Protein AF-A0A2G7FZJ8-F1 (afdb_monomer)

Sequence (774 aa):
MVNRLDNSANDPCRPATAQEKKNWNGFCELESEPALFNVMLREFGVKGVKVQEVVSLDEEMMAFLNKPVYGLIFLFRWREDDPEKQEASCPEGLWFANQTTSNACASVALLNIVNNIEGIELGDNLQHFRDFTMPFTPALRGDAISNFDFVKRIHNSFARKMDMLNSDLELKNEATSRRSRSSKRNRDETEMDAGFHFIAFVPALGKVWKFDGLERQPQALGPCTPDEDWLGLVKPHLITRMTEYEEDQIEFSILSLVRDPLVDLIGKLAVNIKCLEMLNQRLTTQAPAVAHSELPFASRILENTILGPDKSFDMTRESIDQAIVPVVLERYNLFSVQEIVDFQRKLCNEQQALRAAIRDEQQTQRADDDYAAGRRFIGVADIASVRFSLPAHLLEPTPNLEYWNYLDRPETFASIGQSDDPLGRTLEILRFWFTKDLKYIKGKPCKPYNSTLGEFFRATWEVDATLPEVQVHSKPGIATGISAAKDGNAEAVKVCYLTEQTSHHPPVSAFFIDCPQRGVSARGFDQISAKFTGTSIRVAPGQHNLGIFVRIARRDNEEYQLTHPAAHLGGLLRGALAITVSDTCYVTCPKTRIKVILQYLEDGWIGRAQNRVEGVVFRYDPDMDTTTKIKDVPESDILAKISGSWHGQVYFTLAGTGEPQLLIDITPLFPATKSVPPEGSQLSNESRKFWSSVTEAIVDKKYSQATKCKQNIEERQRQRAAERQAKNEIWQPRFFTDAVTPLGKPELTEEGRKALKGLYNGDYSLEESETKGA

Solvent-accessible surface area (backbone atoms only — not comparable to full-atom values): 43291 Å² total; per-residue (Å²): 145,75,87,82,74,80,72,70,85,75,48,50,70,33,46,42,50,73,68,59,51,70,74,51,84,79,43,31,76,74,78,99,42,45,39,53,55,37,51,47,39,52,74,52,39,40,53,65,57,36,50,43,74,52,73,39,90,48,69,76,56,52,64,73,52,49,70,62,70,56,25,39,38,41,36,30,64,53,73,91,72,71,71,86,62,32,41,99,59,73,55,90,95,59,53,60,44,23,54,74,54,72,51,38,33,64,61,45,30,50,50,41,33,60,68,43,49,82,92,60,50,40,34,73,70,46,44,53,48,49,67,70,39,62,86,47,54,33,62,57,33,13,48,48,53,73,69,31,64,69,62,49,50,59,64,37,50,54,31,29,41,44,42,51,52,49,48,53,48,50,53,50,50,52,61,54,47,66,75,70,67,86,72,85,90,75,82,78,77,58,72,90,69,50,58,78,40,40,27,23,38,29,66,42,96,53,20,32,32,42,43,46,27,86,46,94,37,46,23,75,76,46,80,38,57,96,89,53,76,60,62,71,73,46,46,60,59,53,49,53,59,59,66,75,38,61,100,86,55,59,68,51,51,42,36,29,38,17,36,31,62,58,60,60,44,45,51,53,46,24,29,49,29,43,53,51,49,55,50,53,56,45,56,61,69,78,37,81,78,55,45,84,80,49,45,78,56,60,58,55,66,48,63,94,55,73,79,65,63,36,78,94,68,76,40,42,63,66,57,29,70,69,37,76,72,62,73,83,56,68,54,60,84,74,56,50,76,66,55,50,54,55,50,48,52,52,51,43,55,51,48,53,52,43,54,50,55,44,49,55,49,53,50,51,53,49,51,22,52,50,52,43,45,39,50,36,72,45,54,74,77,56,70,42,48,66,74,83,85,74,62,45,80,73,42,44,83,42,40,32,64,70,69,65,62,68,53,22,42,51,34,40,54,55,39,39,63,71,50,90,46,72,67,32,28,53,51,33,50,48,46,24,65,74,32,18,56,37,54,72,76,76,44,75,82,73,41,52,42,83,71,48,53,45,24,29,33,59,38,35,35,81,29,66,41,86,66,86,80,70,80,85,64,96,67,97,66,85,88,73,72,96,64,91,75,84,69,91,74,73,70,71,41,58,40,34,39,42,34,34,24,36,31,60,89,61,52,28,26,37,38,42,37,42,21,74,94,60,35,34,36,33,30,14,29,54,28,67,27,55,42,79,60,59,57,25,39,39,40,32,66,20,98,55,26,67,25,44,38,40,35,29,52,83,60,82,55,41,48,36,40,36,42,70,44,35,32,34,43,31,36,64,65,75,77,52,65,45,77,47,57,33,56,61,26,40,40,39,21,69,85,76,26,41,35,31,42,39,38,34,44,68,73,54,101,77,66,91,39,80,54,28,34,39,32,39,32,26,58,52,54,74,93,73,70,77,82,83,52,74,88,74,56,58,77,90,40,42,54,29,39,37,39,42,23,79,66,33,51,31,29,38,24,48,60,94,68,81,56,76,41,84,67,47,67,44,65,89,60,66,60,56,81,71,46,61,70,56,75,92,55,53,48,75,36,26,40,68,64,53,43,35,70,31,33,54,22,47,75,70,65,37,40,71,58,10,37,52,45,47,50,54,53,54,50,52,49,52,51,53,52,52,52,30,58,75,68,71,52,80,88,69,43,74,41,30,73,54,54,73,46,99,82,18,59,63,48,68,26,74,60,29,50,50,52,51,53,19,59,72,73,71,44,57,84,73,80,78,60,94,84,60,65,87

Secondary structure (DSSP, 8-state):
------GGGG-TTSBPPHHHHHT--S-------HHHHHHHHHHHT--SEEEEE----SHHHHTTS-SSEEEEEEEEE-----GGGS-SSPPTT-------STT-HHHHHHHHHHTTSTT----HHHHHHHHHHTTS-HHHHHHHHHT-HHHHHHHGGG-BHHHHHHHHHHHHHHHHHTTT--S---SSTTGGGPPEEEEEEEEETTEEEEEETTSSS-EEEEE--TTS-THHHHHHHHHHHHHTS-TT----EEEEEEE-HHHHHHHHHHHHHHHHHHHHHHHHHH-TTTHHHHHHHHHHHTTT---S-BGGGTB-HHHHHHPPPPGGGGGGGG--HHHHHHHHHHHHHHHHHHHHHHHHHHHHHHHHHHHHHHHHHS-TTTGGG-PPPPPGGGS-SSBHHHHS-S-SSHHHHHTTT--SSHHHHHHHHHHHHTTTTHHHHHSPP---B-PPTT-EEEEEEEEE--PPP---S--------------S---EEEEEEEEEEEEETTEEEEEEEEETTTTEEEEEEE-EEEEE-SSSEEEEE-TT---EEEEETTTTTEEEEEPPPEEEEE-TTTT--EEEEESEEEEEETTTTEEEEEEEEPPPSSS--TTEEEEEEEE--GGG----SGGGS-GGGEEEEEEEETTSEEEEEETTT--EEEEEE-TT--PPPPB---GGG--TTBHHHHTHHHHHHHHTT-HHHHHHHHHHHHHHHHHHHHHHHHTTPPP--SSBS-S--TTS---B-HHHHHHHHHHHHT----PPPSS---

pLDDT: mean 81.6, std 17.6, range [26.11, 98.81]

Nearest PDB structures (foldseek):
  4b2z-assembly1_A  TM=8.095E-01  e=5.008E-21  Saccharomyces cerevisiae
  4i6n-assembly2_C  TM=8.695E-01  e=1.840E-16  Trichinella spiralis
  4ig7-assembly1_A  TM=8.218E-01  e=1.577E-16  Trichinella spiralis
  8svf-assembly1_K  TM=7.364E-01  e=5.343E-17  Homo sapiens
  5h2d-assembly1_A  TM=6.964E-01  e=2.683E-15  Kluyveromyces lactis NRRL Y-1140

Structure (mmCIF, N/CA/C/O backbone):
data_AF-A0A2G7FZJ8-F1
#
_entry.id   AF-A0A2G7FZJ8-F1
#
loop_
_atom_site.group_PDB
_atom_site.id
_atom_site.type_symbol
_atom_site.label_atom_id
_atom_site.label_alt_id
_atom_site.label_comp_id
_atom_site.label_asym_id
_atom_site.label_entity_id
_atom_site.label_seq_id
_atom_site.pdbx_PDB_ins_code
_atom_site.Cartn_x
_atom_site.Cartn_y
_atom_site.Cartn_z
_atom_site.occupancy
_atom_site.B_iso_or_equiv
_atom_site.auth_seq_id
_atom_site.auth_comp_id
_atom_site.auth_asym_id
_atom_site.auth_atom_id
_atom_site.pdbx_PDB_model_num
ATOM 1 N N . MET A 1 1 ? -21.555 -22.824 -26.338 1.00 33.00 1 MET A N 1
ATOM 2 C CA . MET A 1 1 ? -21.645 -23.694 -25.148 1.00 33.00 1 MET A CA 1
ATOM 3 C C . MET A 1 1 ? -20.512 -24.703 -25.206 1.00 33.00 1 MET A C 1
ATOM 5 O O . MET A 1 1 ? -20.608 -25.680 -25.931 1.00 33.00 1 MET A O 1
ATOM 9 N N . VAL A 1 2 ? -19.417 -24.416 -24.506 1.00 26.47 2 VAL A N 1
ATOM 10 C CA . VAL A 1 2 ? -18.339 -25.367 -24.213 1.00 26.47 2 VAL A CA 1
ATOM 11 C C . VAL A 1 2 ? -18.195 -25.317 -22.698 1.00 26.47 2 VAL A C 1
ATOM 13 O O . VAL A 1 2 ? -18.005 -24.237 -22.141 1.00 26.47 2 VAL A O 1
ATOM 16 N N . ASN A 1 3 ? -18.406 -26.456 -22.042 1.00 26.11 3 ASN A N 1
ATOM 17 C CA . ASN A 1 3 ? -18.364 -26.593 -20.590 1.00 26.11 3 ASN A CA 1
ATOM 18 C C . ASN A 1 3 ? -16.989 -26.165 -20.057 1.00 26.11 3 ASN A C 1
ATOM 20 O O . ASN A 1 3 ? -16.000 -26.865 -20.267 1.00 26.11 3 ASN A O 1
ATOM 24 N N . ARG A 1 4 ? -16.935 -25.035 -19.337 1.00 27.42 4 ARG A N 1
ATOM 25 C CA . ARG A 1 4 ? -15.864 -24.755 -18.373 1.00 27.42 4 ARG A CA 1
ATOM 26 C C . ARG A 1 4 ? -16.085 -25.691 -17.188 1.00 27.42 4 ARG A C 1
ATOM 28 O O . ARG A 1 4 ? -16.894 -25.396 -16.315 1.00 27.42 4 ARG A O 1
ATOM 35 N N . LEU A 1 5 ? -15.421 -26.842 -17.207 1.00 29.12 5 LEU A N 1
ATOM 36 C CA . LEU A 1 5 ? -15.218 -27.619 -15.994 1.00 29.12 5 LEU A CA 1
ATOM 37 C C . LEU A 1 5 ? -14.269 -26.839 -15.080 1.00 29.12 5 LEU A C 1
ATOM 39 O O . LEU A 1 5 ? -13.273 -26.263 -15.515 1.00 29.12 5 LEU A O 1
ATOM 43 N N . ASP A 1 6 ? -14.680 -26.789 -13.827 1.00 36.44 6 ASP A N 1
ATOM 44 C CA . ASP A 1 6 ? -14.110 -26.072 -12.703 1.00 36.44 6 ASP A CA 1
ATOM 45 C C . ASP A 1 6 ? -12.682 -26.569 -12.395 1.00 36.44 6 ASP A C 1
ATOM 47 O O . ASP A 1 6 ? -12.485 -27.667 -11.878 1.00 36.44 6 ASP A O 1
ATOM 51 N N . ASN A 1 7 ? -11.667 -25.772 -12.745 1.00 33.25 7 ASN A N 1
ATOM 52 C CA . ASN A 1 7 ? -10.254 -26.055 -12.449 1.00 33.25 7 ASN A CA 1
ATOM 53 C C . ASN A 1 7 ? -9.863 -25.693 -10.996 1.00 33.25 7 ASN A C 1
ATOM 55 O O . ASN A 1 7 ? -8.690 -25.794 -10.636 1.00 33.25 7 ASN A O 1
ATOM 59 N N . SER A 1 8 ? -10.817 -25.296 -10.142 1.00 42.31 8 SER A N 1
ATOM 60 C CA . SER A 1 8 ? -10.565 -24.884 -8.750 1.00 42.31 8 SER A CA 1
ATOM 61 C C . SER A 1 8 ? -10.087 -26.017 -7.829 1.00 42.31 8 SER A C 1
ATOM 63 O O . SER A 1 8 ? -9.478 -25.755 -6.793 1.00 42.31 8 SER A O 1
ATOM 65 N N . ALA A 1 9 ? -10.291 -27.289 -8.192 1.00 42.47 9 ALA A N 1
ATOM 66 C CA . ALA A 1 9 ? -9.932 -28.426 -7.336 1.00 42.47 9 ALA A CA 1
ATOM 67 C C . ALA A 1 9 ? -8.411 -28.583 -7.101 1.00 42.47 9 ALA A C 1
ATOM 69 O O . ALA A 1 9 ? -8.000 -29.086 -6.043 1.00 42.47 9 ALA A O 1
ATOM 70 N N . ASN A 1 10 ? -7.593 -28.118 -8.056 1.00 44.31 10 ASN A N 1
ATOM 71 C CA . ASN A 1 10 ? -6.135 -28.275 -8.077 1.00 44.31 10 ASN A CA 1
ATOM 72 C C . ASN A 1 10 ? -5.346 -27.002 -7.729 1.00 44.31 10 ASN A C 1
ATOM 74 O O . ASN A 1 10 ? -4.120 -27.053 -7.762 1.00 44.31 10 ASN A O 1
ATOM 78 N N . ASP A 1 11 ? -6.001 -25.892 -7.374 1.00 52.31 11 ASP A N 1
ATOM 79 C CA . ASP A 1 11 ? -5.296 -24.700 -6.888 1.00 52.31 11 ASP A CA 1
ATOM 80 C C . ASP A 1 11 ? -4.665 -24.992 -5.506 1.00 52.31 11 ASP A C 1
ATOM 82 O O . ASP A 1 11 ? -5.402 -25.272 -4.554 1.00 52.31 11 ASP A O 1
ATOM 86 N N . PRO A 1 12 ? -3.326 -24.969 -5.357 1.00 51.69 12 PRO A N 1
ATOM 87 C CA . PRO A 1 12 ? -2.671 -25.206 -4.071 1.00 51.69 12 PRO A CA 1
ATOM 88 C C . PRO A 1 12 ? -2.945 -24.089 -3.050 1.00 51.69 12 PRO A C 1
ATOM 90 O O . PRO A 1 12 ? -2.921 -24.345 -1.847 1.00 51.69 12 PRO A O 1
A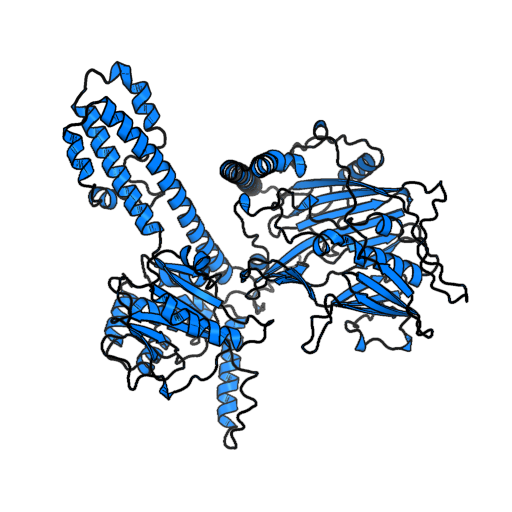TOM 93 N N . CYS A 1 13 ? -3.270 -22.875 -3.497 1.00 53.34 13 CYS A N 1
ATOM 94 C CA . CYS A 1 13 ? -3.527 -21.719 -2.639 1.00 53.34 13 CYS A CA 1
ATOM 95 C C . CYS A 1 13 ? -4.986 -21.621 -2.169 1.00 53.34 13 CYS A C 1
ATOM 97 O O . CYS A 1 13 ? -5.328 -20.701 -1.418 1.00 53.34 13 CYS A O 1
ATOM 99 N N . ARG A 1 14 ? -5.851 -22.561 -2.578 1.00 69.19 14 ARG A N 1
ATOM 100 C CA . ARG A 1 14 ? -7.250 -22.578 -2.152 1.00 69.19 14 ARG A CA 1
ATOM 101 C C . ARG A 1 14 ? -7.384 -22.847 -0.648 1.00 69.19 14 ARG A C 1
ATOM 103 O O . ARG A 1 14 ? -6.576 -23.592 -0.072 1.00 69.19 14 ARG A O 1
ATOM 110 N N . PRO A 1 15 ? -8.457 -22.349 -0.013 1.00 65.50 15 PRO A N 1
ATOM 111 C CA . PRO A 1 15 ? -8.827 -22.795 1.319 1.00 65.50 15 PRO A CA 1
ATOM 112 C C . PRO A 1 15 ? -8.995 -24.319 1.383 1.00 65.50 15 PRO A C 1
ATOM 114 O O . PRO A 1 15 ? -9.596 -24.936 0.492 1.00 65.50 15 PRO A O 1
ATOM 117 N N . ALA A 1 16 ? -8.473 -24.945 2.440 1.00 70.25 16 ALA A N 1
ATOM 118 C CA . ALA A 1 16 ? -8.728 -26.361 2.667 1.00 70.25 16 ALA A CA 1
ATOM 119 C C . ALA A 1 16 ? -10.205 -26.572 3.041 1.00 70.25 16 ALA A C 1
ATOM 121 O O . ALA A 1 16 ? -10.801 -25.794 3.793 1.00 70.25 16 ALA A O 1
ATOM 122 N N . THR A 1 17 ? -10.810 -27.625 2.498 1.00 75.94 17 THR A N 1
ATOM 123 C CA . THR A 1 17 ? -12.202 -27.985 2.784 1.00 75.94 17 THR A CA 1
ATOM 124 C C . THR A 1 17 ? -12.359 -28.390 4.250 1.00 75.94 17 THR A C 1
ATOM 126 O O . THR A 1 17 ? -11.410 -28.840 4.892 1.00 75.94 17 THR A O 1
ATOM 129 N N . ALA A 1 18 ? -13.578 -28.296 4.788 1.00 74.31 18 ALA A N 1
ATOM 130 C CA . ALA A 1 18 ? -13.855 -28.715 6.164 1.00 74.31 18 ALA A CA 1
ATOM 131 C C . ALA A 1 18 ? -13.472 -30.187 6.427 1.00 74.31 18 ALA A C 1
ATOM 133 O O . ALA A 1 18 ? -13.003 -30.516 7.514 1.00 74.31 18 ALA A O 1
ATOM 134 N N . GLN A 1 19 ? -13.625 -31.063 5.426 1.00 74.31 19 GLN A N 1
ATOM 135 C CA . GLN A 1 19 ? -13.254 -32.474 5.531 1.00 74.31 19 GLN A CA 1
ATOM 136 C C . GLN A 1 19 ? -11.732 -32.685 5.507 1.00 74.31 19 GLN A C 1
ATOM 138 O O . GLN A 1 19 ? -11.234 -33.502 6.278 1.00 74.31 19 GLN A O 1
ATOM 143 N N . GLU A 1 20 ? -10.998 -31.945 4.665 1.00 76.38 20 GLU A N 1
ATOM 144 C CA . GLU A 1 20 ? -9.525 -31.953 4.648 1.00 76.38 20 GLU A CA 1
ATOM 145 C C . GLU A 1 20 ? -8.975 -31.480 6.001 1.00 76.38 20 GLU A C 1
ATOM 147 O O . GLU A 1 20 ? -8.166 -32.179 6.603 1.00 76.38 20 GLU A O 1
ATOM 152 N N . LYS A 1 21 ? -9.494 -30.363 6.530 1.00 78.31 21 LYS A N 1
ATOM 153 C CA . LYS A 1 21 ? -9.103 -29.815 7.841 1.00 78.31 21 LYS A CA 1
ATOM 154 C C . LYS A 1 21 ? -9.397 -30.780 8.989 1.00 78.31 21 LYS A C 1
ATOM 156 O O . LYS A 1 21 ? -8.569 -30.952 9.873 1.00 78.31 21 LYS A O 1
ATOM 161 N N . LYS A 1 22 ? -10.565 -31.432 8.973 1.00 74.06 22 LYS A N 1
ATOM 162 C CA . LYS A 1 22 ? -10.966 -32.395 10.011 1.00 74.06 22 LYS A CA 1
ATOM 163 C C . LYS A 1 22 ? -10.097 -33.656 10.021 1.00 74.06 22 LYS A C 1
ATOM 165 O O . LYS A 1 22 ? -9.912 -34.248 11.077 1.00 74.06 22 LYS A O 1
ATOM 170 N N . ASN A 1 23 ? -9.601 -34.077 8.860 1.00 76.19 23 ASN A N 1
ATOM 171 C CA . ASN A 1 23 ? -8.795 -35.291 8.720 1.00 76.19 23 ASN A CA 1
ATOM 172 C C . ASN A 1 23 ? -7.287 -35.038 8.877 1.00 76.19 23 ASN A C 1
ATOM 174 O O . ASN A 1 23 ? -6.504 -35.982 8.769 1.00 76.19 23 ASN A O 1
ATOM 178 N N . TRP A 1 24 ? -6.876 -33.787 9.090 1.00 80.44 24 TRP A N 1
ATOM 179 C CA . TRP A 1 24 ? -5.477 -33.414 9.220 1.00 80.44 24 TRP A CA 1
ATOM 180 C C . TRP A 1 24 ? -5.060 -33.304 10.683 1.00 80.44 24 TRP A C 1
ATOM 182 O O . TRP A 1 24 ? -5.702 -32.626 11.482 1.00 80.44 24 TRP A O 1
ATOM 192 N N . ASN A 1 25 ? -3.960 -33.975 11.025 1.00 76.88 25 ASN A N 1
ATOM 193 C CA . ASN A 1 25 ? -3.489 -34.080 12.405 1.00 76.88 25 ASN A CA 1
ATOM 194 C C . ASN A 1 25 ? -2.454 -33.010 12.794 1.00 76.88 25 ASN A C 1
ATOM 196 O O . ASN A 1 25 ? -2.155 -32.901 13.986 1.00 76.88 25 ASN A O 1
ATOM 200 N N . GLY A 1 26 ? -1.928 -32.252 11.822 1.00 81.50 26 GLY A N 1
ATOM 201 C CA . GLY A 1 26 ? -0.916 -31.207 12.018 1.00 81.50 26 GLY A CA 1
ATOM 202 C C . GLY A 1 26 ? -1.479 -29.856 12.470 1.00 81.50 26 GLY A C 1
ATOM 203 O O . GLY A 1 26 ? -2.672 -29.730 12.753 1.00 81.50 26 GLY A O 1
ATOM 204 N N . PHE A 1 27 ? -0.603 -28.853 12.540 1.00 84.88 27 PHE A N 1
ATOM 205 C CA . PHE A 1 27 ? -0.940 -27.442 12.755 1.00 84.88 27 PHE A CA 1
ATOM 206 C C . PHE A 1 27 ? -0.476 -26.627 11.545 1.00 84.88 27 PHE A C 1
ATOM 208 O O . PHE A 1 27 ? 0.609 -26.875 11.011 1.00 84.88 27 PHE A O 1
ATOM 215 N N . CYS A 1 28 ? -1.295 -25.683 11.077 1.00 84.06 28 CYS A N 1
ATOM 216 C CA . CYS A 1 28 ? -0.878 -24.774 10.008 1.00 84.06 28 CYS A CA 1
ATOM 217 C C . CYS A 1 28 ? 0.021 -23.676 10.556 1.00 84.06 28 CYS A C 1
ATOM 219 O O . CYS A 1 28 ? -0.162 -23.218 11.674 1.00 84.06 28 CYS A O 1
ATOM 221 N N . GLU A 1 29 ? 0.969 -23.207 9.759 1.00 81.06 29 GLU A N 1
ATOM 222 C CA . GLU A 1 29 ? 1.683 -21.986 10.112 1.00 81.06 29 GLU A CA 1
ATOM 223 C C . GLU A 1 29 ? 0.699 -20.803 10.115 1.00 81.06 29 GLU A C 1
ATOM 225 O O . GLU A 1 29 ? -0.079 -20.626 9.170 1.00 81.06 29 GLU A O 1
ATOM 230 N N . LEU A 1 30 ? 0.690 -20.029 11.203 1.00 79.00 30 LEU A N 1
ATOM 231 C CA . LEU A 1 30 ? -0.159 -18.849 11.351 1.00 79.00 30 LEU A CA 1
ATOM 232 C C . LEU A 1 30 ? 0.654 -17.571 11.176 1.00 79.00 30 LEU A C 1
ATOM 234 O O . LEU A 1 30 ? 1.736 -17.418 11.737 1.00 79.00 30 LEU A O 1
ATOM 238 N N . GLU A 1 31 ? 0.072 -16.628 10.440 1.00 77.44 31 GLU A N 1
ATOM 239 C CA . GLU A 1 31 ? 0.608 -15.278 10.284 1.00 77.44 31 GLU A CA 1
ATOM 240 C C . GLU A 1 31 ? 0.512 -14.513 11.619 1.00 77.44 31 GLU A C 1
ATOM 242 O O . GLU A 1 31 ? -0.463 -14.662 12.363 1.00 77.44 31 GLU A O 1
ATOM 247 N N . SER A 1 32 ? 1.510 -13.675 11.923 1.00 80.50 32 SER A N 1
ATOM 248 C CA . SER A 1 32 ? 1.543 -12.823 13.127 1.00 80.50 32 SER A CA 1
ATOM 249 C C . SER A 1 32 ? 0.638 -11.598 12.981 1.00 80.50 32 SER A C 1
ATOM 251 O O . SER A 1 32 ? 1.104 -10.463 12.958 1.00 80.50 32 SER A O 1
ATOM 253 N N . GLU A 1 33 ? -0.661 -11.843 12.841 1.00 83.12 33 GLU A N 1
ATOM 254 C CA . GLU A 1 33 ? -1.673 -10.828 12.554 1.00 83.12 33 GLU A CA 1
ATOM 255 C C . GLU A 1 33 ? -2.680 -10.715 13.716 1.00 83.12 33 GLU A C 1
ATOM 257 O O . GLU A 1 33 ? -3.371 -11.702 14.004 1.00 83.12 33 GLU A O 1
ATOM 262 N N . PRO A 1 34 ? -2.828 -9.538 14.365 1.00 87.06 34 PRO A N 1
ATOM 263 C CA . PRO A 1 34 ? -3.785 -9.325 15.453 1.00 87.06 34 PRO A CA 1
ATOM 264 C C . PRO A 1 34 ? -5.192 -9.861 15.175 1.00 87.06 34 PRO A C 1
ATOM 266 O O . PRO A 1 34 ? -5.779 -10.492 16.055 1.00 87.06 34 PRO A O 1
ATOM 269 N N . ALA A 1 35 ? -5.713 -9.675 13.956 1.00 87.44 35 ALA A N 1
ATOM 270 C CA . ALA A 1 35 ? -7.052 -10.128 13.582 1.00 87.44 35 ALA A CA 1
ATOM 271 C C . ALA A 1 35 ? -7.247 -11.643 13.774 1.00 87.44 35 ALA A C 1
ATOM 273 O O . ALA A 1 35 ? -8.270 -12.078 14.311 1.00 87.44 35 ALA A O 1
ATOM 274 N N . LEU A 1 36 ? -6.253 -12.459 13.399 1.00 89.81 36 LEU A N 1
ATOM 275 C CA . LEU A 1 36 ? -6.319 -13.915 13.564 1.00 89.81 36 LEU A CA 1
ATOM 276 C C . LEU A 1 36 ? -6.324 -14.301 15.045 1.00 89.81 36 LEU A C 1
ATOM 278 O O . LEU A 1 36 ? -7.166 -15.091 15.474 1.00 89.81 36 LEU A O 1
ATOM 282 N N . PHE A 1 37 ? -5.431 -13.705 15.839 1.00 94.56 37 PHE A N 1
ATOM 283 C CA . PHE A 1 37 ? -5.334 -13.973 17.275 1.00 94.56 37 PHE A CA 1
ATOM 284 C C . PHE A 1 37 ? -6.604 -13.533 18.021 1.00 94.56 37 PHE A C 1
ATOM 286 O O . PHE A 1 37 ? -7.084 -14.250 18.901 1.00 94.56 37 PHE A O 1
ATOM 293 N N . ASN A 1 38 ? -7.190 -12.399 17.632 1.00 95.56 38 ASN A N 1
ATOM 294 C CA . ASN A 1 38 ? -8.448 -11.889 18.170 1.00 95.56 38 ASN A CA 1
ATOM 295 C C . ASN A 1 38 ? -9.615 -12.845 17.917 1.00 95.56 38 ASN A C 1
ATOM 297 O O . ASN A 1 38 ? -10.356 -13.177 18.845 1.00 95.56 38 ASN A O 1
ATOM 301 N N . VAL A 1 39 ? -9.760 -13.333 16.684 1.00 94.88 39 VAL A N 1
ATOM 302 C CA . VAL A 1 39 ? -10.792 -14.323 16.343 1.00 94.88 39 VAL A CA 1
ATOM 303 C C . VAL A 1 39 ? -10.563 -15.633 17.093 1.00 94.88 39 VAL A C 1
ATOM 305 O O . VAL A 1 39 ? -11.513 -16.192 17.639 1.00 94.88 39 VAL A O 1
ATOM 308 N N . MET A 1 40 ? -9.313 -16.098 17.197 1.00 95.38 40 MET A N 1
ATOM 309 C CA . MET A 1 40 ? -8.979 -17.304 17.962 1.00 95.38 40 MET A CA 1
ATOM 310 C C . MET A 1 40 ? -9.364 -17.186 19.435 1.00 95.38 40 MET A C 1
ATOM 312 O O . MET A 1 40 ? -9.998 -18.095 19.958 1.00 95.38 40 MET A O 1
ATOM 316 N N . LEU A 1 41 ? -9.026 -16.079 20.101 1.00 96.62 41 LEU A N 1
ATOM 317 C CA . LEU A 1 41 ? -9.374 -15.853 21.508 1.00 96.62 41 LEU A CA 1
ATOM 318 C C . LEU A 1 41 ? -10.887 -15.850 21.735 1.00 96.62 41 LEU A C 1
ATOM 320 O O . LEU A 1 41 ? -11.366 -16.504 22.664 1.00 96.62 41 LEU A O 1
ATOM 324 N N . ARG A 1 42 ? -11.639 -15.175 20.856 1.00 95.12 42 ARG A N 1
ATOM 325 C CA . ARG A 1 42 ? -13.107 -15.167 20.912 1.00 95.12 42 ARG A CA 1
ATOM 326 C C . ARG A 1 42 ? -13.685 -16.568 20.722 1.00 95.12 42 ARG A C 1
ATOM 328 O O . ARG A 1 42 ? -14.558 -16.971 21.484 1.00 95.12 42 ARG A O 1
ATOM 335 N N . GLU A 1 43 ? -13.187 -17.333 19.752 1.00 95.38 43 GLU A N 1
ATOM 336 C CA . GLU A 1 43 ? -13.651 -18.704 19.497 1.00 95.38 43 GLU A CA 1
ATOM 337 C C . GLU A 1 43 ? -13.198 -19.708 20.563 1.00 95.38 43 GLU A C 1
ATOM 339 O O . GLU A 1 43 ? -13.900 -20.689 20.815 1.00 95.38 43 GLU A O 1
ATOM 344 N N . PHE A 1 44 ? -12.072 -19.456 21.235 1.00 95.50 44 PHE A N 1
ATOM 345 C CA . PHE A 1 44 ? -11.679 -20.189 22.436 1.00 95.50 44 PHE A CA 1
ATOM 346 C C . PHE A 1 44 ? -12.648 -19.956 23.602 1.00 95.50 44 PHE A C 1
ATOM 348 O O . PHE A 1 44 ? -12.750 -20.813 24.479 1.00 95.50 44 PHE A O 1
ATOM 355 N N . GLY A 1 45 ? -13.385 -18.843 23.581 1.00 95.38 45 GLY A N 1
ATOM 356 C CA . GLY A 1 45 ? -14.314 -18.435 24.631 1.00 95.38 45 GLY A CA 1
ATOM 357 C C . GLY A 1 45 ? -13.703 -17.480 25.656 1.00 95.38 45 GLY A C 1
ATOM 358 O O . GLY A 1 45 ? -14.352 -17.200 26.663 1.00 95.38 45 GLY A O 1
ATOM 359 N N . VAL A 1 46 ? -12.491 -16.969 25.407 1.00 96.56 46 VAL A N 1
ATOM 360 C CA . VAL A 1 46 ? -11.829 -16.016 26.302 1.00 96.56 46 VAL A CA 1
ATOM 361 C C . VAL A 1 46 ? -12.490 -14.649 26.157 1.00 96.56 46 VAL A C 1
ATOM 363 O O . VAL A 1 46 ? -12.606 -14.130 25.045 1.00 96.56 46 VAL A O 1
ATOM 366 N N . LYS A 1 47 ? -12.919 -14.045 27.268 1.00 94.00 47 LYS A N 1
ATOM 367 C CA . LYS A 1 47 ? -13.607 -12.745 27.249 1.00 94.00 47 LYS A CA 1
ATOM 368 C C . LYS A 1 47 ? -12.779 -11.620 27.842 1.00 94.00 47 LYS A C 1
ATOM 370 O O . LYS A 1 47 ? -11.977 -11.817 28.747 1.00 94.00 47 LYS A O 1
ATOM 375 N N . GLY A 1 48 ? -13.066 -10.404 27.380 1.00 93.56 48 GLY A N 1
ATOM 376 C CA . GLY A 1 48 ? -12.547 -9.182 27.983 1.00 93.56 48 GLY A CA 1
ATOM 377 C C . GLY A 1 48 ? -11.091 -8.873 27.657 1.00 93.56 48 GLY A C 1
ATOM 378 O O . GLY A 1 48 ? -10.502 -8.015 28.316 1.00 93.56 48 GLY A O 1
ATOM 379 N N . VAL A 1 49 ? -10.533 -9.543 26.652 1.00 96.06 49 VAL A N 1
ATOM 380 C CA . VAL A 1 49 ? -9.174 -9.336 26.154 1.00 96.06 49 VAL A CA 1
ATOM 381 C C . VAL A 1 49 ? -9.181 -9.148 24.649 1.00 96.06 49 VAL A C 1
ATOM 383 O O . VAL A 1 49 ? -10.049 -9.662 23.946 1.00 96.06 49 VAL A O 1
ATOM 386 N N . LYS A 1 50 ? -8.171 -8.436 24.169 1.00 95.00 50 LYS A N 1
ATOM 387 C CA . LYS A 1 50 ? -7.909 -8.201 22.757 1.00 95.00 50 LYS A CA 1
ATOM 388 C C . LYS A 1 50 ? -6.405 -8.218 22.523 1.00 95.00 50 LYS A C 1
ATOM 390 O O . LYS A 1 50 ? -5.633 -7.830 23.392 1.00 95.00 50 LYS A O 1
ATOM 395 N N . VAL A 1 51 ? -5.985 -8.666 21.355 1.00 96.06 51 VAL A N 1
ATOM 396 C CA . VAL A 1 51 ? -4.627 -8.532 20.849 1.00 96.06 51 VAL A CA 1
ATOM 397 C C . VAL A 1 51 ? -4.492 -7.227 20.072 1.00 96.06 51 VAL A C 1
ATOM 399 O O . VAL A 1 51 ? -5.292 -6.921 19.185 1.00 96.06 51 VAL A O 1
ATOM 402 N N . GLN A 1 52 ? -3.465 -6.461 20.422 1.00 87.44 52 GLN A N 1
ATOM 403 C CA . GLN A 1 52 ? -3.077 -5.211 19.784 1.00 87.44 52 GLN A CA 1
ATOM 404 C C . GLN A 1 52 ? -1.612 -5.305 19.356 1.00 87.44 52 GLN A C 1
ATOM 406 O O . GLN A 1 52 ? -0.763 -5.760 20.126 1.00 87.44 52 GLN A O 1
ATOM 411 N N . GLU A 1 53 ? -1.310 -4.880 18.133 1.00 85.12 53 GLU A N 1
ATOM 412 C CA . GLU A 1 53 ? 0.067 -4.826 17.642 1.00 85.12 53 GLU A CA 1
ATOM 413 C C . GLU A 1 53 ? 0.890 -3.797 18.429 1.00 85.12 53 GLU A C 1
ATOM 415 O O . GLU A 1 53 ? 0.427 -2.687 18.712 1.00 85.12 53 GLU A O 1
ATOM 420 N N . VAL A 1 54 ? 2.124 -4.165 18.777 1.00 77.56 54 VAL A N 1
ATOM 421 C CA . VAL A 1 54 ? 3.088 -3.258 19.398 1.00 77.56 54 VAL A CA 1
ATOM 422 C C . VAL A 1 54 ? 3.978 -2.685 18.306 1.00 77.56 54 VAL A C 1
ATOM 424 O O . VAL A 1 54 ? 4.947 -3.304 17.878 1.00 77.56 54 VAL A O 1
ATOM 427 N N . VAL A 1 55 ? 3.636 -1.476 17.864 1.00 64.44 55 VAL A N 1
ATOM 428 C CA . VAL A 1 55 ? 4.343 -0.796 16.771 1.00 64.44 55 VAL A CA 1
ATOM 429 C C . VAL A 1 55 ? 5.760 -0.391 17.192 1.00 64.44 55 VAL A C 1
ATOM 431 O O . VAL A 1 55 ? 6.707 -0.573 16.440 1.00 64.44 55 VAL A O 1
ATOM 434 N N . SER A 1 56 ? 5.935 0.144 18.401 1.00 66.50 56 SER A N 1
ATOM 435 C CA . SER A 1 56 ? 7.256 0.509 18.924 1.00 66.50 56 SER A CA 1
ATOM 436 C C . SER A 1 56 ? 7.345 0.258 20.426 1.00 66.50 56 SER A C 1
ATOM 438 O O . SER A 1 56 ? 6.342 0.325 21.135 1.00 66.50 56 SER A O 1
ATOM 440 N N . LEU A 1 57 ? 8.566 -0.001 20.902 1.00 67.56 57 LEU A N 1
ATOM 441 C CA . LEU A 1 57 ? 8.907 -0.150 22.320 1.00 67.56 57 LEU A CA 1
ATOM 442 C C . LEU A 1 57 ? 9.140 1.195 23.035 1.00 67.56 57 LEU A C 1
ATOM 444 O O . LEU A 1 57 ? 9.374 1.212 24.253 1.00 67.56 57 LEU A O 1
ATOM 448 N N . ASP A 1 58 ? 9.053 2.310 22.304 1.00 69.38 58 ASP A N 1
ATOM 449 C CA . ASP A 1 58 ? 9.100 3.665 22.858 1.00 69.38 58 ASP A CA 1
ATOM 450 C C . ASP A 1 58 ? 7.981 3.870 23.886 1.00 69.38 58 ASP A C 1
ATOM 452 O O . ASP A 1 58 ? 6.856 3.400 23.705 1.00 69.38 58 ASP A O 1
ATOM 456 N N . GLU A 1 59 ? 8.264 4.585 24.976 1.00 70.00 59 GLU A N 1
ATOM 457 C CA . GLU A 1 59 ? 7.279 4.817 26.045 1.00 70.00 59 GLU A CA 1
ATOM 458 C C . GLU A 1 59 ? 5.987 5.464 25.540 1.00 70.00 59 GLU A C 1
ATOM 460 O O . GLU A 1 59 ? 4.904 5.021 25.917 1.00 70.00 59 GLU A O 1
ATOM 465 N N . GLU A 1 60 ? 6.090 6.450 24.645 1.00 67.69 60 GLU A N 1
ATOM 466 C CA . GLU A 1 60 ? 4.926 7.122 24.059 1.00 67.69 60 GLU A CA 1
ATOM 467 C C . GLU A 1 60 ? 4.044 6.149 23.267 1.00 67.69 60 GLU A C 1
ATOM 469 O O . GLU A 1 60 ? 2.824 6.162 23.412 1.00 67.69 60 GLU A O 1
ATOM 474 N N . MET A 1 61 ? 4.650 5.258 22.475 1.00 65.06 61 MET A N 1
ATOM 475 C CA . MET A 1 61 ? 3.911 4.292 21.657 1.00 65.06 61 MET A CA 1
ATOM 476 C C . MET A 1 61 ? 3.287 3.180 22.507 1.00 65.06 61 MET A C 1
ATOM 478 O O . MET A 1 61 ? 2.137 2.799 22.293 1.00 65.06 61 MET A O 1
ATOM 482 N N . MET A 1 62 ? 4.000 2.718 23.536 1.00 69.56 62 MET A N 1
ATOM 483 C CA . MET A 1 62 ? 3.501 1.730 24.499 1.00 69.56 62 MET A CA 1
ATOM 484 C C . MET A 1 62 ? 2.370 2.278 25.388 1.00 69.56 62 MET A C 1
ATOM 486 O O . MET A 1 62 ? 1.591 1.495 25.945 1.00 69.56 62 MET A O 1
ATOM 490 N N . ALA A 1 63 ? 2.255 3.604 25.529 1.00 76.81 63 ALA A N 1
ATOM 491 C CA . ALA A 1 63 ? 1.163 4.250 26.255 1.00 76.81 63 ALA A CA 1
ATOM 492 C C . ALA A 1 63 ? -0.188 4.157 25.520 1.00 76.81 63 ALA A C 1
ATOM 494 O O . ALA A 1 63 ? -1.230 4.238 26.168 1.00 76.81 63 ALA A O 1
ATOM 495 N N . PHE A 1 64 ? -0.189 3.928 24.199 1.00 78.50 64 PHE A N 1
ATOM 496 C CA . PHE A 1 64 ? -1.412 3.691 23.416 1.00 78.50 64 PHE A CA 1
ATOM 497 C C . PHE A 1 64 ? -1.958 2.262 23.540 1.00 78.50 64 PHE A C 1
ATOM 499 O O . PHE A 1 64 ? -3.037 1.972 23.018 1.00 78.50 64 PHE A O 1
ATOM 506 N N . LEU A 1 65 ? -1.231 1.355 24.198 1.00 83.44 65 LEU A N 1
ATOM 507 C CA . LEU A 1 65 ? -1.745 0.021 24.488 1.00 83.44 65 LEU A CA 1
ATOM 508 C C . LEU A 1 65 ? -2.832 0.107 25.554 1.00 83.44 65 LEU A C 1
ATOM 510 O O . LEU A 1 65 ? -2.626 0.714 26.611 1.00 83.44 65 LEU A O 1
ATOM 514 N N . ASN A 1 66 ? -3.957 -0.562 25.308 1.00 89.94 66 ASN A N 1
ATOM 515 C CA . ASN A 1 66 ? -5.000 -0.676 26.320 1.00 89.94 66 ASN A CA 1
ATOM 516 C C . ASN A 1 66 ? -4.443 -1.350 27.582 1.00 89.94 66 ASN A C 1
ATOM 518 O O . ASN A 1 66 ? -3.601 -2.249 27.522 1.00 89.94 66 ASN A O 1
ATOM 522 N N . LYS A 1 67 ? -4.895 -0.883 28.747 1.00 90.50 67 LYS A N 1
ATOM 523 C CA . LYS A 1 67 ? -4.403 -1.346 30.048 1.00 90.50 67 LYS A CA 1
ATOM 524 C C . LYS A 1 67 ? -5.497 -2.108 30.809 1.00 90.50 67 LYS A C 1
ATOM 526 O O . LYS A 1 67 ? -6.664 -1.735 30.700 1.00 90.50 67 LYS A O 1
ATOM 531 N N . PRO A 1 68 ? -5.129 -3.111 31.626 1.00 92.19 68 PRO A N 1
ATOM 532 C CA . PRO A 1 68 ? -3.776 -3.659 31.780 1.00 92.19 68 PRO A CA 1
ATOM 533 C C . PRO A 1 68 ? -3.283 -4.418 30.532 1.00 92.19 68 PRO A C 1
ATOM 535 O O . PRO A 1 68 ? -4.080 -4.908 29.731 1.00 92.19 68 PRO A O 1
ATOM 538 N N . VAL A 1 69 ? -1.955 -4.499 30.381 1.00 94.00 69 VAL A N 1
ATOM 539 C CA . VAL A 1 69 ? -1.300 -5.393 29.410 1.00 94.00 69 VAL A CA 1
ATOM 540 C C . VAL A 1 69 ? -1.043 -6.720 30.116 1.00 94.00 69 VAL A C 1
ATOM 542 O O . VAL A 1 69 ? -0.274 -6.770 31.074 1.00 94.00 69 VAL A O 1
ATOM 545 N N . TYR A 1 70 ? -1.697 -7.780 29.654 1.00 95.56 70 TYR A N 1
ATOM 546 C CA . TYR A 1 70 ? -1.660 -9.116 30.251 1.00 95.56 70 TYR A CA 1
ATOM 547 C C . TYR A 1 70 ? -0.486 -9.971 29.775 1.00 95.56 70 TYR A C 1
ATOM 549 O O . TYR A 1 70 ? -0.127 -10.939 30.434 1.00 95.56 70 TYR A O 1
ATOM 557 N N . GLY A 1 71 ? 0.098 -9.644 28.625 1.00 96.38 71 GLY A N 1
ATOM 558 C CA . GLY A 1 71 ? 1.267 -10.340 28.104 1.00 96.38 71 GLY A CA 1
ATOM 559 C C . GLY A 1 71 ? 1.726 -9.778 26.766 1.00 96.38 71 GLY A C 1
ATOM 560 O O . GLY A 1 71 ? 0.983 -9.056 26.099 1.00 96.38 71 GLY A O 1
ATOM 561 N N . LEU A 1 72 ? 2.949 -10.124 26.373 1.00 96.69 72 LEU A N 1
ATOM 562 C CA . LEU A 1 72 ? 3.492 -9.856 25.043 1.00 96.69 72 LEU A CA 1
ATOM 563 C C . LEU A 1 72 ? 3.770 -11.176 24.334 1.00 96.69 72 LEU A C 1
ATOM 565 O O . LEU A 1 72 ? 4.226 -12.126 24.961 1.00 96.69 72 LEU A O 1
ATOM 569 N N . ILE A 1 73 ? 3.534 -11.217 23.032 1.00 95.69 73 ILE A N 1
ATOM 570 C CA . ILE A 1 73 ? 3.917 -12.301 22.135 1.00 95.69 73 ILE A CA 1
ATOM 571 C C . ILE A 1 73 ? 5.001 -11.745 21.219 1.00 95.69 73 ILE A C 1
ATOM 573 O O . ILE A 1 73 ? 4.800 -10.708 20.594 1.00 95.69 73 ILE A O 1
ATOM 577 N N . PHE A 1 74 ? 6.137 -12.427 21.140 1.00 90.44 74 PHE A N 1
ATOM 578 C CA . PHE A 1 74 ? 7.254 -12.045 20.287 1.00 90.44 74 PHE A CA 1
ATOM 579 C C . PHE A 1 74 ? 7.524 -13.155 19.278 1.00 90.44 74 PHE A C 1
ATOM 581 O O . PHE A 1 74 ? 7.828 -14.282 19.665 1.00 90.44 74 PHE A O 1
ATOM 588 N N . LEU A 1 75 ? 7.387 -12.833 17.995 1.00 84.81 75 LEU A N 1
ATOM 589 C CA . LEU A 1 75 ? 7.782 -13.684 16.881 1.00 84.81 75 LEU A CA 1
ATOM 590 C C . LEU A 1 75 ? 9.181 -13.290 16.441 1.00 84.81 75 LEU A C 1
ATOM 592 O O . LEU A 1 75 ? 9.391 -12.125 16.122 1.00 84.81 75 LEU A O 1
ATOM 596 N N . PHE A 1 76 ? 10.106 -14.238 16.377 1.00 75.69 76 PHE A N 1
ATOM 597 C CA . PHE A 1 76 ? 11.465 -13.993 15.898 1.00 75.69 76 PHE A CA 1
ATOM 598 C C . PHE A 1 76 ? 12.072 -15.269 15.316 1.00 75.69 76 PHE A C 1
ATOM 600 O O . PHE A 1 76 ? 11.526 -16.364 15.475 1.00 75.69 76 PHE A O 1
ATOM 607 N N . ARG A 1 77 ? 13.213 -15.145 14.638 1.00 74.62 77 ARG A N 1
ATOM 608 C CA . ARG A 1 77 ? 13.958 -16.302 14.135 1.00 74.62 77 ARG A CA 1
ATOM 609 C C . ARG A 1 77 ? 14.611 -17.059 15.288 1.00 74.62 77 ARG A C 1
ATOM 611 O O . ARG A 1 77 ? 15.509 -16.519 15.938 1.00 74.62 77 ARG A O 1
ATOM 618 N N . TRP A 1 78 ? 14.159 -18.284 15.551 1.00 79.38 78 TRP A N 1
ATOM 619 C CA . TRP A 1 78 ? 14.509 -18.977 16.789 1.00 79.38 78 TRP A CA 1
ATOM 620 C C . TRP A 1 78 ? 16.005 -19.272 16.909 1.00 79.38 78 TRP A C 1
ATOM 622 O O . TRP A 1 78 ? 16.663 -19.673 15.949 1.00 79.38 78 TRP A O 1
ATOM 632 N N . ARG A 1 79 ? 16.527 -19.123 18.127 1.00 76.06 79 ARG A N 1
ATOM 633 C CA . ARG A 1 79 ? 17.876 -19.533 18.521 1.00 76.06 79 ARG A CA 1
ATOM 634 C C . ARG A 1 79 ? 17.829 -20.088 19.934 1.00 76.06 79 ARG A C 1
ATOM 636 O O . ARG A 1 79 ? 17.062 -19.591 20.760 1.00 76.06 79 ARG A O 1
ATOM 643 N N . GLU A 1 80 ? 18.668 -21.084 20.193 1.00 76.50 80 GLU A N 1
ATOM 644 C CA . GLU A 1 80 ? 18.792 -21.694 21.514 1.00 76.50 80 GLU A CA 1
ATOM 645 C C . GLU A 1 80 ? 19.307 -20.653 22.519 1.00 76.50 80 GLU A C 1
ATOM 647 O O . GLU A 1 80 ? 20.336 -20.013 22.298 1.00 76.50 80 GLU A O 1
ATOM 652 N N . ASP A 1 81 ? 18.560 -20.462 23.604 1.00 79.19 81 ASP A N 1
ATOM 653 C CA . ASP A 1 81 ? 18.934 -19.595 24.719 1.00 79.19 81 ASP A CA 1
ATOM 654 C C . ASP A 1 81 ? 19.814 -20.344 25.729 1.00 79.19 81 ASP A C 1
ATOM 656 O O . ASP A 1 81 ? 19.887 -21.573 25.727 1.00 79.19 81 ASP A O 1
ATOM 660 N N . ASP A 1 82 ? 20.459 -19.598 26.627 1.00 80.75 82 ASP A N 1
ATOM 661 C CA . ASP A 1 82 ? 21.273 -20.167 27.706 1.00 80.75 82 ASP A CA 1
ATOM 662 C C . ASP A 1 82 ? 20.419 -21.037 28.659 1.00 80.75 82 ASP A C 1
ATOM 664 O O . ASP A 1 82 ? 19.590 -20.493 29.402 1.00 80.75 82 ASP A O 1
ATOM 668 N N . PRO A 1 83 ? 20.616 -22.373 28.691 1.00 81.94 83 PRO A N 1
ATOM 669 C CA . PRO A 1 83 ? 19.816 -23.271 29.520 1.00 81.94 83 PRO A CA 1
ATOM 670 C C . PRO A 1 83 ? 19.962 -23.010 31.022 1.00 81.94 83 PRO A C 1
ATOM 672 O O . PRO A 1 83 ? 19.073 -23.388 31.785 1.00 81.94 83 PRO A O 1
ATOM 675 N N . GLU A 1 84 ? 21.053 -22.368 31.459 1.00 83.31 84 GLU A N 1
ATOM 676 C CA . GLU A 1 84 ? 21.279 -22.027 32.870 1.00 83.31 84 GLU A CA 1
ATOM 677 C C . GLU A 1 84 ? 20.336 -20.924 33.367 1.00 83.31 84 GLU A C 1
ATOM 679 O O . GLU A 1 84 ? 20.125 -20.789 34.572 1.00 83.31 84 GLU A O 1
ATOM 684 N N . LYS A 1 85 ? 19.722 -20.159 32.454 1.00 86.69 85 LYS A N 1
ATOM 685 C CA . LYS A 1 85 ? 18.737 -19.123 32.794 1.00 86.69 85 LYS A CA 1
ATOM 686 C C . LYS A 1 85 ? 17.332 -19.678 33.041 1.00 86.69 85 LYS A C 1
ATOM 688 O O . LYS A 1 85 ? 16.474 -18.942 33.525 1.00 86.69 85 LYS A O 1
ATOM 693 N N . GLN A 1 86 ? 17.072 -20.935 32.686 1.00 89.50 86 GLN A N 1
ATOM 694 C CA . GLN A 1 86 ? 15.771 -21.571 32.891 1.00 89.50 86 GLN A CA 1
ATOM 695 C C . GLN A 1 86 ? 15.618 -22.047 34.338 1.00 89.50 86 GLN A C 1
ATOM 697 O O . GLN A 1 86 ? 16.582 -22.462 34.982 1.00 89.50 86 GLN A O 1
ATOM 702 N N . GLU A 1 87 ? 14.386 -22.062 34.841 1.00 92.00 87 GLU A N 1
ATOM 703 C CA . GLU A 1 87 ? 14.116 -22.618 36.165 1.00 92.00 87 GLU A CA 1
ATOM 704 C C . GLU A 1 87 ? 14.441 -24.119 36.233 1.00 92.00 87 GLU A C 1
ATOM 706 O O . GLU A 1 87 ? 14.385 -24.866 35.246 1.00 92.00 87 GLU A O 1
ATOM 711 N N . ALA A 1 88 ? 14.732 -24.605 37.443 1.00 89.06 88 ALA A N 1
ATOM 712 C CA . ALA A 1 88 ? 14.964 -26.031 37.666 1.00 89.06 88 ALA A CA 1
ATOM 713 C C . ALA A 1 88 ? 13.726 -26.869 37.291 1.00 89.06 88 ALA A C 1
ATOM 715 O O . ALA A 1 88 ? 13.858 -27.939 36.683 1.00 89.06 88 ALA A O 1
ATOM 716 N N . SER A 1 89 ? 12.541 -26.343 37.614 1.00 91.75 89 SER A N 1
ATOM 717 C CA . SER A 1 89 ? 11.220 -26.894 37.313 1.00 91.75 89 SER A CA 1
ATOM 718 C C . SER A 1 89 ? 10.182 -25.777 37.222 1.00 91.75 89 SER A C 1
ATOM 720 O O . SER A 1 89 ? 10.285 -24.791 37.948 1.00 91.75 89 SER A O 1
ATOM 722 N N . CYS A 1 90 ? 9.145 -25.968 36.406 1.00 93.56 90 CYS A N 1
ATOM 723 C CA . CYS A 1 90 ? 7.975 -25.095 36.366 1.00 93.56 90 CYS A CA 1
ATOM 724 C C . CYS A 1 90 ? 7.370 -24.942 37.778 1.00 93.56 90 CYS A C 1
ATOM 726 O O . CYS A 1 90 ? 6.996 -25.958 38.372 1.00 93.56 90 CYS A O 1
ATOM 728 N N . PRO A 1 91 ? 7.274 -23.715 38.319 1.00 94.12 91 PRO A N 1
ATOM 729 C CA . PRO A 1 91 ? 6.709 -23.470 39.643 1.00 94.12 91 PRO A CA 1
ATOM 730 C C . PRO A 1 91 ? 5.265 -23.954 39.791 1.00 94.12 91 PRO A C 1
ATOM 732 O O . PRO A 1 91 ? 4.486 -23.951 38.834 1.00 94.12 91 PRO A O 1
ATOM 735 N N . GLU A 1 92 ? 4.894 -24.319 41.019 1.00 92.00 92 GLU A N 1
ATOM 736 C CA . GLU A 1 92 ? 3.510 -24.632 41.372 1.00 92.00 92 GLU A CA 1
ATOM 737 C C . GLU A 1 92 ? 2.613 -23.402 41.161 1.00 92.00 92 GLU A C 1
ATOM 739 O O . GLU A 1 92 ? 3.006 -22.272 41.450 1.00 92.00 92 GLU A O 1
ATOM 744 N N . GLY A 1 93 ? 1.415 -23.612 40.615 1.00 92.38 93 GLY A N 1
ATOM 745 C CA . GLY A 1 93 ? 0.497 -22.521 40.278 1.00 92.38 93 GLY A CA 1
ATOM 746 C C . GLY A 1 93 ? 0.788 -21.820 38.944 1.00 92.38 93 GLY A C 1
ATOM 747 O O . GLY A 1 93 ? -0.062 -21.060 38.488 1.00 92.38 93 GLY A O 1
ATOM 748 N N . LEU A 1 94 ? 1.926 -22.090 38.289 1.00 96.69 94 LEU A N 1
ATOM 749 C CA . LEU A 1 94 ? 2.268 -21.519 36.983 1.00 96.69 94 LEU A CA 1
ATOM 750 C C . LEU A 1 94 ? 1.867 -22.469 35.846 1.00 96.69 94 LEU A C 1
ATOM 752 O O . LEU A 1 94 ? 2.257 -23.645 35.818 1.00 96.69 94 LEU A O 1
ATOM 756 N N . TRP A 1 95 ? 1.110 -21.957 34.877 1.00 97.75 95 TRP A N 1
ATOM 757 C CA . TRP A 1 95 ? 0.722 -22.722 33.697 1.00 97.75 95 TRP A CA 1
ATOM 758 C C . TRP A 1 95 ? 1.666 -22.410 32.531 1.00 97.75 95 TRP A C 1
ATOM 760 O O . TRP A 1 95 ? 1.608 -21.349 31.926 1.00 97.75 95 TRP A O 1
ATOM 770 N N . PHE A 1 96 ? 2.554 -23.344 32.214 1.00 98.06 96 PHE A N 1
ATOM 771 C CA . PHE A 1 96 ? 3.484 -23.262 31.086 1.00 98.06 96 PHE A CA 1
ATOM 772 C C . PHE A 1 96 ? 3.491 -24.593 30.340 1.00 98.06 96 PHE A C 1
ATOM 774 O O . PHE A 1 96 ? 3.621 -25.648 30.970 1.00 98.06 96 PHE A O 1
ATOM 781 N N . ALA A 1 97 ? 3.340 -24.543 29.020 1.00 97.50 97 ALA A N 1
ATOM 782 C CA . ALA A 1 97 ? 3.321 -25.695 28.135 1.00 97.50 97 ALA A CA 1
ATOM 783 C C . ALA A 1 97 ? 4.413 -25.594 27.067 1.00 97.50 97 ALA A C 1
ATOM 785 O O . ALA A 1 97 ? 4.648 -24.528 26.490 1.00 97.50 97 ALA A O 1
ATOM 786 N N . ASN A 1 98 ? 5.029 -26.738 26.775 1.00 95.94 98 ASN A N 1
ATOM 787 C CA . ASN A 1 98 ? 5.949 -26.875 25.659 1.00 95.94 98 ASN A CA 1
ATOM 788 C C . ASN A 1 98 ? 5.212 -26.974 24.328 1.00 95.94 98 ASN A C 1
ATOM 790 O O . ASN A 1 98 ? 4.106 -27.504 24.239 1.00 95.94 98 ASN A O 1
ATOM 794 N N . GLN A 1 99 ? 5.883 -26.557 23.266 1.00 91.38 99 GLN A N 1
ATOM 795 C CA . GLN A 1 99 ? 5.494 -26.913 21.919 1.00 91.38 99 GLN A CA 1
ATOM 796 C C . GLN A 1 99 ? 6.019 -28.317 21.605 1.00 91.38 99 GLN A C 1
ATOM 798 O O . GLN A 1 99 ? 7.222 -28.539 21.521 1.00 91.38 99 GLN A O 1
ATOM 803 N N . THR A 1 100 ? 5.108 -29.271 21.420 1.00 87.06 100 THR A N 1
ATOM 804 C CA . THR A 1 100 ? 5.447 -30.658 21.046 1.00 87.06 100 THR A CA 1
ATOM 805 C C . THR A 1 100 ? 5.180 -30.970 19.574 1.00 87.06 100 THR A C 1
ATOM 807 O O . THR A 1 100 ? 5.634 -32.001 19.081 1.00 87.06 100 THR A O 1
ATOM 810 N N . THR A 1 101 ? 4.488 -30.073 18.864 1.00 84.25 101 THR A N 1
ATOM 811 C CA . THR A 1 101 ? 4.150 -30.200 17.439 1.00 84.25 101 THR A CA 1
ATOM 812 C C . THR A 1 101 ? 4.583 -28.943 16.681 1.00 84.25 101 THR A C 1
ATOM 814 O O . THR A 1 101 ? 4.385 -27.826 17.167 1.00 84.25 101 THR A O 1
ATOM 817 N N . SER A 1 102 ? 5.169 -29.101 15.490 1.00 81.44 102 SER A N 1
ATOM 818 C CA . SER A 1 102 ? 5.551 -27.985 14.609 1.00 81.44 102 SER A CA 1
ATOM 819 C C . SER A 1 102 ? 4.348 -27.088 14.291 1.00 81.44 102 SER A C 1
ATOM 821 O O . SER A 1 102 ? 3.215 -27.565 14.263 1.00 81.44 102 SER A O 1
ATOM 823 N N . ASN A 1 103 ? 4.589 -25.788 14.096 1.00 82.88 103 ASN A N 1
ATOM 824 C CA . ASN A 1 103 ? 3.584 -24.752 13.795 1.00 82.88 103 ASN A CA 1
ATOM 825 C C . ASN A 1 103 ? 2.513 -24.480 14.875 1.00 82.88 103 ASN A C 1
ATOM 827 O O . ASN A 1 103 ? 1.714 -23.560 14.735 1.00 82.88 103 ASN A O 1
ATOM 831 N N . ALA A 1 104 ? 2.515 -25.195 16.006 1.00 87.25 104 ALA A N 1
ATOM 832 C CA . ALA A 1 104 ? 1.580 -24.937 17.109 1.00 87.25 104 ALA A CA 1
ATOM 833 C C . ALA A 1 104 ? 1.951 -23.708 17.975 1.00 87.25 104 ALA A C 1
ATOM 835 O O . ALA A 1 104 ? 1.195 -23.345 18.882 1.00 87.25 104 ALA A O 1
ATOM 836 N N . CYS A 1 105 ? 3.098 -23.070 17.711 1.00 87.88 105 CYS A N 1
ATOM 837 C CA . CYS A 1 105 ? 3.699 -21.988 18.502 1.00 87.88 105 CYS A CA 1
ATOM 838 C C . CYS A 1 105 ? 2.720 -20.852 18.843 1.00 87.88 105 CYS A C 1
ATOM 840 O O . CYS A 1 105 ? 2.630 -20.466 20.005 1.00 87.88 105 CYS A O 1
ATOM 842 N N . ALA A 1 106 ? 1.924 -20.373 17.882 1.00 89.38 106 ALA A N 1
ATOM 843 C CA . ALA A 1 106 ? 0.954 -19.295 18.110 1.00 89.38 106 ALA A CA 1
ATOM 844 C C . ALA A 1 106 ? -0.107 -19.654 19.172 1.00 89.38 106 ALA A C 1
ATOM 846 O O . ALA A 1 106 ? -0.386 -18.872 20.083 1.00 89.38 106 ALA A O 1
ATOM 847 N N . SER A 1 107 ? -0.675 -20.865 19.103 1.00 94.38 107 SER A N 1
ATOM 848 C CA . SER A 1 107 ? -1.649 -21.339 20.097 1.00 94.38 107 SER A CA 1
ATOM 849 C C . SER A 1 107 ? -1.007 -21.599 21.452 1.00 94.38 107 SER A C 1
ATOM 851 O O . SER A 1 107 ? -1.605 -21.273 22.475 1.00 94.38 107 SER A O 1
ATOM 853 N N . VAL A 1 108 ? 0.203 -22.160 21.471 1.00 96.06 108 VAL A N 1
ATOM 854 C CA . VAL A 1 108 ? 0.952 -22.392 22.712 1.00 96.06 108 VAL A CA 1
ATOM 855 C C . VAL A 1 108 ? 1.255 -21.063 23.408 1.00 96.06 108 VAL A C 1
ATOM 857 O O . VAL A 1 108 ? 1.005 -20.947 24.604 1.00 96.06 108 VAL A O 1
ATOM 860 N N . ALA A 1 109 ? 1.700 -20.041 22.670 1.00 96.12 109 ALA A N 1
ATOM 861 C CA . ALA A 1 109 ? 1.957 -18.706 23.207 1.00 96.12 109 ALA A CA 1
ATOM 862 C C . ALA A 1 109 ? 0.688 -18.069 23.800 1.00 96.12 109 ALA A C 1
ATOM 864 O O . ALA A 1 109 ? 0.716 -17.614 24.942 1.00 96.12 109 ALA A O 1
ATOM 865 N N . LEU A 1 110 ? -0.444 -18.109 23.083 1.00 96.69 110 LEU A N 1
ATOM 866 C CA . LEU A 1 110 ? -1.725 -17.607 23.595 1.00 96.69 110 LEU A CA 1
ATOM 867 C C . LEU A 1 110 ? -2.154 -18.314 24.885 1.00 96.69 110 LEU A C 1
ATOM 869 O O . LEU A 1 110 ? -2.494 -17.645 25.860 1.00 96.69 110 LEU A O 1
ATOM 873 N N . LEU A 1 111 ? -2.114 -19.650 24.910 1.00 97.25 111 LEU A N 1
ATOM 874 C CA . LEU A 1 111 ? -2.495 -20.443 26.083 1.00 97.25 111 LEU A CA 1
ATOM 875 C C . LEU A 1 111 ? -1.561 -20.194 27.273 1.00 97.25 111 LEU A C 1
ATOM 877 O O . LEU A 1 111 ? -2.031 -20.096 28.406 1.00 9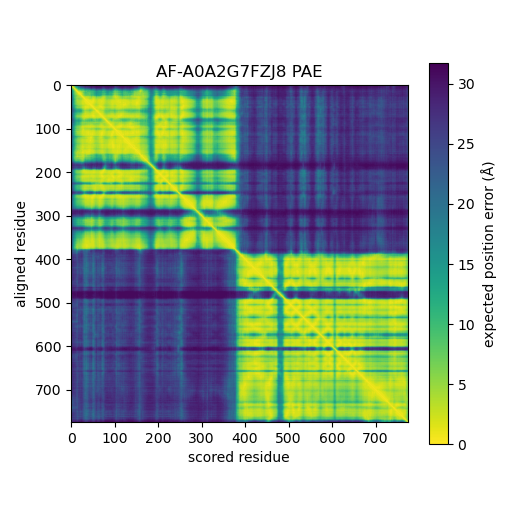7.25 111 LEU A O 1
ATOM 881 N N . ASN A 1 112 ? -0.260 -20.041 27.019 1.00 97.56 112 ASN A N 1
ATOM 882 C CA . ASN A 1 112 ? 0.729 -19.686 28.034 1.00 97.56 112 ASN A CA 1
ATOM 883 C C . ASN A 1 112 ? 0.467 -18.295 28.639 1.00 97.56 112 ASN A C 1
ATOM 885 O O . ASN A 1 112 ? 0.814 -18.069 29.793 1.00 97.56 112 ASN A O 1
ATOM 889 N N . ILE A 1 113 ? -0.177 -17.372 27.918 1.00 97.69 113 ILE A N 1
ATOM 890 C CA . ILE A 1 113 ? -0.600 -16.085 28.487 1.00 97.69 113 ILE A CA 1
ATOM 891 C C . ILE A 1 113 ? -1.917 -16.251 29.253 1.00 97.69 113 ILE A C 1
ATOM 893 O O . ILE A 1 113 ? -1.954 -16.040 30.464 1.00 97.69 113 ILE A O 1
ATOM 897 N N . VAL A 1 114 ? -2.999 -16.656 28.575 1.00 97.56 114 VAL A N 1
ATOM 898 C CA . VAL A 1 114 ? -4.359 -16.569 29.142 1.00 97.56 114 VAL A CA 1
ATOM 899 C C . VAL A 1 114 ? -4.558 -17.436 30.386 1.00 97.56 114 VAL A C 1
ATOM 901 O O . VAL A 1 114 ? -5.268 -17.025 31.297 1.00 97.56 114 VAL A O 1
ATOM 904 N N . ASN A 1 115 ? -3.887 -18.588 30.488 1.00 97.12 115 ASN A N 1
ATOM 905 C CA . ASN A 1 115 ? -4.009 -19.470 31.655 1.00 97.12 115 ASN A CA 1
ATOM 906 C C . ASN A 1 115 ? -3.336 -18.929 32.927 1.00 97.12 115 ASN A C 1
ATOM 908 O O . ASN A 1 115 ? -3.514 -19.513 33.997 1.00 97.12 115 ASN A O 1
ATOM 912 N N . ASN A 1 116 ? -2.574 -17.838 32.830 1.00 96.44 116 ASN A N 1
ATOM 913 C CA . ASN A 1 116 ? -1.918 -17.201 33.971 1.00 96.44 116 ASN A CA 1
ATOM 914 C C . ASN A 1 116 ? -2.542 -15.852 34.357 1.00 96.44 116 ASN A C 1
ATOM 916 O O . ASN A 1 116 ? -2.117 -15.259 35.347 1.00 96.44 116 ASN A O 1
ATOM 920 N N . ILE A 1 117 ? -3.553 -15.375 33.622 1.00 94.62 117 ILE A N 1
ATOM 921 C CA . ILE A 1 117 ? -4.256 -14.134 33.962 1.00 94.62 117 ILE A CA 1
ATOM 922 C C . ILE A 1 117 ? -5.214 -14.409 35.123 1.00 94.62 117 ILE A C 1
ATOM 924 O O . ILE A 1 117 ? -6.069 -15.296 35.060 1.00 94.62 117 ILE A O 1
ATOM 928 N N . GLU A 1 118 ? -5.088 -13.633 36.194 1.00 89.44 118 GLU A N 1
ATOM 929 C CA . GLU A 1 118 ? -5.980 -13.731 37.344 1.00 89.44 118 GLU A CA 1
ATOM 930 C C . GLU A 1 118 ? -7.372 -13.166 37.010 1.00 89.44 118 GLU A C 1
ATOM 932 O O . GLU A 1 118 ? -7.499 -12.073 36.460 1.00 89.44 118 GLU A O 1
ATOM 937 N N . GLY A 1 119 ? -8.429 -13.922 37.324 1.00 88.50 119 GLY A N 1
ATOM 938 C CA . GLY A 1 119 ? -9.821 -13.485 37.149 1.00 88.50 119 GLY A CA 1
ATOM 939 C C . GLY A 1 119 ? -10.345 -13.439 35.706 1.00 88.50 119 GLY A C 1
ATOM 940 O O . GLY A 1 119 ? -11.461 -12.968 35.497 1.00 88.50 119 GLY A O 1
ATOM 941 N N . ILE A 1 120 ? -9.585 -13.918 34.715 1.00 93.62 120 ILE A N 1
ATOM 942 C CA . ILE A 1 120 ? -10.041 -13.973 33.318 1.00 93.62 120 ILE A CA 1
ATOM 943 C C . ILE A 1 120 ? -11.116 -15.056 33.115 1.00 93.62 120 ILE A C 1
ATOM 945 O O . ILE A 1 120 ? -11.019 -16.161 33.649 1.00 93.62 120 ILE A O 1
ATOM 949 N N . GLU A 1 121 ? -12.124 -14.773 32.290 1.00 94.31 121 GLU A N 1
ATOM 950 C CA . GLU A 1 121 ? -13.096 -15.776 31.841 1.00 94.31 121 GLU A CA 1
ATOM 951 C C . GLU A 1 121 ? -12.542 -16.537 30.623 1.00 94.31 121 GLU A C 1
ATOM 953 O O . GLU A 1 121 ? -12.510 -15.983 29.526 1.00 94.31 121 GLU A O 1
ATOM 958 N N . LEU A 1 122 ? -12.118 -17.798 30.799 1.00 92.12 122 LEU A N 1
ATOM 959 C CA . LEU A 1 122 ? -11.542 -18.646 29.734 1.00 92.12 122 LEU A CA 1
ATOM 960 C C . LEU A 1 122 ? -12.586 -19.393 28.877 1.00 92.12 122 LEU A C 1
ATOM 962 O O . LEU A 1 122 ? -12.240 -19.945 27.834 1.00 92.12 122 LEU A O 1
ATOM 966 N N . GLY A 1 123 ? -13.848 -19.431 29.314 1.00 93.69 123 GLY A N 1
ATOM 967 C CA . GLY A 1 123 ? -14.885 -20.302 28.751 1.00 93.69 123 GLY A CA 1
ATOM 968 C C . GLY A 1 123 ? -14.725 -21.772 29.173 1.00 93.69 123 GLY A C 1
ATOM 969 O O . GLY A 1 123 ? -13.641 -22.215 29.551 1.00 93.69 123 GLY A O 1
ATOM 970 N N . ASP A 1 124 ? -15.810 -22.550 29.103 1.00 95.19 124 ASP A N 1
ATOM 971 C CA . ASP A 1 124 ? -15.885 -23.893 29.710 1.00 95.19 124 ASP A CA 1
ATOM 972 C C . ASP A 1 124 ? -14.810 -24.866 29.197 1.00 95.19 124 ASP A C 1
ATOM 974 O O . ASP A 1 124 ? -14.217 -25.617 29.970 1.00 95.19 124 ASP A O 1
ATOM 978 N N . ASN A 1 125 ? -14.531 -24.853 27.888 1.00 94.94 125 ASN A N 1
ATOM 979 C CA . ASN A 1 125 ? -13.568 -25.775 27.278 1.00 94.94 125 ASN A CA 1
ATOM 980 C C . ASN A 1 125 ? -12.135 -25.507 27.750 1.00 94.94 125 ASN A C 1
ATOM 982 O O . ASN A 1 125 ? -11.436 -26.446 28.132 1.00 94.94 125 ASN A O 1
ATOM 986 N N . LEU A 1 126 ? -11.686 -24.245 27.722 1.00 95.69 126 LEU A N 1
ATOM 987 C CA . LEU A 1 126 ? -10.338 -23.897 28.173 1.00 95.69 126 LEU A CA 1
ATOM 988 C C . LEU A 1 126 ? -10.209 -23.968 29.692 1.00 95.69 126 LEU A C 1
ATOM 990 O O . LEU A 1 126 ? -9.162 -24.394 30.166 1.00 95.69 126 LEU A O 1
ATOM 994 N N . GLN A 1 127 ? -11.253 -23.611 30.447 1.00 96.38 127 GLN A N 1
ATOM 995 C CA . GLN A 1 127 ? -11.242 -23.724 31.905 1.00 96.38 127 GLN A CA 1
ATOM 996 C C . GLN A 1 127 ? -11.040 -25.182 32.336 1.00 96.38 127 GLN A C 1
ATOM 998 O O . GLN A 1 127 ? -10.086 -25.484 33.050 1.00 96.38 127 GLN A O 1
ATOM 1003 N N . HIS A 1 128 ? -11.850 -26.111 31.814 1.00 96.44 128 HIS A N 1
ATOM 1004 C CA . HIS A 1 128 ? -11.671 -27.537 32.097 1.00 96.44 128 HIS A CA 1
ATOM 1005 C C . HIS A 1 128 ? -10.309 -28.058 31.633 1.00 96.44 128 HIS A C 1
ATOM 1007 O O . HIS A 1 128 ? -9.687 -28.859 32.330 1.00 96.44 128 HIS A O 1
ATOM 1013 N N . PHE A 1 129 ? -9.829 -27.613 30.467 1.00 96.81 129 PHE A N 1
ATOM 1014 C CA . PHE A 1 129 ? -8.515 -28.006 29.965 1.00 96.81 129 PHE A CA 1
ATOM 1015 C C . PHE A 1 129 ? -7.383 -27.513 30.877 1.00 96.81 129 PHE A C 1
ATOM 1017 O O . PHE A 1 129 ? -6.475 -28.283 31.195 1.00 96.81 129 PHE A O 1
ATOM 1024 N N . ARG A 1 130 ? -7.440 -26.260 31.342 1.00 96.00 130 ARG A N 1
ATOM 1025 C CA . ARG A 1 130 ? -6.486 -25.693 32.302 1.00 96.00 130 ARG A CA 1
ATOM 1026 C C . ARG A 1 130 ? -6.480 -26.500 33.594 1.00 96.00 130 ARG A C 1
ATOM 1028 O O . ARG A 1 130 ? -5.414 -26.946 34.004 1.00 96.00 130 ARG A O 1
ATOM 1035 N N . ASP A 1 131 ? -7.649 -26.741 34.182 1.00 96.06 131 ASP A N 1
ATOM 1036 C CA . ASP A 1 131 ? -7.778 -27.454 35.458 1.00 96.06 131 ASP A CA 1
ATOM 1037 C C . ASP A 1 131 ? -7.277 -28.903 35.350 1.00 96.06 131 ASP A C 1
ATOM 1039 O O . ASP A 1 131 ? -6.536 -29.382 36.210 1.00 96.06 131 ASP A O 1
ATOM 1043 N N . PHE A 1 132 ? -7.606 -29.583 34.247 1.00 96.94 132 PHE A N 1
ATOM 1044 C CA . PHE A 1 132 ? -7.147 -30.941 33.954 1.00 96.94 132 PHE A CA 1
ATOM 1045 C C . PHE A 1 132 ? -5.627 -31.034 33.757 1.00 96.94 132 PHE A C 1
ATOM 1047 O O . PHE A 1 132 ? -5.007 -32.004 34.190 1.00 96.94 132 PHE A O 1
ATOM 1054 N N . THR A 1 133 ? -5.019 -30.038 33.106 1.00 97.19 133 THR A N 1
ATOM 1055 C CA . THR A 1 133 ? -3.590 -30.048 32.744 1.00 97.19 133 THR A CA 1
ATOM 1056 C C . THR A 1 133 ? -2.685 -29.349 33.759 1.00 97.19 133 THR A C 1
ATOM 1058 O O . THR A 1 133 ? -1.459 -29.468 33.683 1.00 97.19 133 THR A O 1
ATOM 1061 N N . MET A 1 134 ? -3.250 -28.649 34.745 1.00 95.62 134 MET A N 1
ATOM 1062 C CA . MET A 1 134 ? -2.496 -27.986 35.806 1.00 95.62 134 MET A CA 1
ATOM 1063 C C . MET A 1 134 ? -1.489 -28.905 36.527 1.00 95.62 134 MET A C 1
ATOM 1065 O O . MET A 1 134 ? -0.353 -28.471 36.711 1.00 95.62 134 MET A O 1
ATOM 1069 N N . PRO A 1 135 ? -1.802 -30.171 36.879 1.00 94.75 135 PRO A N 1
ATOM 1070 C CA . PRO A 1 135 ? -0.833 -31.055 37.534 1.00 94.75 135 PRO A CA 1
ATOM 1071 C C . PRO A 1 135 ? 0.215 -31.660 36.583 1.00 94.75 135 PRO A C 1
ATOM 1073 O O . PRO A 1 135 ? 1.102 -32.384 37.031 1.00 94.75 135 PRO A O 1
ATOM 1076 N N . PHE A 1 136 ? 0.114 -31.434 35.270 1.00 96.38 136 PHE A N 1
ATOM 1077 C CA . PHE A 1 136 ? 1.010 -32.047 34.288 1.00 96.38 136 PHE A CA 1
ATOM 1078 C C . PHE A 1 136 ? 2.342 -31.300 34.185 1.00 96.38 136 PHE A C 1
ATOM 1080 O O . PHE A 1 136 ? 2.439 -30.105 34.464 1.00 96.38 136 PHE A O 1
ATOM 1087 N N . THR A 1 137 ? 3.376 -32.001 33.715 1.00 96.00 137 THR A N 1
ATOM 1088 C CA . THR A 1 137 ? 4.638 -31.359 33.324 1.00 96.00 137 THR A CA 1
ATOM 1089 C C . THR A 1 137 ? 4.441 -30.513 32.057 1.00 96.00 137 THR A C 1
ATOM 1091 O O . THR A 1 137 ? 3.556 -30.828 31.257 1.00 96.00 137 THR A O 1
ATOM 1094 N N . PRO A 1 138 ? 5.277 -29.487 31.803 1.00 97.12 138 PRO A N 1
ATOM 1095 C CA . PRO A 1 138 ? 5.173 -28.664 30.593 1.00 97.12 138 PRO A CA 1
ATOM 1096 C C . PRO A 1 138 ? 5.122 -29.459 29.276 1.00 97.12 138 PRO A C 1
ATOM 1098 O O . PRO A 1 138 ? 4.316 -29.148 28.398 1.00 97.12 138 PRO A O 1
ATOM 1101 N N . ALA A 1 139 ? 5.892 -30.547 29.175 1.00 93.19 139 ALA A N 1
ATOM 1102 C CA . ALA A 1 139 ? 5.878 -31.446 28.021 1.00 93.19 139 ALA A CA 1
ATOM 1103 C C . ALA A 1 139 ? 4.537 -32.183 27.854 1.00 93.19 139 ALA A C 1
ATOM 1105 O O . ALA A 1 139 ? 4.002 -32.251 26.749 1.00 93.19 139 ALA A O 1
ATOM 1106 N N . LEU A 1 140 ? 3.964 -32.692 28.950 1.00 94.06 140 LEU A N 1
ATOM 1107 C CA . LEU A 1 140 ? 2.655 -33.354 28.935 1.00 94.06 140 LEU A CA 1
ATOM 1108 C C . LEU A 1 140 ? 1.517 -32.368 28.644 1.00 94.06 140 LEU A C 1
ATOM 1110 O O . LEU A 1 140 ? 0.550 -32.735 27.983 1.00 94.06 140 LEU A O 1
ATOM 1114 N N . ARG A 1 141 ? 1.631 -31.107 29.081 1.00 97.12 141 ARG A N 1
ATOM 1115 C CA . ARG A 1 141 ? 0.693 -30.044 28.685 1.00 97.12 141 ARG A CA 1
ATOM 1116 C C . ARG A 1 141 ? 0.770 -29.776 27.181 1.00 97.12 141 ARG A C 1
ATOM 1118 O O . ARG A 1 141 ? -0.268 -29.676 26.537 1.00 97.12 141 ARG A O 1
ATOM 1125 N N . GLY A 1 142 ? 1.975 -29.726 26.613 1.00 94.12 142 GLY A N 1
ATOM 1126 C CA . GLY A 1 142 ? 2.180 -29.602 25.167 1.00 94.12 142 GLY A CA 1
ATOM 1127 C C . GLY A 1 142 ? 1.559 -30.743 24.360 1.00 94.12 142 GLY A C 1
ATOM 1128 O O . GLY A 1 142 ? 0.867 -30.515 23.364 1.00 94.12 142 GLY A O 1
ATOM 1129 N N . ASP A 1 143 ? 1.742 -31.982 24.822 1.00 91.94 143 ASP A N 1
ATOM 1130 C CA . ASP A 1 143 ? 1.092 -33.160 24.239 1.00 91.94 143 ASP A CA 1
ATOM 1131 C C . ASP A 1 143 ? -0.440 -33.089 24.355 1.00 91.94 143 ASP A C 1
ATOM 1133 O O . ASP A 1 143 ? -1.153 -33.331 23.380 1.00 91.94 143 ASP A O 1
ATOM 1137 N N . ALA A 1 144 ? -0.960 -32.648 25.504 1.00 94.12 144 ALA A N 1
ATOM 1138 C CA . ALA A 1 144 ? -2.390 -32.430 25.686 1.00 94.12 144 ALA A CA 1
ATOM 1139 C C . ALA A 1 144 ? -2.944 -31.374 24.710 1.00 94.12 144 ALA A C 1
ATOM 1141 O O . ALA A 1 144 ? -3.999 -31.605 24.127 1.00 94.12 144 ALA A O 1
ATOM 1142 N N . ILE A 1 145 ? -2.231 -30.262 24.465 1.00 94.19 145 ILE A N 1
ATOM 1143 C CA . ILE A 1 145 ? -2.626 -29.239 23.471 1.00 94.19 145 ILE A CA 1
ATOM 1144 C C . ILE A 1 145 ? -2.667 -29.853 22.071 1.00 94.19 145 ILE A C 1
ATOM 1146 O O . ILE A 1 145 ? -3.621 -29.644 21.320 1.00 94.19 145 ILE A O 1
ATOM 1150 N N . SER A 1 146 ? -1.655 -30.651 21.730 1.00 88.00 146 SER A N 1
ATOM 1151 C CA . SER A 1 146 ? -1.557 -31.310 20.426 1.00 88.00 146 SER A CA 1
ATOM 1152 C C . SER A 1 146 ? -2.680 -32.319 20.184 1.00 88.00 146 SER A C 1
ATOM 1154 O O . SER A 1 146 ? -3.004 -32.597 19.033 1.00 88.00 146 SER A O 1
ATOM 1156 N N . ASN A 1 147 ? -3.319 -32.829 21.238 1.00 89.19 147 ASN A N 1
ATOM 1157 C CA . ASN A 1 147 ? -4.476 -33.725 21.162 1.00 89.19 147 ASN A CA 1
ATOM 1158 C C . ASN A 1 147 ? -5.805 -33.027 21.494 1.00 89.19 147 ASN A C 1
ATOM 1160 O O . ASN A 1 147 ? -6.855 -33.670 21.540 1.00 89.19 147 ASN A O 1
ATOM 1164 N N . PHE A 1 148 ? -5.791 -31.710 21.707 1.00 93.00 148 PHE A N 1
ATOM 1165 C CA . PHE A 1 148 ? -6.988 -30.964 22.050 1.00 93.00 148 PHE A CA 1
ATOM 1166 C C . PHE A 1 148 ? -7.710 -30.468 20.795 1.00 93.00 148 PHE A C 1
ATOM 1168 O O . PHE A 1 148 ? -7.455 -29.375 20.280 1.00 93.00 148 PHE A O 1
ATOM 1175 N N . ASP A 1 149 ? -8.662 -31.276 20.324 1.00 90.06 149 ASP A N 1
ATOM 1176 C CA . ASP A 1 149 ? -9.441 -31.021 19.104 1.00 90.06 149 ASP A CA 1
ATOM 1177 C C . ASP A 1 149 ? -10.120 -29.647 19.065 1.00 90.06 149 ASP A C 1
ATOM 1179 O O . ASP A 1 149 ? -10.368 -29.114 17.983 1.00 90.06 149 ASP A O 1
ATOM 1183 N N . PHE A 1 150 ? -10.459 -29.071 20.220 1.00 92.88 150 PHE A N 1
ATOM 1184 C CA . PHE A 1 150 ? -11.073 -27.748 20.298 1.00 92.88 150 PHE A CA 1
ATOM 1185 C C . PHE A 1 150 ? -10.116 -26.654 19.802 1.00 92.88 150 PHE A C 1
ATOM 1187 O O . PHE A 1 150 ? -10.424 -25.969 18.826 1.00 92.88 150 PHE A O 1
ATOM 1194 N N . VAL A 1 151 ? -8.927 -26.549 20.408 1.00 92.38 151 VAL A N 1
ATOM 1195 C CA . VAL A 1 151 ? -7.910 -25.555 20.026 1.00 92.38 151 VAL A CA 1
ATOM 1196 C C . VAL A 1 151 ? -7.388 -25.828 18.621 1.00 92.38 151 VAL A C 1
ATOM 1198 O O . VAL A 1 151 ? -7.308 -24.908 17.805 1.00 92.38 151 VAL A O 1
ATOM 1201 N N . LYS A 1 152 ? -7.097 -27.097 18.309 1.00 90.56 152 LYS A N 1
ATOM 1202 C CA . LYS A 1 152 ? -6.570 -27.493 16.999 1.00 90.56 152 LYS A CA 1
ATOM 1203 C C . LYS A 1 152 ? -7.517 -27.112 15.862 1.00 90.56 152 LYS A C 1
ATOM 1205 O O . LYS A 1 152 ? -7.077 -26.577 14.849 1.00 90.56 152 LYS A O 1
ATOM 1210 N N . ARG A 1 153 ? -8.824 -27.343 16.019 1.00 91.06 153 ARG A N 1
ATOM 1211 C CA . ARG A 1 153 ? -9.824 -27.012 14.991 1.00 91.06 153 ARG A CA 1
ATOM 1212 C C . ARG A 1 153 ? -9.903 -25.514 14.717 1.00 91.06 153 ARG A C 1
ATOM 1214 O O . ARG A 1 153 ? -10.032 -25.128 13.559 1.00 91.06 153 ARG A O 1
ATOM 1221 N N . ILE A 1 154 ? -9.845 -24.695 15.763 1.00 92.25 154 ILE A N 1
ATOM 1222 C CA . ILE A 1 154 ? -9.893 -23.233 15.646 1.00 92.25 154 ILE A CA 1
ATOM 1223 C C . ILE A 1 154 ? -8.616 -22.728 14.969 1.00 92.25 154 ILE A C 1
ATOM 1225 O O . ILE A 1 154 ? -8.700 -22.009 13.976 1.00 92.25 154 ILE A O 1
ATOM 1229 N N . HIS A 1 155 ? -7.448 -23.188 15.419 1.00 91.75 155 HIS A N 1
ATOM 1230 C CA . HIS A 1 155 ? -6.160 -22.871 14.802 1.00 91.75 155 HIS A CA 1
ATOM 1231 C C . HIS A 1 155 ? -6.138 -23.254 13.310 1.00 91.75 155 HIS A C 1
ATOM 1233 O O . HIS A 1 155 ? -5.913 -22.417 12.441 1.00 91.75 155 HIS A O 1
ATOM 1239 N N . ASN A 1 156 ? -6.482 -24.500 12.982 1.00 89.75 156 ASN A N 1
ATOM 1240 C CA . ASN A 1 156 ? -6.471 -24.997 11.603 1.00 89.75 156 ASN A CA 1
ATOM 1241 C C . ASN A 1 156 ? -7.638 -24.480 10.753 1.00 89.75 156 ASN A C 1
ATOM 1243 O O . ASN A 1 156 ? -7.708 -24.763 9.553 1.00 89.75 156 ASN A O 1
ATOM 1247 N N . SER A 1 157 ? -8.564 -23.704 11.326 1.00 88.69 157 SER A N 1
ATOM 1248 C CA . SER A 1 157 ? -9.633 -23.076 10.549 1.00 88.69 157 SER A CA 1
ATOM 1249 C C . SER A 1 157 ? -9.067 -22.141 9.473 1.00 88.69 157 SER A C 1
ATOM 1251 O O . SER A 1 157 ? -9.666 -22.031 8.403 1.00 88.69 157 SER A O 1
ATOM 1253 N N . PHE A 1 158 ? -7.879 -21.571 9.698 1.00 85.88 158 PHE A N 1
ATOM 1254 C CA . PHE A 1 158 ? -7.171 -20.665 8.786 1.00 85.88 158 PHE A CA 1
ATOM 1255 C C . PHE A 1 158 ? -6.262 -21.375 7.767 1.00 85.88 158 PHE A C 1
ATOM 1257 O O . PHE A 1 158 ? -5.700 -20.712 6.891 1.00 85.88 158 PHE A O 1
ATOM 1264 N N . ALA A 1 159 ? -6.144 -22.706 7.856 1.00 80.88 159 ALA A N 1
ATOM 1265 C CA . ALA A 1 159 ? -5.258 -23.500 7.012 1.00 80.88 159 ALA A CA 1
ATOM 1266 C C . ALA A 1 159 ? -5.690 -23.487 5.536 1.00 80.88 159 ALA A C 1
ATOM 1268 O O . ALA A 1 159 ? -6.857 -23.743 5.192 1.00 80.88 159 ALA A O 1
ATOM 1269 N N . ARG A 1 160 ? -4.720 -23.252 4.652 1.00 74.94 160 ARG A N 1
ATOM 1270 C CA . ARG A 1 160 ? -4.820 -23.465 3.205 1.00 74.94 160 ARG A CA 1
ATOM 1271 C C . ARG A 1 160 ? -4.247 -24.823 2.827 1.00 74.94 160 ARG A C 1
ATOM 1273 O O . ARG A 1 160 ? -3.507 -25.445 3.585 1.00 74.94 160 ARG A O 1
ATOM 1280 N N . LYS A 1 161 ? -4.577 -25.285 1.619 1.00 69.25 161 LYS A N 1
ATOM 1281 C CA . LYS A 1 161 ? -4.085 -26.575 1.124 1.00 69.25 161 LYS A CA 1
ATOM 1282 C C . LYS A 1 161 ? -2.554 -26.613 1.039 1.00 69.25 161 LYS A C 1
ATOM 1284 O O . LYS A 1 161 ? -1.965 -27.621 1.410 1.00 69.25 161 LYS A O 1
ATOM 1289 N N . MET A 1 162 ? -1.918 -25.524 0.608 1.00 67.31 162 MET A N 1
ATOM 1290 C CA . MET A 1 162 ? -0.458 -25.404 0.588 1.00 67.31 162 MET A CA 1
ATOM 1291 C C . MET A 1 162 ? 0.158 -25.469 1.992 1.00 67.31 162 MET A C 1
ATOM 1293 O O . MET A 1 162 ? 1.137 -26.182 2.161 1.00 67.31 162 MET A O 1
ATOM 1297 N N . ASP A 1 163 ? -0.442 -24.824 2.998 1.00 67.69 163 ASP A N 1
ATOM 1298 C CA . ASP A 1 163 ? 0.054 -24.853 4.387 1.00 67.69 163 ASP A CA 1
ATOM 1299 C C . ASP A 1 163 ? 0.090 -26.293 4.927 1.00 67.69 163 ASP A C 1
ATOM 1301 O O . ASP A 1 163 ? 1.077 -26.731 5.517 1.00 67.69 163 ASP A O 1
ATOM 1305 N N . MET A 1 164 ? -0.975 -27.058 4.658 1.00 71.00 164 MET A N 1
ATOM 1306 C CA . MET A 1 164 ? -1.063 -28.473 5.028 1.00 71.00 164 MET A CA 1
ATOM 1307 C C . MET A 1 164 ? -0.005 -29.314 4.304 1.00 71.00 164 MET A C 1
ATOM 1309 O O . MET A 1 164 ? 0.661 -30.138 4.923 1.00 71.00 164 MET A O 1
ATOM 1313 N N . LEU A 1 165 ? 0.174 -29.090 2.996 1.00 67.56 165 LEU A N 1
ATOM 1314 C CA . LEU A 1 165 ? 1.159 -29.812 2.186 1.00 67.56 165 LEU A CA 1
ATOM 1315 C C . LEU A 1 165 ? 2.600 -29.511 2.610 1.00 67.56 165 LEU A C 1
ATOM 1317 O O . LEU A 1 165 ? 3.408 -30.434 2.658 1.00 67.56 165 LEU A O 1
ATOM 1321 N N . ASN A 1 166 ? 2.916 -28.251 2.913 1.00 66.50 166 ASN A N 1
ATOM 1322 C CA . ASN A 1 166 ? 4.243 -27.830 3.361 1.00 66.50 166 ASN A CA 1
ATOM 1323 C C . ASN A 1 166 ? 4.573 -28.453 4.718 1.00 66.50 166 ASN A C 1
ATOM 1325 O O . ASN A 1 166 ? 5.614 -29.088 4.857 1.00 66.50 166 ASN A O 1
ATOM 1329 N N . SER A 1 167 ? 3.642 -28.375 5.671 1.00 67.19 167 SER A N 1
ATOM 1330 C CA . SER A 1 167 ? 3.813 -28.983 6.992 1.00 67.19 167 SER A CA 1
ATOM 1331 C C . SER A 1 167 ? 3.972 -30.510 6.914 1.00 67.19 167 SER A C 1
ATOM 1333 O O . SER A 1 167 ? 4.864 -31.077 7.547 1.00 67.19 167 SER A O 1
ATOM 1335 N N . ASP A 1 168 ? 3.181 -31.195 6.079 1.00 72.00 168 ASP A N 1
ATOM 1336 C CA . ASP A 1 168 ? 3.322 -32.642 5.864 1.00 72.00 168 ASP A CA 1
ATOM 1337 C C . ASP A 1 168 ? 4.656 -32.997 5.174 1.00 72.00 168 ASP A C 1
ATOM 1339 O O . ASP A 1 168 ? 5.267 -34.031 5.472 1.00 72.00 168 ASP A O 1
ATOM 1343 N N . LEU A 1 169 ? 5.125 -32.153 4.245 1.00 64.38 169 LEU A N 1
ATOM 1344 C CA . LEU A 1 169 ? 6.403 -32.326 3.553 1.00 64.38 169 LEU A CA 1
ATOM 1345 C C . LEU A 1 169 ? 7.588 -32.149 4.511 1.00 64.38 169 LEU A C 1
ATOM 1347 O O . LEU A 1 169 ? 8.510 -32.964 4.481 1.00 64.38 169 LEU A O 1
ATOM 1351 N N . GLU A 1 170 ? 7.548 -31.143 5.381 1.00 65.25 170 GLU A N 1
ATOM 1352 C CA . GLU A 1 170 ? 8.536 -30.917 6.441 1.00 65.25 170 GLU A CA 1
ATOM 1353 C C . GLU A 1 170 ? 8.584 -32.095 7.413 1.00 65.25 170 GLU A C 1
ATOM 1355 O O . GLU A 1 170 ? 9.649 -32.676 7.616 1.00 65.25 170 GLU A O 1
ATOM 1360 N N . LEU A 1 171 ? 7.429 -32.549 7.912 1.00 63.06 171 LEU A N 1
ATOM 1361 C CA . LEU A 1 171 ? 7.332 -33.736 8.768 1.00 63.06 171 LEU A CA 1
ATOM 1362 C C . LEU A 1 171 ? 7.924 -34.983 8.092 1.00 63.06 171 LEU A C 1
ATOM 1364 O O . LEU A 1 171 ? 8.629 -35.779 8.721 1.00 63.06 171 LEU A O 1
ATOM 1368 N N . LYS A 1 172 ? 7.683 -35.159 6.787 1.00 63.31 172 LYS A N 1
ATOM 1369 C CA . LYS A 1 172 ? 8.274 -36.249 6.000 1.00 63.31 172 LYS A CA 1
ATOM 1370 C C . LYS A 1 172 ? 9.794 -36.097 5.860 1.00 63.31 172 LYS A C 1
ATOM 1372 O O . LYS A 1 172 ? 10.516 -37.095 5.963 1.00 63.31 172 LYS A O 1
ATOM 1377 N N . ASN A 1 173 ? 10.296 -34.884 5.646 1.00 65.88 173 ASN A N 1
ATOM 1378 C CA . ASN A 1 173 ? 11.729 -34.587 5.569 1.00 65.88 173 ASN A CA 1
ATOM 1379 C C . ASN A 1 173 ? 12.429 -34.801 6.926 1.00 65.88 173 ASN A C 1
ATOM 1381 O O . ASN A 1 173 ? 13.510 -35.391 6.987 1.00 65.88 173 ASN A O 1
ATOM 1385 N N . GLU A 1 174 ? 11.794 -34.436 8.038 1.00 62.53 174 GLU A N 1
ATOM 1386 C CA . GLU A 1 174 ? 12.284 -34.722 9.390 1.00 62.53 174 GLU A CA 1
ATOM 1387 C C . GLU A 1 174 ? 12.317 -36.229 9.686 1.00 62.53 174 GLU A C 1
ATOM 1389 O O . GLU A 1 174 ? 13.314 -36.759 10.187 1.00 62.53 174 GLU A O 1
ATOM 1394 N N . ALA A 1 175 ? 11.255 -36.958 9.330 1.00 61.09 175 ALA A N 1
ATOM 1395 C CA . ALA A 1 175 ? 11.182 -38.404 9.534 1.00 61.09 175 ALA A CA 1
ATOM 1396 C C . ALA A 1 175 ? 12.225 -39.171 8.698 1.00 61.09 175 ALA A C 1
ATOM 1398 O O . ALA A 1 175 ? 12.778 -40.179 9.150 1.00 61.09 175 ALA A O 1
ATOM 1399 N N . THR A 1 176 ? 12.516 -38.701 7.481 1.00 61.09 176 THR A N 1
ATOM 1400 C CA . THR A 1 176 ? 13.517 -39.307 6.588 1.00 61.09 176 THR A CA 1
ATOM 1401 C C . THR A 1 176 ? 14.953 -38.918 6.952 1.00 61.09 176 THR A C 1
ATOM 1403 O O . THR A 1 176 ? 15.835 -39.775 6.894 1.00 61.09 176 THR A O 1
ATOM 1406 N N . SER A 1 177 ? 15.201 -37.690 7.417 1.00 54.72 177 SER A N 1
ATOM 1407 C CA . SER A 1 177 ? 16.530 -37.236 7.866 1.00 54.72 177 SER A CA 1
ATOM 1408 C C . SER A 1 177 ? 16.964 -37.855 9.203 1.00 54.72 177 SER A C 1
ATOM 1410 O O . SER A 1 177 ? 18.140 -38.184 9.380 1.00 54.72 177 SER A O 1
ATOM 1412 N N . ARG A 1 178 ? 16.027 -38.145 10.120 1.00 51.66 178 ARG A N 1
ATOM 1413 C CA . ARG A 1 178 ? 16.309 -38.929 11.343 1.00 51.66 178 ARG A CA 1
ATOM 1414 C C . ARG A 1 178 ? 16.760 -40.367 11.049 1.00 51.66 178 ARG A C 1
ATOM 1416 O O . ARG A 1 178 ? 17.439 -40.960 11.881 1.00 51.66 178 ARG A O 1
ATOM 1423 N N . ARG A 1 179 ? 16.448 -40.922 9.869 1.00 49.84 179 ARG A N 1
ATOM 1424 C CA . ARG A 1 179 ? 16.956 -42.237 9.426 1.00 49.84 179 ARG A CA 1
ATOM 1425 C C . ARG A 1 179 ? 18.379 -42.198 8.853 1.00 49.84 179 ARG A C 1
ATOM 1427 O O . ARG A 1 179 ? 18.988 -43.260 8.769 1.00 49.84 179 ARG A O 1
ATOM 1434 N N . SER A 1 180 ? 18.918 -41.032 8.477 1.00 46.62 180 SER A N 1
ATOM 1435 C CA . SER A 1 180 ? 20.258 -40.914 7.869 1.00 46.62 180 SER A CA 1
ATOM 1436 C C . SER A 1 180 ? 21.335 -40.323 8.793 1.00 46.62 180 SER A C 1
ATOM 1438 O O . SER A 1 180 ? 22.524 -40.495 8.527 1.00 46.62 180 SER A O 1
ATOM 1440 N N . ARG A 1 181 ? 20.970 -39.679 9.911 1.00 44.12 181 ARG A N 1
ATOM 1441 C CA . ARG A 1 181 ? 21.934 -39.111 10.874 1.00 44.12 181 ARG A CA 1
ATOM 1442 C C . ARG A 1 181 ? 22.353 -40.111 11.959 1.00 44.12 181 ARG A C 1
ATOM 1444 O O . ARG A 1 181 ? 21.926 -40.018 13.104 1.00 44.12 181 ARG A O 1
ATOM 1451 N N . SER A 1 182 ? 23.267 -41.020 11.611 1.00 41.91 182 SER A N 1
ATOM 1452 C CA . SER A 1 182 ? 24.086 -41.768 12.583 1.00 41.91 182 SER A CA 1
ATOM 1453 C C . SER A 1 182 ? 25.564 -41.346 12.608 1.00 41.91 182 SER A C 1
ATOM 1455 O O . SER A 1 182 ? 26.388 -42.060 13.174 1.00 41.91 182 SER A O 1
ATOM 1457 N N . SER A 1 183 ? 25.953 -40.197 12.040 1.00 39.78 183 SER A N 1
ATOM 1458 C CA . SER A 1 183 ? 27.335 -39.713 12.183 1.00 39.78 183 SER A CA 1
ATOM 1459 C C . SER A 1 183 ? 27.494 -38.196 12.046 1.00 39.78 183 SER A C 1
ATOM 1461 O O . SER A 1 183 ? 27.110 -37.632 11.029 1.00 39.78 183 SER A O 1
ATOM 1463 N N . LYS A 1 184 ? 28.177 -37.614 13.045 1.00 37.59 184 LYS A N 1
ATOM 1464 C CA . LYS A 1 184 ? 28.817 -36.282 13.128 1.00 37.59 184 LYS A CA 1
ATOM 1465 C C . LYS A 1 184 ? 27.914 -35.037 13.072 1.00 37.59 184 LYS A C 1
ATOM 1467 O O . LYS A 1 184 ? 27.317 -34.695 12.063 1.00 37.59 184 LYS A O 1
ATOM 1472 N N . ARG A 1 185 ? 27.905 -34.327 14.205 1.00 35.94 185 ARG A N 1
ATOM 1473 C CA . ARG A 1 185 ? 27.237 -33.050 14.477 1.00 35.94 185 ARG A CA 1
ATOM 1474 C C . ARG A 1 185 ? 28.234 -31.923 14.157 1.00 35.94 185 ARG A C 1
ATOM 1476 O O . ARG A 1 185 ? 29.149 -31.706 14.943 1.00 35.94 185 ARG A O 1
ATOM 1483 N N . ASN A 1 186 ? 28.102 -31.276 12.998 1.00 33.81 186 ASN A N 1
ATOM 1484 C CA . ASN A 1 186 ? 28.736 -29.980 12.721 1.00 33.81 186 ASN A CA 1
ATOM 1485 C C . ASN A 1 186 ? 27.731 -28.887 13.108 1.00 33.81 186 ASN A C 1
ATOM 1487 O O . ASN A 1 186 ? 26.553 -29.013 12.783 1.00 33.81 186 ASN A O 1
ATOM 1491 N N . ARG A 1 187 ? 28.180 -27.892 13.880 1.00 41.69 187 ARG A N 1
ATOM 1492 C CA . ARG A 1 187 ? 27.329 -26.929 14.606 1.00 41.69 187 ARG A CA 1
ATOM 1493 C C . ARG A 1 187 ? 27.019 -25.650 13.806 1.00 41.69 187 ARG A C 1
ATOM 1495 O O . ARG A 1 187 ? 26.089 -24.948 14.173 1.00 41.69 187 ARG A O 1
ATOM 1502 N N . ASP A 1 188 ? 27.726 -25.412 12.700 1.00 36.88 188 ASP A N 1
ATOM 1503 C CA . ASP A 1 188 ? 27.673 -24.134 11.966 1.00 36.88 188 ASP A CA 1
ATOM 1504 C C . ASP A 1 188 ? 26.671 -24.104 10.792 1.00 36.88 188 ASP A C 1
ATOM 1506 O O . ASP A 1 188 ? 26.303 -23.032 10.332 1.00 36.88 188 ASP A O 1
ATOM 1510 N N . GLU A 1 189 ? 26.166 -25.249 10.314 1.00 35.75 189 GLU A N 1
ATOM 1511 C CA . GLU A 1 189 ? 25.165 -25.278 9.221 1.00 35.75 189 GLU A CA 1
ATOM 1512 C C . GLU A 1 189 ? 23.719 -25.027 9.701 1.00 35.75 189 GLU A C 1
ATOM 1514 O O . GLU A 1 189 ? 22.820 -24.864 8.882 1.00 35.75 189 GLU A O 1
ATOM 1519 N N . THR A 1 190 ? 23.467 -24.998 11.014 1.00 41.34 190 THR A N 1
ATOM 1520 C CA . THR A 1 190 ? 22.110 -24.916 11.591 1.00 41.34 190 THR A CA 1
ATOM 1521 C C . THR A 1 190 ? 21.550 -23.500 11.767 1.00 41.34 190 THR A C 1
ATOM 1523 O O . THR A 1 190 ? 20.348 -23.365 11.975 1.00 41.34 190 THR A O 1
ATOM 1526 N N . GLU A 1 191 ? 22.363 -22.443 11.684 1.00 41.53 191 GLU A N 1
ATOM 1527 C CA . GLU A 1 191 ? 21.895 -21.074 11.977 1.00 41.53 191 GLU A CA 1
ATOM 1528 C C . GLU A 1 191 ? 21.168 -20.399 10.802 1.00 41.53 191 GLU A C 1
ATOM 1530 O O . GLU A 1 191 ? 20.251 -19.608 11.021 1.00 41.53 191 GLU A O 1
ATOM 1535 N N . MET A 1 192 ? 21.503 -20.749 9.555 1.00 35.78 192 MET A N 1
ATOM 1536 C CA . MET A 1 192 ? 20.872 -20.179 8.352 1.00 35.78 192 MET A CA 1
ATOM 1537 C C . MET A 1 192 ? 19.519 -20.812 7.983 1.00 35.78 192 MET A C 1
ATOM 1539 O O . MET A 1 192 ? 18.913 -20.376 7.005 1.00 35.78 192 MET A O 1
ATOM 1543 N N . ASP A 1 193 ? 19.015 -21.773 8.767 1.00 42.91 193 ASP A N 1
ATOM 1544 C CA . ASP A 1 193 ? 17.791 -22.546 8.470 1.00 42.91 193 ASP A CA 1
ATOM 1545 C C . ASP A 1 193 ? 16.782 -22.580 9.642 1.00 42.91 193 ASP A C 1
ATOM 1547 O O . ASP A 1 193 ? 15.777 -23.282 9.595 1.00 42.91 193 ASP A O 1
ATOM 1551 N N . ALA A 1 194 ? 17.027 -21.829 10.727 1.00 59.44 194 ALA A N 1
ATOM 1552 C CA . ALA A 1 194 ? 16.084 -21.758 11.846 1.00 59.44 194 ALA A CA 1
ATOM 1553 C C . ALA A 1 194 ? 14.808 -20.994 11.446 1.00 59.44 194 ALA A C 1
ATOM 1555 O O . ALA A 1 194 ? 14.907 -19.871 10.945 1.00 59.44 194 ALA A O 1
ATOM 1556 N N . GLY A 1 195 ? 13.637 -21.601 11.666 1.00 65.94 195 GLY A N 1
ATOM 1557 C CA . GLY A 1 195 ? 12.325 -21.013 11.381 1.00 65.94 195 GLY A CA 1
ATOM 1558 C C . GLY A 1 195 ? 11.877 -19.954 12.397 1.00 65.94 195 GLY A C 1
ATOM 1559 O O . GLY A 1 195 ? 12.502 -19.751 13.445 1.00 65.94 195 GLY A O 1
ATOM 1560 N N . PHE A 1 196 ? 10.773 -19.277 12.080 1.00 76.81 196 PHE A N 1
ATOM 1561 C CA . PHE A 1 196 ? 10.133 -18.311 12.969 1.00 76.81 196 PHE A CA 1
ATOM 1562 C C . PHE A 1 196 ? 9.417 -18.994 14.133 1.00 76.81 196 PHE A C 1
ATOM 1564 O O . PHE A 1 196 ? 8.756 -20.018 13.963 1.00 76.81 196 PHE A O 1
ATOM 1571 N N . HIS A 1 197 ? 9.526 -18.408 15.324 1.00 86.56 197 HIS A N 1
ATOM 1572 C CA . HIS A 1 197 ? 8.943 -18.961 16.539 1.00 86.56 197 HIS A CA 1
ATOM 1573 C C . HIS A 1 197 ? 8.339 -17.894 17.448 1.00 86.56 197 HIS A C 1
ATOM 1575 O O . HIS A 1 197 ? 8.919 -16.824 17.635 1.00 86.56 197 HIS A O 1
ATOM 1581 N N . PHE A 1 198 ? 7.181 -18.211 18.029 1.00 88.81 198 PHE A N 1
ATOM 1582 C CA . PHE A 1 198 ? 6.495 -17.354 18.991 1.00 88.81 198 PHE A CA 1
ATOM 1583 C C . PHE A 1 198 ? 6.902 -17.705 20.422 1.00 88.81 198 PHE A C 1
ATOM 1585 O O . PHE A 1 198 ? 6.745 -18.846 20.861 1.00 88.81 198 PHE A O 1
ATOM 1592 N N . ILE A 1 199 ? 7.310 -16.692 21.180 1.00 94.06 199 ILE A N 1
ATOM 1593 C CA . ILE A 1 199 ? 7.462 -16.762 22.637 1.00 94.06 199 ILE A CA 1
ATOM 1594 C C . ILE A 1 199 ? 6.507 -15.781 23.308 1.00 94.06 199 ILE A C 1
ATOM 1596 O O . ILE A 1 199 ? 6.036 -14.832 22.680 1.00 94.06 199 ILE A O 1
ATOM 1600 N N . ALA A 1 200 ? 6.234 -15.993 24.591 1.00 97.31 200 ALA A N 1
ATOM 1601 C CA . ALA A 1 200 ? 5.394 -15.108 25.383 1.00 97.31 200 ALA A CA 1
ATOM 1602 C C . ALA A 1 200 ? 6.144 -14.527 26.587 1.00 97.31 200 ALA A C 1
ATOM 1604 O O . ALA A 1 200 ? 6.942 -15.211 27.223 1.00 97.31 200 ALA A O 1
ATOM 1605 N N . PHE A 1 201 ? 5.839 -13.280 26.933 1.00 97.56 201 PHE A N 1
ATOM 1606 C CA . PHE A 1 201 ? 6.234 -12.653 28.190 1.00 97.56 201 PHE A CA 1
ATOM 1607 C C . PHE A 1 201 ? 4.997 -12.394 29.042 1.00 97.56 201 PHE A C 1
ATOM 1609 O O . PHE A 1 201 ? 4.045 -11.775 28.560 1.00 97.56 201 PHE A O 1
ATOM 1616 N N . VAL A 1 202 ? 5.004 -12.877 30.286 1.00 96.75 202 VAL A N 1
ATOM 1617 C CA . VAL A 1 202 ? 3.793 -12.964 31.115 1.00 96.75 202 VAL A CA 1
ATOM 1618 C C . VAL A 1 202 ? 4.068 -12.527 32.556 1.00 96.75 202 VAL A C 1
ATOM 1620 O O . VAL A 1 202 ? 4.884 -13.164 33.229 1.00 96.75 202 VAL A O 1
ATOM 1623 N N . PRO A 1 203 ? 3.397 -11.484 33.074 1.00 95.38 203 PRO A N 1
ATOM 1624 C CA . PRO A 1 203 ? 3.349 -11.215 34.506 1.00 95.38 203 PRO A CA 1
ATOM 1625 C C . PRO A 1 203 ? 2.449 -12.254 35.196 1.00 95.38 203 PRO A C 1
ATOM 1627 O O . PRO A 1 203 ? 1.251 -12.327 34.935 1.00 95.38 203 PRO A O 1
ATOM 1630 N N . ALA A 1 204 ? 3.017 -13.077 36.076 1.00 94.44 204 ALA A N 1
ATOM 1631 C CA . ALA A 1 204 ? 2.285 -14.099 36.821 1.00 94.44 204 ALA A CA 1
ATOM 1632 C C . ALA A 1 204 ? 2.982 -14.429 38.145 1.00 94.44 204 ALA A C 1
ATOM 1634 O O . ALA A 1 204 ? 4.212 -14.465 38.224 1.00 94.44 204 ALA A O 1
ATOM 1635 N N . LEU A 1 205 ? 2.199 -14.705 39.194 1.00 93.00 205 LEU A N 1
ATOM 1636 C CA . LEU A 1 205 ? 2.711 -15.077 40.523 1.00 93.00 205 LEU A CA 1
ATOM 1637 C C . LEU A 1 205 ? 3.772 -14.094 41.070 1.00 93.00 205 LEU A C 1
ATOM 1639 O O . LEU A 1 205 ? 4.793 -14.503 41.624 1.00 93.00 205 LEU A O 1
ATOM 1643 N N . GLY A 1 206 ? 3.552 -12.788 40.876 1.00 92.50 206 GLY A N 1
ATOM 1644 C CA . GLY A 1 206 ? 4.441 -11.726 41.367 1.00 92.50 206 GLY A CA 1
ATOM 1645 C C . GLY A 1 206 ? 5.790 -11.616 40.643 1.00 92.50 206 GLY A C 1
ATOM 1646 O O . GLY A 1 206 ? 6.724 -11.016 41.176 1.00 92.50 206 GLY A O 1
ATOM 1647 N N . LYS A 1 207 ? 5.929 -12.215 39.454 1.00 95.19 207 LYS A N 1
ATOM 1648 C CA . LYS A 1 207 ? 7.129 -12.143 38.607 1.00 95.19 207 LYS A CA 1
ATOM 1649 C C . LYS A 1 207 ? 6.760 -11.967 37.138 1.00 95.19 207 LYS A C 1
ATOM 1651 O O . LYS A 1 207 ? 5.649 -12.295 36.734 1.00 95.19 207 LYS A O 1
ATOM 1656 N N . VAL A 1 208 ? 7.711 -11.505 36.335 1.00 96.69 208 VAL A N 1
ATOM 1657 C CA . VAL A 1 208 ? 7.631 -11.576 34.871 1.00 96.69 208 VAL A CA 1
ATOM 1658 C C . VAL A 1 208 ? 8.346 -12.826 34.389 1.00 96.69 208 VAL A C 1
ATOM 1660 O O . VAL A 1 208 ? 9.495 -13.076 34.762 1.00 96.69 208 VAL A O 1
ATOM 1663 N N . TRP A 1 209 ? 7.672 -13.586 33.538 1.00 96.88 209 TRP A N 1
ATOM 1664 C CA . TRP A 1 209 ? 8.159 -14.834 32.973 1.00 96.88 209 TRP A CA 1
ATOM 1665 C C . TRP A 1 209 ? 8.378 -14.707 31.472 1.00 96.88 209 TRP A C 1
ATOM 1667 O O . TRP A 1 209 ? 7.559 -14.108 30.779 1.00 96.88 209 TRP A O 1
ATOM 1677 N N . LYS A 1 210 ? 9.451 -15.319 30.970 1.00 96.69 210 LYS A N 1
ATOM 1678 C CA . LYS A 1 210 ? 9.629 -15.658 29.558 1.00 96.69 210 LYS A CA 1
ATOM 1679 C C . LYS A 1 210 ? 9.193 -17.109 29.361 1.00 96.69 210 LYS A C 1
ATOM 1681 O O . LYS A 1 210 ? 9.718 -18.018 30.008 1.00 96.69 210 LYS A O 1
ATOM 1686 N N . PHE A 1 211 ? 8.235 -17.312 28.470 1.00 96.94 211 PHE A N 1
ATOM 1687 C CA . PHE A 1 211 ? 7.689 -18.603 28.079 1.00 96.94 211 PHE A CA 1
ATOM 1688 C C . PHE A 1 211 ? 8.030 -18.886 26.620 1.00 96.94 211 PHE A C 1
ATOM 1690 O O . PHE A 1 211 ? 7.351 -18.413 25.709 1.00 96.94 211 PHE A O 1
ATOM 1697 N N . ASP A 1 212 ? 9.064 -19.693 26.405 1.00 94.94 212 ASP A N 1
ATOM 1698 C CA . ASP A 1 212 ? 9.394 -20.254 25.099 1.00 94.94 212 ASP A CA 1
ATOM 1699 C C . ASP A 1 212 ? 8.972 -21.729 25.062 1.00 94.94 212 ASP A C 1
ATOM 1701 O O . ASP A 1 212 ? 9.490 -22.553 25.809 1.00 94.94 212 ASP A O 1
ATOM 1705 N N . GLY A 1 213 ? 8.032 -22.079 24.180 1.00 92.50 213 GLY A N 1
ATOM 1706 C CA . GLY A 1 213 ? 7.550 -23.456 24.047 1.00 92.50 213 GLY A CA 1
ATOM 1707 C C . GLY A 1 213 ? 8.634 -24.479 23.671 1.00 92.50 213 GLY A C 1
ATOM 1708 O O . GLY A 1 213 ? 8.455 -25.664 23.960 1.00 92.50 213 GLY A O 1
ATOM 1709 N N . LEU A 1 214 ? 9.744 -24.054 23.063 1.00 90.44 214 LEU A N 1
ATOM 1710 C CA . LEU A 1 214 ? 10.873 -24.913 22.691 1.00 90.44 214 LEU A CA 1
ATOM 1711 C C . LEU A 1 214 ? 11.892 -25.085 23.834 1.00 90.44 214 LEU A C 1
ATOM 1713 O O . LEU A 1 214 ? 12.733 -25.982 23.770 1.00 90.44 214 LEU A O 1
ATOM 1717 N N . GLU A 1 215 ? 11.805 -24.282 24.899 1.00 91.31 215 GLU A N 1
ATOM 1718 C CA . GLU A 1 215 ? 12.660 -24.394 26.087 1.00 91.31 215 GLU A CA 1
ATOM 1719 C C . GLU A 1 215 ? 12.128 -25.407 27.105 1.00 91.31 215 GLU A C 1
ATOM 1721 O O . GLU A 1 215 ? 10.928 -25.604 27.255 1.00 91.31 215 GLU A O 1
ATOM 1726 N N . ARG A 1 216 ? 13.014 -26.044 27.878 1.00 91.50 216 ARG A N 1
ATOM 1727 C CA . ARG A 1 216 ? 12.634 -27.109 28.824 1.00 91.50 216 ARG A CA 1
ATOM 1728 C C . ARG A 1 216 ? 11.744 -26.596 29.959 1.00 91.50 216 ARG A C 1
ATOM 1730 O O . ARG A 1 216 ? 10.870 -27.326 30.424 1.00 91.50 216 ARG A O 1
ATOM 1737 N N . GLN A 1 217 ? 12.032 -25.405 30.468 1.00 95.00 217 GLN A N 1
ATOM 1738 C CA . GLN A 1 217 ? 11.374 -24.799 31.625 1.00 95.00 217 GLN A CA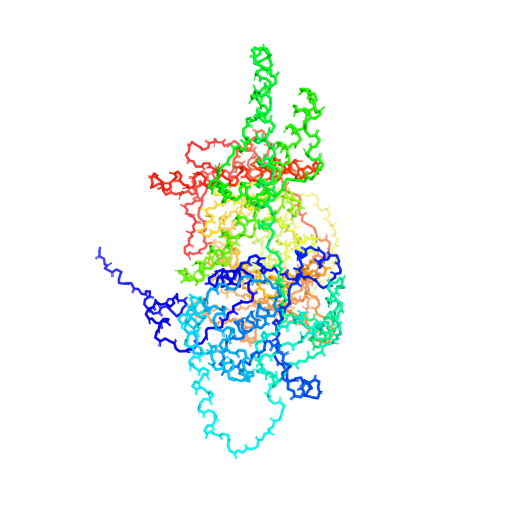 1
ATOM 1739 C C . GLN A 1 217 ? 11.222 -23.289 31.402 1.00 95.00 217 GLN A C 1
ATOM 1741 O O . GLN A 1 217 ? 11.993 -22.721 30.630 1.00 95.00 217 GLN A O 1
ATOM 1746 N N . PRO A 1 218 ? 10.262 -22.628 32.072 1.00 95.75 218 PRO A N 1
ATOM 1747 C CA . PRO A 1 218 ? 10.111 -21.184 31.960 1.00 95.75 218 PRO A CA 1
ATOM 1748 C C . PRO A 1 218 ? 11.309 -20.459 32.585 1.00 95.75 218 PRO A C 1
ATOM 1750 O O . PRO A 1 218 ? 11.987 -20.996 33.464 1.00 95.75 218 PRO A O 1
ATOM 1753 N N . GLN A 1 219 ? 11.534 -19.214 32.173 1.00 95.62 219 GLN A N 1
ATOM 1754 C CA . GLN A 1 219 ? 12.579 -18.354 32.728 1.00 95.62 219 GLN A CA 1
ATOM 1755 C C . GLN A 1 219 ? 11.952 -17.177 33.486 1.00 95.62 219 GLN A C 1
ATOM 1757 O O . GLN A 1 219 ? 11.134 -16.444 32.930 1.00 95.62 219 GLN A O 1
ATOM 1762 N N . ALA A 1 220 ? 12.360 -16.954 34.737 1.00 95.62 220 ALA A N 1
ATOM 1763 C CA . ALA A 1 220 ? 12.001 -15.748 35.482 1.00 95.62 220 ALA A CA 1
ATOM 1764 C C . ALA A 1 220 ? 12.903 -14.569 35.077 1.00 95.62 220 ALA A C 1
ATOM 1766 O O . ALA A 1 220 ? 14.127 -14.689 35.080 1.00 95.62 220 ALA A O 1
ATOM 1767 N N . LEU A 1 221 ? 12.306 -13.417 34.763 1.00 93.75 221 LEU A N 1
ATOM 1768 C CA . LEU A 1 221 ? 13.038 -12.192 34.412 1.00 93.75 221 LEU A CA 1
ATOM 1769 C C . LEU A 1 221 ? 13.216 -11.250 35.607 1.00 93.75 221 LEU A C 1
ATOM 1771 O O . LEU A 1 221 ? 14.225 -10.560 35.713 1.00 93.75 221 LEU A O 1
ATOM 1775 N N . GLY A 1 222 ? 12.251 -11.234 36.528 1.00 93.19 222 GLY A N 1
ATOM 1776 C CA . GLY A 1 222 ? 12.301 -10.388 37.718 1.00 93.19 222 GLY A CA 1
ATOM 1777 C C . GLY A 1 222 ? 10.974 -10.345 38.478 1.00 93.19 222 GLY A C 1
ATOM 1778 O O . GLY A 1 222 ? 9.969 -10.851 37.974 1.00 93.19 222 GLY A O 1
ATOM 1779 N N . PRO A 1 223 ? 10.958 -9.784 39.701 1.00 92.75 223 PRO A N 1
ATOM 1780 C CA . PRO A 1 223 ? 9.730 -9.545 40.456 1.00 92.75 223 PRO A CA 1
ATOM 1781 C C . PRO A 1 223 ? 8.860 -8.476 39.779 1.00 92.75 223 PRO A C 1
ATOM 1783 O O . PRO A 1 223 ? 9.376 -7.579 39.125 1.00 92.75 223 PRO A O 1
ATOM 1786 N N . CYS A 1 224 ? 7.545 -8.573 39.955 1.00 89.12 224 CYS A N 1
ATOM 1787 C CA . CYS A 1 224 ? 6.561 -7.619 39.452 1.00 89.12 224 CYS A CA 1
ATOM 1788 C C . CYS A 1 224 ? 5.454 -7.445 40.488 1.00 89.12 224 CYS A C 1
ATOM 1790 O O . CYS A 1 224 ? 4.858 -8.434 40.924 1.00 89.12 224 CYS A O 1
ATOM 1792 N N . THR A 1 225 ? 5.149 -6.202 40.853 1.00 80.75 225 THR A N 1
ATOM 1793 C CA . THR A 1 225 ? 3.946 -5.884 41.632 1.00 80.75 225 THR A CA 1
ATOM 1794 C C . THR A 1 225 ? 2.789 -5.472 40.710 1.00 80.75 225 THR A C 1
ATOM 1796 O O . THR A 1 225 ? 3.041 -5.074 39.574 1.00 80.75 225 THR A O 1
ATOM 1799 N N . PRO A 1 226 ? 1.518 -5.571 41.150 1.00 71.19 226 PRO A N 1
ATOM 1800 C CA . PRO A 1 226 ? 0.364 -5.211 40.318 1.00 71.19 226 PRO A CA 1
ATOM 1801 C C . PRO A 1 226 ? 0.346 -3.752 39.828 1.00 71.19 226 PRO A C 1
ATOM 1803 O O . PRO A 1 226 ? -0.255 -3.473 38.794 1.00 71.19 226 PRO A O 1
ATOM 1806 N N . ASP A 1 227 ? 1.001 -2.842 40.557 1.00 70.81 227 ASP A N 1
ATOM 1807 C CA . ASP A 1 227 ? 1.014 -1.401 40.273 1.00 70.81 227 ASP A CA 1
ATOM 1808 C C . ASP A 1 227 ? 2.236 -0.949 39.444 1.00 70.81 227 ASP A C 1
ATOM 1810 O O . ASP A 1 227 ? 2.317 0.212 39.039 1.00 70.81 227 ASP A O 1
ATOM 1814 N N . GLU A 1 228 ? 3.198 -1.841 39.188 1.00 76.12 228 GLU A N 1
ATOM 1815 C CA . GLU A 1 228 ? 4.419 -1.540 38.433 1.00 76.12 228 GLU A CA 1
ATOM 1816 C C . GLU A 1 228 ? 4.280 -1.887 36.944 1.00 76.12 228 GLU A C 1
ATOM 1818 O O . GLU A 1 228 ? 3.717 -2.916 36.564 1.00 76.12 228 GLU A O 1
ATOM 1823 N N . ASP A 1 229 ? 4.858 -1.047 36.076 1.00 82.88 229 ASP A N 1
ATOM 1824 C CA . ASP A 1 229 ? 4.929 -1.338 34.643 1.00 82.88 229 ASP A CA 1
ATOM 1825 C C . ASP A 1 229 ? 5.989 -2.410 34.349 1.00 82.88 229 ASP A C 1
ATOM 1827 O O . ASP A 1 229 ? 7.173 -2.139 34.128 1.00 82.88 229 ASP A O 1
ATOM 1831 N N . TRP A 1 230 ? 5.535 -3.659 34.322 1.00 92.12 230 TRP A N 1
ATOM 1832 C CA . TRP A 1 230 ? 6.360 -4.835 34.060 1.00 92.12 230 TRP A CA 1
ATOM 1833 C C . TRP A 1 230 ? 7.027 -4.836 32.679 1.00 92.12 230 TRP A C 1
ATOM 1835 O O . TRP A 1 230 ? 8.019 -5.539 32.474 1.00 92.12 230 TRP A O 1
ATOM 1845 N N . LEU A 1 231 ? 6.531 -4.029 31.733 1.00 90.38 231 LEU A N 1
ATOM 1846 C CA . LEU A 1 231 ? 7.097 -3.918 30.388 1.00 90.38 231 LEU A CA 1
ATOM 1847 C C . LEU A 1 231 ? 8.550 -3.430 30.428 1.00 90.38 231 LEU A C 1
ATOM 1849 O O . LEU A 1 231 ? 9.353 -3.833 29.583 1.00 90.38 231 LEU A O 1
ATOM 1853 N N . GLY A 1 232 ? 8.919 -2.631 31.435 1.00 87.06 232 GLY A N 1
ATOM 1854 C CA . GLY A 1 232 ? 10.297 -2.187 31.651 1.00 87.06 232 GLY A CA 1
ATOM 1855 C C . GLY A 1 232 ? 11.289 -3.339 31.847 1.00 87.06 232 GLY A C 1
ATOM 1856 O O . GLY A 1 232 ? 12.432 -3.233 31.408 1.00 87.06 232 GLY A O 1
ATOM 1857 N N . LEU A 1 233 ? 10.851 -4.466 32.423 1.00 90.38 233 LEU A N 1
ATOM 1858 C CA . LEU A 1 233 ? 11.687 -5.660 32.599 1.00 90.38 233 LEU A CA 1
ATOM 1859 C C . LEU A 1 233 ? 11.889 -6.432 31.293 1.00 90.38 233 LEU A C 1
ATOM 1861 O O . LEU A 1 233 ? 12.892 -7.118 31.142 1.00 90.38 233 LEU A O 1
ATOM 1865 N N . VAL A 1 234 ? 10.959 -6.323 30.343 1.00 91.31 234 VAL A N 1
ATOM 1866 C CA . VAL A 1 234 ? 10.984 -7.090 29.087 1.00 91.31 234 VAL A CA 1
ATOM 1867 C C . VAL A 1 234 ? 11.666 -6.337 27.956 1.00 91.31 234 VAL A C 1
ATOM 1869 O O . VAL A 1 234 ? 12.341 -6.956 27.134 1.00 91.31 234 VAL A O 1
ATOM 1872 N N . LYS A 1 235 ? 11.554 -5.003 27.932 1.00 85.12 235 LYS A N 1
ATOM 1873 C CA . LYS A 1 235 ? 12.167 -4.153 26.901 1.00 85.12 235 LYS A CA 1
ATOM 1874 C C . LYS A 1 235 ? 13.647 -4.471 26.642 1.00 85.12 235 LYS A C 1
ATOM 1876 O O . LYS A 1 235 ? 13.978 -4.631 25.471 1.00 85.12 235 LYS A O 1
ATOM 1881 N N . PRO A 1 236 ? 14.531 -4.628 27.651 1.00 83.50 236 PRO A N 1
ATOM 1882 C CA . PRO A 1 236 ? 15.931 -4.957 27.397 1.00 83.50 236 PRO A CA 1
ATOM 1883 C C . PRO A 1 236 ? 16.100 -6.290 26.667 1.00 83.50 236 PRO A C 1
ATOM 1885 O O . PRO A 1 236 ? 16.909 -6.374 25.754 1.00 83.50 236 PRO A O 1
ATOM 1888 N N . HIS A 1 237 ? 15.302 -7.306 27.006 1.00 84.06 237 HIS A N 1
ATOM 1889 C CA . HIS A 1 237 ? 15.356 -8.611 26.344 1.00 84.06 237 HIS A CA 1
ATOM 1890 C C . HIS A 1 237 ? 14.921 -8.526 24.882 1.00 84.06 237 HIS A C 1
ATOM 1892 O O . HIS A 1 237 ? 15.579 -9.102 24.018 1.00 84.06 237 HIS A O 1
ATOM 1898 N N . LEU A 1 238 ? 13.845 -7.783 24.605 1.00 82.62 238 LEU A N 1
ATOM 1899 C CA . LEU A 1 238 ? 13.393 -7.539 23.237 1.00 82.62 238 LEU A CA 1
ATOM 1900 C C . LEU A 1 238 ? 14.448 -6.758 22.456 1.00 82.62 238 LEU A C 1
ATOM 1902 O O . LEU A 1 238 ? 14.863 -7.220 21.405 1.00 82.62 238 LEU A O 1
ATOM 1906 N N . ILE A 1 239 ? 14.948 -5.642 22.994 1.00 78.62 239 ILE A N 1
ATOM 1907 C CA . ILE A 1 239 ? 15.962 -4.811 22.332 1.00 78.62 239 ILE A CA 1
ATOM 1908 C C . ILE A 1 239 ? 17.230 -5.617 22.062 1.00 78.62 239 ILE A C 1
ATOM 1910 O O . ILE A 1 239 ? 17.704 -5.585 20.936 1.00 78.62 239 ILE A O 1
ATOM 1914 N N . THR A 1 240 ? 17.749 -6.372 23.037 1.00 79.62 240 THR A N 1
ATOM 1915 C CA . THR A 1 240 ? 18.931 -7.223 22.837 1.00 79.62 240 THR A CA 1
ATOM 1916 C C . THR A 1 240 ? 18.715 -8.188 21.678 1.00 79.62 240 THR A C 1
ATOM 1918 O O . THR A 1 240 ? 19.526 -8.207 20.755 1.00 79.62 240 THR A O 1
ATOM 1921 N N . ARG A 1 241 ? 17.582 -8.905 21.655 1.00 73.81 241 ARG A N 1
ATOM 1922 C CA . ARG A 1 241 ? 17.255 -9.799 20.540 1.00 73.81 241 ARG A CA 1
ATOM 1923 C C . ARG A 1 241 ? 17.102 -9.047 19.225 1.00 73.81 241 ARG A C 1
ATOM 1925 O O . ARG A 1 241 ? 17.627 -9.509 18.230 1.00 73.81 241 ARG A O 1
ATOM 1932 N N . MET A 1 242 ? 16.463 -7.879 19.218 1.00 66.62 242 MET A N 1
ATOM 1933 C CA . MET A 1 242 ? 16.310 -7.032 18.029 1.00 66.62 242 MET A CA 1
ATOM 1934 C C . MET A 1 242 ? 17.659 -6.512 17.502 1.00 66.62 242 MET A C 1
ATOM 1936 O O . MET A 1 242 ? 17.829 -6.423 16.294 1.00 66.62 242 MET A O 1
ATOM 1940 N N . THR A 1 243 ? 18.617 -6.185 18.377 1.00 65.06 243 THR A N 1
ATOM 1941 C CA . THR A 1 243 ? 19.956 -5.679 18.010 1.00 65.06 243 THR A CA 1
ATOM 1942 C C . THR A 1 243 ? 20.927 -6.764 17.557 1.00 65.06 243 THR A C 1
ATOM 1944 O O . THR A 1 243 ? 21.950 -6.454 16.956 1.00 65.06 243 THR A O 1
ATOM 1947 N N . GLU A 1 244 ? 20.635 -8.029 17.861 1.00 63.69 244 GLU A N 1
ATOM 1948 C CA . GLU A 1 244 ? 21.383 -9.180 17.344 1.00 63.69 244 GLU A CA 1
ATOM 1949 C C . GLU A 1 244 ? 21.058 -9.470 15.866 1.00 63.69 244 GLU A C 1
ATOM 1951 O O . GLU A 1 244 ? 21.772 -10.248 15.230 1.00 63.69 244 GLU A O 1
ATOM 1956 N N . TYR A 1 245 ? 20.006 -8.846 15.321 1.00 53.38 245 TYR A N 1
ATOM 1957 C CA . TYR A 1 245 ? 19.707 -8.827 13.890 1.00 53.38 245 TYR A CA 1
ATOM 1958 C C . TYR A 1 245 ? 20.445 -7.672 13.204 1.00 53.38 245 TYR A C 1
ATOM 1960 O O . TYR A 1 245 ? 20.641 -6.603 13.783 1.00 53.38 245 TYR A O 1
ATOM 1968 N N . GLU A 1 246 ? 20.866 -7.889 11.957 1.00 44.34 246 GLU A N 1
ATOM 1969 C CA . GLU A 1 246 ? 21.494 -6.850 11.136 1.00 44.34 246 GLU A CA 1
ATOM 1970 C C . GLU A 1 246 ? 20.527 -5.668 10.936 1.00 44.34 246 GLU A C 1
ATOM 1972 O O . GLU A 1 246 ? 19.316 -5.872 10.839 1.00 44.34 246 GLU A O 1
ATOM 1977 N N . GLU A 1 247 ? 21.047 -4.433 10.862 1.00 39.38 247 GLU A N 1
ATOM 1978 C CA . GLU A 1 247 ? 20.262 -3.179 10.894 1.00 39.38 247 GLU A CA 1
ATOM 1979 C C . GLU A 1 247 ? 19.146 -3.073 9.825 1.00 39.38 247 GLU A C 1
ATOM 1981 O O . GLU A 1 247 ? 18.245 -2.242 9.976 1.00 39.38 247 GLU A O 1
ATOM 1986 N N . ASP A 1 248 ? 19.159 -3.952 8.815 1.00 36.81 248 ASP A N 1
ATOM 1987 C CA . ASP A 1 248 ? 18.283 -3.951 7.639 1.00 36.81 248 ASP A CA 1
ATOM 1988 C C . ASP A 1 248 ? 17.337 -5.173 7.527 1.00 36.81 248 ASP A C 1
ATOM 1990 O O . ASP A 1 248 ? 16.511 -5.229 6.613 1.00 36.81 248 ASP A O 1
ATOM 1994 N N . GLN A 1 249 ? 17.388 -6.136 8.459 1.00 40.22 249 GLN A N 1
ATOM 1995 C CA . GLN A 1 249 ? 16.491 -7.304 8.486 1.00 40.22 249 GLN A CA 1
ATOM 1996 C C . GLN A 1 249 ? 15.628 -7.308 9.748 1.00 40.22 249 GLN A C 1
ATOM 1998 O O . GLN A 1 249 ? 15.996 -7.878 10.773 1.00 40.22 249 GLN A O 1
ATOM 2003 N N . ILE A 1 250 ? 14.439 -6.698 9.688 1.00 47.34 250 ILE A N 1
ATOM 2004 C CA . ILE A 1 250 ? 13.474 -6.840 10.786 1.00 47.34 250 ILE A CA 1
ATOM 2005 C C . ILE A 1 250 ? 12.587 -8.055 10.530 1.00 47.34 250 ILE A C 1
ATOM 2007 O O . ILE A 1 250 ? 11.485 -7.964 9.994 1.00 47.34 250 ILE A O 1
ATOM 2011 N N . GLU A 1 251 ? 13.111 -9.203 10.940 1.00 58.47 251 GLU A N 1
ATOM 2012 C CA . GLU A 1 251 ? 12.457 -10.509 10.905 1.00 58.47 251 GLU A CA 1
ATOM 2013 C C . GLU A 1 251 ? 11.681 -10.798 12.215 1.00 58.47 251 GLU A C 1
ATOM 2015 O O . GLU A 1 251 ? 11.713 -11.906 12.743 1.00 58.47 251 GLU A O 1
ATOM 2020 N N . PHE A 1 252 ? 11.013 -9.808 12.817 1.00 68.38 252 PHE A N 1
ATOM 2021 C CA . PHE A 1 252 ? 10.262 -10.028 14.060 1.00 68.38 252 PHE A CA 1
ATOM 2022 C C . PHE A 1 252 ? 8.945 -9.246 14.130 1.00 68.38 252 PHE A C 1
ATOM 2024 O O . PHE A 1 252 ? 8.767 -8.230 13.460 1.00 68.38 252 PHE A O 1
ATOM 2031 N N . SER A 1 253 ? 8.017 -9.718 14.967 1.00 79.31 253 SER A N 1
ATOM 2032 C CA . SER A 1 253 ? 6.729 -9.071 15.260 1.00 79.31 253 SER A CA 1
ATOM 2033 C C . SER A 1 253 ? 6.444 -9.131 16.760 1.00 79.31 253 SER A C 1
ATOM 2035 O O . SER A 1 253 ? 6.784 -10.117 17.418 1.00 79.31 253 SER A O 1
ATOM 2037 N N . ILE A 1 254 ? 5.841 -8.075 17.312 1.00 86.12 254 ILE A N 1
ATOM 2038 C CA . ILE A 1 254 ? 5.444 -8.013 18.721 1.00 86.12 254 ILE A CA 1
ATOM 2039 C C . ILE A 1 254 ? 3.945 -7.731 18.792 1.00 86.12 254 ILE A C 1
ATOM 2041 O O . ILE A 1 254 ? 3.460 -6.709 18.310 1.00 86.12 254 ILE A O 1
ATOM 2045 N N . LEU A 1 255 ? 3.213 -8.623 19.449 1.00 91.50 255 LEU A N 1
ATOM 2046 C CA . LEU A 1 255 ? 1.796 -8.465 19.747 1.00 91.50 255 LEU A CA 1
ATOM 2047 C C . LEU A 1 255 ? 1.611 -8.347 21.260 1.00 91.50 255 LEU A C 1
ATOM 2049 O O . LEU A 1 255 ? 2.368 -8.919 22.038 1.00 91.50 255 LEU A O 1
ATOM 2053 N N . SER A 1 256 ? 0.593 -7.620 21.696 1.00 95.44 256 SER A N 1
ATOM 2054 C CA . SER A 1 256 ? 0.243 -7.472 23.108 1.00 95.44 256 SER A CA 1
ATOM 2055 C C . SER A 1 256 ? -1.158 -7.993 23.360 1.00 95.44 256 SER A C 1
ATOM 2057 O O . SER A 1 256 ? -2.073 -7.676 22.607 1.00 95.44 256 SER A O 1
ATOM 2059 N N . LEU A 1 257 ? -1.336 -8.781 24.419 1.00 97.56 257 LEU A N 1
ATOM 2060 C CA . LEU A 1 257 ? -2.657 -9.128 24.926 1.00 97.56 257 LEU A CA 1
ATOM 2061 C C . LEU A 1 257 ? -3.059 -8.079 25.960 1.00 97.56 257 LEU A C 1
ATOM 2063 O O . LEU A 1 257 ? -2.420 -7.947 27.002 1.00 97.56 257 LEU A O 1
ATOM 2067 N N . VA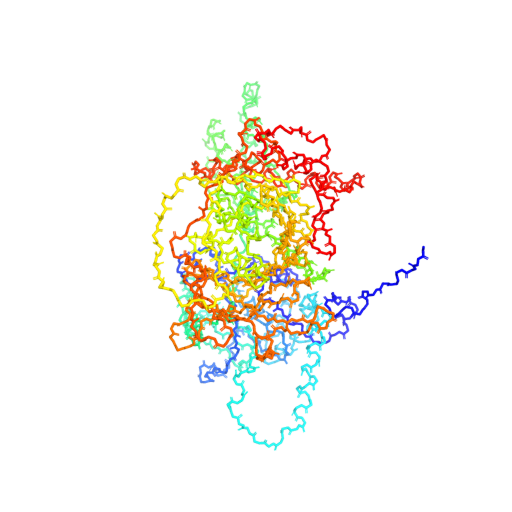L A 1 258 ? -4.114 -7.334 25.669 1.00 95.69 258 VAL A N 1
ATOM 2068 C CA . VAL A 1 258 ? -4.575 -6.179 26.438 1.00 95.69 258 VAL A CA 1
ATOM 2069 C C . VAL A 1 258 ? -6.036 -6.329 26.840 1.00 95.69 258 VAL A C 1
ATOM 2071 O O . VAL A 1 258 ? -6.758 -7.183 26.323 1.00 95.69 258 VAL A O 1
ATOM 2074 N N . ARG A 1 259 ? -6.486 -5.486 27.768 1.00 94.50 259 ARG A N 1
ATOM 2075 C CA . ARG A 1 259 ? -7.906 -5.336 28.103 1.00 94.50 259 ARG A CA 1
ATOM 2076 C C . ARG A 1 259 ? -8.706 -4.887 26.886 1.00 94.50 259 ARG A C 1
ATOM 2078 O O . ARG A 1 259 ? -8.338 -3.919 26.225 1.00 94.50 259 ARG A O 1
ATOM 2085 N N . ASP A 1 260 ? -9.811 -5.578 26.620 1.00 94.88 260 ASP A N 1
ATOM 2086 C CA . ASP A 1 260 ? -10.762 -5.171 25.588 1.00 94.88 260 ASP A CA 1
ATOM 2087 C C . ASP A 1 260 ? -11.535 -3.915 26.047 1.00 94.88 260 ASP A C 1
ATOM 2089 O O . ASP A 1 260 ? -12.293 -3.993 27.026 1.00 94.88 260 ASP A O 1
ATOM 2093 N N . PRO A 1 261 ? -11.376 -2.761 25.366 1.00 92.00 261 PRO A N 1
ATOM 2094 C CA . PRO A 1 261 ? -12.059 -1.529 25.743 1.00 92.00 261 PRO A CA 1
ATOM 2095 C C . PRO A 1 261 ? -13.578 -1.616 25.550 1.00 92.00 261 PRO A C 1
ATOM 2097 O O . PRO A 1 261 ? -14.310 -0.868 26.205 1.00 92.00 261 PRO A O 1
ATOM 2100 N N . LEU A 1 262 ? -14.077 -2.523 24.699 1.00 90.94 262 LEU A N 1
ATOM 2101 C CA . LEU A 1 262 ? -15.505 -2.669 24.423 1.00 90.94 262 LEU A CA 1
ATOM 2102 C C . LEU A 1 262 ? -16.293 -2.991 25.693 1.00 90.94 262 LEU A C 1
ATOM 2104 O O . LEU A 1 262 ? -17.359 -2.419 25.921 1.00 90.94 262 LEU A O 1
ATOM 2108 N N . VAL A 1 263 ? -15.745 -3.849 26.557 1.00 89.19 263 VAL A N 1
ATOM 2109 C CA . VAL A 1 263 ? -16.396 -4.251 27.811 1.00 89.19 263 VAL A CA 1
ATOM 2110 C C . VAL A 1 263 ? -16.589 -3.049 28.738 1.00 89.19 263 VAL A C 1
ATOM 2112 O O . VAL A 1 263 ? -17.674 -2.847 29.288 1.00 89.19 263 VAL A O 1
ATOM 2115 N N . ASP A 1 264 ? -15.566 -2.206 28.869 1.00 89.81 264 ASP A N 1
ATOM 2116 C CA . ASP A 1 264 ? -15.616 -1.035 29.746 1.00 89.81 264 ASP A CA 1
ATOM 2117 C C . ASP A 1 264 ? -16.522 0.060 29.166 1.00 89.81 264 ASP A C 1
ATOM 2119 O O . ASP A 1 264 ? -17.234 0.750 29.902 1.00 89.81 264 ASP A O 1
ATOM 2123 N N . LEU A 1 265 ? -16.525 0.220 27.840 1.00 93.44 265 LEU A N 1
ATOM 2124 C CA . LEU A 1 265 ? -17.402 1.155 27.141 1.00 93.44 265 LEU A CA 1
ATOM 2125 C C . LEU A 1 265 ? -18.878 0.758 27.267 1.00 93.44 265 LEU A C 1
ATOM 2127 O O . LEU A 1 265 ? -19.707 1.617 27.578 1.00 93.44 265 LEU A O 1
ATOM 2131 N N . ILE A 1 266 ? -19.208 -0.526 27.091 1.00 92.12 266 ILE A N 1
ATOM 2132 C CA . ILE A 1 266 ? -20.569 -1.049 27.284 1.00 92.12 266 ILE A CA 1
ATOM 2133 C C . ILE A 1 266 ? -21.005 -0.865 28.742 1.00 92.12 266 ILE A C 1
ATOM 2135 O O . ILE A 1 266 ? -22.108 -0.376 28.989 1.00 92.12 266 ILE A O 1
ATOM 2139 N N . GLY A 1 267 ? -20.132 -1.155 29.712 1.00 91.88 267 GLY A N 1
ATOM 2140 C CA . GLY A 1 267 ? -20.410 -0.911 31.130 1.00 91.88 267 GLY A CA 1
ATOM 2141 C C . GLY A 1 267 ? -20.711 0.564 31.430 1.00 91.88 267 GLY A C 1
ATOM 2142 O O . GLY A 1 267 ? -21.709 0.880 32.081 1.00 91.88 267 GLY A O 1
ATOM 2143 N N . LYS A 1 268 ? -19.907 1.491 30.892 1.00 93.44 268 LYS A N 1
ATOM 2144 C CA . LYS A 1 268 ? -20.147 2.943 31.010 1.00 93.44 268 LYS A CA 1
ATOM 2145 C C . LYS A 1 268 ? -21.468 3.362 30.367 1.00 93.44 268 LYS A C 1
ATOM 2147 O O . LYS A 1 268 ? -22.181 4.195 30.929 1.00 93.44 268 LYS A O 1
ATOM 2152 N N . LEU A 1 269 ? -21.817 2.782 29.217 1.00 94.12 269 LEU A N 1
ATOM 2153 C CA . LEU A 1 269 ? -23.092 3.043 28.555 1.00 94.12 269 LEU A CA 1
ATOM 2154 C C . LEU A 1 269 ? -24.276 2.541 29.395 1.00 94.12 269 LEU A C 1
ATOM 2156 O O . LEU A 1 269 ? -25.258 3.267 29.533 1.00 94.12 269 LEU A O 1
ATOM 2160 N N . ALA A 1 270 ? -24.173 1.363 30.015 1.00 94.12 270 ALA A N 1
ATOM 2161 C CA . ALA A 1 270 ? -25.213 0.823 30.892 1.00 94.12 270 ALA A CA 1
ATOM 2162 C C . ALA A 1 270 ? -25.467 1.735 32.106 1.00 94.12 270 ALA A C 1
ATOM 2164 O O . ALA A 1 270 ? -26.615 2.069 32.407 1.00 94.12 270 ALA A O 1
ATOM 2165 N N . VAL A 1 271 ? -24.396 2.217 32.753 1.00 93.00 271 VAL A N 1
ATOM 2166 C CA . VAL A 1 271 ? -24.485 3.200 33.849 1.00 93.00 271 VAL A CA 1
ATOM 2167 C C . VAL A 1 271 ? -25.147 4.494 33.370 1.00 93.00 271 VAL A C 1
ATOM 2169 O O . VAL A 1 271 ? -26.040 5.013 34.041 1.00 93.00 271 VAL A O 1
ATOM 2172 N N . ASN A 1 272 ? -24.744 5.008 32.204 1.00 93.31 272 ASN A N 1
ATOM 2173 C CA . ASN A 1 272 ? -25.315 6.221 31.622 1.00 93.31 272 ASN A CA 1
ATOM 2174 C C . ASN A 1 272 ? -26.828 6.076 31.359 1.00 93.31 272 ASN A C 1
ATOM 2176 O O . ASN A 1 272 ? -27.602 6.939 31.779 1.00 93.31 272 ASN A O 1
ATOM 2180 N N . ILE A 1 273 ? -27.256 4.967 30.744 1.00 92.19 273 ILE A N 1
ATOM 2181 C CA . ILE A 1 273 ? -28.672 4.670 30.475 1.00 92.19 273 ILE A CA 1
ATOM 2182 C C . ILE A 1 273 ? -29.460 4.591 31.785 1.00 92.19 273 ILE A C 1
ATOM 2184 O O . ILE A 1 273 ? -30.494 5.246 31.914 1.00 92.19 273 ILE A O 1
ATOM 2188 N N . LYS A 1 274 ? -28.948 3.871 32.792 1.00 90.88 274 LYS A N 1
ATOM 2189 C CA . LYS A 1 274 ? -29.600 3.770 34.106 1.00 90.88 274 LYS A CA 1
ATOM 2190 C C . LYS A 1 274 ? -29.781 5.138 34.767 1.00 90.88 274 LYS A C 1
ATOM 2192 O O . LYS A 1 274 ? -30.847 5.427 35.307 1.00 90.88 274 LYS A O 1
ATOM 2197 N N . CYS A 1 275 ? -28.774 6.011 34.688 1.00 88.12 275 CYS A N 1
ATOM 2198 C CA . CYS A 1 275 ? -28.873 7.374 35.216 1.00 88.12 275 CYS A CA 1
ATOM 2199 C C . CYS A 1 275 ? -29.968 8.186 34.512 1.00 88.12 275 CYS A C 1
ATOM 2201 O O . CYS A 1 275 ? -30.739 8.884 35.172 1.00 88.12 275 CYS A O 1
ATOM 2203 N N . LEU A 1 276 ? -30.064 8.083 33.185 1.00 88.06 276 LEU A N 1
ATOM 2204 C CA . LEU A 1 276 ? -31.101 8.761 32.408 1.00 88.06 276 LEU A CA 1
ATOM 2205 C C . LEU A 1 276 ? -32.507 8.236 32.730 1.00 88.06 276 LEU A C 1
ATOM 2207 O O . LEU A 1 276 ? -33.426 9.043 32.879 1.00 88.06 276 LEU A O 1
ATOM 2211 N N . GLU A 1 277 ? -32.679 6.918 32.896 1.00 87.31 277 GLU A N 1
ATOM 2212 C CA . GLU A 1 277 ? -33.952 6.316 33.321 1.00 87.31 277 GLU A CA 1
ATOM 2213 C C . GLU A 1 277 ? -34.404 6.868 34.682 1.00 87.31 277 GLU A C 1
ATOM 2215 O O . GLU A 1 277 ? -35.549 7.306 34.824 1.00 87.31 277 GLU A O 1
ATOM 2220 N N . MET A 1 278 ? -33.494 6.927 35.662 1.00 84.38 278 MET A N 1
ATOM 2221 C CA . MET A 1 278 ? -33.786 7.458 36.999 1.00 84.38 278 MET A CA 1
ATOM 2222 C C . MET A 1 278 ? -34.209 8.936 36.963 1.00 84.38 278 MET A C 1
ATOM 2224 O O . MET A 1 278 ? -35.160 9.329 37.644 1.00 84.38 278 MET A O 1
ATOM 2228 N N . LEU A 1 279 ? -33.536 9.764 36.157 1.00 81.88 279 LEU A N 1
ATOM 2229 C CA . LEU A 1 279 ? -33.868 11.188 36.025 1.00 81.88 279 LEU A CA 1
ATOM 2230 C C . LEU A 1 279 ? -35.212 11.403 35.316 1.00 81.88 279 LEU A C 1
ATOM 2232 O O . LEU A 1 279 ? -36.010 12.229 35.761 1.00 81.88 279 LEU A O 1
ATOM 2236 N N . ASN A 1 280 ? -35.501 10.626 34.266 1.00 80.19 280 ASN A N 1
ATOM 2237 C CA . ASN A 1 280 ? -36.777 10.688 33.545 1.00 80.19 280 ASN A CA 1
ATOM 2238 C C . ASN A 1 280 ? -37.969 10.305 34.430 1.00 80.19 280 ASN A C 1
ATOM 2240 O O . ASN A 1 280 ? -39.002 10.983 34.416 1.00 80.19 280 ASN A O 1
ATOM 2244 N N . GLN A 1 281 ? -37.829 9.259 35.249 1.00 80.12 281 GLN A N 1
ATOM 2245 C CA . GLN A 1 281 ? -38.868 8.875 36.208 1.00 80.12 281 GLN A CA 1
ATOM 2246 C C . GLN A 1 281 ? -39.142 9.999 37.217 1.00 80.12 281 GLN A C 1
ATOM 2248 O O . GLN A 1 281 ? -40.297 10.288 37.546 1.00 80.12 281 GLN A O 1
ATOM 2253 N N . ARG A 1 282 ? -38.094 10.692 37.673 1.00 76.56 282 ARG A N 1
ATOM 2254 C CA . ARG A 1 282 ? -38.227 11.780 38.645 1.00 76.56 282 ARG A CA 1
ATOM 2255 C C . ARG A 1 282 ? -38.888 13.026 38.067 1.00 76.56 282 ARG A C 1
ATOM 2257 O O . ARG A 1 282 ? -39.794 13.560 38.708 1.00 76.56 282 ARG A O 1
ATOM 2264 N N . LEU A 1 283 ? -38.484 13.450 36.867 1.00 74.50 283 LEU A N 1
ATOM 2265 C CA . LEU A 1 283 ? -39.107 14.574 36.158 1.00 74.50 283 LEU A CA 1
ATOM 2266 C C . LEU A 1 283 ? -40.624 14.351 36.018 1.00 74.50 283 LEU A C 1
ATOM 2268 O O . LEU A 1 283 ? -41.422 15.240 36.306 1.00 74.50 283 LEU A O 1
ATOM 2272 N N . THR A 1 284 ? -41.013 13.116 35.685 1.00 72.19 284 THR A N 1
ATOM 2273 C CA . THR A 1 284 ? -42.418 12.697 35.569 1.00 72.19 284 THR A CA 1
ATOM 2274 C C . THR A 1 284 ? -43.168 12.751 36.909 1.00 72.19 284 THR A C 1
ATOM 2276 O O . THR A 1 284 ? -44.350 13.083 36.944 1.00 72.19 284 THR A O 1
ATOM 2279 N N . THR A 1 285 ? -42.490 12.470 38.028 1.00 72.81 285 THR A N 1
ATOM 2280 C CA . THR A 1 285 ? -43.103 12.412 39.369 1.00 72.81 285 THR A CA 1
ATOM 2281 C C . THR A 1 285 ? -43.236 13.793 40.034 1.00 72.81 285 THR A C 1
ATOM 2283 O O . THR A 1 285 ? -44.202 14.031 40.755 1.00 72.81 285 THR A O 1
ATOM 2286 N N . GLN A 1 286 ? -42.288 14.716 39.818 1.00 66.75 286 GLN A N 1
ATOM 2287 C CA . GLN A 1 286 ? -42.250 16.018 40.511 1.00 66.75 286 GLN A CA 1
ATOM 2288 C C . GLN A 1 286 ? -43.110 17.118 39.869 1.00 66.75 286 GLN A C 1
ATOM 2290 O O . GLN A 1 286 ? -43.439 18.089 40.550 1.00 66.75 286 GLN A O 1
ATOM 2295 N N . ALA A 1 287 ? -43.484 17.007 38.591 1.00 59.00 287 ALA A N 1
ATOM 2296 C CA . ALA A 1 287 ? -44.159 18.103 37.894 1.00 59.00 287 ALA A CA 1
ATOM 2297 C C . ALA A 1 287 ? -45.216 17.647 36.866 1.00 59.00 287 ALA A C 1
ATOM 2299 O O . ALA A 1 287 ? -45.060 17.902 35.670 1.00 59.00 287 ALA A O 1
ATOM 2300 N N . PRO A 1 288 ? -46.354 17.063 37.297 1.00 55.25 288 PRO A N 1
ATOM 2301 C CA . PRO A 1 288 ? -47.434 16.694 36.376 1.00 55.25 288 PRO A CA 1
ATOM 2302 C C . PRO A 1 288 ? -48.065 17.899 35.642 1.00 55.25 288 PRO A C 1
ATOM 2304 O O . PRO A 1 288 ? -48.648 17.718 34.579 1.00 55.25 288 PRO A O 1
ATOM 2307 N N .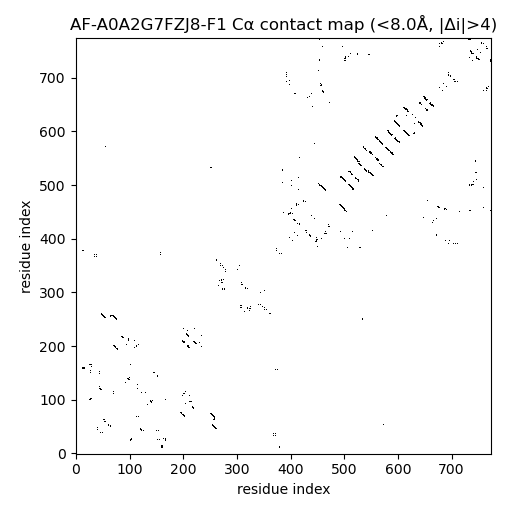 ALA A 1 289 ? -47.927 19.130 36.165 1.00 48.66 289 ALA A N 1
ATOM 2308 C CA . ALA A 1 289 ? -48.527 20.350 35.600 1.00 48.66 289 ALA A CA 1
ATOM 2309 C C . ALA A 1 289 ? -47.569 21.241 34.770 1.00 48.66 289 ALA A C 1
ATOM 2311 O O . ALA A 1 289 ? -48.043 22.040 33.966 1.00 48.66 289 ALA A O 1
ATOM 2312 N N . VAL A 1 290 ? -46.242 21.101 34.916 1.00 48.31 290 VAL A N 1
ATOM 2313 C CA . VAL A 1 290 ? -45.229 21.838 34.109 1.00 48.31 290 VAL A CA 1
ATOM 2314 C C . VAL A 1 290 ? -44.960 21.137 32.773 1.00 48.31 290 VAL A C 1
ATOM 2316 O O . VAL A 1 290 ? -44.446 21.743 31.833 1.00 48.31 290 VAL A O 1
ATOM 2319 N N . ALA A 1 291 ? -45.391 19.875 32.661 1.00 46.62 291 ALA A N 1
ATOM 2320 C CA . ALA A 1 291 ? -45.314 19.082 31.446 1.00 46.62 291 ALA A CA 1
ATOM 2321 C C . ALA A 1 291 ? -45.780 19.892 30.219 1.00 46.62 291 ALA A C 1
ATOM 2323 O O . ALA A 1 291 ? -45.048 20.004 29.248 1.00 46.62 291 ALA A O 1
ATOM 2324 N N . HIS A 1 292 ? -46.912 20.594 30.261 1.00 44.00 292 HIS A N 1
ATOM 2325 C CA . HIS A 1 292 ? -47.457 21.223 29.052 1.00 44.00 292 HIS A CA 1
ATOM 2326 C C . HIS A 1 292 ? -46.704 22.451 28.491 1.00 44.00 292 HIS A C 1
ATOM 2328 O O . HIS A 1 292 ? -46.948 22.780 27.331 1.00 44.00 292 HIS A O 1
ATOM 2334 N N . SER A 1 293 ? -45.783 23.104 29.221 1.00 48.19 293 SER A N 1
ATOM 2335 C CA . SER A 1 293 ? -45.042 24.278 28.705 1.00 48.19 293 SER A CA 1
ATOM 2336 C C . SER A 1 293 ? -43.567 24.020 28.370 1.00 48.19 293 SER A C 1
ATOM 2338 O O . SER A 1 293 ? -43.040 24.681 27.478 1.00 48.19 293 SER A O 1
ATOM 2340 N N . GLU A 1 294 ? -42.904 23.055 29.021 1.00 47.50 294 GLU A N 1
ATOM 2341 C CA . GLU A 1 294 ? -41.481 22.726 28.780 1.00 47.50 294 GLU A CA 1
ATOM 2342 C C . GLU A 1 294 ? -41.248 21.384 28.050 1.00 47.50 294 GLU A C 1
ATOM 2344 O O . GLU A 1 294 ? -40.128 21.102 27.611 1.00 47.50 294 GLU A O 1
ATOM 2349 N N . LEU A 1 295 ? -42.306 20.587 27.818 1.00 45.59 295 LEU A N 1
ATOM 2350 C CA . LEU A 1 295 ? -42.272 19.349 27.016 1.00 45.59 295 LEU A CA 1
ATOM 2351 C C . LEU A 1 295 ? -41.557 19.476 25.653 1.00 45.59 295 LEU A C 1
ATOM 2353 O O . LEU A 1 295 ? -40.828 18.545 25.304 1.00 45.59 295 LEU A O 1
ATOM 2357 N N . PRO A 1 296 ? -41.682 20.577 24.878 1.00 47.59 296 PRO A N 1
ATOM 2358 C CA . PRO A 1 296 ? -40.993 20.684 23.591 1.00 47.59 296 PRO A CA 1
ATOM 2359 C C . PRO A 1 296 ? -39.464 20.709 23.720 1.00 47.59 296 PRO A C 1
ATOM 2361 O O . PRO A 1 296 ? -38.771 20.351 22.771 1.00 47.59 296 PRO A O 1
ATOM 2364 N N . PHE A 1 297 ? -38.929 21.143 24.868 1.00 45.81 297 PHE A N 1
ATOM 2365 C CA . PHE A 1 297 ? -37.489 21.286 25.083 1.00 45.81 297 PHE A CA 1
ATOM 2366 C C . PHE A 1 297 ? -36.877 20.015 25.690 1.00 45.81 297 PHE A C 1
ATOM 2368 O O . PHE A 1 297 ? -35.880 19.519 25.172 1.00 45.81 297 PHE A O 1
ATOM 2375 N N . ALA A 1 298 ? -37.517 19.418 26.703 1.00 47.78 298 ALA A N 1
ATOM 2376 C CA . ALA A 1 298 ? -37.079 18.143 27.286 1.00 47.78 298 ALA A CA 1
ATOM 2377 C C . ALA A 1 298 ? -37.207 16.961 26.299 1.00 47.78 298 ALA A C 1
ATOM 2379 O O . ALA A 1 298 ? -36.309 16.125 26.220 1.00 47.78 298 ALA A O 1
ATOM 2380 N N . SER A 1 299 ? -38.267 16.932 25.476 1.00 52.50 299 SER A N 1
ATOM 2381 C CA . SER A 1 299 ? -38.445 15.910 24.431 1.00 52.50 299 SER A CA 1
ATOM 2382 C C . SER A 1 299 ? -37.383 15.993 23.331 1.00 52.50 299 SER A C 1
ATOM 2384 O O . SER A 1 299 ? -37.004 14.958 22.796 1.00 52.50 299 SER A O 1
ATOM 2386 N N . ARG A 1 300 ? -36.881 17.195 23.006 1.00 54.84 300 ARG A N 1
ATOM 2387 C CA . ARG A 1 300 ? -35.808 17.390 22.013 1.00 54.84 300 ARG A CA 1
ATOM 2388 C C . ARG A 1 300 ? -34.426 17.008 22.539 1.00 54.84 300 ARG A C 1
ATOM 2390 O O . ARG A 1 300 ? -33.589 16.571 21.764 1.00 54.84 300 ARG A O 1
ATOM 2397 N N . ILE A 1 301 ? -34.172 17.154 23.843 1.00 57.56 301 ILE A N 1
ATOM 2398 C CA . ILE A 1 301 ? -32.882 16.777 24.458 1.00 57.56 301 ILE A CA 1
ATOM 2399 C C . ILE A 1 301 ? -32.653 15.258 24.392 1.00 57.56 301 ILE A C 1
ATOM 2401 O O . ILE A 1 301 ? -31.513 14.812 24.288 1.00 57.56 301 ILE A O 1
ATOM 2405 N N . LEU A 1 302 ? -33.729 14.469 24.426 1.00 62.88 302 LEU A N 1
ATOM 2406 C CA . LEU A 1 302 ? -33.682 13.008 24.353 1.00 62.88 302 LEU A CA 1
ATOM 2407 C C . LEU A 1 302 ? -33.785 12.467 22.916 1.00 62.88 302 LEU A C 1
ATOM 2409 O O . LEU A 1 302 ? -33.705 11.252 22.723 1.00 62.88 302 LEU A O 1
ATOM 2413 N N . GLU A 1 303 ? -33.948 13.328 21.903 1.00 62.56 303 GLU A N 1
ATOM 2414 C CA . GLU A 1 303 ? -33.939 12.897 20.503 1.00 62.56 303 GLU A CA 1
ATOM 2415 C C . GLU A 1 303 ? -32.580 12.260 20.179 1.00 62.56 303 GLU A C 1
ATOM 2417 O O . GLU A 1 303 ? -31.538 12.912 20.206 1.00 62.56 303 GLU A O 1
ATOM 2422 N N . ASN A 1 304 ? -32.606 10.971 19.830 1.00 69.44 304 ASN A N 1
ATOM 2423 C CA . ASN A 1 304 ? -31.446 10.105 19.577 1.00 69.44 304 ASN A CA 1
ATOM 2424 C C . ASN A 1 304 ? -30.709 9.567 20.815 1.00 69.44 304 ASN A C 1
ATOM 2426 O O . ASN A 1 304 ? -29.628 9.003 20.642 1.00 69.44 304 ASN A O 1
ATOM 2430 N N . THR A 1 305 ? -31.274 9.666 22.019 1.00 83.19 305 THR A N 1
ATOM 2431 C CA . THR A 1 305 ? -30.729 9.056 23.245 1.00 83.19 305 THR A CA 1
ATOM 2432 C C . THR A 1 305 ? -31.386 7.699 23.519 1.00 83.19 305 THR A C 1
ATOM 2434 O O . THR A 1 305 ? -32.596 7.540 23.381 1.00 83.19 305 THR A O 1
ATOM 2437 N N . ILE A 1 306 ? -30.590 6.705 23.910 1.00 86.00 306 ILE A N 1
ATOM 2438 C CA . ILE A 1 306 ? -31.054 5.369 24.294 1.00 86.00 306 ILE A CA 1
ATOM 2439 C C . ILE A 1 306 ? -31.536 5.418 25.747 1.00 86.00 306 ILE A C 1
ATOM 2441 O O . ILE A 1 306 ? -30.811 5.869 26.635 1.00 86.00 306 ILE A O 1
ATOM 2445 N N . LEU A 1 307 ? -32.766 4.950 25.973 1.00 83.06 307 LEU A N 1
ATOM 2446 C CA . LEU A 1 307 ? -33.463 4.952 27.265 1.00 83.06 307 LEU A CA 1
ATOM 2447 C C . LEU A 1 307 ? -33.978 3.549 27.613 1.00 83.06 307 LEU A C 1
ATOM 2449 O O . LEU A 1 307 ? -35.159 3.361 27.901 1.00 83.06 307 LEU A O 1
ATOM 2453 N N . GLY A 1 308 ? -33.102 2.553 27.494 1.00 86.94 308 GLY A N 1
ATOM 2454 C CA . GLY A 1 308 ? -33.425 1.162 27.780 1.00 86.94 308 GLY A CA 1
ATOM 2455 C C . GLY A 1 308 ? -32.554 0.179 26.997 1.00 86.94 308 GLY A C 1
ATOM 2456 O O . GLY A 1 308 ? -31.503 0.565 26.482 1.00 86.94 308 GLY A O 1
ATOM 2457 N N . PRO A 1 309 ? -32.975 -1.096 26.909 1.00 89.25 309 PRO A N 1
ATOM 2458 C CA . PRO A 1 309 ? -32.263 -2.120 26.151 1.00 89.25 309 PRO A CA 1
ATOM 2459 C C . PRO A 1 309 ? -32.148 -1.759 24.665 1.00 89.25 309 PRO A C 1
ATOM 2461 O O . PRO A 1 309 ? -33.117 -1.311 24.052 1.00 89.25 309 PRO A O 1
ATOM 2464 N N . ASP A 1 310 ? -30.983 -2.013 24.074 1.00 89.50 310 ASP A N 1
ATOM 2465 C CA . ASP A 1 310 ? -30.693 -1.737 22.668 1.00 89.50 310 ASP A CA 1
ATOM 2466 C C . ASP A 1 310 ? -29.722 -2.789 22.118 1.00 89.50 310 ASP A C 1
ATOM 2468 O O . ASP A 1 310 ? -28.567 -2.893 22.536 1.00 89.50 310 ASP A O 1
ATOM 2472 N N . LYS A 1 311 ? -30.197 -3.568 21.143 1.00 86.50 311 LYS A N 1
ATOM 2473 C CA . LYS A 1 311 ? -29.425 -4.662 20.540 1.00 86.50 311 LYS A CA 1
ATOM 2474 C C . LYS A 1 311 ? -28.200 -4.186 19.759 1.00 86.50 311 LYS A C 1
ATOM 2476 O O . LYS A 1 311 ? -27.266 -4.954 19.596 1.00 86.50 311 LYS A O 1
ATOM 2481 N N . SER A 1 312 ? -28.186 -2.951 19.254 1.00 84.94 312 SER A N 1
ATOM 2482 C CA . SER A 1 312 ? -27.047 -2.443 18.476 1.00 84.94 312 SER A CA 1
ATOM 2483 C C . SER A 1 312 ? -25.796 -2.205 19.327 1.00 84.94 312 SER A C 1
ATOM 2485 O O . SER A 1 312 ? -24.692 -2.155 18.790 1.00 84.94 312 SER A O 1
ATOM 2487 N N . PHE A 1 313 ? -25.959 -2.136 20.650 1.00 87.25 313 PHE A N 1
ATOM 2488 C CA . PHE A 1 313 ? -24.883 -1.958 21.625 1.00 87.25 313 PHE A CA 1
ATOM 2489 C C . PHE A 1 313 ? -24.768 -3.140 22.603 1.00 87.25 313 PHE A C 1
ATOM 2491 O O . PHE A 1 313 ? -24.189 -2.970 23.672 1.00 87.25 313 PHE A O 1
ATOM 2498 N N . ASP A 1 314 ? -25.363 -4.297 22.273 1.00 84.62 314 ASP A N 1
ATOM 2499 C CA . ASP A 1 314 ? -25.492 -5.462 23.170 1.00 84.62 314 ASP A CA 1
ATOM 2500 C C . ASP A 1 314 ? -26.023 -5.103 24.572 1.00 84.62 314 ASP A C 1
ATOM 2502 O O . ASP A 1 314 ? -25.694 -5.711 25.590 1.00 84.62 314 ASP A O 1
ATOM 2506 N N . MET A 1 315 ? -26.893 -4.094 24.629 1.00 91.62 315 MET A N 1
ATOM 2507 C CA . MET A 1 315 ? -27.438 -3.584 25.875 1.00 91.62 315 MET A CA 1
ATOM 2508 C C . MET A 1 315 ? -28.702 -4.358 26.253 1.00 91.62 315 MET A C 1
ATOM 2510 O O . MET A 1 315 ? -29.723 -4.274 25.562 1.00 91.62 315 MET A O 1
ATOM 2514 N N . THR A 1 316 ? -28.665 -5.085 27.370 1.00 91.56 316 THR A N 1
ATOM 2515 C CA . THR A 1 316 ? -29.800 -5.864 27.884 1.00 91.56 316 THR A CA 1
ATOM 2516 C C . THR A 1 316 ? -30.448 -5.174 29.084 1.00 91.56 316 THR A C 1
ATOM 2518 O O . THR A 1 316 ? -29.879 -4.270 29.694 1.00 91.56 316 THR A O 1
ATOM 2521 N N . ARG A 1 317 ? -31.672 -5.582 29.453 1.00 92.81 317 ARG A N 1
ATOM 2522 C CA . ARG A 1 317 ? -32.308 -5.046 30.669 1.00 92.81 317 ARG A CA 1
ATOM 2523 C C . ARG A 1 317 ? -31.512 -5.420 31.919 1.00 92.81 317 ARG A C 1
ATOM 2525 O O . ARG A 1 317 ? -31.326 -4.586 32.793 1.00 92.81 317 ARG A O 1
ATOM 2532 N N . GLU A 1 318 ? -31.001 -6.645 31.949 1.00 90.62 318 GLU A N 1
ATOM 2533 C CA . GLU A 1 318 ? -30.180 -7.155 33.041 1.00 90.62 318 GLU A CA 1
ATOM 2534 C C . GLU A 1 318 ? -28.885 -6.349 33.213 1.00 90.62 318 GLU A C 1
ATOM 2536 O O . GLU A 1 318 ? -28.585 -5.930 34.330 1.00 90.62 318 GLU A O 1
ATOM 2541 N N . SER A 1 319 ? -28.165 -6.049 32.123 1.00 88.75 319 SER A N 1
ATOM 2542 C CA . SER A 1 319 ? -26.925 -5.263 32.193 1.00 88.75 319 SER A CA 1
ATOM 2543 C C . SER A 1 319 ? -27.169 -3.836 32.685 1.00 88.75 319 SER A C 1
ATOM 2545 O O . SER A 1 319 ? -26.365 -3.299 33.444 1.00 88.75 319 SER A O 1
ATOM 2547 N N . ILE A 1 320 ? -28.293 -3.227 32.291 1.00 91.44 320 ILE A N 1
ATOM 2548 C CA . ILE A 1 320 ? -28.709 -1.916 32.803 1.00 91.44 320 ILE A CA 1
ATOM 2549 C C . ILE A 1 320 ? -29.037 -2.027 34.292 1.00 91.44 320 ILE A C 1
ATOM 2551 O O . ILE A 1 320 ? -28.499 -1.267 35.088 1.00 91.44 320 ILE A O 1
ATOM 2555 N N . ASP A 1 321 ? -29.876 -2.977 34.702 1.00 89.25 321 ASP A N 1
ATOM 2556 C CA . ASP A 1 321 ? -30.330 -3.085 36.092 1.00 89.25 321 ASP A CA 1
ATOM 2557 C C . ASP A 1 321 ? -29.182 -3.405 37.063 1.00 89.25 321 ASP A C 1
ATOM 2559 O O . ASP A 1 321 ? -29.153 -2.861 38.171 1.00 89.25 321 ASP A O 1
ATOM 2563 N N . GLN A 1 322 ? -28.192 -4.193 36.637 1.00 89.56 322 GLN A N 1
ATOM 2564 C CA . GLN A 1 322 ? -26.985 -4.503 37.413 1.00 89.56 322 GLN A CA 1
ATOM 2565 C C . GLN A 1 322 ? -25.964 -3.352 37.453 1.00 89.56 322 GLN A C 1
ATOM 2567 O O . GLN A 1 322 ? -25.091 -3.347 38.322 1.00 89.56 322 GLN A O 1
ATOM 2572 N N . ALA A 1 323 ? -26.068 -2.353 36.568 1.00 89.19 323 ALA A N 1
ATOM 2573 C CA . ALA A 1 323 ? -25.116 -1.248 36.517 1.00 89.19 323 ALA A CA 1
ATOM 2574 C C . ALA A 1 323 ? -25.096 -0.452 37.836 1.00 89.19 323 ALA A C 1
ATOM 2576 O O . ALA A 1 323 ? -26.135 -0.013 38.345 1.00 89.19 323 ALA A O 1
ATOM 2577 N N . ILE A 1 324 ? -23.903 -0.241 38.392 1.00 85.31 324 ILE A N 1
ATOM 2578 C CA . ILE A 1 324 ? -23.725 0.496 39.647 1.00 85.31 324 ILE A CA 1
ATOM 2579 C C . ILE A 1 324 ? -23.674 1.991 39.338 1.00 85.31 324 ILE A C 1
ATOM 2581 O O . ILE A 1 324 ? -22.807 2.469 38.610 1.00 85.31 324 ILE A O 1
ATOM 2585 N N . VAL A 1 325 ? -24.614 2.738 39.909 1.00 80.00 325 VAL A N 1
ATOM 2586 C CA . VAL A 1 325 ? -24.709 4.191 39.754 1.00 80.00 325 VAL A CA 1
ATOM 2587 C C . VAL A 1 325 ? -23.754 4.855 40.763 1.00 80.00 325 VAL A C 1
ATOM 2589 O O . VAL A 1 325 ? -23.868 4.571 41.954 1.00 80.00 325 VAL A O 1
ATOM 2592 N N . PRO A 1 326 ? -22.810 5.723 40.342 1.00 77.19 326 PRO A N 1
ATOM 2593 C CA . PRO A 1 326 ? -21.880 6.391 41.259 1.00 77.19 326 PRO A CA 1
ATOM 2594 C C . PRO A 1 326 ? -22.573 7.146 42.408 1.00 77.19 326 PRO A C 1
ATOM 2596 O O . PRO A 1 326 ? -23.527 7.873 42.176 1.00 77.19 326 PRO A O 1
ATOM 2599 N N . VAL A 1 327 ? -22.044 7.081 43.636 1.00 66.06 327 VAL A N 1
ATOM 2600 C CA . VAL A 1 327 ? -22.652 7.673 44.858 1.00 66.06 327 VAL A CA 1
ATOM 2601 C C . VAL A 1 327 ? -22.921 9.186 44.762 1.00 66.06 327 VAL A C 1
ATOM 2603 O O . VAL A 1 327 ? -23.859 9.700 45.368 1.00 66.06 327 VAL A O 1
ATOM 2606 N N . VAL A 1 328 ? -22.161 9.927 43.944 1.00 57.12 328 VAL A N 1
ATOM 2607 C CA . VAL A 1 328 ? -22.401 11.365 43.666 1.00 57.12 328 VAL A CA 1
ATOM 2608 C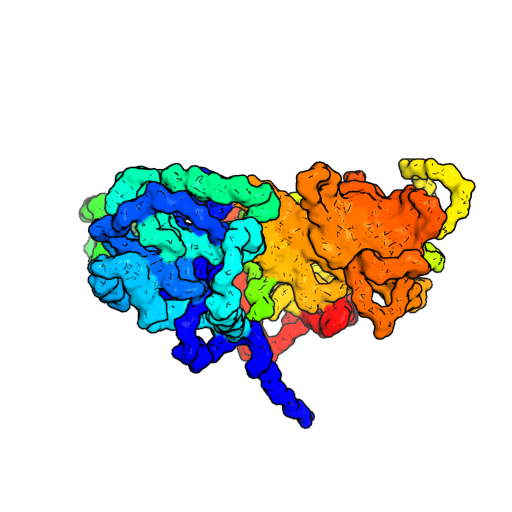 C . VAL A 1 328 ? -23.819 11.618 43.128 1.00 57.12 328 VAL A C 1
ATOM 2610 O O . VAL A 1 328 ? -24.379 12.699 43.300 1.00 57.12 328 VAL A O 1
ATOM 2613 N N . LEU A 1 329 ? -24.413 10.592 42.533 1.00 56.06 329 LEU A N 1
ATOM 2614 C CA . LEU A 1 329 ? -25.720 10.583 41.910 1.00 56.06 329 LEU A CA 1
ATOM 2615 C C . LEU A 1 329 ? -26.829 10.229 42.927 1.00 56.06 329 LEU A C 1
ATOM 2617 O O . LEU A 1 329 ? -27.983 10.557 42.719 1.00 56.06 329 LEU A O 1
ATOM 2621 N N . GLU A 1 330 ? -26.532 9.717 44.125 1.00 56.16 330 GLU A N 1
ATOM 2622 C CA . GLU A 1 330 ? -27.551 9.590 45.192 1.00 56.16 330 GLU A CA 1
ATOM 2623 C C . GLU A 1 330 ? -28.061 10.961 45.691 1.00 56.16 330 GLU A C 1
ATOM 2625 O O . GLU A 1 330 ? -29.162 11.075 46.242 1.00 56.16 330 GLU A O 1
ATOM 2630 N N . ARG A 1 331 ? -27.308 12.039 45.417 1.00 61.09 331 ARG A N 1
ATOM 2631 C CA . ARG A 1 331 ? -27.730 13.434 45.641 1.00 61.09 331 ARG A CA 1
ATOM 2632 C C . ARG A 1 331 ? -28.811 13.920 44.672 1.00 61.09 331 ARG A C 1
ATOM 2634 O O . ARG A 1 331 ? -29.353 15.000 44.906 1.00 61.09 331 ARG A O 1
ATOM 2641 N N . TYR A 1 332 ? -29.201 13.131 43.662 1.00 61.00 332 TYR A N 1
ATOM 2642 C CA . TYR A 1 332 ? -30.338 13.436 42.779 1.00 61.00 332 TYR A CA 1
ATOM 2643 C C . TYR A 1 332 ? -31.634 13.715 43.541 1.00 61.00 332 TYR A C 1
ATOM 2645 O O . TYR A 1 332 ? -32.527 14.390 43.033 1.00 61.00 332 TYR A O 1
ATOM 2653 N N . ASN A 1 333 ? -31.744 13.214 44.776 1.00 63.06 333 ASN A N 1
ATOM 2654 C CA . ASN A 1 333 ? -32.887 13.491 45.630 1.00 63.06 333 ASN A CA 1
ATOM 2655 C C . ASN A 1 333 ? -33.084 14.982 45.957 1.00 63.06 333 ASN A C 1
ATOM 2657 O O . ASN A 1 333 ? -34.196 15.377 46.306 1.00 63.06 333 ASN A O 1
ATOM 2661 N N . LEU A 1 334 ? -32.034 15.793 45.822 1.00 70.62 334 LEU A N 1
ATOM 2662 C CA . LEU A 1 334 ? -32.008 17.205 46.196 1.00 70.62 334 LEU A CA 1
ATOM 2663 C C . LEU A 1 334 ? -32.034 18.156 44.991 1.00 70.62 334 LEU A C 1
ATOM 2665 O O . LEU A 1 334 ? -32.050 19.365 45.195 1.00 70.62 334 LEU A O 1
ATOM 2669 N N . PHE A 1 335 ? -32.018 17.636 43.759 1.00 75.25 335 PHE A N 1
ATOM 2670 C CA . PHE A 1 335 ? -31.933 18.466 42.555 1.00 75.25 335 PHE A CA 1
ATOM 2671 C C . PHE A 1 335 ? -33.263 19.176 42.271 1.00 75.25 335 PHE A C 1
ATOM 2673 O O . PHE A 1 335 ? -34.342 18.585 42.375 1.00 75.25 335 PHE A O 1
ATOM 2680 N N . SER A 1 336 ? -33.168 20.441 41.871 1.00 79.94 336 SER A N 1
ATOM 2681 C CA . SER A 1 336 ? -34.240 21.210 41.243 1.00 79.94 336 SER A CA 1
ATOM 2682 C C . SER A 1 336 ? -34.526 20.714 39.819 1.00 79.94 336 SER A C 1
ATOM 2684 O O . SER A 1 336 ? -33.715 20.020 39.204 1.00 79.94 336 SER A O 1
ATOM 2686 N N . VAL A 1 337 ? -35.675 21.104 39.258 1.00 76.56 337 VAL A N 1
ATOM 2687 C CA . VAL A 1 337 ? -36.062 20.747 37.878 1.00 76.56 337 VAL A CA 1
ATOM 2688 C C . VAL A 1 337 ? -35.000 21.190 36.860 1.00 76.56 337 VAL A C 1
ATOM 2690 O O . VAL A 1 337 ? -34.653 20.420 35.968 1.00 76.56 337 VAL A O 1
ATOM 2693 N N . GLN A 1 338 ? -34.424 22.385 37.032 1.00 78.75 338 GLN A N 1
ATOM 2694 C CA . GLN A 1 338 ? -33.382 22.904 36.143 1.00 78.75 338 GLN A CA 1
ATOM 2695 C C . GLN A 1 338 ? -32.092 22.069 36.217 1.00 78.75 338 GLN A C 1
ATOM 2697 O O . GLN A 1 338 ? -31.524 21.722 35.185 1.00 78.75 338 GLN A O 1
ATOM 2702 N N . GLU A 1 339 ? -31.666 21.677 37.422 1.00 81.00 339 GLU A N 1
ATOM 2703 C CA . GLU A 1 339 ? -30.481 20.828 37.613 1.00 81.00 339 GLU A CA 1
ATOM 2704 C C . GLU A 1 339 ? -30.668 19.430 37.008 1.00 81.00 339 GLU A C 1
ATOM 2706 O O . GLU A 1 339 ? -29.722 18.871 36.452 1.00 81.00 339 GLU A O 1
ATOM 2711 N N . ILE A 1 340 ? -31.887 18.875 37.058 1.00 78.25 340 ILE A N 1
ATOM 2712 C CA . ILE A 1 340 ? -32.224 17.611 36.383 1.00 78.25 340 ILE A CA 1
ATOM 2713 C C . ILE A 1 340 ? -32.050 17.756 34.865 1.00 78.25 340 ILE A C 1
ATOM 2715 O O . ILE A 1 340 ? -31.397 16.912 34.250 1.00 78.25 340 ILE A O 1
ATOM 2719 N N . VAL A 1 341 ? -32.581 18.825 34.262 1.00 78.94 341 VAL A N 1
ATOM 2720 C CA . VAL A 1 341 ? -32.483 19.077 32.811 1.00 78.94 341 VAL A CA 1
ATOM 2721 C C . VAL A 1 341 ? -31.032 19.297 32.368 1.00 78.94 341 VAL A C 1
ATOM 2723 O O . VAL A 1 341 ? -30.599 18.748 31.350 1.00 78.94 341 VAL A O 1
ATOM 2726 N N . ASP A 1 342 ? -30.250 20.059 33.133 1.00 81.38 342 ASP A N 1
ATOM 2727 C CA . ASP A 1 342 ? -28.841 20.315 32.821 1.00 81.38 342 ASP A CA 1
ATOM 2728 C C . ASP A 1 342 ? -28.002 19.033 32.913 1.00 81.38 342 ASP A C 1
ATOM 2730 O O . ASP A 1 342 ? -27.161 18.760 32.048 1.00 81.38 342 ASP A O 1
ATOM 2734 N N . PHE A 1 343 ? -28.275 18.190 33.912 1.00 83.56 343 PHE A N 1
ATOM 2735 C CA . PHE A 1 343 ? -27.599 16.905 34.057 1.00 83.56 343 PHE A CA 1
ATOM 2736 C C . PHE A 1 343 ? -28.010 15.901 32.972 1.00 83.56 343 PHE A C 1
ATOM 2738 O O . PHE A 1 343 ? -27.153 15.201 32.431 1.00 83.56 343 PHE A O 1
ATOM 2745 N N . GLN A 1 344 ? -29.288 15.870 32.579 1.00 83.19 344 GLN A N 1
ATOM 2746 C CA . GLN A 1 344 ? -29.750 15.075 31.436 1.00 83.19 344 GLN A CA 1
ATOM 2747 C C . GLN A 1 344 ? -29.012 15.454 30.153 1.00 83.19 344 GLN A C 1
ATOM 2749 O O . GLN A 1 344 ? -28.555 14.568 29.432 1.00 83.19 344 GLN A O 1
ATOM 2754 N N . ARG A 1 345 ? -28.826 16.753 29.887 1.00 83.12 345 ARG A N 1
ATOM 2755 C CA . ARG A 1 345 ? -28.063 17.219 28.720 1.00 83.12 345 ARG A CA 1
ATOM 2756 C C . ARG A 1 345 ? -26.620 16.717 28.749 1.00 83.12 345 ARG A C 1
ATOM 2758 O O . ARG A 1 345 ? -26.114 16.252 27.729 1.00 83.12 345 ARG A O 1
ATOM 2765 N N . LYS A 1 346 ? -25.967 16.782 29.913 1.00 85.75 346 LYS A N 1
ATOM 2766 C CA . LYS A 1 346 ? -24.606 16.264 30.098 1.00 85.75 346 LYS A CA 1
ATOM 2767 C C . LYS A 1 346 ? -24.539 14.763 29.795 1.00 85.75 346 LYS A C 1
ATOM 2769 O O . LYS A 1 346 ? -23.715 14.354 28.981 1.00 85.75 346 LYS A O 1
ATOM 2774 N N . LEU A 1 347 ? -25.442 13.973 30.376 1.00 88.25 347 LEU A N 1
ATOM 2775 C CA . LEU A 1 347 ? -25.506 12.529 30.145 1.00 88.25 347 LEU A CA 1
ATOM 2776 C C . LEU A 1 347 ? -25.813 12.177 28.684 1.00 88.25 347 LEU A C 1
ATOM 2778 O O . LEU A 1 347 ? -25.228 11.227 28.176 1.00 88.25 347 LEU A O 1
ATOM 2782 N N . CYS A 1 348 ? -26.672 12.933 27.992 1.00 86.44 348 CYS A N 1
ATOM 2783 C CA . CYS A 1 348 ? -26.955 12.713 26.567 1.00 86.44 348 CYS A CA 1
ATOM 2784 C C . CYS A 1 348 ? -25.702 12.934 25.702 1.00 86.44 348 CYS A C 1
ATOM 2786 O O . CYS A 1 348 ? -25.395 12.110 24.840 1.00 86.44 348 CYS A O 1
ATOM 2788 N N . ASN A 1 349 ? -24.934 13.996 25.972 1.00 84.06 349 ASN A N 1
ATOM 2789 C CA . ASN A 1 349 ? -23.671 14.264 25.274 1.00 84.06 349 ASN A CA 1
ATOM 2790 C C . ASN A 1 349 ? -22.623 13.171 25.548 1.00 84.06 349 ASN A C 1
ATOM 2792 O O . ASN A 1 349 ? -21.951 12.706 24.628 1.00 84.06 349 ASN A O 1
ATOM 2796 N N . GLU A 1 350 ? -22.503 12.725 26.801 1.00 88.88 350 GLU A N 1
ATOM 2797 C CA . GLU A 1 350 ? -21.630 11.603 27.169 1.00 88.88 350 GLU A CA 1
ATOM 2798 C C . GLU A 1 350 ? -22.059 10.306 26.472 1.00 88.88 350 GLU A C 1
ATOM 2800 O O . GLU A 1 350 ? -21.218 9.583 25.938 1.00 88.88 350 GLU A O 1
ATOM 2805 N N . GLN A 1 351 ? -23.367 10.035 26.403 1.00 91.88 351 GLN A N 1
ATOM 2806 C CA . GLN A 1 351 ? -23.900 8.858 25.722 1.00 91.88 351 GLN A CA 1
ATOM 2807 C C . GLN A 1 351 ? -23.570 8.870 24.229 1.00 91.88 351 GLN A C 1
ATOM 2809 O O . GLN A 1 351 ? -23.253 7.828 23.659 1.00 91.88 351 GLN A O 1
ATOM 2814 N N . GLN A 1 352 ? -23.622 10.038 23.585 1.00 85.31 352 GLN A N 1
ATOM 2815 C CA . GLN A 1 352 ? -23.245 10.182 22.183 1.00 85.31 352 GLN A CA 1
ATOM 2816 C C . GLN A 1 352 ? -21.777 9.795 21.954 1.00 85.31 352 GLN A C 1
ATOM 2818 O O . GLN A 1 352 ? -21.490 9.041 21.023 1.00 85.31 352 GLN A O 1
ATOM 2823 N N . ALA A 1 353 ? -20.864 10.263 22.811 1.00 80.62 353 ALA A N 1
ATOM 2824 C CA . ALA A 1 353 ? -19.447 9.911 22.737 1.00 80.62 353 ALA A CA 1
ATOM 2825 C C . ALA A 1 353 ? -19.208 8.415 23.008 1.00 80.62 353 ALA A C 1
ATOM 2827 O O . ALA A 1 353 ? -18.486 7.765 22.254 1.00 80.62 353 ALA A O 1
ATOM 2828 N N . LEU A 1 354 ? -19.867 7.847 24.027 1.00 89.50 354 LEU A N 1
ATOM 2829 C CA . LEU A 1 354 ? -19.786 6.416 24.341 1.00 89.50 354 LEU A CA 1
ATOM 2830 C C . LEU A 1 354 ? -20.267 5.552 23.172 1.00 89.50 354 LEU A C 1
ATOM 2832 O O . LEU A 1 354 ? -19.598 4.599 22.790 1.00 89.50 354 LEU A O 1
ATOM 2836 N N . ARG A 1 355 ? -21.399 5.907 22.559 1.00 90.50 355 ARG A N 1
ATOM 2837 C CA . ARG A 1 355 ? -21.950 5.183 21.406 1.00 90.50 355 ARG A CA 1
ATOM 2838 C C . ARG A 1 355 ? -21.047 5.262 20.178 1.00 90.50 355 ARG A C 1
ATOM 2840 O O . ARG A 1 355 ? -20.987 4.294 19.427 1.00 90.50 355 ARG A O 1
ATOM 2847 N N . ALA A 1 356 ? -20.363 6.385 19.960 1.00 76.50 356 ALA A N 1
ATOM 2848 C CA . ALA A 1 356 ? -19.370 6.497 18.894 1.00 76.50 356 ALA A CA 1
ATOM 2849 C C . ALA A 1 356 ? -18.180 5.559 19.153 1.00 76.50 356 ALA A C 1
ATOM 2851 O O . ALA A 1 356 ? -17.880 4.727 18.306 1.00 76.50 356 ALA A O 1
ATOM 2852 N N . ALA A 1 357 ? -17.601 5.604 20.357 1.00 79.06 357 ALA A N 1
ATOM 2853 C CA . ALA A 1 357 ? -16.479 4.744 20.731 1.00 79.06 357 ALA A CA 1
ATOM 2854 C C . ALA A 1 357 ? -16.823 3.243 20.662 1.00 79.06 357 ALA A C 1
ATOM 2856 O O . ALA A 1 357 ? -16.030 2.452 20.161 1.00 79.06 357 ALA A O 1
ATOM 2857 N N . ILE A 1 358 ? -18.024 2.843 21.106 1.00 87.06 358 ILE A N 1
ATOM 2858 C CA . ILE A 1 358 ? -18.486 1.448 20.998 1.00 87.06 358 ILE A CA 1
ATOM 2859 C C . ILE A 1 358 ? -18.597 1.021 19.534 1.00 87.06 358 ILE A C 1
ATOM 2861 O O . ILE A 1 358 ? -18.192 -0.084 19.190 1.00 87.06 358 ILE A O 1
ATOM 2865 N N . ARG A 1 359 ? -19.132 1.883 18.662 1.00 82.94 359 ARG A N 1
ATOM 2866 C CA . ARG A 1 359 ? -19.256 1.570 17.232 1.00 82.94 359 ARG A CA 1
ATOM 2867 C C . ARG A 1 359 ? -17.900 1.414 16.557 1.00 82.94 359 ARG A C 1
ATOM 2869 O O . ARG A 1 359 ? -17.759 0.501 15.751 1.00 82.94 359 ARG A O 1
ATOM 2876 N N . ASP A 1 360 ? -16.930 2.259 16.894 1.00 73.56 360 ASP A N 1
ATOM 2877 C CA . ASP A 1 360 ? -15.569 2.170 16.356 1.00 73.56 360 ASP A CA 1
ATOM 2878 C C . ASP A 1 360 ? -14.904 0.838 16.758 1.00 73.56 360 ASP A C 1
ATOM 2880 O O . ASP A 1 360 ? -14.298 0.152 15.929 1.00 73.56 360 ASP A O 1
ATOM 2884 N N . GLU A 1 361 ? -15.091 0.411 18.009 1.00 83.44 361 GLU A N 1
ATOM 2885 C CA . GLU A 1 361 ? -14.556 -0.862 18.498 1.00 83.44 361 GLU A CA 1
ATOM 2886 C C . GLU A 1 361 ? -15.288 -2.072 17.883 1.00 83.44 361 GLU A C 1
ATOM 2888 O O . GLU A 1 361 ? -14.647 -2.991 17.374 1.00 83.44 361 GLU A O 1
ATOM 2893 N N . GLN A 1 362 ? -16.624 -2.036 17.799 1.00 84.00 362 GLN A N 1
ATOM 2894 C CA . GLN A 1 362 ? -17.418 -3.050 17.089 1.00 84.00 362 GLN A CA 1
ATOM 2895 C C . GLN A 1 362 ? -17.039 -3.149 15.604 1.00 84.00 362 GLN A C 1
ATOM 2897 O O . GLN A 1 362 ? -17.061 -4.235 15.027 1.00 84.00 362 GLN A O 1
ATOM 2902 N N . GLN A 1 363 ? -16.705 -2.028 14.959 1.00 75.81 363 GLN A N 1
ATOM 2903 C CA . GLN A 1 363 ? -16.236 -2.016 13.576 1.00 75.81 363 GLN A CA 1
ATOM 2904 C C . GLN A 1 363 ? -14.855 -2.665 13.452 1.00 75.81 363 GLN A C 1
ATOM 2906 O O . GLN A 1 363 ? -14.629 -3.410 12.501 1.00 75.81 363 GLN A O 1
ATOM 2911 N N . THR A 1 364 ? -13.962 -2.426 14.411 1.00 75.69 364 THR A N 1
ATOM 2912 C CA . THR A 1 364 ? -12.652 -3.087 14.457 1.00 75.69 364 THR A CA 1
ATOM 2913 C C . THR A 1 364 ? -12.812 -4.597 14.621 1.00 75.69 364 THR A C 1
ATOM 2915 O O . THR A 1 364 ? -12.217 -5.362 13.872 1.00 75.69 364 THR A O 1
ATOM 2918 N N . GLN A 1 365 ? -13.699 -5.038 15.516 1.00 82.31 365 GLN A N 1
ATOM 2919 C CA . GLN A 1 365 ? -14.010 -6.457 15.681 1.00 82.31 365 GLN A CA 1
ATOM 2920 C C . GLN A 1 365 ? -14.572 -7.089 14.396 1.00 82.31 365 GLN A C 1
ATOM 2922 O O . GLN A 1 365 ? -14.163 -8.187 14.028 1.00 82.31 365 GLN A O 1
ATOM 2927 N N . ARG A 1 366 ? -15.469 -6.393 13.682 1.00 78.00 366 ARG A N 1
ATOM 2928 C CA . ARG A 1 366 ? -15.978 -6.860 12.380 1.00 78.00 366 ARG A CA 1
ATOM 2929 C C . ARG A 1 366 ? -14.876 -6.950 11.329 1.00 78.00 366 ARG A C 1
ATOM 2931 O O . ARG A 1 366 ? -14.870 -7.902 10.565 1.00 78.00 366 ARG A O 1
ATOM 2938 N N . ALA A 1 367 ? -13.944 -5.998 11.304 1.00 71.38 367 ALA A N 1
ATOM 2939 C CA . ALA A 1 367 ? -12.798 -6.054 10.402 1.00 71.38 367 ALA A CA 1
ATOM 2940 C C . ALA A 1 367 ? -11.899 -7.268 10.695 1.00 71.38 367 ALA A C 1
ATOM 2942 O O . ALA A 1 367 ? -11.451 -7.920 9.752 1.00 71.38 367 ALA A O 1
ATOM 2943 N N . ASP A 1 368 ? -11.692 -7.614 11.973 1.00 81.44 368 ASP A N 1
ATOM 2944 C CA . ASP A 1 368 ? -10.988 -8.846 12.350 1.00 81.44 368 ASP A CA 1
ATOM 2945 C C . ASP A 1 368 ? -11.725 -10.090 11.822 1.00 81.44 368 ASP A C 1
ATOM 2947 O O . ASP A 1 368 ? -11.108 -10.990 11.247 1.00 81.44 368 ASP A O 1
ATOM 2951 N N . ASP A 1 369 ? -13.051 -10.135 11.997 1.00 82.12 369 ASP A N 1
ATOM 2952 C CA . ASP A 1 369 ? -13.896 -11.243 11.540 1.00 82.12 369 ASP A CA 1
ATOM 2953 C C . ASP A 1 369 ? -13.891 -11.365 10.005 1.00 82.12 369 ASP A C 1
ATOM 2955 O O . ASP A 1 369 ? -13.779 -12.472 9.475 1.00 82.12 369 ASP A O 1
ATOM 2959 N N . ASP A 1 370 ? -13.946 -10.241 9.286 1.00 72.75 370 ASP A N 1
ATOM 2960 C CA . ASP A 1 370 ? -13.877 -10.180 7.824 1.00 72.75 370 ASP A CA 1
ATOM 2961 C C . ASP A 1 370 ? -12.503 -10.636 7.311 1.00 72.75 370 ASP A C 1
ATOM 2963 O O . ASP A 1 370 ? -12.424 -11.418 6.359 1.00 72.75 370 ASP A O 1
ATOM 2967 N N . TYR A 1 371 ? -11.412 -10.214 7.962 1.00 75.81 371 TYR A N 1
ATOM 2968 C CA . TYR A 1 371 ? -10.056 -10.663 7.636 1.00 75.81 371 TYR A CA 1
ATOM 2969 C C . TYR A 1 371 ? -9.918 -12.179 7.827 1.00 75.81 371 TYR A C 1
ATOM 2971 O O . TYR A 1 371 ? -9.475 -12.902 6.927 1.00 75.81 371 TYR A O 1
ATOM 2979 N N . ALA A 1 372 ? -10.359 -12.685 8.980 1.00 79.69 372 ALA A N 1
ATOM 2980 C CA . ALA A 1 372 ? -10.372 -14.108 9.287 1.00 79.69 372 ALA A CA 1
ATOM 2981 C C . ALA A 1 372 ? -11.242 -14.905 8.307 1.00 79.69 372 ALA A C 1
ATOM 2983 O O . ALA A 1 372 ? -10.835 -15.977 7.851 1.00 79.69 372 ALA A O 1
ATOM 2984 N N . ALA A 1 373 ? -12.419 -14.393 7.942 1.00 76.00 373 ALA A N 1
ATOM 2985 C CA . ALA A 1 373 ? -13.289 -14.999 6.940 1.00 76.00 373 ALA A CA 1
ATOM 2986 C C . ALA A 1 373 ? -12.618 -15.027 5.559 1.00 76.00 373 ALA A C 1
ATOM 2988 O O . ALA A 1 373 ? -12.647 -16.060 4.886 1.00 76.00 373 ALA A O 1
ATOM 2989 N N . GLY A 1 374 ? -11.939 -13.943 5.177 1.00 66.56 374 GLY A N 1
ATOM 2990 C CA . GLY A 1 374 ? -11.110 -13.874 3.978 1.00 66.56 374 GLY A CA 1
ATOM 2991 C C . GLY A 1 374 ? -10.042 -14.963 3.971 1.00 66.56 374 GLY A C 1
ATOM 2992 O O . GLY A 1 374 ? -9.958 -15.739 3.021 1.00 66.56 374 GLY A O 1
ATOM 2993 N N . ARG A 1 375 ? -9.298 -15.120 5.072 1.00 74.00 375 ARG A N 1
ATOM 2994 C CA . ARG A 1 375 ? -8.304 -16.195 5.218 1.00 74.00 375 ARG A CA 1
ATOM 2995 C C . ARG A 1 375 ? -8.932 -17.595 5.151 1.00 74.00 375 ARG A C 1
ATOM 2997 O O . ARG A 1 375 ? -8.330 -18.499 4.571 1.00 74.00 375 ARG A O 1
ATOM 3004 N N . ARG A 1 376 ? -10.126 -17.782 5.723 1.00 78.94 376 ARG A N 1
ATOM 3005 C CA . ARG A 1 376 ? -10.839 -19.071 5.803 1.00 78.94 376 ARG A CA 1
ATOM 3006 C C . ARG A 1 376 ? -11.479 -19.518 4.494 1.00 78.94 376 ARG A C 1
ATOM 3008 O O . ARG A 1 376 ? -11.560 -20.727 4.274 1.00 78.94 376 ARG A O 1
ATOM 3015 N N . PHE A 1 377 ? -11.975 -18.588 3.677 1.00 61.16 377 PHE A N 1
ATOM 3016 C CA . PHE A 1 377 ? -12.905 -18.899 2.585 1.00 61.16 377 PHE A CA 1
ATOM 3017 C C . PHE A 1 377 ? -12.547 -18.268 1.231 1.00 61.16 377 PHE A C 1
ATOM 3019 O O . PHE A 1 377 ? -13.098 -18.705 0.222 1.00 61.16 377 PHE A O 1
ATOM 3026 N N . ILE A 1 378 ? -11.623 -17.301 1.170 1.00 48.66 378 ILE A N 1
ATOM 3027 C CA . ILE A 1 378 ? -11.327 -16.526 -0.045 1.00 48.66 378 ILE A CA 1
ATOM 3028 C C . ILE A 1 378 ? -9.854 -16.727 -0.457 1.00 48.66 378 ILE A C 1
ATOM 3030 O O . ILE A 1 378 ? -8.941 -16.725 0.368 1.00 48.66 378 ILE A O 1
ATOM 3034 N N . GLY A 1 379 ? -9.609 -16.966 -1.751 1.00 43.31 379 GLY A N 1
ATOM 3035 C CA . GLY A 1 379 ? -8.256 -17.084 -2.310 1.00 43.31 379 GLY A CA 1
ATOM 3036 C C . GLY A 1 379 ? -7.452 -15.781 -2.167 1.00 43.31 379 GLY A C 1
ATOM 3037 O O . GLY A 1 379 ? -8.014 -14.694 -2.101 1.00 43.31 379 GLY A O 1
ATOM 3038 N N . VAL A 1 380 ? -6.119 -15.885 -2.143 1.00 40.62 380 VAL A N 1
ATOM 3039 C CA . VAL A 1 380 ? -5.140 -14.819 -1.796 1.00 40.62 380 VAL A CA 1
ATOM 3040 C C . VAL A 1 380 ? -5.249 -13.522 -2.622 1.00 40.62 380 VAL A C 1
ATOM 3042 O O . VAL A 1 380 ? -4.633 -12.520 -2.267 1.00 40.62 380 VAL A O 1
ATOM 3045 N N . ALA A 1 381 ? -6.020 -13.505 -3.709 1.00 39.94 381 ALA A N 1
ATOM 3046 C CA . ALA A 1 381 ? -6.133 -12.345 -4.587 1.00 39.94 381 ALA A CA 1
ATOM 3047 C C . ALA A 1 381 ? -6.702 -11.092 -3.886 1.00 39.94 381 ALA A C 1
ATOM 3049 O O . ALA A 1 381 ? -6.298 -9.984 -4.237 1.00 39.94 381 ALA A O 1
ATOM 3050 N N . ASP A 1 382 ? -7.554 -11.248 -2.864 1.00 37.06 382 ASP A N 1
ATOM 3051 C CA . ASP A 1 382 ? -8.262 -10.105 -2.266 1.00 37.06 382 ASP A CA 1
ATOM 3052 C C . ASP A 1 382 ? -7.591 -9.494 -1.022 1.00 37.06 382 ASP A C 1
ATOM 3054 O O . ASP A 1 382 ? -7.785 -8.306 -0.768 1.00 37.06 382 ASP A O 1
ATOM 3058 N N . ILE A 1 383 ? -6.730 -10.213 -0.285 1.00 37.06 383 ILE A N 1
ATOM 3059 C CA . ILE A 1 383 ? -6.048 -9.654 0.908 1.00 37.06 383 ILE A CA 1
ATOM 3060 C C . ILE A 1 383 ? -4.988 -8.607 0.524 1.00 37.06 383 ILE A C 1
ATOM 3062 O O . ILE A 1 383 ? -4.866 -7.582 1.187 1.00 37.06 383 ILE A O 1
ATOM 3066 N N . ALA A 1 384 ? -4.290 -8.789 -0.605 1.00 35.38 384 ALA A N 1
ATOM 3067 C CA . ALA A 1 384 ? -3.350 -7.790 -1.136 1.00 35.38 384 ALA A CA 1
ATOM 3068 C C . ALA A 1 384 ? -4.042 -6.513 -1.671 1.00 35.38 384 ALA A C 1
ATOM 3070 O O . ALA A 1 384 ? -3.366 -5.555 -2.049 1.00 35.38 384 ALA A O 1
ATOM 3071 N N . SER A 1 385 ? -5.383 -6.507 -1.724 1.00 38.62 385 SER A N 1
ATOM 3072 C CA . SER A 1 385 ? -6.212 -5.406 -2.229 1.00 38.62 385 SER A CA 1
ATOM 3073 C C . SER A 1 385 ? -6.881 -4.572 -1.126 1.00 38.62 385 SER A C 1
ATOM 3075 O O . SER A 1 385 ? -7.490 -3.539 -1.425 1.00 38.62 385 SER A O 1
ATOM 3077 N N . VAL A 1 386 ? -6.758 -4.979 0.148 1.00 37.44 386 VAL A N 1
ATOM 3078 C CA . VAL A 1 386 ? -7.385 -4.283 1.279 1.00 37.44 386 VAL A CA 1
ATOM 3079 C C . VAL A 1 386 ? -6.650 -2.968 1.541 1.00 37.44 386 VAL A C 1
ATOM 3081 O O . VAL A 1 386 ? -5.562 -2.914 2.109 1.00 37.44 386 VAL A O 1
ATOM 3084 N N . ARG A 1 387 ? -7.259 -1.863 1.104 1.00 50.25 387 ARG A N 1
ATOM 3085 C CA . ARG A 1 387 ? -6.809 -0.509 1.438 1.00 50.25 387 ARG A CA 1
ATOM 3086 C C . ARG A 1 387 ? -7.031 -0.270 2.933 1.00 50.25 387 ARG A C 1
ATOM 3088 O O . ARG A 1 387 ? -8.173 -0.202 3.377 1.00 50.25 387 ARG A O 1
ATOM 3095 N N . PHE A 1 388 ? -5.964 -0.031 3.693 1.00 50.03 388 PHE A N 1
ATOM 3096 C CA . PHE A 1 388 ? -6.087 0.490 5.058 1.00 50.03 388 PHE A CA 1
ATOM 3097 C C . PHE A 1 388 ? -6.881 1.811 5.026 1.00 50.03 388 PHE A C 1
ATOM 3099 O O . PHE A 1 388 ? -6.561 2.701 4.232 1.00 50.03 388 PHE A O 1
ATOM 3106 N N . SER A 1 389 ? -7.905 1.986 5.858 1.00 48.81 389 SER A N 1
ATOM 3107 C CA . SER A 1 389 ? -8.543 3.297 6.047 1.00 48.81 389 SER A CA 1
ATOM 3108 C C . SER A 1 389 ? -7.802 4.013 7.171 1.00 48.81 389 SER A C 1
ATOM 3110 O O . SER A 1 389 ? -7.735 3.491 8.276 1.00 48.81 389 SER A O 1
ATOM 3112 N N . LEU A 1 390 ? -7.194 5.170 6.890 1.00 54.78 390 LEU A N 1
ATOM 3113 C CA . LEU A 1 390 ? -6.578 5.993 7.937 1.00 54.78 390 LEU A CA 1
ATOM 3114 C C . LEU A 1 390 ? -7.503 7.162 8.310 1.00 54.78 390 LEU A C 1
ATOM 3116 O O . LEU A 1 390 ? -8.224 7.669 7.437 1.00 54.78 390 LEU A O 1
ATOM 3120 N N . PRO A 1 391 ? -7.468 7.621 9.575 1.00 54.28 391 PRO A N 1
ATOM 3121 C CA . PRO A 1 391 ? -8.046 8.897 9.979 1.00 54.28 391 PRO A CA 1
ATOM 3122 C C . PRO A 1 391 ? -7.557 10.057 9.106 1.00 54.28 391 PRO A C 1
ATOM 3124 O O . PRO A 1 391 ? -6.411 10.071 8.662 1.00 54.28 391 PRO A O 1
ATOM 3127 N N . ALA A 1 392 ? -8.401 11.075 8.913 1.00 63.28 392 ALA A N 1
ATOM 3128 C CA . ALA A 1 392 ? -8.112 12.173 7.986 1.00 63.28 392 ALA A CA 1
ATOM 3129 C C . ALA A 1 392 ? -6.836 12.972 8.324 1.00 63.28 392 ALA A C 1
ATOM 3131 O O . ALA A 1 392 ? -6.230 13.543 7.429 1.00 63.28 392 ALA A O 1
ATOM 3132 N N . HIS A 1 393 ? -6.403 12.995 9.589 1.00 62.50 393 HIS A N 1
ATOM 3133 C CA . HIS A 1 393 ? -5.185 13.702 10.008 1.00 62.50 393 HIS A CA 1
ATOM 3134 C C . HIS A 1 393 ? -3.877 13.001 9.592 1.00 62.50 393 HIS A C 1
ATOM 3136 O O . HIS A 1 393 ? -2.824 13.624 9.648 1.00 62.50 393 HIS A O 1
ATOM 3142 N N . LEU A 1 394 ? -3.938 11.725 9.186 1.00 62.09 394 LEU A N 1
ATOM 3143 C CA . LEU A 1 394 ? -2.798 10.957 8.662 1.00 62.09 394 LEU A CA 1
ATOM 3144 C C . LEU A 1 394 ? -2.765 10.929 7.125 1.00 62.09 394 LEU A C 1
ATOM 3146 O O . LEU A 1 394 ? -1.940 10.227 6.539 1.00 62.09 394 LEU A O 1
ATOM 3150 N N . LEU A 1 395 ? -3.695 11.629 6.469 1.00 71.38 395 LEU A N 1
ATOM 3151 C CA . LEU A 1 395 ? -3.788 11.695 5.015 1.00 71.38 395 LEU A CA 1
ATOM 3152 C C . LEU A 1 395 ? -3.153 12.983 4.503 1.00 71.38 395 LEU A C 1
ATOM 3154 O O . LEU A 1 395 ? -3.339 14.058 5.074 1.00 71.38 395 LEU A O 1
ATOM 3158 N N . GLU A 1 396 ? -2.461 12.870 3.377 1.00 82.06 396 GLU A N 1
ATOM 3159 C CA . GLU A 1 396 ? -2.079 14.034 2.591 1.00 82.06 396 GLU A CA 1
ATOM 3160 C C . GLU A 1 396 ? -3.341 14.611 1.939 1.00 82.06 396 GLU A C 1
ATOM 3162 O O . GLU A 1 396 ? -4.138 13.834 1.398 1.00 82.06 396 GLU A O 1
ATOM 3167 N N . PRO A 1 397 ? -3.540 15.943 1.932 1.00 89.94 397 PRO A N 1
ATOM 3168 C CA . PRO A 1 397 ? -4.721 16.566 1.352 1.00 89.94 397 PRO A CA 1
ATOM 3169 C C . PRO A 1 397 ? -4.714 16.577 -0.190 1.00 89.94 397 PRO A C 1
ATOM 3171 O O . PRO A 1 397 ? -4.928 17.608 -0.823 1.00 89.94 397 PRO A O 1
ATOM 3174 N N . THR A 1 398 ? -4.442 15.426 -0.808 1.00 90.75 398 THR A N 1
ATOM 3175 C CA . THR A 1 398 ? -4.358 15.222 -2.257 1.00 90.75 398 THR A CA 1
ATOM 3176 C C . THR A 1 398 ? -5.103 13.937 -2.654 1.00 90.75 398 THR A C 1
ATOM 3178 O O . THR A 1 398 ? -4.843 12.875 -2.079 1.00 90.75 398 THR A O 1
ATOM 3181 N N . PRO A 1 399 ? -6.007 13.979 -3.652 1.00 93.62 399 PRO A N 1
ATOM 3182 C CA . PRO A 1 399 ? -6.650 12.779 -4.188 1.00 93.62 399 PRO A CA 1
ATOM 3183 C C . PRO A 1 399 ? -5.662 11.809 -4.844 1.00 93.62 399 PRO A C 1
ATOM 3185 O O . PRO A 1 399 ? -4.712 12.237 -5.498 1.00 93.62 399 PRO A O 1
ATOM 3188 N N . ASN A 1 400 ? -5.910 10.498 -4.756 1.00 92.44 400 ASN A N 1
ATOM 3189 C CA . ASN A 1 400 ? -4.993 9.509 -5.330 1.00 92.44 400 ASN A CA 1
ATOM 3190 C C . ASN A 1 400 ? -4.861 9.605 -6.859 1.00 92.44 400 ASN A C 1
ATOM 3192 O O . ASN A 1 400 ? -3.743 9.506 -7.342 1.00 92.44 400 ASN A O 1
ATOM 3196 N N . LEU A 1 401 ? -5.930 9.881 -7.617 1.00 95.38 401 LEU A N 1
ATOM 3197 C CA . LEU A 1 401 ? -5.822 10.066 -9.079 1.00 95.38 401 LEU A CA 1
ATOM 3198 C C . LEU A 1 401 ? -5.031 11.322 -9.483 1.00 95.38 401 LEU A C 1
ATOM 3200 O O . LEU A 1 401 ? -4.531 11.416 -10.599 1.00 95.38 401 LEU A O 1
ATOM 3204 N N . GLU A 1 402 ? -4.923 12.301 -8.585 1.00 94.94 402 GLU A N 1
ATOM 3205 C CA . GLU A 1 402 ? -4.069 13.468 -8.791 1.00 94.94 402 GLU A CA 1
ATOM 3206 C C . GLU A 1 402 ? -2.611 13.165 -8.418 1.00 94.94 402 GLU A C 1
ATOM 3208 O O . GLU A 1 402 ? -1.682 13.575 -9.122 1.00 94.94 402 GLU A O 1
ATOM 3213 N N . TYR A 1 403 ? -2.416 12.496 -7.282 1.00 90.94 403 TYR A N 1
ATOM 3214 C CA . TYR A 1 403 ? -1.102 12.170 -6.736 1.00 90.94 403 TYR A CA 1
ATOM 3215 C C . TYR A 1 403 ? -0.370 11.130 -7.593 1.00 90.94 403 TYR A C 1
ATOM 3217 O O . TYR A 1 403 ? 0.824 11.264 -7.858 1.00 90.94 403 TYR A O 1
ATOM 3225 N N . TRP A 1 404 ? -1.094 10.108 -8.050 1.00 86.06 404 TRP A N 1
ATOM 3226 C CA . TRP A 1 404 ? -0.560 8.963 -8.774 1.00 86.06 404 TRP A CA 1
ATOM 3227 C C . TRP A 1 404 ? -0.584 9.212 -10.288 1.00 86.06 404 TRP A C 1
ATOM 3229 O O . TRP A 1 404 ? -1.527 8.854 -10.984 1.00 86.06 404 TRP A O 1
ATOM 3239 N N . ASN A 1 405 ? 0.458 9.881 -10.789 1.00 91.75 405 ASN A N 1
ATOM 3240 C CA . ASN A 1 405 ? 0.699 10.110 -12.215 1.00 91.75 405 ASN A CA 1
ATOM 3241 C C . ASN A 1 405 ? 2.205 10.021 -12.538 1.00 91.75 405 ASN A C 1
ATOM 3243 O O . ASN A 1 405 ? 3.038 10.066 -11.632 1.00 91.75 405 ASN A O 1
ATOM 3247 N N . TYR A 1 406 ? 2.547 9.945 -13.826 1.00 95.75 406 TYR A N 1
ATOM 3248 C CA . TYR A 1 406 ? 3.917 9.724 -14.317 1.00 95.75 406 TYR A CA 1
ATOM 3249 C C . TYR A 1 406 ? 4.555 10.958 -14.973 1.00 95.75 406 TYR A C 1
ATOM 3251 O O . TYR A 1 406 ? 5.458 10.827 -15.796 1.00 95.75 406 TYR A O 1
ATOM 3259 N N . LEU A 1 407 ? 4.063 12.162 -14.674 1.00 96.38 407 LEU A N 1
ATOM 3260 C CA . LEU A 1 407 ? 4.444 13.398 -15.364 1.00 96.38 407 LEU A CA 1
ATOM 3261 C C . LEU A 1 407 ? 5.123 14.400 -14.428 1.00 96.38 407 LEU A C 1
ATOM 3263 O O . LEU A 1 407 ? 4.925 15.606 -14.558 1.00 96.38 407 LEU A O 1
ATOM 3267 N N . ASP A 1 408 ? 5.970 13.918 -13.513 1.00 96.25 408 ASP A N 1
ATOM 3268 C CA . ASP A 1 408 ? 6.757 14.819 -12.665 1.00 96.25 408 ASP A CA 1
ATOM 3269 C C . ASP A 1 408 ? 7.726 15.678 -13.501 1.00 96.25 408 ASP A C 1
ATOM 3271 O O . ASP A 1 408 ? 7.950 16.830 -13.146 1.00 96.25 408 ASP A O 1
ATOM 3275 N N . ARG A 1 409 ? 8.237 15.188 -14.643 1.00 96.00 409 ARG A N 1
ATOM 3276 C CA . ARG A 1 409 ? 8.973 15.980 -15.658 1.00 96.00 409 ARG A CA 1
ATOM 3277 C C . ARG A 1 409 ? 8.407 15.753 -17.071 1.00 96.00 409 ARG A C 1
ATOM 3279 O O . ARG A 1 409 ? 8.976 14.977 -17.846 1.00 96.00 409 ARG A O 1
ATOM 3286 N N . PRO A 1 410 ? 7.281 16.396 -17.431 1.00 95.94 410 PRO A N 1
ATOM 3287 C CA . PRO A 1 410 ? 6.562 16.144 -18.683 1.00 95.94 410 PRO A CA 1
ATOM 3288 C C . PRO A 1 410 ? 7.378 16.464 -19.941 1.00 95.94 410 PRO A C 1
ATOM 3290 O O . PRO A 1 410 ? 7.113 15.904 -21.003 1.00 95.94 410 PRO A O 1
ATOM 3293 N N . GLU A 1 411 ? 8.380 17.338 -19.850 1.00 94.00 411 GLU A N 1
ATOM 3294 C CA . GLU A 1 411 ? 9.264 17.664 -20.968 1.00 94.00 411 GLU A CA 1
ATOM 3295 C C . GLU A 1 411 ? 10.074 16.455 -21.449 1.00 94.00 411 GLU A C 1
ATOM 3297 O O . GLU A 1 411 ? 10.323 16.319 -22.645 1.00 94.00 411 GLU A O 1
ATOM 3302 N N . THR A 1 412 ? 10.424 15.535 -20.542 1.00 95.12 412 THR A N 1
ATOM 3303 C CA . THR A 1 412 ? 11.141 14.301 -20.897 1.00 95.12 412 THR A CA 1
ATOM 3304 C C . THR A 1 412 ? 10.243 13.338 -21.665 1.00 95.12 412 THR A C 1
ATOM 3306 O O . THR A 1 412 ? 10.693 12.699 -22.613 1.00 95.12 412 THR A O 1
ATOM 3309 N N . PHE A 1 413 ? 8.949 13.300 -21.327 1.00 96.88 413 PHE A N 1
ATOM 3310 C CA . PHE A 1 413 ? 7.943 12.566 -22.087 1.00 96.88 413 PHE A CA 1
ATOM 3311 C C . PHE A 1 413 ? 7.743 13.187 -23.476 1.00 96.88 413 PHE A C 1
ATOM 3313 O O . PHE A 1 413 ? 7.746 12.490 -24.488 1.00 96.88 413 PHE A O 1
ATOM 3320 N N . ALA A 1 414 ? 7.626 14.517 -23.542 1.00 95.06 414 ALA A N 1
ATOM 3321 C CA . ALA A 1 414 ? 7.459 15.244 -24.798 1.00 95.06 414 ALA A CA 1
ATOM 3322 C C . ALA A 1 414 ? 8.687 15.153 -25.727 1.00 95.06 414 ALA A C 1
ATOM 3324 O O . ALA A 1 414 ? 8.546 15.340 -26.937 1.00 95.06 414 ALA A O 1
ATOM 3325 N N . SER A 1 415 ? 9.879 14.863 -25.191 1.00 92.50 415 SER A N 1
ATOM 3326 C CA . SER A 1 415 ? 11.096 14.675 -25.990 1.00 92.50 415 SER A CA 1
ATOM 3327 C C . SER A 1 415 ? 11.246 13.290 -26.624 1.00 92.50 415 SER A C 1
ATOM 3329 O O . SER A 1 415 ? 12.154 13.101 -27.426 1.00 92.50 415 SER A O 1
ATOM 3331 N N . ILE A 1 416 ? 10.382 12.326 -26.297 1.00 95.12 416 ILE A N 1
ATOM 3332 C CA . ILE A 1 416 ? 10.472 10.963 -26.836 1.00 95.12 416 ILE A CA 1
ATOM 3333 C C . ILE A 1 416 ? 10.233 10.960 -28.355 1.00 95.12 416 ILE A C 1
ATOM 3335 O O . ILE A 1 416 ? 9.290 11.566 -28.864 1.00 95.12 416 ILE A O 1
ATOM 3339 N N . GLY A 1 417 ? 11.058 10.210 -29.084 1.00 92.38 417 GLY A N 1
ATOM 3340 C CA . GLY A 1 417 ? 10.945 9.993 -30.523 1.00 92.38 417 GLY A CA 1
ATOM 3341 C C . GLY A 1 417 ? 11.719 10.990 -31.386 1.00 92.38 417 GLY A C 1
ATOM 3342 O O . GLY A 1 417 ? 11.553 10.950 -32.612 1.00 92.38 417 GLY A O 1
ATOM 3343 N N . GLN A 1 418 ? 12.543 11.857 -30.785 1.00 89.81 418 GLN A N 1
ATOM 3344 C CA . GLN A 1 418 ? 13.344 12.845 -31.513 1.00 89.81 418 GLN A CA 1
ATOM 3345 C C . GLN A 1 418 ? 14.476 12.170 -32.293 1.00 89.81 418 GLN A C 1
ATOM 3347 O O . GLN A 1 418 ? 14.608 12.429 -33.487 1.00 89.81 418 GLN A O 1
ATOM 3352 N N . SER A 1 419 ? 15.205 11.238 -31.677 1.00 92.00 419 SER A N 1
ATOM 3353 C CA . SER A 1 419 ? 16.316 10.544 -32.330 1.00 92.00 419 SER A CA 1
ATOM 3354 C C . SER A 1 419 ? 15.882 9.638 -33.493 1.00 92.00 419 SER A C 1
ATOM 3356 O O . SER A 1 419 ? 14.929 8.851 -33.399 1.00 92.00 419 SER A O 1
ATOM 3358 N N . ASP A 1 420 ? 16.627 9.705 -34.599 1.00 92.31 420 ASP A N 1
ATOM 3359 C CA . ASP A 1 420 ? 16.475 8.791 -35.738 1.00 92.31 420 ASP A CA 1
ATOM 3360 C C . ASP A 1 420 ? 16.997 7.380 -35.441 1.00 92.31 420 ASP A C 1
ATOM 3362 O O . ASP A 1 420 ? 16.517 6.399 -36.020 1.00 92.31 420 ASP A O 1
ATOM 3366 N N . ASP A 1 421 ? 17.900 7.250 -34.473 1.00 95.06 421 ASP A N 1
ATOM 3367 C CA . ASP A 1 421 ? 18.480 5.975 -34.080 1.00 95.06 421 ASP A CA 1
ATOM 3368 C C . ASP A 1 421 ? 17.607 5.240 -33.030 1.00 95.06 421 ASP A C 1
ATOM 3370 O O . ASP A 1 421 ? 17.163 5.850 -32.050 1.00 95.06 421 ASP A O 1
ATOM 3374 N N . PRO A 1 422 ? 17.331 3.928 -33.196 1.00 96.69 422 PRO A N 1
ATOM 3375 C CA . PRO A 1 422 ? 16.540 3.153 -32.234 1.00 96.69 422 PRO A CA 1
ATOM 3376 C C . PRO A 1 422 ? 17.112 3.103 -30.807 1.00 96.69 422 PRO A C 1
ATOM 3378 O O . PRO A 1 422 ? 16.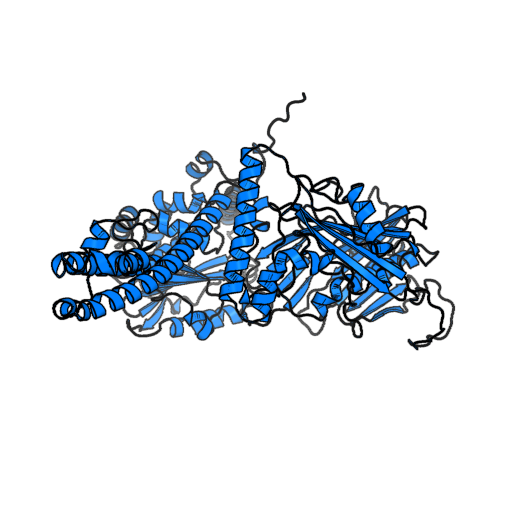345 3.098 -29.840 1.00 96.69 422 PRO A O 1
ATOM 3381 N N . LEU A 1 423 ? 18.441 3.073 -30.649 1.00 96.75 423 LEU A N 1
ATOM 3382 C CA . LEU A 1 423 ? 19.082 3.148 -29.334 1.00 96.75 423 LEU A CA 1
ATOM 3383 C C . LEU A 1 423 ? 18.897 4.548 -28.744 1.00 96.75 423 LEU A C 1
ATOM 3385 O O . LEU A 1 423 ? 18.552 4.660 -27.570 1.00 96.75 423 LEU A O 1
ATOM 3389 N N . GLY A 1 424 ? 19.040 5.599 -29.556 1.00 96.31 424 GLY A N 1
ATOM 3390 C CA . GLY A 1 424 ? 18.774 6.980 -29.139 1.00 96.31 424 GLY A CA 1
ATOM 3391 C C . GLY A 1 424 ? 17.366 7.155 -28.558 1.00 96.31 424 GLY A C 1
ATOM 3392 O O . GLY A 1 424 ? 17.216 7.646 -27.438 1.00 96.31 424 GLY A O 1
ATOM 3393 N N . ARG A 1 425 ? 16.336 6.640 -29.244 1.00 96.75 425 ARG A N 1
ATOM 3394 C CA . ARG A 1 425 ? 14.946 6.648 -28.737 1.00 96.75 425 ARG A CA 1
ATOM 3395 C C . ARG A 1 425 ? 14.764 5.822 -27.466 1.00 96.75 425 ARG A C 1
ATOM 3397 O O . ARG A 1 425 ? 14.042 6.236 -26.562 1.00 96.75 425 ARG A O 1
ATOM 3404 N N . THR A 1 426 ? 15.449 4.684 -27.355 1.00 98.38 426 THR A N 1
ATOM 3405 C CA . THR A 1 426 ? 15.447 3.885 -26.119 1.00 98.38 426 THR A CA 1
ATOM 3406 C C . THR A 1 426 ? 16.032 4.683 -24.946 1.00 98.38 426 THR A C 1
ATOM 3408 O O . THR A 1 426 ? 15.498 4.640 -23.840 1.00 98.38 426 THR A O 1
ATOM 3411 N N . LEU A 1 427 ? 17.089 5.469 -25.169 1.00 98.00 427 LEU A N 1
ATOM 3412 C CA . LEU A 1 427 ? 17.677 6.334 -24.141 1.00 98.00 427 LEU A CA 1
ATOM 3413 C C . LEU A 1 427 ? 16.756 7.515 -23.775 1.00 98.00 427 LEU A C 1
ATOM 3415 O O . LEU A 1 427 ? 16.679 7.878 -22.603 1.00 98.00 427 LEU A O 1
ATOM 3419 N N . GLU A 1 428 ? 16.000 8.078 -24.723 1.00 96.75 428 GLU A N 1
ATOM 3420 C CA . GLU A 1 428 ? 14.944 9.068 -24.434 1.00 96.75 428 GLU A CA 1
ATOM 3421 C C . GLU A 1 428 ? 13.837 8.479 -23.541 1.00 96.75 428 GLU A C 1
ATOM 3423 O O . GLU A 1 428 ? 13.422 9.113 -22.568 1.00 96.75 428 GLU A O 1
ATOM 3428 N N . ILE A 1 429 ? 13.418 7.234 -23.804 1.00 98.31 429 ILE A N 1
ATOM 3429 C CA . ILE A 1 429 ? 12.484 6.490 -22.943 1.00 98.31 429 ILE A CA 1
ATOM 3430 C C . ILE A 1 429 ? 13.058 6.324 -21.529 1.00 98.31 429 ILE A C 1
ATOM 3432 O O . ILE A 1 429 ? 12.338 6.513 -20.548 1.00 98.31 429 ILE A O 1
ATOM 3436 N N . LEU A 1 430 ? 14.355 6.025 -21.396 1.00 98.38 430 LEU A N 1
ATOM 3437 C CA . LEU A 1 430 ? 15.009 5.929 -20.088 1.00 98.38 430 LEU A CA 1
ATOM 3438 C C . LEU A 1 430 ? 15.094 7.281 -19.363 1.00 98.38 430 LEU A C 1
ATOM 3440 O O . LEU A 1 430 ? 14.927 7.326 -18.145 1.00 98.38 430 LEU A O 1
ATOM 3444 N N . ARG A 1 431 ? 15.281 8.402 -20.073 1.00 96.50 431 ARG A N 1
ATOM 3445 C CA . ARG A 1 431 ? 15.213 9.744 -19.458 1.00 96.50 431 ARG A CA 1
ATOM 3446 C C . ARG A 1 431 ? 13.839 10.013 -18.852 1.00 96.50 431 ARG A C 1
ATOM 3448 O O . ARG A 1 431 ? 13.761 10.503 -17.726 1.00 96.50 431 ARG A O 1
ATOM 3455 N N . PHE A 1 432 ? 12.770 9.656 -19.563 1.00 97.50 432 PHE A N 1
ATOM 3456 C CA . PHE A 1 432 ? 11.414 9.695 -19.014 1.00 97.50 432 PHE A CA 1
ATOM 3457 C C . PHE A 1 432 ? 11.268 8.758 -17.805 1.00 97.50 432 PHE A C 1
ATOM 3459 O O . PHE A 1 432 ? 10.786 9.171 -16.751 1.00 97.50 432 PHE A O 1
ATOM 3466 N N . TRP A 1 433 ? 11.765 7.523 -17.908 1.00 97.88 433 TRP A N 1
ATOM 3467 C CA . TRP A 1 433 ? 11.702 6.535 -16.830 1.00 97.88 433 TRP A CA 1
ATOM 3468 C C . TRP A 1 433 ? 12.296 7.032 -15.506 1.00 97.88 433 TRP A C 1
ATOM 3470 O O . TRP A 1 433 ? 11.675 6.874 -14.457 1.00 97.88 433 TRP A O 1
ATOM 3480 N N . PHE A 1 434 ? 13.469 7.668 -15.546 1.00 96.88 434 PHE A N 1
ATOM 3481 C CA . PHE A 1 434 ? 14.151 8.166 -14.347 1.00 96.88 434 PHE A CA 1
ATOM 3482 C C . PHE A 1 434 ? 13.568 9.471 -13.785 1.00 96.88 434 PHE A C 1
ATOM 3484 O O . PHE A 1 434 ? 13.964 9.899 -12.704 1.00 96.88 434 PHE A O 1
ATOM 3491 N N . THR A 1 435 ? 12.629 10.112 -14.487 1.00 96.12 435 THR A N 1
ATOM 3492 C CA . THR A 1 435 ? 12.082 11.423 -14.096 1.00 96.12 435 THR A CA 1
ATOM 3493 C C . THR A 1 435 ? 10.564 11.447 -13.911 1.00 96.12 435 THR A C 1
ATOM 3495 O O . THR A 1 435 ? 10.024 12.457 -13.461 1.00 96.12 435 THR A O 1
ATOM 3498 N N . LYS A 1 436 ? 9.862 10.341 -14.185 1.00 95.06 436 LYS A N 1
ATOM 3499 C CA . LYS A 1 436 ? 8.399 10.239 -14.040 1.00 95.06 436 LYS A CA 1
ATOM 3500 C C . LYS A 1 436 ? 7.880 10.341 -12.598 1.00 95.06 436 LYS A C 1
ATOM 3502 O O . LYS A 1 436 ? 6.712 10.661 -12.407 1.00 95.06 436 LYS A O 1
ATOM 3507 N N . ASP A 1 437 ? 8.740 10.070 -11.612 1.00 91.19 437 ASP A N 1
ATOM 3508 C CA . ASP A 1 437 ? 8.374 9.795 -10.212 1.00 91.19 437 ASP A CA 1
ATOM 3509 C C . ASP A 1 437 ? 9.211 10.572 -9.172 1.00 91.19 437 ASP A C 1
ATOM 3511 O O . ASP A 1 437 ? 9.415 10.131 -8.037 1.00 91.19 437 ASP A O 1
ATOM 3515 N N . LEU A 1 438 ? 9.693 11.764 -9.538 1.00 92.00 438 LEU A N 1
ATOM 3516 C CA . LEU A 1 438 ? 10.489 12.621 -8.650 1.00 92.00 438 LEU A CA 1
ATOM 3517 C C . LEU A 1 438 ? 9.796 12.963 -7.327 1.00 92.00 438 LEU A C 1
ATOM 3519 O O . LEU A 1 438 ? 10.485 13.247 -6.348 1.00 92.00 438 LEU A O 1
ATOM 3523 N N . LYS A 1 439 ? 8.461 12.927 -7.260 1.00 89.50 439 LYS A N 1
ATOM 3524 C CA . LYS A 1 439 ? 7.707 13.148 -6.018 1.00 89.50 439 LYS A CA 1
ATOM 3525 C C . LYS A 1 439 ? 8.082 12.168 -4.898 1.00 89.50 439 LYS A C 1
ATOM 3527 O O . LYS A 1 439 ? 8.058 12.574 -3.742 1.00 89.50 439 LYS A O 1
ATOM 3532 N N . TYR A 1 440 ? 8.504 10.940 -5.212 1.00 85.00 440 TYR A N 1
ATOM 3533 C CA . TYR A 1 440 ? 8.958 9.970 -4.202 1.00 85.00 440 TYR A CA 1
ATOM 3534 C C . TYR A 1 440 ? 10.421 10.168 -3.790 1.00 85.00 440 TYR A C 1
ATOM 3536 O O . TYR A 1 440 ? 10.810 9.758 -2.703 1.00 85.00 440 TYR A O 1
ATOM 3544 N N . ILE A 1 441 ? 11.217 10.823 -4.641 1.00 85.19 441 ILE A N 1
ATOM 3545 C CA . ILE A 1 441 ? 12.629 11.145 -4.382 1.00 85.19 441 ILE A CA 1
ATOM 3546 C C . ILE A 1 441 ? 12.750 12.449 -3.578 1.00 85.19 441 ILE A C 1
ATOM 3548 O O . ILE A 1 441 ? 13.612 12.583 -2.713 1.00 85.19 441 ILE A O 1
ATOM 3552 N N . LYS A 1 442 ? 11.920 13.448 -3.904 1.00 85.56 442 LYS A N 1
ATOM 3553 C CA . LYS A 1 442 ? 12.001 14.819 -3.369 1.00 85.56 442 LYS A CA 1
ATOM 3554 C C . LYS A 1 442 ? 10.951 15.116 -2.299 1.00 85.56 442 LYS A C 1
ATOM 3556 O O . LYS A 1 442 ? 11.126 16.051 -1.521 1.00 85.56 442 LYS A O 1
ATOM 3561 N N . GLY A 1 443 ? 9.842 14.381 -2.305 1.00 80.31 443 GLY A N 1
ATOM 3562 C CA . GLY A 1 443 ? 8.735 14.546 -1.370 1.00 80.31 443 GLY A CA 1
ATOM 3563 C C . GLY A 1 443 ? 8.841 13.619 -0.165 1.00 80.31 443 GLY A C 1
ATOM 3564 O O . GLY A 1 443 ? 9.692 12.735 -0.096 1.00 80.31 443 GLY A O 1
ATOM 3565 N N . LYS A 1 444 ? 7.946 13.824 0.802 1.00 72.69 444 LYS A N 1
ATOM 3566 C CA . LYS A 1 444 ? 7.778 12.898 1.925 1.00 72.69 444 LYS A CA 1
ATOM 3567 C C . LYS A 1 444 ? 6.838 11.765 1.505 1.00 72.69 444 LYS A C 1
ATOM 3569 O O . LYS A 1 444 ? 5.819 12.065 0.877 1.00 72.69 444 LYS A O 1
ATOM 3574 N N . PRO A 1 445 ? 7.120 10.499 1.865 1.00 71.25 445 PRO A N 1
ATOM 3575 C CA . PRO A 1 445 ? 6.160 9.421 1.674 1.00 71.25 445 PRO A CA 1
ATOM 3576 C C . PRO A 1 445 ? 4.865 9.765 2.407 1.00 71.25 445 PRO A C 1
ATOM 3578 O O . PRO A 1 445 ? 4.880 10.067 3.601 1.00 71.25 445 PRO A O 1
ATOM 3581 N N . CYS A 1 446 ? 3.752 9.768 1.683 1.00 76.00 446 CYS A N 1
ATOM 3582 C CA . CYS A 1 446 ? 2.463 10.168 2.223 1.00 76.00 446 CYS A CA 1
ATOM 3583 C C . CYS A 1 446 ? 1.344 9.305 1.646 1.00 76.00 446 CYS A C 1
ATOM 3585 O O . CYS A 1 446 ? 1.515 8.616 0.637 1.00 76.00 446 CYS A O 1
ATOM 3587 N N . LYS A 1 447 ? 0.188 9.326 2.312 1.00 79.56 447 LYS A N 1
ATOM 3588 C CA . LYS A 1 447 ? -0.986 8.574 1.882 1.00 79.56 447 LYS A CA 1
ATOM 3589 C C . LYS A 1 447 ? -2.045 9.515 1.298 1.00 79.56 447 LYS A C 1
ATOM 3591 O O . LYS A 1 447 ? -2.631 10.277 2.069 1.00 79.56 447 LYS A O 1
ATOM 3596 N N . PRO A 1 448 ? -2.324 9.460 -0.017 1.00 87.06 448 PRO A N 1
ATOM 3597 C CA . PRO A 1 448 ? -3.401 10.238 -0.625 1.00 87.06 448 PRO A CA 1
ATOM 3598 C C . PRO A 1 448 ? -4.786 9.656 -0.294 1.00 87.06 448 PRO A C 1
ATOM 3600 O O . PRO A 1 448 ? -4.910 8.558 0.260 1.00 87.06 448 PRO A O 1
ATOM 3603 N N . TYR A 1 449 ? -5.855 10.367 -0.665 1.00 87.69 449 TYR A N 1
ATOM 3604 C CA . TYR A 1 449 ? -7.220 9.849 -0.511 1.00 87.69 449 TYR A CA 1
ATOM 3605 C C . TYR A 1 449 ? -7.478 8.650 -1.422 1.00 87.69 449 TYR A C 1
ATOM 3607 O O . TYR A 1 449 ? -7.198 8.700 -2.616 1.00 87.69 449 TYR A O 1
ATOM 3615 N N . ASN A 1 450 ? -8.091 7.599 -0.883 1.00 84.75 450 ASN A N 1
ATOM 3616 C CA . ASN A 1 450 ? -8.468 6.414 -1.646 1.00 84.75 450 ASN A CA 1
ATOM 3617 C C . ASN A 1 450 ? -9.524 6.751 -2.705 1.00 84.75 450 ASN A C 1
ATOM 3619 O O . ASN A 1 450 ? -10.672 7.016 -2.364 1.00 84.75 450 ASN A O 1
ATOM 3623 N N . SER A 1 451 ? -9.161 6.659 -3.982 1.00 89.81 451 SER A N 1
ATOM 3624 C CA . SER A 1 451 ? -10.075 6.960 -5.084 1.00 89.81 451 SER A CA 1
ATOM 3625 C C . SER A 1 451 ? -11.326 6.082 -5.098 1.00 89.81 451 SER A C 1
ATOM 3627 O O . SER A 1 451 ? -11.259 4.876 -4.818 1.00 89.81 451 SER A O 1
ATOM 3629 N N . THR A 1 452 ? -12.455 6.694 -5.444 1.00 89.00 452 THR A N 1
ATOM 3630 C CA . THR A 1 452 ? -13.781 6.054 -5.491 1.00 89.00 452 THR A CA 1
ATOM 3631 C C . THR A 1 452 ? -14.161 5.615 -6.903 1.00 89.00 452 THR A C 1
ATOM 3633 O O . THR A 1 452 ? -13.599 6.110 -7.872 1.00 89.00 452 THR A O 1
ATOM 3636 N N . LEU A 1 453 ? -15.082 4.657 -7.045 1.00 88.75 453 LEU A N 1
ATOM 3637 C CA . LEU A 1 453 ? -15.456 4.118 -8.358 1.00 88.75 453 LEU A CA 1
ATOM 3638 C C . LEU A 1 453 ? -16.058 5.211 -9.258 1.00 88.75 453 LEU A C 1
ATOM 3640 O O . LEU A 1 453 ? -17.046 5.838 -8.882 1.00 88.75 453 LEU A O 1
ATOM 3644 N N . GLY A 1 454 ? -15.486 5.416 -10.447 1.00 91.56 454 GLY A N 1
ATOM 3645 C CA . GLY A 1 454 ? -15.916 6.466 -11.377 1.00 91.56 454 GLY A CA 1
ATOM 3646 C C . GLY A 1 454 ? -15.430 7.875 -11.029 1.00 91.56 454 GLY A C 1
ATOM 3647 O O . GLY A 1 454 ? -15.813 8.833 -11.700 1.00 91.56 454 GLY A O 1
ATOM 3648 N N . GLU A 1 455 ? -14.592 8.028 -10.001 1.00 95.19 455 GLU A N 1
ATOM 3649 C CA . GLU A 1 455 ? -13.786 9.236 -9.822 1.00 95.19 455 GLU A CA 1
ATOM 3650 C C . GLU A 1 455 ? -12.832 9.387 -11.012 1.00 95.19 455 GLU A C 1
ATOM 3652 O O . GLU A 1 455 ? -12.280 8.395 -11.493 1.00 95.19 455 GLU A O 1
ATOM 3657 N N . PHE A 1 456 ? -12.611 10.614 -11.479 1.00 97.00 456 PHE A N 1
ATOM 3658 C CA . PHE A 1 456 ? -11.639 10.880 -12.537 1.00 97.00 456 PHE A CA 1
ATOM 3659 C C . PHE A 1 456 ? -10.833 12.150 -12.266 1.00 97.00 456 PHE A C 1
ATOM 3661 O O . PHE A 1 456 ? -11.280 13.059 -11.567 1.00 97.00 456 PHE A O 1
ATOM 3668 N N . PHE A 1 457 ? -9.642 12.227 -12.849 1.00 98.00 457 PHE A N 1
ATOM 3669 C CA . PHE A 1 457 ? -8.784 13.404 -12.791 1.00 98.00 457 PHE A CA 1
ATOM 3670 C C . PHE A 1 457 ? -8.218 13.712 -14.173 1.00 98.00 457 PHE A C 1
ATOM 3672 O O . PHE A 1 457 ? -7.921 12.814 -14.964 1.00 98.00 457 PHE A O 1
ATOM 3679 N N . ARG A 1 458 ? -8.057 15.002 -14.465 1.00 97.56 458 ARG A N 1
ATOM 3680 C CA . ARG A 1 458 ? -7.448 15.478 -15.703 1.00 97.56 458 ARG A CA 1
ATOM 3681 C C . ARG A 1 458 ? -6.610 16.725 -15.474 1.00 97.56 458 ARG A C 1
ATOM 3683 O O . ARG A 1 458 ? -6.966 17.597 -14.684 1.00 97.56 458 ARG A O 1
ATOM 3690 N N . ALA A 1 459 ? -5.498 16.803 -16.192 1.00 97.75 459 ALA A N 1
ATOM 3691 C CA . ALA A 1 459 ? -4.543 17.894 -16.072 1.00 97.75 459 ALA A CA 1
ATOM 3692 C C . ALA A 1 459 ? -3.777 18.117 -17.376 1.00 97.75 459 ALA A C 1
ATOM 3694 O O . ALA A 1 459 ? -3.738 17.251 -18.255 1.00 97.75 459 ALA A O 1
ATOM 3695 N N . THR A 1 460 ? -3.147 19.281 -17.477 1.00 97.56 460 THR A N 1
ATOM 3696 C CA . THR A 1 460 ? -2.213 19.620 -18.547 1.00 97.56 460 THR A CA 1
ATOM 3697 C C . THR A 1 460 ? -0.915 20.184 -17.992 1.00 97.56 460 THR A C 1
ATOM 3699 O O . THR A 1 460 ? -0.872 20.757 -16.903 1.00 97.56 460 THR A O 1
ATOM 3702 N N . TRP A 1 461 ? 0.152 20.047 -18.770 1.00 96.94 461 TRP A N 1
ATOM 3703 C CA . TRP A 1 461 ? 1.420 20.728 -18.549 1.00 96.94 461 TRP A CA 1
ATOM 3704 C C . TRP A 1 461 ? 1.825 21.419 -19.839 1.00 96.94 461 TRP A C 1
ATOM 3706 O O . TRP A 1 461 ? 1.761 20.815 -20.911 1.00 96.94 461 TRP A O 1
ATOM 3716 N N . GLU A 1 462 ? 2.258 22.669 -19.727 1.00 94.06 462 GLU A N 1
ATOM 3717 C CA . GLU A 1 462 ? 2.923 23.385 -20.810 1.00 94.06 462 GLU A CA 1
ATOM 3718 C C . GLU A 1 462 ? 4.419 23.370 -20.521 1.00 94.06 462 GLU A C 1
ATOM 3720 O O . GLU A 1 462 ? 4.867 23.850 -19.479 1.00 94.06 462 GLU A O 1
ATOM 3725 N N . VAL A 1 463 ? 5.178 22.740 -21.412 1.00 90.19 463 VAL A N 1
ATOM 3726 C CA . VAL A 1 463 ? 6.598 22.467 -21.206 1.00 90.19 463 VAL A CA 1
ATOM 3727 C C . VAL A 1 463 ? 7.415 22.853 -22.423 1.00 90.19 463 VAL A C 1
ATOM 3729 O O . VAL A 1 463 ? 6.986 22.687 -23.565 1.00 90.19 463 VAL A O 1
ATOM 3732 N N . ASP A 1 464 ? 8.625 23.330 -22.165 1.00 84.25 464 ASP A N 1
ATOM 3733 C CA . ASP A 1 464 ? 9.638 23.454 -23.198 1.00 84.25 464 ASP A CA 1
ATOM 3734 C C . ASP A 1 464 ? 10.225 22.063 -23.484 1.00 84.25 464 ASP A C 1
ATOM 3736 O O . ASP A 1 464 ? 10.811 21.432 -22.605 1.00 84.25 464 ASP A O 1
ATOM 3740 N N . ALA A 1 465 ? 10.019 21.563 -24.702 1.00 69.25 465 ALA A N 1
ATOM 3741 C CA . ALA A 1 465 ? 10.445 20.228 -25.113 1.00 69.25 465 ALA A CA 1
ATOM 3742 C C . ALA A 1 465 ? 11.838 20.203 -25.779 1.00 69.25 465 ALA A C 1
ATOM 3744 O O . ALA A 1 465 ? 12.203 19.183 -26.375 1.00 69.25 465 ALA A O 1
ATOM 3745 N N . THR A 1 466 ? 12.621 21.289 -25.715 1.00 67.56 466 THR A N 1
ATOM 3746 C CA . THR A 1 466 ? 14.015 21.280 -26.189 1.00 67.56 466 THR A CA 1
ATOM 3747 C C . THR A 1 466 ? 14.942 20.689 -25.133 1.00 67.56 466 THR A C 1
ATOM 3749 O O . THR A 1 466 ? 15.550 21.396 -24.329 1.00 67.56 466 THR A O 1
ATOM 3752 N N . LEU A 1 467 ? 15.059 19.364 -25.137 1.00 73.00 467 LEU A N 1
ATOM 3753 C CA . LEU A 1 467 ? 16.124 18.661 -24.431 1.00 73.00 467 LEU A CA 1
ATOM 3754 C C . LEU A 1 467 ? 17.269 18.348 -25.409 1.00 73.00 467 LEU A C 1
ATOM 3756 O O . LEU A 1 467 ? 16.995 18.065 -26.573 1.00 73.00 467 LEU A O 1
ATOM 3760 N N . PRO A 1 468 ? 18.543 18.374 -24.969 1.00 72.31 468 PRO A N 1
ATOM 3761 C CA . PRO A 1 468 ? 19.659 17.975 -25.824 1.00 72.31 468 PRO A CA 1
ATOM 3762 C C . PRO A 1 468 ? 19.463 16.550 -26.348 1.00 72.31 468 PRO A C 1
ATOM 3764 O O . PRO A 1 468 ? 19.113 15.659 -25.564 1.00 72.31 468 PRO A O 1
ATOM 3767 N N . GLU A 1 469 ? 19.706 16.342 -27.643 1.00 71.88 469 GLU A N 1
ATOM 3768 C CA . GLU A 1 469 ? 19.651 15.019 -28.270 1.00 71.88 469 GLU A CA 1
ATOM 3769 C C . GLU A 1 469 ? 20.695 14.086 -27.643 1.00 71.88 469 GLU A C 1
ATOM 3771 O O . GLU A 1 469 ? 21.841 14.482 -27.400 1.00 71.88 469 GLU A O 1
ATOM 3776 N N . VAL A 1 470 ? 20.307 12.834 -27.393 1.00 75.44 470 VAL A N 1
ATOM 3777 C CA . VAL A 1 470 ? 21.220 11.819 -26.863 1.00 75.44 470 VAL A CA 1
ATOM 3778 C C . VAL A 1 470 ? 22.170 11.366 -27.973 1.00 75.44 470 VAL A C 1
ATOM 3780 O O . VAL A 1 470 ? 21.761 10.725 -28.938 1.00 75.44 470 VAL A O 1
ATOM 3783 N N . GLN A 1 471 ? 23.453 11.703 -27.842 1.00 73.81 471 GLN A N 1
ATOM 3784 C CA . GLN A 1 471 ? 24.466 11.403 -28.855 1.00 73.81 471 GLN A CA 1
ATOM 3785 C C . GLN A 1 471 ? 24.876 9.922 -28.803 1.00 73.81 471 GLN A C 1
ATOM 3787 O O . GLN A 1 471 ? 25.645 9.502 -27.944 1.00 73.81 471 GLN A O 1
ATOM 3792 N N . VAL A 1 472 ? 24.393 9.123 -29.755 1.00 76.88 472 VAL A N 1
ATOM 3793 C CA . VAL A 1 472 ? 24.697 7.678 -29.862 1.00 76.88 472 VAL A CA 1
ATOM 3794 C C . VAL A 1 472 ? 25.831 7.348 -30.844 1.00 76.88 472 VAL A C 1
ATOM 3796 O O . VAL A 1 472 ? 26.123 6.181 -31.106 1.00 76.88 472 VAL A O 1
ATOM 3799 N N . HIS A 1 473 ? 26.517 8.368 -31.367 1.00 70.31 473 HIS A N 1
ATOM 3800 C CA . HIS A 1 473 ? 27.675 8.216 -32.247 1.00 70.31 473 HIS A CA 1
ATOM 3801 C C . HIS A 1 473 ? 28.873 9.007 -31.715 1.00 70.31 473 HIS A C 1
ATOM 3803 O O . HIS A 1 473 ? 28.789 10.214 -31.496 1.00 70.31 473 HIS A O 1
ATOM 3809 N N . SER A 1 474 ? 30.015 8.337 -31.549 1.00 49.47 474 SER A N 1
ATOM 3810 C CA . SER A 1 474 ? 31.282 8.956 -31.154 1.00 49.47 474 SER A CA 1
ATOM 3811 C C . SER A 1 474 ? 31.818 9.853 -32.276 1.00 49.47 474 SER A C 1
ATOM 3813 O O . SER A 1 474 ? 32.598 9.410 -33.117 1.00 49.47 474 SER A O 1
ATOM 3815 N N . LYS A 1 475 ? 31.426 11.128 -32.314 1.00 41.06 475 LYS A N 1
ATOM 3816 C CA . LYS A 1 475 ? 32.260 12.153 -32.955 1.00 41.06 475 LYS A CA 1
ATOM 3817 C C . LYS A 1 475 ? 33.128 12.807 -31.878 1.00 41.06 475 LYS A C 1
ATOM 3819 O O . LYS A 1 475 ? 32.583 13.228 -30.861 1.00 41.06 475 LYS A O 1
ATOM 3824 N N . PRO A 1 476 ? 34.456 12.901 -32.069 1.00 36.88 476 PRO A N 1
ATOM 3825 C CA . PRO A 1 476 ? 35.331 13.560 -31.111 1.00 36.88 476 PRO A CA 1
ATOM 3826 C C . PRO A 1 476 ? 35.030 15.063 -31.137 1.00 36.88 476 PRO A C 1
ATOM 3828 O O . PRO A 1 476 ? 35.378 15.766 -32.085 1.00 36.88 476 PRO A O 1
ATOM 3831 N N . GLY A 1 477 ? 34.325 15.542 -30.117 1.00 38.22 477 GLY A N 1
ATOM 3832 C CA . GLY A 1 477 ? 33.930 16.935 -29.961 1.00 38.22 477 GLY A CA 1
ATOM 3833 C C . GLY A 1 477 ? 33.706 17.249 -28.488 1.00 38.22 477 GLY A C 1
ATOM 3834 O O . GLY A 1 477 ? 33.059 16.494 -27.775 1.00 38.22 477 GLY A O 1
ATOM 3835 N N . ILE A 1 478 ? 34.312 18.345 -28.043 1.00 35.56 478 ILE A N 1
ATOM 3836 C CA . ILE A 1 478 ? 34.422 18.819 -26.660 1.00 35.56 478 ILE A CA 1
ATOM 3837 C C . ILE A 1 478 ? 33.061 18.810 -25.946 1.00 35.56 478 ILE A C 1
ATOM 3839 O O . ILE A 1 478 ? 32.117 19.456 -26.397 1.00 35.56 478 ILE A O 1
ATOM 3843 N N . ALA A 1 479 ? 32.986 18.126 -24.801 1.00 38.06 479 ALA A N 1
ATOM 3844 C CA . ALA A 1 479 ? 31.850 18.193 -23.890 1.00 38.06 479 ALA A CA 1
ATOM 3845 C C . ALA A 1 479 ? 31.740 19.610 -23.302 1.00 38.06 479 ALA A C 1
ATOM 3847 O O . ALA A 1 479 ? 32.439 19.967 -22.353 1.00 38.06 479 ALA A O 1
ATOM 3848 N N . THR A 1 480 ? 30.873 20.442 -23.872 1.00 33.00 480 THR A N 1
ATOM 3849 C CA . THR A 1 480 ? 30.448 21.688 -23.233 1.00 33.00 480 THR A CA 1
ATOM 3850 C C . THR A 1 480 ? 29.342 21.368 -22.240 1.00 33.00 480 THR A C 1
ATOM 3852 O O . THR A 1 480 ? 28.285 20.865 -22.618 1.00 33.00 480 THR A O 1
ATOM 3855 N N . GLY A 1 481 ? 29.611 21.646 -20.963 1.00 34.06 481 GLY A N 1
ATOM 3856 C CA . GLY A 1 481 ? 28.645 21.525 -19.880 1.00 34.06 481 GLY A CA 1
ATOM 3857 C C . GLY A 1 481 ? 27.355 22.298 -20.152 1.00 34.06 481 GLY A C 1
ATOM 3858 O O . GLY A 1 481 ? 27.335 23.252 -20.933 1.00 34.06 481 GLY A O 1
ATOM 3859 N N . ILE A 1 482 ? 26.293 21.853 -19.479 1.00 39.69 482 ILE A N 1
ATOM 3860 C CA . ILE A 1 482 ? 24.938 22.408 -19.501 1.00 39.69 482 ILE A CA 1
ATOM 3861 C C . ILE A 1 482 ? 25.015 23.919 -19.259 1.00 39.69 482 ILE A C 1
ATOM 3863 O O . ILE A 1 482 ? 25.061 24.394 -18.128 1.00 39.69 482 ILE A O 1
ATOM 3867 N N . SER A 1 483 ? 25.052 24.675 -20.347 1.00 30.77 483 SER A N 1
ATOM 3868 C CA . SER A 1 483 ? 24.783 26.100 -20.353 1.00 30.77 483 SER A CA 1
ATOM 3869 C C . SER A 1 483 ? 23.373 26.220 -20.889 1.00 30.77 483 SER A C 1
ATOM 3871 O O . SER A 1 483 ? 23.088 25.732 -21.981 1.00 30.77 483 SER A O 1
ATOM 3873 N N . ALA A 1 484 ? 22.486 26.828 -20.106 1.00 36.81 484 ALA A N 1
ATOM 3874 C CA . ALA A 1 484 ? 21.174 27.247 -20.564 1.00 36.81 484 ALA A CA 1
ATOM 3875 C C . ALA A 1 484 ? 21.359 28.278 -21.690 1.00 36.81 484 ALA A C 1
ATOM 3877 O O . ALA A 1 484 ? 21.367 29.487 -21.457 1.00 36.81 484 ALA A O 1
ATOM 3878 N N . ALA A 1 485 ? 21.568 27.796 -22.914 1.00 30.95 485 ALA A N 1
ATOM 3879 C CA . ALA A 1 485 ? 21.458 28.602 -24.108 1.00 30.95 485 ALA A CA 1
ATOM 3880 C C . ALA A 1 485 ? 19.969 28.899 -24.290 1.00 30.95 485 ALA A C 1
ATOM 3882 O O . ALA A 1 485 ? 19.198 28.077 -24.777 1.00 30.95 485 ALA A O 1
ATOM 3883 N N . LYS A 1 486 ? 19.564 30.082 -23.823 1.00 41.00 486 LYS A N 1
ATOM 3884 C CA . LYS A 1 486 ? 18.344 30.744 -24.275 1.00 41.00 486 LYS A CA 1
ATOM 3885 C C . LYS A 1 486 ? 18.520 31.100 -25.753 1.00 41.00 486 LYS A C 1
ATOM 3887 O O . LYS A 1 486 ? 18.797 32.254 -26.065 1.00 41.00 486 LYS A O 1
ATOM 3892 N N . ASP A 1 487 ? 18.341 30.134 -26.645 1.00 37.19 487 ASP A N 1
ATOM 3893 C CA . ASP A 1 487 ? 17.951 30.448 -28.015 1.00 37.19 487 ASP A CA 1
ATOM 3894 C C . ASP A 1 487 ? 16.427 30.552 -28.036 1.00 37.19 487 ASP A C 1
ATOM 3896 O O . ASP A 1 487 ? 15.682 29.578 -27.936 1.00 37.19 487 ASP A O 1
ATOM 3900 N N . GLY A 1 488 ? 15.963 31.801 -28.040 1.00 42.56 488 GLY A N 1
ATOM 3901 C CA . GLY A 1 488 ? 14.556 32.154 -27.980 1.00 42.56 488 GLY A CA 1
ATOM 3902 C C . GLY A 1 488 ? 13.829 31.791 -29.267 1.00 42.56 488 GLY A C 1
ATOM 3903 O O . GLY A 1 488 ? 13.708 32.643 -30.138 1.00 42.56 488 GLY A O 1
ATOM 3904 N N . ASN A 1 489 ? 13.343 30.550 -29.366 1.00 46.72 489 ASN A N 1
ATOM 3905 C CA . ASN A 1 489 ? 12.083 30.200 -30.039 1.00 46.72 489 ASN A CA 1
ATOM 3906 C C . ASN A 1 489 ? 11.667 28.728 -29.815 1.00 46.72 489 ASN A C 1
ATOM 3908 O O . ASN A 1 489 ? 11.188 28.064 -30.734 1.00 46.72 489 ASN A O 1
ATOM 3912 N N . ALA A 1 490 ? 11.875 28.177 -28.617 1.00 56.97 490 ALA A N 1
ATOM 3913 C CA . ALA A 1 490 ? 11.398 26.831 -28.325 1.00 56.97 490 ALA A CA 1
ATOM 3914 C C . ALA A 1 490 ? 9.861 26.827 -28.219 1.00 56.97 490 ALA A C 1
ATOM 3916 O O . ALA A 1 490 ? 9.275 27.503 -27.373 1.00 56.97 490 ALA A O 1
ATOM 3917 N N . GLU A 1 491 ? 9.198 26.114 -29.132 1.00 68.88 491 GLU A N 1
ATOM 3918 C CA . GLU A 1 491 ? 7.741 25.981 -29.148 1.00 68.88 491 GLU A CA 1
ATOM 3919 C C . GLU A 1 491 ? 7.286 25.226 -27.891 1.00 68.88 491 GLU A C 1
ATOM 3921 O O . GLU A 1 491 ? 7.615 24.049 -27.714 1.00 68.88 491 GLU A O 1
ATOM 3926 N N . ALA A 1 492 ? 6.538 25.905 -27.016 1.00 85.25 492 ALA A N 1
ATOM 3927 C CA . ALA A 1 492 ? 5.939 25.293 -25.837 1.00 85.25 492 ALA A CA 1
ATOM 3928 C C . ALA A 1 492 ? 4.962 24.186 -26.263 1.00 85.25 492 ALA A C 1
ATOM 3930 O O . ALA A 1 492 ? 4.058 24.393 -27.075 1.00 85.25 492 ALA A O 1
ATOM 3931 N N . VAL A 1 493 ? 5.147 22.994 -25.705 1.00 92.38 493 VAL A N 1
ATOM 3932 C CA . VAL A 1 493 ? 4.361 21.801 -26.018 1.00 92.38 493 VAL A CA 1
ATOM 3933 C C . VAL A 1 493 ? 3.407 21.509 -24.873 1.00 92.38 493 VAL A C 1
ATOM 3935 O O . VAL A 1 493 ? 3.737 21.724 -23.708 1.00 92.38 493 VAL A O 1
ATOM 3938 N N . LYS A 1 494 ? 2.225 20.982 -25.201 1.00 95.25 494 LYS A N 1
ATOM 3939 C CA . LYS A 1 494 ? 1.196 20.659 -24.216 1.00 95.25 494 LYS A CA 1
ATOM 3940 C C . LYS A 1 494 ? 1.068 19.149 -24.048 1.00 95.25 494 LYS A C 1
ATOM 3942 O O . LYS A 1 494 ? 0.762 18.443 -25.006 1.00 95.25 494 LYS A O 1
ATOM 3947 N N . VAL A 1 495 ? 1.256 18.672 -22.822 1.00 97.81 495 VAL A N 1
ATOM 3948 C CA . VAL A 1 495 ? 1.014 17.277 -22.432 1.00 97.81 495 VAL A CA 1
ATOM 3949 C C . VAL A 1 495 ? -0.305 17.212 -21.672 1.00 97.81 495 VAL A C 1
ATOM 3951 O O . VAL A 1 495 ? -0.503 17.969 -20.723 1.00 97.81 495 VAL A O 1
ATOM 3954 N N . CYS A 1 496 ? -1.210 16.332 -22.092 1.00 98.25 496 CYS A N 1
ATOM 3955 C CA . CYS A 1 496 ? -2.527 16.134 -21.490 1.00 98.25 496 CYS A CA 1
ATOM 3956 C C . CYS A 1 496 ? -2.575 14.796 -20.749 1.00 98.25 496 CYS A C 1
ATOM 3958 O O . CYS A 1 496 ? -2.049 13.799 -21.240 1.00 98.25 496 CYS A O 1
ATOM 3960 N N . TYR A 1 497 ? -3.238 14.765 -19.597 1.00 98.50 497 TYR A N 1
ATOM 3961 C CA . TYR A 1 497 ? -3.434 13.568 -18.782 1.00 98.50 497 TYR A CA 1
ATOM 3962 C C . TYR A 1 497 ? -4.908 13.398 -18.437 1.00 98.50 497 TYR A C 1
ATOM 3964 O O . TYR A 1 497 ? -5.570 14.363 -18.049 1.00 98.50 497 TYR A O 1
ATOM 3972 N N . LEU A 1 498 ? -5.395 12.167 -18.556 1.00 98.50 498 LEU A N 1
ATOM 3973 C CA . LEU A 1 498 ? -6.718 11.741 -18.123 1.00 98.50 498 LEU A CA 1
ATOM 3974 C C . LEU A 1 498 ? -6.589 10.406 -17.392 1.00 98.50 498 LEU A C 1
ATOM 3976 O O . LEU A 1 498 ? -5.957 9.482 -17.899 1.00 98.50 498 LEU A O 1
ATOM 3980 N N . THR A 1 499 ? -7.211 10.295 -16.226 1.00 98.50 499 THR A N 1
ATOM 3981 C CA . THR A 1 499 ? -7.261 9.061 -15.441 1.00 98.50 499 THR A CA 1
ATOM 3982 C C . THR A 1 499 ? -8.635 8.885 -14.809 1.00 98.50 499 THR A C 1
ATOM 3984 O O . THR A 1 499 ? -9.295 9.868 -14.473 1.00 98.50 499 THR A O 1
ATOM 3987 N N . GLU A 1 500 ? -9.079 7.643 -14.667 1.00 97.69 500 GLU A N 1
ATOM 3988 C CA . GLU A 1 500 ? -10.365 7.268 -14.074 1.00 97.69 500 GLU A CA 1
ATOM 3989 C C . GLU A 1 500 ? -10.176 6.039 -13.183 1.00 97.69 500 GLU A C 1
ATOM 3991 O O . GLU A 1 500 ? -9.499 5.084 -13.566 1.00 97.69 500 GLU A O 1
ATOM 3996 N N . GLN A 1 501 ? -10.806 6.027 -12.009 1.00 95.25 501 GLN A N 1
ATOM 3997 C CA . GLN A 1 501 ? -10.893 4.840 -11.164 1.00 95.25 501 GLN A CA 1
ATOM 3998 C C . GLN A 1 501 ? -11.924 3.872 -11.760 1.00 95.25 501 GLN A C 1
ATOM 4000 O O . GLN A 1 501 ? -13.131 3.970 -11.517 1.00 95.25 501 GLN A O 1
ATOM 4005 N N . THR A 1 502 ? -11.441 2.922 -12.551 1.00 93.25 502 THR A N 1
ATOM 4006 C CA . THR A 1 502 ? -12.272 2.019 -13.347 1.00 93.25 502 THR A CA 1
ATOM 4007 C C . THR A 1 502 ? -12.781 0.802 -12.570 1.00 93.25 502 THR A C 1
ATOM 4009 O O . THR A 1 502 ? -13.805 0.228 -12.943 1.00 93.25 502 THR A O 1
ATOM 4012 N N . SER A 1 503 ? -12.109 0.429 -11.474 1.00 85.31 503 SER A N 1
ATOM 4013 C CA . SER A 1 503 ? -12.514 -0.644 -10.555 1.00 85.31 503 SER A CA 1
ATOM 4014 C C . SER A 1 503 ? -12.206 -0.280 -9.101 1.00 85.31 503 SER A C 1
ATOM 4016 O O . SER A 1 503 ? -11.219 0.400 -8.829 1.00 85.31 503 SER A O 1
ATOM 4018 N N . HIS A 1 504 ? -13.025 -0.744 -8.151 1.00 76.88 504 HIS A N 1
ATOM 4019 C CA . HIS A 1 504 ? -12.822 -0.509 -6.711 1.00 76.88 504 HIS A CA 1
ATOM 4020 C C . HIS A 1 504 ? -12.399 -1.770 -5.937 1.00 76.88 504 HIS A C 1
ATOM 4022 O O . HIS A 1 504 ? -11.589 -1.666 -5.019 1.00 76.88 504 HIS A O 1
ATOM 4028 N N . HIS A 1 505 ? -12.869 -2.953 -6.347 1.00 70.62 505 HIS A N 1
ATOM 4029 C CA . HIS A 1 505 ? -12.503 -4.248 -5.763 1.00 70.62 505 HIS A CA 1
ATOM 4030 C C . HIS A 1 505 ? -12.134 -5.246 -6.880 1.00 70.62 505 HIS A C 1
ATOM 4032 O O . HIS A 1 505 ? -13.038 -5.830 -7.478 1.00 70.62 505 HIS A O 1
ATOM 4038 N N . PRO A 1 506 ? -10.837 -5.411 -7.212 1.00 67.50 506 PRO A N 1
ATOM 4039 C CA . PRO A 1 506 ? -9.688 -4.690 -6.655 1.00 67.50 506 PRO A CA 1
ATOM 4040 C C . PRO A 1 506 ? -9.617 -3.226 -7.141 1.00 67.50 506 PRO A C 1
ATOM 4042 O O . PRO A 1 506 ? -10.205 -2.894 -8.178 1.00 67.50 506 PRO A O 1
ATOM 4045 N N . PRO A 1 507 ? -8.899 -2.335 -6.430 1.00 80.44 507 PRO A N 1
ATOM 4046 C CA . PRO A 1 507 ? -8.764 -0.939 -6.825 1.00 80.44 507 PRO A CA 1
ATOM 4047 C C . PRO A 1 507 ? -7.834 -0.806 -8.035 1.00 80.44 507 PRO A C 1
ATOM 4049 O O . PRO A 1 507 ? -6.637 -1.067 -7.930 1.00 80.44 507 PRO A O 1
ATOM 4052 N N . VAL A 1 508 ? -8.382 -0.371 -9.169 1.00 89.94 508 VAL A N 1
ATOM 4053 C CA . VAL A 1 508 ? -7.639 -0.148 -10.416 1.00 89.94 508 VAL A CA 1
ATOM 4054 C C . VAL A 1 508 ? -8.055 1.181 -11.037 1.00 89.94 508 VAL A C 1
ATOM 4056 O O . VAL A 1 508 ? -9.248 1.499 -11.069 1.00 89.94 508 VAL A O 1
ATOM 4059 N N . SER A 1 509 ? -7.075 1.926 -11.541 1.00 96.12 509 SER A N 1
ATOM 4060 C CA . SER A 1 509 ? -7.298 3.133 -12.339 1.00 96.12 509 SER A CA 1
ATOM 4061 C C . SER A 1 509 ? -6.734 2.953 -13.737 1.00 96.12 509 SER A C 1
ATOM 4063 O O . SER A 1 509 ? -5.651 2.401 -13.896 1.00 96.12 509 SER A O 1
ATOM 4065 N N . ALA A 1 510 ? -7.444 3.421 -14.754 1.00 98.06 510 ALA A N 1
ATOM 4066 C CA . ALA A 1 510 ? -6.918 3.514 -16.109 1.00 98.06 510 ALA A CA 1
ATOM 4067 C C . ALA A 1 510 ? -6.413 4.932 -16.350 1.00 98.06 510 ALA A C 1
ATOM 4069 O O . ALA A 1 510 ? -7.085 5.888 -15.963 1.00 98.06 510 ALA A O 1
ATOM 4070 N N . PHE A 1 511 ? -5.277 5.077 -17.030 1.00 98.50 511 PHE A N 1
ATOM 4071 C CA . PHE A 1 511 ? -4.764 6.386 -17.417 1.00 98.50 511 PHE A CA 1
ATOM 4072 C C . PHE A 1 511 ? -4.399 6.460 -18.899 1.00 98.50 511 PHE A C 1
ATOM 4074 O O . PHE A 1 511 ? -4.065 5.464 -19.549 1.00 98.50 511 PHE A O 1
ATOM 4081 N N . PHE A 1 512 ? -4.421 7.686 -19.416 1.00 98.69 512 PHE A N 1
ATOM 4082 C CA . PHE A 1 512 ? -3.951 8.043 -20.743 1.00 98.69 512 PHE A CA 1
ATOM 4083 C C . PHE A 1 512 ? -3.207 9.384 -20.696 1.00 98.69 512 PHE A C 1
ATOM 4085 O O . PHE A 1 512 ? -3.686 10.363 -20.122 1.00 98.69 512 PHE A O 1
ATOM 4092 N N . ILE A 1 513 ? -2.035 9.420 -21.319 1.00 98.50 513 ILE A N 1
ATOM 4093 C CA . ILE A 1 513 ? -1.188 10.594 -21.517 1.00 98.50 513 ILE A CA 1
ATOM 4094 C C . ILE A 1 513 ? -1.113 10.854 -23.019 1.00 98.50 513 ILE A C 1
ATOM 4096 O O . ILE A 1 513 ? -0.837 9.934 -23.789 1.00 98.50 513 ILE A O 1
ATOM 4100 N N . ASP A 1 514 ? -1.308 12.098 -23.440 1.00 97.94 514 ASP A N 1
ATOM 4101 C CA . ASP A 1 514 ? -1.225 12.475 -24.848 1.00 97.94 514 ASP A CA 1
ATOM 4102 C C . ASP A 1 514 ? -0.409 13.753 -25.052 1.00 97.94 514 ASP A C 1
ATOM 4104 O O . ASP A 1 514 ? -0.572 14.741 -24.335 1.00 97.94 514 ASP A O 1
ATOM 4108 N N . CYS A 1 515 ? 0.468 13.734 -26.052 1.00 96.94 515 CYS A N 1
ATOM 4109 C CA . CYS A 1 515 ? 1.248 14.877 -26.511 1.00 96.94 515 CYS A CA 1
ATOM 4110 C C . CYS A 1 515 ? 1.097 15.002 -28.040 1.00 96.94 515 CYS A C 1
ATOM 4112 O O . CYS A 1 515 ? 1.970 14.560 -28.805 1.00 96.94 515 CYS A O 1
ATOM 4114 N N . PRO A 1 516 ? -0.019 15.589 -28.519 1.00 93.62 516 PRO A N 1
ATOM 4115 C CA . PRO A 1 516 ? -0.358 15.613 -29.940 1.00 93.62 516 PRO A CA 1
ATOM 4116 C C . PRO A 1 516 ? 0.704 16.281 -30.816 1.00 93.62 516 PRO A C 1
ATOM 4118 O O . PRO A 1 516 ? 1.030 15.761 -31.885 1.00 93.62 516 PRO A O 1
ATOM 4121 N N . GLN A 1 517 ? 1.303 17.396 -30.365 1.00 93.62 517 GLN A N 1
ATOM 4122 C CA . GLN A 1 517 ? 2.312 18.113 -31.161 1.00 93.62 517 GLN A CA 1
ATOM 4123 C C . GLN A 1 517 ? 3.587 17.297 -31.392 1.00 93.62 517 GLN A C 1
ATOM 4125 O O . GLN A 1 517 ? 4.336 17.587 -32.327 1.00 93.62 517 GLN A O 1
ATOM 4130 N N . ARG A 1 518 ? 3.851 16.277 -30.567 1.00 93.00 518 ARG A N 1
ATOM 4131 C CA . ARG A 1 518 ? 5.010 15.381 -30.705 1.00 93.00 518 ARG A CA 1
ATOM 4132 C C . ARG A 1 518 ? 4.624 14.004 -31.241 1.00 93.00 518 ARG A C 1
ATOM 4134 O O . ARG A 1 518 ? 5.487 13.282 -31.728 1.00 93.00 518 ARG A O 1
ATOM 4141 N N . GLY A 1 519 ? 3.333 13.669 -31.252 1.00 95.81 519 GLY A N 1
ATOM 4142 C CA . GLY A 1 519 ? 2.845 12.358 -31.674 1.00 95.81 519 GLY A CA 1
ATOM 4143 C C . GLY A 1 519 ? 3.265 11.247 -30.711 1.00 95.81 519 GLY A C 1
ATOM 4144 O O . GLY A 1 519 ? 3.509 10.125 -31.154 1.00 95.81 519 GLY A O 1
ATOM 4145 N N . VAL A 1 520 ? 3.382 11.570 -29.420 1.00 97.56 520 VAL A N 1
ATOM 4146 C CA . VAL A 1 520 ? 3.732 10.631 -28.349 1.00 97.56 520 VAL A CA 1
ATOM 4147 C C . VAL A 1 520 ? 2.523 10.479 -27.438 1.00 97.56 520 VAL A C 1
ATOM 4149 O O . VAL A 1 520 ? 1.922 11.467 -27.028 1.00 97.56 520 VAL A O 1
ATOM 4152 N N . SER A 1 521 ? 2.172 9.239 -27.120 1.00 98.56 521 SER A N 1
ATOM 4153 C CA . SER A 1 521 ? 1.062 8.908 -26.222 1.00 98.56 521 SER A CA 1
ATOM 4154 C C . SER A 1 521 ? 1.479 7.784 -25.284 1.00 98.56 521 SER A C 1
ATOM 4156 O O . SER A 1 521 ? 2.319 6.968 -25.659 1.00 98.56 521 SER A O 1
ATOM 4158 N N . ALA A 1 522 ? 0.909 7.726 -24.084 1.00 98.62 522 ALA A N 1
ATOM 4159 C CA . ALA A 1 522 ? 1.120 6.617 -23.167 1.00 98.62 522 ALA A CA 1
ATOM 4160 C C . ALA A 1 522 ? -0.153 6.212 -22.438 1.00 98.62 522 ALA A C 1
ATOM 4162 O O . ALA A 1 522 ? -1.059 7.017 -22.252 1.00 98.62 522 ALA A O 1
ATOM 4163 N N . ARG A 1 523 ? -0.225 4.948 -22.032 1.00 98.38 523 ARG A N 1
ATOM 4164 C CA . ARG A 1 523 ? -1.395 4.380 -21.359 1.00 98.38 523 ARG A CA 1
ATOM 4165 C C . ARG A 1 523 ? -1.020 3.200 -20.484 1.00 98.38 523 ARG A C 1
ATOM 4167 O O . ARG A 1 523 ? 0.009 2.568 -20.717 1.00 98.38 523 ARG A O 1
ATOM 4174 N N . GLY A 1 524 ? -1.886 2.874 -19.540 1.00 98.06 524 GLY A N 1
ATOM 4175 C CA . GLY A 1 524 ? -1.725 1.718 -18.670 1.00 98.06 524 GLY A CA 1
ATOM 4176 C C . GLY A 1 524 ? -2.793 1.683 -17.587 1.00 98.06 524 GLY A C 1
ATOM 4177 O O . GLY A 1 524 ? -3.655 2.564 -17.513 1.00 98.06 524 GLY A O 1
ATOM 4178 N N . PHE A 1 525 ? -2.724 0.650 -16.755 1.00 96.19 525 PHE A N 1
ATOM 4179 C CA . PHE A 1 525 ? -3.512 0.562 -15.535 1.00 96.19 525 PHE A CA 1
ATOM 4180 C C . PHE A 1 525 ? -2.617 0.712 -14.315 1.00 96.19 525 PHE A C 1
ATOM 4182 O O . PHE A 1 525 ? -1.600 0.031 -14.190 1.00 96.19 525 PHE A O 1
ATOM 4189 N N . ASP A 1 526 ? -3.070 1.528 -13.375 1.00 93.25 526 ASP A N 1
ATOM 4190 C CA . ASP A 1 526 ? -2.468 1.667 -12.066 1.00 93.25 526 ASP A CA 1
ATOM 4191 C C . ASP A 1 526 ? -3.181 0.734 -11.094 1.00 93.25 526 ASP A C 1
ATOM 4193 O O . ASP A 1 526 ? -4.352 0.905 -10.746 1.00 93.25 526 ASP A O 1
ATOM 4197 N N . GLN A 1 527 ? -2.443 -0.280 -10.657 1.00 89.12 527 GLN A N 1
ATOM 4198 C CA . GLN A 1 527 ? -2.816 -1.153 -9.557 1.00 89.12 527 GLN A CA 1
ATOM 4199 C C . GLN A 1 527 ? -1.581 -1.400 -8.701 1.00 89.12 527 GLN A C 1
ATOM 4201 O O . GLN A 1 527 ? -0.510 -1.737 -9.214 1.00 89.12 527 GLN A O 1
ATOM 4206 N N . ILE A 1 528 ? -1.758 -1.272 -7.392 1.00 83.56 528 ILE A N 1
ATOM 4207 C CA . ILE A 1 528 ? -0.728 -1.534 -6.396 1.00 83.56 528 ILE A CA 1
ATOM 4208 C C . ILE A 1 528 ? -1.118 -2.786 -5.615 1.00 83.56 528 ILE A C 1
ATOM 4210 O O . ILE A 1 528 ? -2.262 -2.931 -5.192 1.00 83.56 528 ILE A O 1
ATOM 4214 N N . SER A 1 529 ? -0.147 -3.667 -5.410 1.00 76.69 529 SER A N 1
ATOM 4215 C CA . SER A 1 529 ? -0.171 -4.730 -4.414 1.00 76.69 529 SER A CA 1
ATOM 4216 C C . SER A 1 529 ? 0.738 -4.305 -3.268 1.00 76.69 529 SER A C 1
ATOM 4218 O O . SER A 1 529 ? 1.959 -4.278 -3.426 1.00 76.69 529 SER A O 1
ATOM 4220 N N . ALA A 1 530 ? 0.154 -3.997 -2.114 1.00 69.38 530 ALA A N 1
ATOM 4221 C CA . ALA A 1 530 ? 0.905 -3.739 -0.892 1.00 69.38 530 ALA A CA 1
ATOM 4222 C C . ALA A 1 530 ? 0.961 -5.023 -0.057 1.00 69.38 530 ALA A C 1
ATOM 4224 O O . ALA A 1 530 ? -0.060 -5.673 0.156 1.00 69.38 530 ALA A O 1
ATOM 4225 N N . LYS A 1 531 ? 2.154 -5.399 0.401 1.00 65.62 531 LYS A N 1
ATOM 4226 C CA . LYS A 1 531 ? 2.369 -6.532 1.304 1.00 65.62 531 LYS A CA 1
ATOM 4227 C C . LYS A 1 531 ? 3.207 -6.063 2.480 1.00 65.62 531 LYS A C 1
ATOM 4229 O O . LYS A 1 531 ? 4.282 -5.504 2.282 1.00 65.62 531 LYS A O 1
ATOM 4234 N N . PHE A 1 532 ? 2.704 -6.277 3.686 1.00 56.09 532 PHE A N 1
ATOM 4235 C CA . PHE A 1 532 ? 3.472 -6.029 4.897 1.00 56.09 532 PHE A CA 1
ATOM 4236 C C . PHE A 1 532 ? 4.585 -7.077 4.998 1.00 56.09 532 PHE A C 1
ATOM 4238 O O . PHE A 1 532 ? 4.330 -8.268 4.830 1.00 56.09 532 PHE A O 1
ATOM 4245 N N . THR A 1 533 ? 5.820 -6.632 5.206 1.00 54.06 533 THR A N 1
ATOM 4246 C CA . THR A 1 533 ? 7.014 -7.485 5.300 1.00 54.06 533 THR A CA 1
ATOM 4247 C C . THR A 1 533 ? 7.726 -7.242 6.629 1.00 54.06 533 THR A C 1
ATOM 4249 O O . THR A 1 533 ? 8.938 -7.058 6.662 1.00 54.06 533 THR A O 1
ATOM 4252 N N . GLY A 1 534 ? 6.960 -7.154 7.722 1.00 54.44 534 GLY A N 1
ATOM 4253 C CA . GLY A 1 534 ? 7.468 -6.720 9.024 1.00 54.44 534 GLY A CA 1
ATOM 4254 C C . GLY A 1 534 ? 7.498 -5.195 9.102 1.00 54.44 534 GLY A C 1
ATOM 4255 O O . GLY A 1 534 ? 6.475 -4.543 9.009 1.00 54.44 534 GLY A O 1
ATOM 4256 N N . THR A 1 535 ? 8.660 -4.567 9.223 1.00 54.34 535 THR A N 1
ATOM 4257 C CA . THR A 1 535 ? 8.744 -3.100 9.449 1.00 54.34 535 THR A CA 1
ATOM 4258 C C . THR A 1 535 ? 8.691 -2.244 8.201 1.00 54.34 535 THR A C 1
ATOM 4260 O O . THR A 1 535 ? 8.830 -1.015 8.266 1.00 54.34 535 THR A O 1
ATOM 4263 N N . SER A 1 536 ? 8.509 -2.895 7.061 1.00 57.66 536 SER A N 1
ATOM 4264 C CA . SER A 1 536 ? 8.340 -2.239 5.786 1.00 57.66 536 SER A CA 1
ATOM 4265 C C . SER A 1 536 ? 7.093 -2.739 5.079 1.00 57.66 536 SER A C 1
ATOM 4267 O O . SER A 1 536 ? 6.609 -3.850 5.302 1.00 57.66 536 SER A O 1
ATOM 4269 N N . ILE A 1 537 ? 6.560 -1.893 4.209 1.00 66.75 537 ILE A N 1
ATOM 4270 C CA . ILE A 1 537 ? 5.515 -2.279 3.270 1.00 66.75 537 ILE A CA 1
ATOM 4271 C C . ILE A 1 537 ? 6.182 -2.434 1.913 1.00 66.75 537 ILE A C 1
ATOM 4273 O O . ILE A 1 537 ? 6.641 -1.448 1.335 1.00 66.75 537 ILE A O 1
ATOM 4277 N N . ARG A 1 538 ? 6.209 -3.658 1.384 1.00 80.62 538 ARG A N 1
ATOM 4278 C CA . ARG A 1 538 ? 6.586 -3.898 -0.006 1.00 80.62 538 ARG A CA 1
ATOM 4279 C C . ARG A 1 538 ? 5.423 -3.515 -0.913 1.00 80.62 538 ARG A C 1
ATOM 4281 O O . ARG A 1 538 ? 4.322 -4.055 -0.811 1.00 80.62 538 ARG A O 1
ATOM 4288 N N . VAL A 1 539 ? 5.684 -2.589 -1.817 1.00 83.25 539 VAL A N 1
ATOM 4289 C CA . VAL A 1 539 ? 4.760 -2.046 -2.806 1.00 83.25 539 VAL A CA 1
ATOM 4290 C C . VAL A 1 539 ? 5.202 -2.552 -4.172 1.00 83.25 539 VAL A C 1
ATOM 4292 O O . VAL A 1 539 ? 6.279 -2.212 -4.652 1.00 83.25 539 VAL A O 1
ATOM 4295 N N . ALA A 1 540 ? 4.376 -3.379 -4.802 1.00 86.69 540 ALA A N 1
ATOM 4296 C CA . ALA A 1 540 ? 4.644 -3.946 -6.119 1.00 86.69 540 ALA A CA 1
ATOM 4297 C C . ALA A 1 540 ? 3.463 -3.702 -7.074 1.00 86.69 540 ALA A C 1
ATOM 4299 O O . ALA A 1 540 ? 2.353 -3.408 -6.619 1.00 86.69 540 ALA A O 1
ATOM 4300 N N . PRO A 1 541 ? 3.658 -3.842 -8.395 1.00 87.19 541 PRO A N 1
ATOM 4301 C CA . PRO A 1 541 ? 2.557 -3.815 -9.356 1.00 87.19 541 PRO A CA 1
ATOM 4302 C C . PRO A 1 541 ? 1.536 -4.919 -9.065 1.00 87.19 541 PRO A C 1
ATOM 4304 O O . PRO A 1 541 ? 1.901 -6.066 -8.804 1.00 87.19 541 PRO A O 1
ATOM 4307 N N . GLY A 1 542 ? 0.249 -4.574 -9.095 1.00 83.94 542 GLY A N 1
ATOM 4308 C CA . GLY A 1 542 ? -0.832 -5.560 -9.052 1.00 83.94 542 GLY A CA 1
ATOM 4309 C C . GLY A 1 542 ? -0.998 -6.302 -10.384 1.00 83.94 542 GLY A C 1
ATOM 4310 O O . GLY A 1 542 ? -0.424 -5.914 -11.397 1.00 83.94 542 GLY A O 1
ATOM 4311 N N . GLN A 1 543 ? -1.830 -7.347 -10.403 1.00 83.38 543 GLN A N 1
ATOM 4312 C CA . GLN A 1 543 ? -2.026 -8.223 -11.572 1.00 83.38 543 GLN A CA 1
ATOM 4313 C C . GLN A 1 543 ? -2.468 -7.506 -12.864 1.00 83.38 543 GLN A C 1
ATOM 4315 O O . GLN A 1 543 ? -2.236 -8.013 -13.957 1.00 83.38 543 GLN A O 1
ATOM 4320 N N . HIS A 1 544 ? -3.126 -6.349 -12.749 1.00 86.06 544 HIS A N 1
ATOM 4321 C CA . HIS A 1 544 ? -3.602 -5.554 -13.881 1.00 86.06 544 HIS A CA 1
ATOM 4322 C C . HIS A 1 544 ? -2.610 -4.463 -14.307 1.00 86.06 544 HIS A C 1
ATOM 4324 O O . HIS A 1 544 ? -2.758 -3.912 -15.397 1.00 86.06 544 HIS A O 1
ATOM 4330 N N . ASN A 1 545 ? -1.590 -4.167 -13.494 1.00 92.50 545 ASN A N 1
ATOM 4331 C CA . ASN A 1 545 ? -0.533 -3.225 -13.847 1.00 92.50 545 ASN A CA 1
ATOM 4332 C C . ASN A 1 545 ? 0.579 -3.956 -14.612 1.00 92.50 545 ASN A C 1
ATOM 4334 O O . ASN A 1 545 ? 1.514 -4.497 -14.024 1.00 92.50 545 ASN A O 1
ATOM 4338 N N . LEU A 1 546 ? 0.467 -3.964 -15.942 1.00 92.25 546 LEU A N 1
ATOM 4339 C CA . LEU A 1 546 ? 1.466 -4.557 -16.842 1.00 92.25 546 LEU A CA 1
ATOM 4340 C C . LEU A 1 546 ? 2.523 -3.545 -17.320 1.00 92.25 546 LEU A C 1
ATOM 4342 O O . LEU A 1 546 ? 3.285 -3.842 -18.244 1.00 92.25 546 LEU A O 1
ATOM 4346 N N . GLY A 1 547 ? 2.587 -2.368 -16.690 1.00 95.75 547 GLY A N 1
ATOM 4347 C CA . GLY A 1 547 ? 3.506 -1.287 -17.028 1.00 95.75 547 GLY A CA 1
ATOM 4348 C C . GLY A 1 547 ? 2.881 -0.144 -17.828 1.00 95.75 547 GLY A C 1
ATOM 4349 O O . GLY A 1 547 ? 1.676 -0.100 -18.084 1.00 95.75 547 GLY A O 1
ATOM 4350 N N . ILE A 1 548 ? 3.740 0.791 -18.233 1.00 98.44 548 ILE A N 1
ATOM 4351 C CA . ILE A 1 548 ? 3.393 1.947 -19.064 1.00 98.44 548 ILE A CA 1
ATOM 4352 C C . ILE A 1 548 ? 3.665 1.588 -20.524 1.00 98.44 548 ILE A C 1
ATOM 4354 O O . ILE A 1 548 ? 4.776 1.184 -20.868 1.00 98.44 548 ILE A O 1
ATOM 4358 N N . PHE A 1 549 ? 2.677 1.773 -21.394 1.00 98.56 549 PHE A N 1
ATOM 4359 C CA . PHE A 1 549 ? 2.818 1.550 -22.831 1.00 98.56 549 PHE A CA 1
ATOM 4360 C C . PHE A 1 549 ? 2.969 2.884 -23.548 1.00 98.56 549 PHE A C 1
ATOM 4362 O O . PHE A 1 549 ? 1.989 3.616 -23.672 1.00 98.56 549 PHE A O 1
ATOM 4369 N N . VAL A 1 550 ? 4.180 3.208 -24.004 1.00 98.75 550 VAL A N 1
ATOM 4370 C CA . VAL A 1 550 ? 4.494 4.459 -24.711 1.00 98.75 550 VAL A CA 1
ATOM 4371 C C . VAL A 1 550 ? 4.512 4.202 -26.212 1.00 98.75 550 VAL A C 1
ATOM 4373 O O . VAL A 1 550 ? 5.300 3.393 -26.689 1.00 98.75 550 VAL A O 1
ATOM 4376 N N . ARG A 1 551 ? 3.681 4.920 -26.968 1.00 98.50 551 ARG A N 1
ATOM 4377 C CA . ARG A 1 551 ? 3.587 4.830 -28.428 1.00 98.50 551 ARG A CA 1
ATOM 4378 C C . ARG A 1 551 ? 4.081 6.112 -29.090 1.00 98.50 551 ARG A C 1
ATOM 4380 O O . ARG A 1 551 ? 3.599 7.201 -28.774 1.00 98.50 551 ARG A O 1
ATOM 4387 N N . ILE A 1 552 ? 4.956 5.954 -30.079 1.00 98.06 552 ILE A N 1
ATOM 4388 C CA . ILE A 1 552 ? 5.530 7.021 -30.901 1.00 98.06 552 ILE A CA 1
ATOM 4389 C C . ILE A 1 552 ? 4.920 6.939 -32.306 1.00 98.06 552 ILE A C 1
ATOM 4391 O O . ILE A 1 552 ? 5.379 6.197 -33.176 1.00 98.06 552 ILE A O 1
ATOM 4395 N N . ALA A 1 553 ? 3.861 7.710 -32.553 1.00 96.94 553 ALA A N 1
ATOM 4396 C CA . ALA A 1 553 ? 3.102 7.652 -33.804 1.00 96.94 553 ALA A CA 1
ATOM 4397 C C . ALA A 1 553 ? 3.963 7.994 -35.032 1.00 96.94 553 ALA A C 1
ATOM 4399 O O . ALA A 1 553 ? 3.836 7.355 -36.073 1.00 96.94 553 ALA A O 1
ATOM 4400 N N . ARG A 1 554 ? 4.887 8.955 -34.892 1.00 94.88 554 ARG A N 1
ATOM 4401 C CA . ARG A 1 554 ? 5.788 9.413 -35.968 1.00 94.88 554 ARG A CA 1
ATOM 4402 C C . ARG A 1 554 ? 6.888 8.416 -36.344 1.00 94.88 554 ARG A C 1
ATOM 4404 O O . ARG A 1 554 ? 7.572 8.627 -37.337 1.00 94.88 554 ARG A O 1
ATOM 4411 N N . ARG A 1 555 ? 7.066 7.347 -35.566 1.00 94.69 555 ARG A N 1
ATOM 4412 C CA . ARG A 1 555 ? 8.037 6.271 -35.815 1.00 94.69 555 ARG A CA 1
ATOM 4413 C C . ARG A 1 555 ? 7.297 4.981 -36.165 1.00 94.69 555 ARG A C 1
ATOM 4415 O O . ARG A 1 555 ? 7.513 3.935 -35.564 1.00 94.69 555 ARG A O 1
ATOM 4422 N N . ASP A 1 556 ? 6.343 5.081 -37.089 1.00 93.88 556 ASP A N 1
ATOM 4423 C CA . ASP A 1 556 ? 5.493 3.971 -37.530 1.00 93.88 556 ASP A CA 1
ATOM 4424 C C . ASP A 1 556 ? 4.803 3.230 -36.369 1.00 93.88 556 ASP A C 1
ATOM 4426 O O . ASP A 1 556 ? 4.755 1.997 -36.344 1.00 93.88 556 ASP A O 1
ATOM 4430 N N . ASN A 1 557 ? 4.291 3.977 -35.388 1.00 95.62 557 ASN A N 1
ATOM 4431 C CA . ASN A 1 557 ? 3.691 3.432 -34.165 1.00 95.62 557 ASN A CA 1
ATOM 4432 C C . ASN A 1 557 ? 4.625 2.494 -33.373 1.00 95.62 557 ASN A C 1
ATOM 4434 O O . ASN A 1 557 ? 4.175 1.479 -32.845 1.00 95.62 557 ASN A O 1
ATOM 4438 N N . GLU A 1 558 ? 5.918 2.817 -33.293 1.00 97.06 558 GLU A N 1
ATOM 4439 C CA . GLU A 1 558 ? 6.844 2.184 -32.346 1.00 97.06 558 GLU A CA 1
ATOM 4440 C C . GLU A 1 558 ? 6.264 2.248 -30.925 1.00 97.06 558 GLU A C 1
ATOM 4442 O O . GLU A 1 558 ? 5.815 3.308 -30.487 1.00 97.06 558 GLU A O 1
ATOM 4447 N N . GLU A 1 559 ? 6.226 1.111 -30.227 1.00 98.12 559 GLU A N 1
ATOM 4448 C CA . GLU A 1 559 ? 5.624 0.992 -28.898 1.00 98.12 559 GLU A CA 1
ATOM 4449 C C . GLU A 1 559 ? 6.618 0.357 -27.921 1.00 98.12 559 GLU A C 1
ATOM 4451 O O . GLU A 1 559 ? 7.244 -0.660 -28.234 1.00 98.12 559 GLU A O 1
ATOM 4456 N N . TYR A 1 560 ? 6.751 0.972 -26.749 1.00 98.75 560 TYR A N 1
ATOM 4457 C CA . TYR A 1 560 ? 7.575 0.519 -25.635 1.00 98.75 560 TYR A CA 1
ATOM 4458 C C . TYR A 1 560 ? 6.679 0.084 -24.480 1.00 98.75 560 TYR A C 1
ATOM 4460 O O . TYR A 1 560 ? 5.727 0.790 -24.151 1.00 98.75 560 TYR A O 1
ATOM 4468 N N . GLN A 1 561 ? 7.011 -1.028 -23.830 1.00 98.44 561 GLN A N 1
ATOM 4469 C CA . GLN A 1 561 ? 6.431 -1.432 -22.550 1.00 98.44 561 GLN A CA 1
ATOM 4470 C C . GLN A 1 561 ? 7.463 -1.216 -21.444 1.00 98.44 561 GLN A C 1
ATOM 4472 O O . GLN A 1 561 ? 8.578 -1.724 -21.534 1.00 98.44 561 GLN A O 1
ATOM 4477 N N . LEU A 1 562 ? 7.090 -0.464 -20.410 1.00 98.44 562 LEU A N 1
ATOM 4478 C CA . LEU A 1 562 ? 7.948 -0.138 -19.276 1.00 98.44 562 LEU A CA 1
ATOM 4479 C C . LEU A 1 562 ? 7.339 -0.751 -18.008 1.00 98.44 562 LEU A C 1
ATOM 4481 O O . LEU A 1 562 ? 6.337 -0.243 -17.502 1.00 98.44 562 LEU A O 1
ATOM 4485 N N . THR A 1 563 ? 7.902 -1.849 -17.503 1.00 96.69 563 THR A N 1
ATOM 4486 C CA . THR A 1 563 ? 7.420 -2.502 -16.271 1.00 96.69 563 THR A CA 1
ATOM 4487 C C . THR A 1 563 ? 7.992 -1.821 -15.034 1.00 96.69 563 THR A C 1
ATOM 4489 O O . THR A 1 563 ? 9.047 -1.203 -15.102 1.00 96.69 563 THR A O 1
ATOM 4492 N N . HIS A 1 564 ? 7.327 -1.940 -13.885 1.00 94.25 564 HIS A N 1
ATOM 4493 C CA . HIS A 1 564 ? 7.764 -1.297 -12.642 1.00 94.25 564 HIS A CA 1
ATOM 4494 C C . HIS A 1 564 ? 8.569 -2.244 -11.736 1.00 94.25 564 HIS A C 1
ATOM 4496 O O . HIS A 1 564 ? 8.224 -3.425 -11.657 1.00 94.25 564 HIS A O 1
ATOM 4502 N N . PRO A 1 565 ? 9.608 -1.740 -11.041 1.00 91.94 565 PRO A N 1
ATOM 4503 C CA . PRO A 1 565 ? 10.254 -2.449 -9.943 1.00 91.94 565 PRO A CA 1
ATOM 4504 C C . PRO A 1 565 ? 9.341 -2.483 -8.709 1.00 91.94 565 PRO A C 1
ATOM 4506 O O . PRO A 1 565 ? 8.311 -1.799 -8.664 1.00 91.94 565 PRO A O 1
ATOM 4509 N N . ALA A 1 566 ? 9.734 -3.253 -7.696 1.00 87.94 566 ALA A N 1
ATOM 4510 C CA . ALA A 1 566 ? 9.136 -3.141 -6.374 1.00 87.94 566 ALA A CA 1
ATOM 4511 C C . ALA A 1 566 ? 9.776 -1.983 -5.595 1.00 87.94 566 ALA A C 1
ATOM 4513 O O . ALA A 1 566 ? 10.927 -1.606 -5.814 1.00 87.94 566 ALA A O 1
ATOM 4514 N N . ALA A 1 567 ? 9.019 -1.422 -4.663 1.00 86.38 567 ALA A N 1
ATOM 4515 C CA . ALA A 1 567 ? 9.510 -0.458 -3.694 1.00 86.38 567 ALA A CA 1
ATOM 4516 C C . ALA A 1 567 ? 9.212 -0.951 -2.279 1.00 86.38 567 ALA A C 1
ATOM 4518 O O . ALA A 1 567 ? 8.269 -1.709 -2.061 1.00 86.38 567 ALA A O 1
ATOM 4519 N N . HIS A 1 568 ? 9.992 -0.496 -1.311 1.00 82.88 568 HIS A N 1
ATOM 4520 C CA . HIS A 1 568 ? 9.790 -0.770 0.101 1.00 82.88 568 HIS A CA 1
ATOM 4521 C C . HIS A 1 568 ? 9.622 0.553 0.837 1.00 82.88 568 HIS A C 1
ATOM 4523 O O . HIS A 1 568 ? 10.440 1.463 0.717 1.00 82.88 568 HIS A O 1
ATOM 4529 N N . LEU A 1 569 ? 8.538 0.667 1.596 1.00 74.44 569 LEU A N 1
ATOM 4530 C CA . LEU A 1 569 ? 8.319 1.770 2.519 1.00 74.44 569 LEU A CA 1
ATOM 4531 C C . LEU A 1 569 ? 8.780 1.326 3.905 1.00 74.44 569 LEU A C 1
ATOM 4533 O O . LEU A 1 569 ? 8.050 0.604 4.577 1.00 74.44 569 LEU A O 1
ATOM 4537 N N . GLY A 1 570 ? 9.989 1.719 4.301 1.00 68.38 570 GLY A N 1
ATOM 4538 C CA . GLY A 1 570 ? 10.577 1.423 5.609 1.00 68.38 570 GLY A CA 1
ATOM 4539 C C . GLY A 1 570 ? 10.453 2.585 6.597 1.00 68.38 570 GLY A C 1
ATOM 4540 O O . GLY A 1 570 ? 9.880 3.632 6.294 1.00 68.38 570 GLY A O 1
ATOM 4541 N N . GLY A 1 571 ? 11.008 2.406 7.800 1.00 56.31 571 GLY A N 1
ATOM 4542 C CA . GLY A 1 571 ? 11.080 3.465 8.817 1.00 56.31 571 GLY A CA 1
ATOM 4543 C C . GLY A 1 571 ? 9.761 3.768 9.540 1.00 56.31 571 GLY A C 1
ATOM 4544 O O . GLY A 1 571 ? 9.704 4.727 10.311 1.00 56.31 571 GLY A O 1
ATOM 4545 N N . LEU A 1 572 ? 8.732 2.931 9.344 1.00 53.22 572 LEU A N 1
ATOM 4546 C CA . LEU A 1 572 ? 7.422 3.023 10.007 1.00 53.22 572 LEU A CA 1
ATOM 4547 C C . LEU A 1 572 ? 7.546 3.022 11.539 1.00 53.22 572 LEU A C 1
ATOM 4549 O O . LEU A 1 572 ? 6.879 3.816 12.195 1.00 53.22 572 LEU A O 1
ATOM 4553 N N . LEU A 1 573 ? 8.455 2.212 12.099 1.00 42.97 573 LEU A N 1
ATOM 4554 C CA . LEU A 1 573 ? 8.668 2.134 13.552 1.00 42.97 573 LEU A CA 1
ATOM 4555 C C . LEU A 1 573 ? 9.448 3.322 14.130 1.00 42.97 573 LEU A C 1
ATOM 4557 O O . LEU A 1 573 ? 9.261 3.676 15.286 1.00 42.97 573 LEU A O 1
ATOM 4561 N N . ARG A 1 574 ? 10.328 3.943 13.330 1.00 44.03 574 ARG A N 1
ATOM 4562 C CA . ARG A 1 574 ? 11.188 5.067 13.753 1.00 44.03 574 ARG A CA 1
ATOM 4563 C C . ARG A 1 574 ? 10.541 6.437 13.499 1.00 44.03 574 ARG A C 1
ATOM 4565 O O . ARG A 1 574 ? 11.191 7.460 13.690 1.00 44.03 574 ARG A O 1
ATOM 4572 N N . GLY A 1 575 ? 9.304 6.472 12.988 1.00 46.50 575 GLY A N 1
ATOM 4573 C CA . GLY A 1 575 ? 8.606 7.708 12.609 1.00 46.50 575 GLY A CA 1
ATOM 4574 C C . GLY A 1 575 ? 9.243 8.469 11.435 1.00 46.50 575 GLY A C 1
ATOM 4575 O O . GLY A 1 575 ? 8.871 9.609 11.160 1.00 46.50 575 GLY A O 1
ATOM 4576 N N . ALA A 1 576 ? 10.193 7.850 10.729 1.00 58.19 576 ALA A N 1
ATOM 4577 C CA . ALA A 1 576 ? 10.958 8.445 9.638 1.00 58.19 576 ALA A CA 1
ATOM 4578 C C . ALA A 1 576 ? 10.783 7.596 8.375 1.00 58.19 576 ALA A C 1
ATOM 4580 O O . ALA A 1 576 ? 11.634 6.775 8.037 1.00 58.19 576 ALA A O 1
ATOM 4581 N N . LEU A 1 577 ? 9.645 7.778 7.701 1.00 65.56 577 LEU A N 1
ATOM 4582 C CA . LEU A 1 577 ? 9.310 7.028 6.492 1.00 65.56 577 LEU A CA 1
ATOM 4583 C C . LEU A 1 577 ? 10.334 7.275 5.382 1.00 65.56 577 LEU A C 1
ATOM 4585 O O . LEU A 1 577 ? 10.600 8.424 5.022 1.00 65.56 577 LEU A O 1
ATOM 4589 N N . ALA A 1 578 ? 10.842 6.192 4.800 1.00 71.62 578 ALA A N 1
ATOM 4590 C CA . ALA A 1 578 ? 11.754 6.229 3.664 1.00 71.62 578 ALA A CA 1
ATOM 4591 C C . ALA A 1 578 ? 11.323 5.216 2.601 1.00 71.62 578 ALA A C 1
ATOM 4593 O O . ALA A 1 578 ? 10.895 4.108 2.927 1.00 71.62 578 ALA A O 1
ATOM 4594 N N . ILE A 1 579 ? 11.432 5.611 1.332 1.00 80.75 579 ILE A N 1
ATOM 4595 C CA . ILE A 1 579 ? 11.193 4.729 0.188 1.00 80.75 579 ILE A CA 1
ATOM 4596 C C . ILE A 1 579 ? 12.544 4.229 -0.306 1.00 80.75 579 ILE A C 1
ATOM 4598 O O . ILE A 1 579 ? 13.413 5.031 -0.645 1.00 80.75 579 ILE A O 1
ATOM 4602 N N . THR A 1 580 ? 12.694 2.914 -0.394 1.00 83.75 580 THR A N 1
ATOM 4603 C CA . THR A 1 580 ? 13.767 2.266 -1.147 1.00 83.75 580 THR A CA 1
ATOM 4604 C C . THR A 1 580 ? 13.164 1.548 -2.350 1.00 83.75 580 THR A C 1
ATOM 4606 O O . THR A 1 580 ? 12.001 1.143 -2.335 1.00 83.75 580 THR A O 1
ATOM 4609 N N . VAL A 1 581 ? 13.927 1.440 -3.435 1.00 85.88 581 VAL A N 1
ATOM 4610 C CA . VAL A 1 581 ? 13.512 0.731 -4.653 1.00 85.88 581 VAL A CA 1
ATOM 4611 C C . VAL A 1 581 ? 14.451 -0.447 -4.836 1.00 85.88 581 VAL A C 1
ATOM 4613 O O . VAL A 1 581 ? 15.666 -0.276 -4.749 1.00 85.88 581 VAL A O 1
ATOM 4616 N N . SER A 1 582 ? 13.885 -1.618 -5.094 1.00 81.12 582 SER A N 1
ATOM 4617 C CA . SER A 1 582 ? 14.616 -2.865 -5.301 1.00 81.12 582 SER A CA 1
ATOM 4618 C C . SER A 1 582 ? 14.045 -3.614 -6.507 1.00 81.12 582 SER A C 1
ATOM 4620 O O . SER A 1 582 ? 13.208 -3.087 -7.240 1.00 81.12 582 SER A O 1
ATOM 4622 N N . ASP A 1 583 ? 14.504 -4.839 -6.750 1.00 86.50 583 ASP A N 1
ATOM 4623 C CA . ASP A 1 583 ? 14.126 -5.659 -7.902 1.00 86.50 583 ASP A CA 1
ATOM 4624 C C . ASP A 1 583 ? 14.585 -5.112 -9.273 1.00 86.50 583 ASP A C 1
ATOM 4626 O O . ASP A 1 583 ? 15.380 -4.180 -9.425 1.00 86.50 583 ASP A O 1
ATOM 4630 N N . THR A 1 584 ? 14.144 -5.817 -10.312 1.00 91.88 584 THR A N 1
ATOM 4631 C CA . THR A 1 584 ? 14.475 -5.578 -11.713 1.00 91.88 584 THR A CA 1
ATOM 4632 C C . THR A 1 584 ? 13.246 -5.084 -12.458 1.00 91.88 584 THR A C 1
ATOM 4634 O O . THR A 1 584 ? 12.144 -5.602 -12.266 1.00 91.88 584 THR A O 1
ATOM 4637 N N . CYS A 1 585 ? 13.438 -4.128 -13.359 1.00 95.50 585 CYS A N 1
ATOM 4638 C CA . CYS A 1 585 ? 12.412 -3.711 -14.296 1.00 95.50 585 CYS A CA 1
ATOM 4639 C C . CYS A 1 585 ? 12.903 -3.738 -15.744 1.00 95.50 585 CYS A C 1
ATOM 4641 O O . CYS A 1 585 ? 14.105 -3.816 -16.019 1.00 95.50 585 CYS A O 1
ATOM 4643 N N . TYR A 1 586 ? 11.950 -3.710 -16.673 1.00 97.81 586 TYR A N 1
ATOM 4644 C CA . TYR A 1 586 ? 12.206 -3.941 -18.085 1.00 97.81 586 TYR A CA 1
ATOM 4645 C C . TYR A 1 586 ? 11.617 -2.824 -18.934 1.00 97.81 586 TYR A C 1
ATOM 4647 O O . TYR A 1 586 ? 10.491 -2.381 -18.704 1.00 97.81 586 TYR A O 1
ATOM 4655 N N . VAL A 1 587 ? 12.369 -2.421 -19.956 1.00 98.56 587 VAL A N 1
ATOM 4656 C CA . VAL A 1 587 ? 11.859 -1.606 -21.061 1.00 98.56 587 VAL A CA 1
ATOM 4657 C C . VAL A 1 587 ? 12.014 -2.415 -22.336 1.00 98.56 587 VAL A C 1
ATOM 4659 O O . VAL A 1 587 ? 13.133 -2.747 -22.717 1.00 98.56 587 VAL A O 1
ATOM 4662 N N . THR A 1 588 ? 10.913 -2.759 -22.994 1.00 98.12 588 THR A N 1
ATOM 4663 C CA . THR A 1 588 ? 10.929 -3.611 -24.191 1.00 98.12 588 THR A CA 1
ATOM 4664 C C . THR A 1 588 ? 10.274 -2.911 -25.368 1.00 98.12 588 THR A C 1
ATOM 4666 O O . THR A 1 588 ? 9.211 -2.309 -25.237 1.00 98.12 588 THR A O 1
ATOM 4669 N N . CYS A 1 589 ? 10.888 -3.022 -26.545 1.00 98.00 589 CYS A N 1
ATOM 4670 C CA . CYS A 1 589 ? 10.267 -2.633 -27.805 1.00 98.00 589 CYS A CA 1
ATOM 4671 C C . CYS A 1 589 ? 10.422 -3.767 -28.831 1.00 98.00 589 CYS A C 1
ATOM 4673 O O . CYS A 1 589 ? 11.519 -3.986 -29.355 1.00 98.00 589 CYS A O 1
ATOM 4675 N N . PRO A 1 590 ? 9.346 -4.517 -29.140 1.00 96.62 590 PRO A N 1
ATOM 4676 C CA . PRO A 1 590 ? 9.410 -5.613 -30.108 1.00 96.62 590 PRO A CA 1
ATOM 4677 C C . PRO A 1 590 ? 9.814 -5.161 -31.516 1.00 96.62 590 PRO A C 1
ATOM 4679 O O . PRO A 1 590 ? 10.516 -5.876 -32.226 1.00 96.62 590 PRO A O 1
ATOM 4682 N N . LYS A 1 591 ? 9.412 -3.947 -31.915 1.00 96.75 591 LYS A N 1
ATOM 4683 C CA . LYS A 1 591 ? 9.660 -3.411 -33.260 1.00 96.75 591 LYS A CA 1
ATOM 4684 C C . LYS A 1 591 ? 11.132 -3.085 -33.511 1.00 96.75 591 LYS A C 1
ATOM 4686 O O . LYS A 1 591 ? 11.647 -3.404 -34.578 1.00 96.75 591 LYS A O 1
ATOM 4691 N N . THR A 1 592 ? 11.805 -2.461 -32.544 1.00 97.25 592 THR A N 1
ATOM 4692 C CA . THR A 1 592 ? 13.243 -2.160 -32.643 1.00 97.25 592 THR A CA 1
ATOM 4693 C C . THR A 1 592 ? 14.111 -3.352 -32.259 1.00 97.25 592 THR A C 1
ATOM 4695 O O . THR A 1 592 ? 15.311 -3.328 -32.530 1.00 97.25 592 THR A O 1
ATOM 4698 N N . ARG A 1 593 ? 13.515 -4.393 -31.656 1.00 97.88 593 ARG A N 1
ATOM 4699 C CA . ARG A 1 593 ? 14.221 -5.541 -31.075 1.00 97.88 593 ARG A CA 1
ATOM 4700 C C . ARG A 1 593 ? 15.242 -5.121 -30.017 1.00 97.88 593 ARG A C 1
ATOM 4702 O O . ARG A 1 593 ? 16.289 -5.747 -29.879 1.00 97.88 593 ARG A O 1
ATOM 4709 N N . ILE A 1 594 ? 14.940 -4.055 -29.272 1.00 98.50 594 ILE A N 1
ATOM 4710 C CA . ILE A 1 594 ? 15.759 -3.571 -28.156 1.00 98.50 594 ILE A CA 1
ATOM 4711 C C . ILE A 1 594 ? 15.024 -3.819 -26.839 1.00 98.50 594 ILE A C 1
ATOM 4713 O O . ILE A 1 594 ? 13.836 -3.508 -26.700 1.00 98.50 594 ILE A O 1
ATOM 4717 N N . LYS A 1 595 ? 15.757 -4.374 -25.873 1.00 98.44 595 LYS A N 1
ATOM 4718 C CA . LYS A 1 595 ? 15.320 -4.584 -24.495 1.00 98.44 595 LYS A CA 1
ATOM 4719 C C . LYS A 1 595 ? 16.320 -3.952 -23.538 1.00 98.44 595 LYS A C 1
ATOM 4721 O O . LYS A 1 595 ? 17.528 -3.963 -23.773 1.00 98.44 595 LYS A O 1
ATOM 4726 N N . VAL A 1 596 ? 15.799 -3.402 -22.452 1.00 98.81 596 VAL A N 1
ATOM 4727 C CA . VAL A 1 596 ? 16.568 -2.897 -21.321 1.00 98.81 596 VAL A CA 1
ATOM 4728 C C . VAL A 1 596 ? 16.219 -3.724 -20.098 1.00 98.81 596 VAL A C 1
ATOM 4730 O O . VAL A 1 596 ? 15.041 -3.957 -19.826 1.00 98.81 596 VAL A O 1
ATOM 4733 N N . ILE A 1 597 ? 17.242 -4.134 -19.358 1.00 98.44 597 ILE A N 1
ATOM 4734 C CA . ILE A 1 597 ? 17.111 -4.638 -17.991 1.00 98.44 597 ILE A CA 1
ATOM 4735 C C . ILE A 1 597 ? 17.727 -3.583 -17.079 1.00 98.44 597 ILE A C 1
ATOM 4737 O O . ILE A 1 597 ? 18.905 -3.263 -17.242 1.00 98.44 597 ILE A O 1
ATOM 4741 N N . LEU A 1 598 ? 16.942 -3.044 -16.147 1.00 97.94 598 LEU A N 1
ATOM 4742 C CA . LEU A 1 598 ? 17.420 -2.178 -15.071 1.00 97.94 598 LEU A CA 1
ATOM 4743 C C . LEU A 1 598 ? 17.301 -2.929 -13.748 1.00 97.94 598 LEU A C 1
ATOM 4745 O O . LEU A 1 598 ? 16.227 -3.421 -13.415 1.00 97.94 598 LEU A O 1
ATOM 4749 N N . GLN A 1 599 ? 18.387 -2.985 -12.991 1.00 95.12 599 GLN A N 1
ATOM 4750 C CA . GLN A 1 599 ? 18.444 -3.555 -11.656 1.00 95.12 599 GLN A CA 1
ATOM 4751 C C . GLN A 1 599 ? 18.679 -2.431 -10.646 1.00 95.12 599 GLN A C 1
ATOM 4753 O O . GLN A 1 599 ? 19.689 -1.723 -10.706 1.00 95.12 599 GLN A O 1
ATOM 4758 N N . TYR A 1 600 ? 17.733 -2.270 -9.724 1.00 92.00 600 TYR A N 1
ATOM 4759 C CA . TYR A 1 600 ? 17.881 -1.379 -8.581 1.00 92.00 600 TYR A CA 1
ATOM 4760 C C . TYR A 1 600 ? 18.586 -2.163 -7.481 1.00 92.00 600 TYR A C 1
ATOM 4762 O O . TYR A 1 600 ? 18.132 -3.236 -7.084 1.00 92.00 600 TYR A O 1
ATOM 4770 N N . LEU A 1 601 ? 19.755 -1.676 -7.074 1.00 83.50 601 LEU A N 1
ATOM 4771 C CA . LEU A 1 601 ? 20.599 -2.378 -6.119 1.00 83.50 601 LEU A CA 1
ATOM 4772 C C . LEU A 1 601 ? 20.253 -1.921 -4.707 1.00 83.50 601 LEU A C 1
ATOM 4774 O O . LEU A 1 601 ? 20.233 -0.722 -4.427 1.00 83.50 601 LEU A O 1
ATOM 4778 N N . GLU A 1 602 ? 19.997 -2.898 -3.844 1.00 67.62 602 GLU A N 1
ATOM 4779 C CA . GLU A 1 602 ? 19.881 -2.691 -2.405 1.00 67.62 602 GLU A CA 1
ATOM 4780 C C . GLU A 1 602 ? 21.266 -2.390 -1.814 1.00 67.62 602 GLU A C 1
ATOM 4782 O O . GLU A 1 602 ? 22.300 -2.793 -2.362 1.00 67.62 602 GLU A O 1
ATOM 4787 N N . ASP A 1 603 ? 21.290 -1.626 -0.724 1.00 62.88 603 ASP A N 1
ATOM 4788 C CA . ASP A 1 603 ? 22.529 -1.250 -0.051 1.00 62.88 603 ASP A CA 1
ATOM 4789 C C . ASP A 1 603 ? 23.288 -2.504 0.436 1.00 62.88 603 ASP A C 1
ATOM 4791 O O . ASP A 1 603 ? 22.714 -3.419 1.019 1.00 62.88 603 ASP A O 1
ATOM 4795 N N . GLY A 1 604 ? 24.596 -2.565 0.155 1.00 43.59 604 GLY A N 1
ATOM 4796 C CA . GLY A 1 604 ? 25.475 -3.667 0.558 1.00 43.59 604 GLY A CA 1
ATOM 4797 C C . GLY A 1 604 ? 26.298 -3.355 1.815 1.00 43.59 604 GLY A C 1
ATOM 4798 O O . GLY A 1 604 ? 26.633 -2.206 2.089 1.00 43.59 604 GLY A O 1
ATOM 4799 N N . TRP A 1 605 ? 26.705 -4.409 2.529 1.00 36.91 605 TRP A N 1
ATOM 4800 C CA . TRP A 1 605 ? 27.339 -4.415 3.865 1.00 36.91 605 TRP A CA 1
ATOM 4801 C C . TRP A 1 605 ? 28.693 -3.679 4.026 1.00 36.91 605 TRP A C 1
ATOM 4803 O O . TRP A 1 605 ? 29.206 -3.571 5.136 1.00 36.91 605 TRP A O 1
ATOM 4813 N N . ILE A 1 606 ? 29.322 -3.173 2.956 1.00 39.31 606 ILE A N 1
ATOM 4814 C CA . ILE A 1 606 ? 30.624 -2.476 3.021 1.00 39.31 606 ILE A CA 1
ATOM 4815 C C . ILE A 1 606 ? 30.537 -1.144 2.267 1.00 39.31 606 ILE A C 1
ATOM 4817 O O . ILE A 1 606 ? 31.048 -1.000 1.159 1.00 39.31 606 ILE A O 1
ATOM 4821 N N . GLY A 1 607 ? 29.918 -0.141 2.889 1.00 42.47 607 GLY A N 1
ATOM 4822 C CA . GLY A 1 607 ? 29.947 1.241 2.402 1.00 42.47 607 GLY A CA 1
ATOM 4823 C C . GLY A 1 607 ? 29.147 1.524 1.117 1.00 42.47 607 GLY A C 1
ATOM 4824 O O . GLY A 1 607 ? 28.746 0.638 0.374 1.00 42.47 607 GLY A O 1
ATOM 4825 N N . ARG A 1 608 ? 28.890 2.825 0.899 1.00 48.84 608 ARG A N 1
ATOM 4826 C CA . ARG A 1 608 ? 27.791 3.402 0.093 1.00 48.84 608 ARG A CA 1
ATOM 4827 C C . ARG A 1 608 ? 27.503 2.718 -1.255 1.00 48.84 608 ARG A C 1
ATOM 4829 O O . ARG A 1 608 ? 28.261 2.896 -2.208 1.00 48.84 608 ARG A O 1
ATOM 4836 N N . ALA A 1 609 ? 26.290 2.177 -1.382 1.00 51.50 609 ALA A N 1
ATOM 4837 C CA . ALA A 1 609 ? 25.576 2.079 -2.654 1.00 51.50 609 ALA A CA 1
ATOM 4838 C C . ALA A 1 609 ? 24.159 2.690 -2.574 1.00 51.50 609 ALA A C 1
ATOM 4840 O O . ALA A 1 609 ? 23.236 2.185 -3.206 1.00 51.50 609 ALA A O 1
ATOM 4841 N N . GLN A 1 610 ? 24.004 3.819 -1.863 1.00 65.00 610 GLN A N 1
ATOM 4842 C CA . GLN A 1 610 ? 22.701 4.474 -1.706 1.00 65.00 610 GLN A CA 1
ATOM 4843 C C . GLN A 1 610 ? 22.091 4.819 -3.067 1.00 65.00 610 GLN A C 1
ATOM 4845 O O . GLN A 1 610 ? 22.658 5.590 -3.849 1.00 65.00 610 GLN A O 1
ATOM 4850 N N . ASN A 1 611 ? 20.892 4.292 -3.316 1.00 83.44 611 ASN A N 1
ATOM 4851 C CA . ASN A 1 611 ? 20.076 4.587 -4.491 1.00 83.44 611 ASN A CA 1
ATOM 4852 C C . ASN A 1 611 ? 20.770 4.255 -5.826 1.00 83.44 611 ASN A C 1
ATOM 4854 O O . ASN A 1 611 ? 20.661 5.025 -6.786 1.00 83.44 611 ASN A O 1
ATOM 4858 N N . ARG A 1 612 ? 21.532 3.157 -5.897 1.00 90.06 612 ARG A N 1
ATOM 4859 C CA . ARG A 1 612 ? 22.256 2.756 -7.112 1.00 90.06 612 ARG A CA 1
ATOM 4860 C C . ARG A 1 612 ? 21.345 2.037 -8.110 1.00 90.06 612 ARG A C 1
ATOM 4862 O O . ARG A 1 612 ? 20.488 1.239 -7.739 1.00 90.06 612 ARG A O 1
ATOM 4869 N N . VAL A 1 613 ? 21.564 2.306 -9.393 1.00 94.06 613 VAL A N 1
ATOM 4870 C CA . VAL A 1 613 ? 20.934 1.585 -10.504 1.00 94.06 613 VAL A CA 1
ATOM 4871 C C . VAL A 1 613 ? 21.996 1.129 -11.498 1.00 94.06 613 VAL A C 1
ATOM 4873 O O . VAL A 1 613 ? 22.934 1.867 -11.813 1.00 94.06 613 VAL A O 1
ATOM 4876 N N . GLU A 1 614 ? 21.843 -0.094 -11.992 1.00 95.69 614 GLU A N 1
ATOM 4877 C CA . GLU A 1 614 ? 22.639 -0.658 -13.080 1.00 95.69 614 GLU A CA 1
ATOM 4878 C C . GLU A 1 614 ? 21.726 -1.218 -14.164 1.00 95.69 614 GLU A C 1
ATOM 4880 O O . GLU A 1 614 ? 20.579 -1.574 -13.905 1.00 95.69 614 GLU A O 1
ATOM 4885 N N . GLY A 1 615 ? 22.215 -1.318 -15.394 1.00 97.56 615 GLY A N 1
ATOM 4886 C CA . GLY A 1 615 ? 21.430 -1.930 -16.450 1.00 97.56 615 GLY A CA 1
ATOM 4887 C C . GLY A 1 615 ? 22.184 -2.197 -17.734 1.00 97.56 615 GLY A C 1
ATOM 4888 O O . GLY A 1 615 ? 23.311 -1.745 -17.935 1.00 97.56 615 GLY A O 1
ATOM 4889 N N . VAL A 1 616 ? 21.528 -2.924 -18.628 1.00 98.25 616 VAL A N 1
ATOM 4890 C CA . VAL A 1 616 ? 22.019 -3.219 -19.977 1.00 98.25 616 VAL A CA 1
ATOM 4891 C C . VAL A 1 616 ? 20.917 -2.976 -20.991 1.00 98.25 616 VAL A C 1
ATOM 4893 O O . VAL A 1 616 ? 19.778 -3.390 -20.789 1.00 98.25 616 VAL A O 1
ATOM 4896 N N . VAL A 1 617 ? 21.276 -2.307 -22.082 1.00 98.56 617 VAL A N 1
ATOM 4897 C CA . VAL A 1 617 ? 20.465 -2.135 -23.287 1.00 98.56 617 VAL A CA 1
ATOM 4898 C C . VAL A 1 617 ? 21.028 -3.085 -24.333 1.00 98.56 617 VAL A C 1
ATOM 4900 O O . VAL A 1 617 ? 22.214 -2.995 -24.649 1.00 98.56 617 VAL A O 1
ATOM 4903 N N . PHE A 1 618 ? 20.220 -3.999 -24.856 1.00 98.44 618 PHE A N 1
ATOM 4904 C CA . PHE A 1 618 ? 20.696 -5.067 -25.733 1.00 98.44 618 PHE A CA 1
ATOM 4905 C C . PHE A 1 618 ? 19.666 -5.447 -26.795 1.00 98.44 618 PHE A C 1
ATOM 4907 O O . PHE A 1 618 ? 18.479 -5.123 -26.689 1.00 98.44 618 PHE A O 1
ATOM 4914 N N . ARG A 1 619 ? 20.140 -6.121 -27.844 1.00 97.94 619 ARG A N 1
ATOM 4915 C CA . ARG A 1 619 ? 19.275 -6.705 -28.871 1.00 97.94 619 ARG A CA 1
ATOM 4916 C C . ARG A 1 619 ? 18.655 -8.003 -28.371 1.00 97.94 619 ARG A C 1
ATOM 4918 O O . ARG A 1 619 ? 19.341 -8.813 -27.764 1.00 97.94 619 ARG A O 1
ATOM 4925 N N . TYR A 1 620 ? 17.381 -8.219 -28.668 1.00 96.50 620 TYR A N 1
ATOM 4926 C CA . TYR A 1 620 ? 16.680 -9.446 -28.292 1.00 96.50 620 TYR A CA 1
ATOM 4927 C C . TYR A 1 620 ? 15.713 -9.897 -29.388 1.00 96.50 620 TYR A C 1
ATOM 4929 O O . TYR A 1 620 ? 15.299 -9.101 -30.232 1.00 96.50 620 TYR A O 1
ATOM 4937 N N . ASP A 1 621 ? 15.348 -11.176 -29.368 1.00 94.50 621 ASP A N 1
ATOM 4938 C CA . ASP A 1 621 ? 14.271 -11.710 -30.196 1.00 94.50 621 ASP A CA 1
ATOM 4939 C C . ASP A 1 621 ? 12.967 -11.752 -29.378 1.00 94.50 621 ASP A C 1
ATOM 4941 O O . ASP A 1 621 ? 12.902 -12.510 -28.407 1.00 94.50 621 ASP A O 1
ATOM 4945 N N . PRO A 1 622 ? 11.935 -10.959 -29.730 1.00 91.75 622 PRO A N 1
ATOM 4946 C CA . PRO A 1 622 ? 10.670 -10.935 -28.999 1.00 91.75 622 PRO A CA 1
ATOM 4947 C C . PRO A 1 622 ? 9.961 -12.289 -28.920 1.00 91.75 622 PRO A C 1
ATOM 4949 O O . PRO A 1 622 ? 9.259 -12.540 -27.943 1.00 91.75 622 PRO A O 1
ATOM 4952 N N . ASP A 1 623 ? 10.154 -13.161 -29.913 1.00 91.62 623 ASP A N 1
ATOM 4953 C CA . ASP A 1 623 ? 9.475 -14.460 -29.977 1.00 91.62 623 ASP A CA 1
ATOM 4954 C C . ASP A 1 623 ? 10.149 -15.524 -29.086 1.00 91.62 623 ASP A C 1
ATOM 4956 O O . ASP A 1 623 ? 9.552 -16.558 -28.788 1.00 91.62 623 ASP A O 1
ATOM 4960 N N . MET A 1 624 ? 11.382 -15.266 -28.632 1.00 88.06 624 MET A N 1
ATOM 4961 C CA . MET A 1 624 ? 12.219 -16.197 -27.860 1.00 88.06 624 MET A CA 1
ATOM 4962 C C . MET A 1 624 ? 12.765 -15.567 -26.564 1.00 88.06 624 MET A C 1
ATOM 4964 O O . MET A 1 624 ? 13.751 -16.047 -26.001 1.00 88.06 624 MET A O 1
ATOM 4968 N N . ASP A 1 625 ? 12.158 -14.478 -26.086 1.00 89.69 625 ASP A N 1
ATOM 4969 C CA . ASP A 1 625 ? 12.667 -13.711 -24.948 1.00 89.69 625 ASP A CA 1
ATOM 4970 C C . ASP A 1 625 ? 12.473 -14.439 -23.610 1.00 89.69 625 ASP A C 1
ATOM 4972 O O . ASP A 1 625 ? 11.386 -14.457 -23.031 1.00 89.69 625 ASP A O 1
ATOM 4976 N N . THR A 1 626 ? 13.560 -14.996 -23.080 1.00 88.38 626 THR A N 1
ATOM 4977 C CA . THR A 1 626 ? 13.609 -15.583 -21.730 1.00 88.38 626 THR A CA 1
ATOM 4978 C C . THR A 1 626 ? 14.584 -14.853 -20.804 1.00 88.38 626 THR A C 1
ATOM 4980 O O . THR A 1 626 ? 14.760 -15.249 -19.649 1.00 88.38 626 THR A O 1
ATOM 4983 N N . THR A 1 627 ? 15.248 -13.801 -21.288 1.00 90.69 627 THR A N 1
ATOM 4984 C CA . THR A 1 627 ? 16.366 -13.165 -20.584 1.00 90.69 627 THR A CA 1
ATOM 4985 C C . THR A 1 627 ? 15.852 -12.155 -19.567 1.00 90.69 627 THR A C 1
ATOM 4987 O O . THR A 1 627 ? 15.295 -11.118 -19.924 1.00 90.69 627 THR A O 1
ATOM 4990 N N . THR A 1 628 ? 16.045 -12.444 -18.282 1.00 90.06 628 THR A N 1
ATOM 4991 C CA . THR A 1 628 ? 15.550 -11.607 -17.172 1.00 90.06 628 THR A CA 1
ATOM 4992 C C . THR A 1 628 ? 16.663 -11.003 -16.321 1.00 90.06 628 THR A C 1
ATOM 4994 O O . THR A 1 628 ? 16.418 -10.050 -15.589 1.00 90.06 628 THR A O 1
ATOM 4997 N N . LYS A 1 629 ? 17.900 -11.503 -16.426 1.00 92.44 629 LYS A N 1
ATOM 4998 C CA . LYS A 1 629 ? 19.037 -11.042 -15.618 1.00 92.44 629 LYS A CA 1
ATOM 4999 C C . LYS A 1 629 ? 20.119 -10.441 -16.499 1.00 92.44 629 LYS A C 1
ATOM 5001 O O . LYS A 1 629 ? 20.424 -10.970 -17.563 1.00 92.44 629 LYS A O 1
ATOM 5006 N N . ILE A 1 630 ? 20.761 -9.386 -15.998 1.00 93.69 630 ILE A N 1
ATOM 5007 C CA . ILE A 1 630 ? 21.852 -8.677 -16.685 1.00 93.69 630 ILE A CA 1
ATOM 5008 C C . ILE A 1 630 ? 22.976 -9.638 -17.103 1.00 93.69 630 ILE A C 1
ATOM 5010 O O . ILE A 1 630 ? 23.452 -9.584 -18.231 1.00 93.69 630 ILE A O 1
ATOM 5014 N N . LYS A 1 631 ? 23.374 -10.547 -16.206 1.00 93.75 631 LYS A N 1
ATOM 5015 C CA . LYS A 1 631 ? 24.472 -11.502 -16.430 1.00 93.75 631 LYS A CA 1
ATOM 5016 C C . LYS A 1 631 ? 24.217 -12.532 -17.537 1.00 93.75 631 LYS A C 1
ATOM 5018 O O . LYS A 1 631 ? 25.169 -13.141 -18.008 1.00 93.75 631 LYS A O 1
ATOM 5023 N N . ASP A 1 632 ? 22.955 -12.743 -17.909 1.00 93.75 632 ASP A N 1
ATOM 5024 C CA . ASP A 1 632 ? 22.563 -13.732 -18.916 1.00 93.75 632 ASP A CA 1
ATOM 5025 C C . ASP A 1 632 ? 22.535 -13.109 -20.330 1.00 93.75 632 ASP A C 1
ATOM 5027 O O . ASP A 1 632 ? 22.263 -13.803 -21.307 1.00 93.75 632 ASP A O 1
ATOM 5031 N N . VAL A 1 633 ? 22.817 -11.804 -20.456 1.00 95.81 633 VAL A N 1
ATOM 5032 C CA . VAL A 1 633 ? 22.879 -11.089 -21.738 1.00 95.81 633 VAL A CA 1
ATOM 5033 C C . VAL A 1 633 ? 24.247 -11.309 -22.401 1.00 95.81 633 VAL A C 1
ATOM 5035 O O . VAL A 1 633 ? 25.267 -10.940 -21.810 1.00 95.81 633 VAL A O 1
ATOM 5038 N N . PRO A 1 634 ? 24.308 -11.852 -23.633 1.00 94.06 634 PRO A N 1
ATOM 5039 C CA . PRO A 1 634 ? 25.560 -11.993 -24.369 1.00 94.06 634 PRO A CA 1
ATOM 5040 C C . PRO A 1 634 ? 26.216 -10.637 -24.637 1.00 94.06 634 PRO A C 1
ATOM 5042 O O . PRO A 1 634 ? 25.568 -9.701 -25.101 1.00 94.06 634 PRO A O 1
ATOM 5045 N N . GLU A 1 635 ? 27.527 -10.533 -24.412 1.00 93.19 635 GLU A N 1
ATOM 5046 C CA . GLU A 1 635 ? 28.256 -9.268 -24.584 1.00 93.19 635 GLU A CA 1
ATOM 5047 C C . GLU A 1 635 ? 28.179 -8.723 -26.021 1.00 93.19 635 GLU A C 1
ATOM 5049 O O . GLU A 1 635 ? 28.150 -7.510 -26.218 1.00 93.19 635 GLU A O 1
ATOM 5054 N N . SER A 1 636 ? 28.055 -9.605 -27.020 1.00 94.44 636 SER A N 1
ATOM 5055 C CA . SER A 1 636 ? 27.866 -9.242 -28.430 1.00 94.44 636 SER A CA 1
ATOM 5056 C C . SER A 1 636 ? 26.538 -8.542 -28.730 1.00 94.44 636 SER A C 1
ATOM 5058 O O . SER A 1 636 ? 26.444 -7.831 -29.731 1.00 94.44 636 SER A O 1
ATOM 5060 N N . ASP A 1 637 ? 25.519 -8.747 -27.893 1.00 96.38 637 ASP A N 1
ATOM 5061 C CA . ASP A 1 637 ? 24.185 -8.171 -28.082 1.00 96.38 637 ASP A CA 1
ATOM 5062 C C . ASP A 1 637 ? 24.011 -6.841 -27.341 1.00 96.38 637 ASP A C 1
ATOM 5064 O O . ASP A 1 637 ? 23.051 -6.110 -27.606 1.00 96.38 637 ASP A O 1
ATOM 5068 N N . ILE A 1 638 ? 24.935 -6.503 -26.434 1.00 97.56 638 ILE A N 1
ATOM 5069 C CA . ILE A 1 638 ? 24.903 -5.266 -25.653 1.00 97.56 638 ILE A CA 1
ATOM 5070 C C . ILE A 1 638 ? 25.164 -4.066 -26.568 1.00 97.56 638 ILE A C 1
ATOM 5072 O O . ILE A 1 638 ? 26.177 -3.978 -27.255 1.00 97.56 638 ILE A O 1
ATOM 5076 N N . LEU A 1 639 ? 24.249 -3.102 -26.522 1.00 97.62 639 LEU A N 1
ATOM 5077 C CA . LEU A 1 639 ? 24.336 -1.813 -27.205 1.00 97.62 639 LEU A CA 1
ATOM 5078 C C . LEU A 1 639 ? 24.869 -0.721 -26.269 1.00 97.62 639 LEU A C 1
ATOM 5080 O O . LEU A 1 639 ? 25.681 0.110 -26.677 1.00 97.62 639 LEU A O 1
ATOM 5084 N N . ALA A 1 640 ? 24.428 -0.731 -25.008 1.00 97.94 640 ALA A N 1
ATOM 5085 C CA . ALA A 1 640 ? 24.887 0.194 -23.978 1.00 97.94 640 ALA A CA 1
ATOM 5086 C C . ALA A 1 640 ? 24.729 -0.395 -22.568 1.00 97.94 640 ALA A C 1
ATOM 5088 O O . ALA A 1 640 ? 23.889 -1.264 -22.333 1.00 97.94 640 ALA A O 1
ATOM 5089 N N . LYS A 1 641 ? 25.508 0.113 -21.611 1.00 98.06 641 LYS A N 1
ATOM 5090 C CA . LYS A 1 641 ? 25.362 -0.164 -20.173 1.00 98.06 641 LYS A CA 1
ATOM 5091 C C . LYS A 1 641 ? 24.851 1.083 -19.458 1.00 98.06 641 LYS A C 1
ATOM 5093 O O . LYS A 1 641 ? 25.292 2.177 -19.790 1.00 98.06 641 LYS A O 1
ATOM 5098 N N . ILE A 1 642 ? 23.949 0.920 -18.496 1.00 98.25 642 ILE A N 1
ATOM 5099 C CA . ILE A 1 642 ? 23.404 1.985 -17.646 1.00 98.25 642 ILE A CA 1
ATOM 5100 C C . ILE A 1 642 ? 24.040 1.876 -16.262 1.00 98.25 642 ILE A C 1
ATOM 5102 O O . ILE A 1 642 ? 24.180 0.775 -15.729 1.00 98.25 642 ILE A O 1
ATOM 5106 N N . SER A 1 643 ? 24.424 3.004 -15.676 1.00 96.19 643 SER A N 1
ATOM 5107 C CA . SER A 1 643 ? 24.976 3.054 -14.321 1.00 96.19 643 SER A CA 1
ATOM 5108 C C . SER A 1 643 ? 24.694 4.398 -13.658 1.00 96.19 643 SER A C 1
ATOM 5110 O O . SER A 1 643 ? 24.480 5.404 -14.331 1.00 96.19 643 SER A O 1
ATOM 5112 N N . GLY A 1 644 ? 24.696 4.438 -12.328 1.00 94.56 644 GLY A N 1
ATOM 5113 C CA . GLY A 1 644 ? 24.621 5.685 -11.570 1.00 94.56 644 GLY A CA 1
ATOM 5114 C C . GLY A 1 644 ? 23.673 5.592 -10.386 1.00 94.56 644 GLY A C 1
ATOM 5115 O O . GLY A 1 644 ? 23.489 4.519 -9.811 1.00 94.56 644 GLY A O 1
ATOM 5116 N N . SER A 1 645 ? 23.084 6.729 -10.021 1.00 92.56 645 SER A N 1
ATOM 5117 C CA . SER A 1 645 ? 22.136 6.832 -8.916 1.00 92.56 645 SER A CA 1
ATOM 5118 C C . SER A 1 645 ? 20.794 7.369 -9.384 1.00 92.56 645 SER A C 1
ATOM 5120 O O . SER A 1 645 ? 20.729 8.437 -9.992 1.00 92.56 645 SER A O 1
ATOM 5122 N N . TRP A 1 646 ? 19.710 6.683 -9.020 1.00 91.19 646 TRP A N 1
ATOM 5123 C CA . TRP A 1 646 ? 18.347 7.131 -9.314 1.00 91.19 646 TRP A CA 1
ATOM 5124 C C . TRP A 1 646 ? 17.892 8.310 -8.429 1.00 91.19 646 TRP A C 1
ATOM 5126 O O . TRP A 1 646 ? 16.802 8.830 -8.628 1.00 91.19 646 TRP A O 1
ATOM 5136 N N . HIS A 1 647 ? 18.736 8.785 -7.500 1.00 90.69 647 HIS A N 1
ATOM 5137 C CA . HIS A 1 647 ? 18.572 10.060 -6.780 1.00 90.69 647 HIS A CA 1
ATOM 5138 C C . HIS A 1 647 ? 19.464 11.190 -7.323 1.00 90.69 647 HIS A C 1
ATOM 5140 O O . HIS A 1 647 ? 19.290 12.349 -6.935 1.00 90.69 647 HIS A O 1
ATOM 5146 N N . GLY A 1 648 ? 20.426 10.866 -8.189 1.00 92.50 648 GLY A N 1
ATOM 5147 C CA . GLY A 1 648 ? 21.471 11.778 -8.640 1.00 92.50 648 GLY A CA 1
ATOM 5148 C C . GLY A 1 648 ? 21.709 11.664 -10.139 1.00 92.50 648 GLY A C 1
ATOM 5149 O O . GLY A 1 648 ? 20.805 11.895 -10.938 1.00 92.50 648 GLY A O 1
ATOM 5150 N N . GLN A 1 649 ? 22.940 11.344 -10.525 1.00 95.06 649 GLN A N 1
ATOM 5151 C CA . GLN A 1 649 ? 23.341 11.267 -11.927 1.00 95.06 649 GLN A CA 1
ATOM 5152 C C . GLN A 1 649 ? 23.242 9.836 -12.449 1.00 95.06 649 GLN A C 1
ATOM 5154 O O . GLN A 1 649 ? 23.755 8.901 -11.829 1.00 95.06 649 GLN A O 1
ATOM 5159 N N . VAL A 1 650 ? 22.607 9.685 -13.610 1.00 96.69 650 VAL A N 1
ATOM 5160 C CA . VAL A 1 650 ? 22.522 8.428 -14.357 1.00 96.69 650 VAL A CA 1
ATOM 5161 C C . VAL A 1 650 ? 23.285 8.587 -15.667 1.00 96.69 650 VAL A C 1
ATOM 5163 O O . VAL A 1 650 ? 23.130 9.585 -16.373 1.00 96.69 650 VAL A O 1
ATOM 5166 N N . TYR A 1 651 ? 24.095 7.589 -15.996 1.00 97.12 651 TYR A N 1
ATOM 5167 C CA . TYR A 1 651 ? 24.974 7.543 -17.154 1.00 97.12 651 TYR A CA 1
ATOM 5168 C C . TYR A 1 651 ? 24.638 6.356 -18.050 1.00 97.12 651 TYR A C 1
ATOM 5170 O O . TYR A 1 651 ? 24.101 5.342 -17.599 1.00 97.12 651 TYR A O 1
ATOM 5178 N N . PHE A 1 652 ? 25.023 6.469 -19.318 1.00 97.50 652 PHE A N 1
ATOM 5179 C CA . PHE A 1 652 ? 25.111 5.341 -20.231 1.00 97.50 652 PHE A CA 1
ATOM 5180 C C . PHE A 1 652 ? 26.516 5.241 -20.832 1.00 97.50 652 PHE A C 1
ATOM 5182 O O . PHE A 1 652 ? 27.180 6.247 -21.066 1.00 97.50 652 PHE A O 1
ATOM 5189 N N . THR A 1 653 ? 26.970 4.025 -21.109 1.00 96.56 653 THR A N 1
ATOM 5190 C CA . THR A 1 653 ? 28.241 3.748 -21.789 1.00 96.56 653 THR A CA 1
ATOM 5191 C C . THR A 1 653 ? 27.953 2.912 -23.023 1.00 96.56 653 THR A C 1
ATOM 5193 O O . THR A 1 653 ? 27.424 1.807 -22.901 1.00 96.56 653 THR A O 1
ATOM 5196 N N . LEU A 1 654 ? 28.286 3.433 -24.205 1.00 95.19 654 LEU A N 1
ATOM 5197 C CA . LEU A 1 654 ? 28.129 2.708 -25.467 1.00 95.19 654 LEU A CA 1
ATOM 5198 C C . LEU A 1 654 ? 29.064 1.492 -25.513 1.00 95.19 654 LEU A C 1
ATOM 5200 O O . LEU A 1 654 ? 30.190 1.525 -25.006 1.00 95.19 654 LEU A O 1
ATOM 5204 N N . ALA A 1 655 ? 28.605 0.411 -26.141 1.00 90.56 655 ALA A N 1
ATOM 5205 C CA . ALA A 1 655 ? 29.438 -0.763 -26.359 1.00 90.56 655 ALA A CA 1
ATOM 5206 C C . ALA A 1 655 ? 30.706 -0.392 -27.154 1.00 90.56 655 ALA A C 1
ATOM 5208 O O . ALA A 1 655 ? 30.644 0.289 -28.175 1.00 90.56 655 ALA A O 1
ATOM 5209 N N . GLY A 1 656 ? 31.871 -0.827 -26.666 1.00 84.62 656 GLY A N 1
ATOM 5210 C CA . GLY A 1 656 ? 33.166 -0.607 -27.318 1.00 84.62 656 GLY A CA 1
ATOM 5211 C C . GLY A 1 656 ? 33.844 0.749 -27.067 1.00 84.62 656 GLY A C 1
ATOM 5212 O O . GLY A 1 656 ? 35.014 0.875 -27.416 1.00 84.62 656 GLY A O 1
ATOM 5213 N N . THR A 1 657 ? 33.184 1.740 -26.449 1.00 83.88 657 THR A N 1
ATOM 5214 C CA . THR A 1 657 ? 33.818 3.046 -26.151 1.00 83.88 657 THR A CA 1
ATOM 5215 C C . THR A 1 657 ? 34.441 3.106 -24.757 1.00 83.88 657 THR A C 1
ATOM 5217 O O . THR A 1 657 ? 35.471 3.744 -24.576 1.00 83.88 657 THR A O 1
ATOM 5220 N N . GLY A 1 658 ? 33.816 2.468 -23.759 1.00 79.56 658 GLY A N 1
ATOM 5221 C CA . GLY A 1 658 ? 34.239 2.508 -22.351 1.00 79.56 658 GLY A CA 1
ATOM 5222 C C . GLY A 1 658 ? 33.998 3.845 -21.630 1.00 79.56 658 GLY A C 1
ATOM 5223 O O . GLY A 1 658 ? 34.112 3.900 -20.409 1.00 79.56 658 GLY A O 1
ATOM 5224 N N . GLU A 1 659 ? 33.626 4.906 -22.350 1.00 89.62 659 GLU A N 1
ATOM 5225 C CA . GLU A 1 659 ? 33.407 6.243 -21.791 1.00 89.62 659 GLU A CA 1
ATOM 5226 C C . GLU A 1 659 ? 31.940 6.453 -21.360 1.00 89.62 659 GLU A C 1
ATOM 5228 O O . GLU A 1 659 ? 31.032 6.297 -22.186 1.00 89.62 659 GLU A O 1
ATOM 5233 N N . PRO A 1 660 ? 31.673 6.806 -20.087 1.00 93.31 660 PRO A N 1
ATOM 5234 C CA . PRO A 1 660 ? 30.329 7.121 -19.614 1.00 93.31 660 PRO A CA 1
ATOM 5235 C C . PRO A 1 660 ? 29.872 8.509 -20.081 1.00 93.31 660 PRO A C 1
ATOM 5237 O O . PRO A 1 660 ? 30.576 9.505 -19.919 1.00 93.31 660 PRO A O 1
ATOM 5240 N N . GLN A 1 661 ? 28.652 8.580 -20.605 1.00 94.69 661 GLN A N 1
ATOM 5241 C CA . GLN A 1 661 ? 27.962 9.806 -20.997 1.00 94.69 661 GLN A CA 1
ATOM 5242 C C . GLN A 1 661 ? 26.771 10.054 -20.071 1.00 94.69 661 GLN A C 1
ATOM 5244 O O . GLN A 1 661 ? 26.048 9.124 -19.714 1.00 94.69 661 GLN A O 1
ATOM 5249 N N . LEU A 1 662 ? 26.567 11.306 -19.659 1.00 95.19 662 LEU A N 1
ATOM 5250 C CA . LEU A 1 662 ? 25.467 11.671 -18.765 1.00 95.19 662 LEU A CA 1
ATOM 5251 C C . LEU A 1 662 ? 24.126 11.531 -19.499 1.00 95.19 662 LEU A C 1
ATOM 5253 O O . LEU A 1 662 ? 23.898 12.196 -20.507 1.00 95.19 662 LEU A O 1
ATOM 5257 N N . LEU A 1 663 ? 23.231 10.696 -18.968 1.00 95.62 663 LEU A N 1
ATOM 5258 C CA . LEU A 1 663 ? 21.869 10.541 -19.474 1.00 95.62 663 LEU A CA 1
ATOM 5259 C C . LEU A 1 663 ? 20.943 11.605 -18.877 1.00 95.62 663 LEU A C 1
ATOM 5261 O O . LEU A 1 663 ? 20.200 12.274 -19.597 1.00 95.62 663 LEU A O 1
ATOM 5265 N N . ILE A 1 664 ? 20.974 11.740 -17.549 1.00 94.69 664 ILE A N 1
ATOM 5266 C CA . ILE A 1 664 ? 20.164 12.701 -16.801 1.00 94.69 664 ILE A CA 1
ATOM 5267 C C . ILE A 1 664 ? 20.775 12.960 -15.419 1.00 94.69 664 ILE A C 1
ATOM 5269 O O . ILE A 1 664 ? 21.314 12.051 -14.787 1.00 94.69 664 ILE A O 1
ATOM 5273 N N . ASP A 1 665 ? 20.673 14.203 -14.947 1.00 93.75 665 ASP A N 1
ATOM 5274 C CA . ASP A 1 665 ? 20.948 14.574 -13.558 1.00 93.75 665 ASP A CA 1
ATOM 5275 C C . ASP A 1 665 ? 19.624 14.893 -12.858 1.00 93.75 665 ASP A C 1
ATOM 5277 O O . ASP A 1 665 ? 18.930 15.840 -13.226 1.00 93.75 665 ASP A O 1
ATOM 5281 N N . ILE A 1 666 ? 19.264 14.075 -11.871 1.00 94.50 666 ILE A N 1
ATOM 5282 C CA . ILE A 1 666 ? 18.017 14.148 -11.099 1.00 94.50 666 ILE A CA 1
ATOM 5283 C C . ILE A 1 666 ? 18.143 15.140 -9.936 1.00 94.50 666 ILE A C 1
ATOM 5285 O O . ILE A 1 666 ? 17.145 15.645 -9.410 1.00 94.50 666 ILE A O 1
ATOM 5289 N N . THR A 1 667 ? 19.369 15.461 -9.522 1.00 92.12 667 THR A N 1
ATOM 5290 C CA . THR A 1 667 ? 19.650 16.328 -8.373 1.00 92.12 667 THR A CA 1
ATOM 5291 C C . THR A 1 667 ? 18.928 17.680 -8.462 1.00 92.12 667 THR A C 1
ATOM 5293 O O . THR A 1 667 ? 18.232 18.016 -7.496 1.00 92.12 667 THR A O 1
ATOM 5296 N N . PRO A 1 668 ? 18.989 18.426 -9.588 1.00 93.75 668 PRO A N 1
ATOM 5297 C CA . PRO A 1 668 ? 18.350 19.738 -9.697 1.00 93.75 668 PRO A CA 1
ATOM 5298 C C . PRO A 1 668 ? 16.853 19.684 -10.047 1.00 93.75 668 PRO A C 1
ATOM 5300 O O . PRO A 1 668 ? 16.211 20.731 -10.112 1.00 93.75 668 PRO A O 1
ATOM 5303 N N . LEU A 1 669 ? 16.290 18.504 -10.323 1.00 92.69 669 LEU A N 1
ATOM 5304 C CA . LEU A 1 669 ? 14.931 18.378 -10.846 1.00 92.69 669 LEU A CA 1
ATOM 5305 C C . LEU A 1 669 ? 13.892 18.294 -9.722 1.00 92.69 669 LEU A C 1
ATOM 5307 O O . LEU A 1 669 ? 14.085 17.603 -8.723 1.00 92.69 669 LEU A O 1
ATOM 5311 N N . PHE A 1 670 ? 12.752 18.951 -9.932 1.00 93.12 670 PHE A N 1
ATOM 5312 C CA . PHE A 1 670 ? 11.570 18.889 -9.070 1.00 93.12 670 PHE A CA 1
ATOM 5313 C C . PHE A 1 670 ? 10.310 18.672 -9.918 1.00 93.12 670 PHE A C 1
ATOM 5315 O O . PHE A 1 670 ? 10.324 19.047 -11.100 1.00 93.12 670 PHE A O 1
ATOM 5322 N N . PRO A 1 671 ? 9.232 18.099 -9.343 1.00 94.31 671 PRO A N 1
ATOM 5323 C CA . PRO A 1 671 ? 7.960 17.936 -10.040 1.00 94.31 671 PRO A CA 1
ATOM 5324 C C . PRO A 1 671 ? 7.473 19.240 -10.689 1.00 94.31 671 PRO A C 1
ATOM 5326 O O . PRO A 1 671 ? 7.463 20.297 -10.054 1.00 94.31 671 PRO A O 1
ATOM 5329 N N . ALA A 1 672 ? 7.090 19.174 -11.961 1.00 94.06 672 ALA A N 1
ATOM 5330 C CA . ALA A 1 672 ? 6.581 20.304 -12.720 1.00 94.06 672 ALA A CA 1
ATOM 5331 C C . ALA A 1 672 ? 5.150 20.657 -12.293 1.00 94.06 672 ALA A C 1
ATOM 5333 O O . ALA A 1 672 ? 4.302 19.786 -12.076 1.00 94.06 672 ALA A O 1
ATOM 5334 N N . THR A 1 673 ? 4.859 21.955 -12.223 1.00 93.44 673 THR A N 1
ATOM 5335 C CA . THR A 1 673 ? 3.517 22.448 -11.909 1.00 93.44 673 THR A CA 1
ATOM 5336 C C . THR A 1 673 ? 2.534 22.056 -13.007 1.00 93.44 673 THR A C 1
ATOM 5338 O O . THR A 1 673 ? 2.749 22.350 -14.181 1.00 93.44 673 THR A O 1
ATOM 5341 N N . LYS A 1 674 ? 1.431 21.426 -12.607 1.00 95.19 674 LYS A N 1
ATOM 5342 C CA . LYS A 1 674 ? 0.313 21.073 -13.485 1.00 95.19 674 LYS A CA 1
ATOM 5343 C C . LYS A 1 674 ? -0.753 22.165 -13.512 1.00 95.19 674 LYS A C 1
ATOM 5345 O O . LYS A 1 674 ? -1.001 22.819 -12.498 1.00 95.19 674 LYS A O 1
ATOM 5350 N N . SER A 1 675 ? -1.429 22.297 -14.643 1.00 96.12 675 SER A N 1
ATOM 5351 C CA . SER A 1 675 ? -2.668 23.055 -14.797 1.00 96.12 675 SER A CA 1
ATOM 5352 C C . SER A 1 675 ? -3.860 22.100 -14.759 1.00 96.12 675 SER A C 1
ATOM 5354 O O . SER A 1 675 ? -3.793 20.982 -15.271 1.00 96.12 675 SER A O 1
ATOM 5356 N N . VAL A 1 676 ? -4.954 22.523 -14.135 1.00 96.19 676 VAL A N 1
ATOM 5357 C CA . VAL A 1 676 ? -6.207 21.757 -14.068 1.00 96.19 676 VAL A CA 1
ATOM 5358 C C . VAL A 1 676 ? -7.364 22.631 -14.550 1.00 96.19 676 VAL A C 1
ATOM 5360 O O . VAL A 1 676 ? -7.248 23.860 -14.507 1.00 96.19 676 VAL A O 1
ATOM 5363 N N . PRO A 1 677 ? -8.493 22.036 -14.970 1.00 95.69 677 PRO A N 1
ATOM 5364 C CA . PRO A 1 677 ? -9.697 22.800 -15.270 1.00 95.69 677 PRO A CA 1
ATOM 5365 C C . PRO A 1 677 ? -10.104 23.734 -14.113 1.00 95.69 677 PRO A C 1
ATOM 5367 O O . PRO A 1 677 ? -9.982 23.343 -12.945 1.00 95.69 677 PRO A O 1
ATOM 5370 N N . PRO A 1 678 ? -10.622 24.945 -14.397 1.00 94.38 678 PRO A N 1
ATOM 5371 C CA . PRO A 1 678 ? -11.169 25.834 -13.375 1.00 94.38 678 PRO A CA 1
ATOM 5372 C C . PRO A 1 678 ? -12.278 25.155 -12.566 1.00 94.38 678 PRO A C 1
ATOM 5374 O O . PRO A 1 678 ? -13.056 24.379 -13.115 1.00 94.38 678 PRO A O 1
ATOM 5377 N N . GLU A 1 679 ? -12.400 25.487 -11.280 1.00 90.75 679 GLU A N 1
ATOM 5378 C CA . GLU A 1 679 ? -13.344 24.846 -10.347 1.00 90.75 679 GLU A CA 1
ATOM 5379 C C . GLU A 1 679 ? -14.800 24.841 -10.851 1.00 90.75 679 GLU A C 1
ATOM 5381 O O . GLU A 1 679 ? -15.492 23.824 -10.771 1.00 90.75 679 GLU A O 1
ATOM 5386 N N . GLY A 1 680 ? -15.252 25.949 -11.450 1.00 90.81 680 GLY A N 1
ATOM 5387 C CA . GLY A 1 680 ? -16.598 26.064 -12.025 1.00 90.81 680 GLY A CA 1
ATOM 5388 C C . GLY A 1 680 ? -16.853 25.154 -13.235 1.00 90.81 680 GLY A C 1
ATOM 5389 O O . GLY A 1 680 ? -18.006 24.913 -13.577 1.00 90.81 680 GLY A O 1
ATOM 5390 N N . SER A 1 681 ? -15.799 24.632 -13.866 1.00 92.62 681 SER A N 1
ATOM 5391 C CA . SER A 1 681 ? -15.864 23.690 -14.991 1.00 92.62 681 SER A CA 1
ATOM 5392 C C . SER A 1 681 ? -15.582 22.242 -14.577 1.00 92.62 681 SER A C 1
ATOM 5394 O O . SER A 1 681 ? -15.614 21.357 -15.433 1.00 92.62 681 SER A O 1
ATOM 5396 N N . GLN A 1 682 ? -15.291 21.993 -13.295 1.00 94.25 682 GLN A N 1
ATOM 5397 C CA . GLN A 1 682 ? -15.084 20.643 -12.781 1.00 94.25 682 GLN A CA 1
ATOM 5398 C C . GLN A 1 682 ? -16.416 19.957 -12.461 1.00 94.25 682 GLN A C 1
ATOM 5400 O O . GLN A 1 682 ? -17.323 20.565 -11.877 1.00 94.25 682 GLN A O 1
ATOM 5405 N N . LEU A 1 683 ? -16.527 18.677 -12.813 1.00 93.69 683 LEU A N 1
ATOM 5406 C CA . LEU A 1 683 ? -17.711 17.859 -12.513 1.00 93.69 683 LEU A CA 1
ATOM 5407 C C . LEU A 1 683 ? -17.722 17.380 -11.062 1.00 93.69 683 LEU A C 1
ATOM 5409 O O . LEU A 1 683 ? -16.695 17.404 -10.382 1.00 93.69 683 LEU A O 1
ATOM 5413 N N . SER A 1 684 ? -18.881 16.934 -10.571 1.00 92.56 684 SER A N 1
ATOM 5414 C CA . SER A 1 684 ? -19.026 16.541 -9.162 1.00 92.56 684 SER A CA 1
ATOM 5415 C C . SER A 1 684 ? -18.114 15.377 -8.747 1.00 92.56 684 SER A C 1
ATOM 5417 O O . SER A 1 684 ? -17.659 15.350 -7.606 1.00 92.56 684 SER A O 1
ATOM 5419 N N . ASN A 1 685 ? -17.797 14.469 -9.677 1.00 92.88 685 ASN A N 1
ATOM 5420 C CA . ASN A 1 685 ? -16.902 13.321 -9.499 1.00 92.88 685 ASN A CA 1
ATOM 5421 C C . ASN A 1 685 ? -15.464 13.544 -10.014 1.00 92.88 685 ASN A C 1
ATOM 5423 O O . ASN A 1 685 ? -14.699 12.584 -10.124 1.00 92.88 685 ASN A O 1
ATOM 5427 N N . G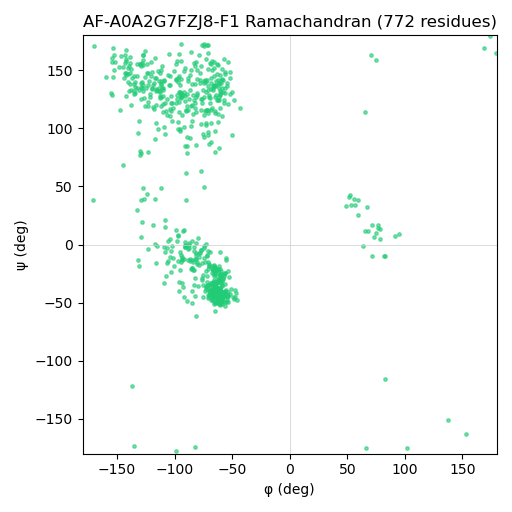LU A 1 686 ? -15.081 14.784 -10.329 1.00 95.25 686 GLU A N 1
ATOM 5428 C CA . GLU A 1 686 ? -13.692 15.128 -10.649 1.00 95.25 686 GLU A CA 1
ATOM 5429 C C . GLU A 1 686 ? -12.892 15.290 -9.346 1.00 95.25 686 GLU A C 1
ATOM 5431 O O . GLU A 1 686 ? -13.319 16.010 -8.443 1.00 95.25 686 GLU A O 1
ATOM 5436 N N . SER A 1 687 ? -11.743 14.618 -9.218 1.00 96.06 687 SER A N 1
ATOM 5437 C CA . SER A 1 687 ? -11.085 14.335 -7.930 1.00 96.06 687 SER A CA 1
ATOM 5438 C C . SER A 1 687 ? -10.950 15.532 -6.980 1.00 96.06 687 SER A C 1
ATOM 5440 O O . SER A 1 687 ? -11.237 15.402 -5.792 1.00 96.06 687 SER A O 1
ATOM 5442 N N . ARG A 1 688 ? -10.535 16.710 -7.466 1.00 95.12 688 ARG A N 1
ATOM 5443 C CA . ARG A 1 688 ? -10.365 17.898 -6.608 1.00 95.12 688 ARG A CA 1
ATOM 5444 C C . ARG A 1 688 ? -11.692 18.404 -6.047 1.00 95.12 688 ARG A C 1
ATOM 5446 O O . ARG A 1 688 ? -11.774 18.688 -4.856 1.00 95.12 688 ARG A O 1
ATOM 5453 N N . LYS A 1 689 ? -12.728 18.479 -6.884 1.00 94.88 689 LYS A N 1
ATOM 5454 C CA . LYS A 1 689 ? -14.076 18.886 -6.473 1.00 94.88 689 LYS A CA 1
ATOM 5455 C C . LYS A 1 689 ? -14.747 17.824 -5.607 1.00 94.88 689 LYS A C 1
ATOM 5457 O O . LYS A 1 689 ? -15.373 18.157 -4.608 1.00 94.88 689 LYS A O 1
ATOM 5462 N N . PHE A 1 690 ? -14.564 16.552 -5.946 1.00 94.00 690 PHE A N 1
ATOM 5463 C CA . PHE A 1 690 ? -15.124 15.429 -5.199 1.00 94.00 690 PHE A CA 1
ATOM 5464 C C . PHE A 1 690 ? -14.599 15.377 -3.753 1.00 94.00 690 PHE A C 1
ATOM 5466 O O . PHE A 1 690 ? -15.365 15.168 -2.812 1.00 94.00 690 PHE A O 1
ATOM 5473 N N . TRP A 1 691 ? -13.303 15.643 -3.561 1.00 94.62 691 TRP A N 1
ATOM 5474 C CA . TRP A 1 691 ? -12.641 15.634 -2.254 1.00 94.62 691 TRP A CA 1
ATOM 5475 C C . TRP A 1 691 ? -12.502 17.022 -1.601 1.00 94.62 691 TRP A C 1
ATOM 5477 O O . TRP A 1 691 ? -11.832 17.136 -0.568 1.00 94.62 691 TRP A O 1
ATOM 5487 N N . SER A 1 692 ? -13.114 18.081 -2.149 1.00 95.06 692 SER A N 1
ATOM 5488 C CA . SER A 1 692 ? -12.898 19.465 -1.684 1.00 95.06 692 SER A CA 1
ATOM 5489 C C . SER A 1 692 ? -13.250 19.639 -0.207 1.00 95.06 692 SER A C 1
ATOM 5491 O O . SER A 1 692 ? -12.424 20.100 0.571 1.00 95.06 692 SER A O 1
ATOM 5493 N N . SER A 1 693 ? -14.413 19.138 0.217 1.00 94.62 693 SER A N 1
ATOM 5494 C CA . SER A 1 693 ? -14.874 19.236 1.611 1.00 94.62 693 SER A CA 1
ATOM 5495 C C . SER A 1 693 ? -13.962 18.540 2.633 1.00 94.62 693 SER A C 1
ATOM 5497 O O . SER A 1 693 ? -13.880 18.971 3.784 1.00 94.62 693 SER A O 1
ATOM 5499 N N . VAL A 1 694 ? -13.278 17.459 2.238 1.00 91.44 694 VAL A N 1
ATOM 5500 C CA . VAL A 1 694 ? -12.281 16.776 3.082 1.00 91.44 694 VAL A CA 1
ATOM 5501 C C . VAL A 1 694 ? -10.996 17.597 3.117 1.00 91.44 694 VAL A C 1
ATOM 5503 O O . VAL A 1 694 ? -10.452 17.842 4.190 1.00 91.44 694 VAL A O 1
ATOM 5506 N N . THR A 1 695 ? -10.559 18.068 1.951 1.00 93.69 695 THR A N 1
ATOM 5507 C CA . THR A 1 695 ? -9.339 18.862 1.755 1.00 93.69 695 THR A CA 1
ATOM 5508 C C . THR A 1 695 ? -9.387 20.175 2.522 1.00 93.69 695 THR A C 1
ATOM 5510 O O . THR A 1 695 ? -8.487 20.444 3.311 1.00 93.69 695 THR A O 1
ATOM 5513 N N . GLU A 1 696 ? -10.461 20.950 2.377 1.00 95.12 696 GLU A N 1
ATOM 5514 C CA . GLU A 1 696 ? -10.693 22.192 3.120 1.00 95.12 696 GLU A CA 1
ATOM 5515 C C . GLU A 1 696 ? -10.660 21.947 4.630 1.00 95.12 696 GLU A C 1
ATOM 5517 O O . GLU A 1 696 ? -9.985 22.663 5.361 1.00 95.12 696 GLU A O 1
ATOM 5522 N N . ALA A 1 697 ? -11.323 20.888 5.108 1.00 91.38 697 ALA A N 1
ATOM 5523 C CA . ALA A 1 697 ? -11.341 20.562 6.528 1.00 91.38 697 ALA A CA 1
ATOM 5524 C C . ALA A 1 697 ? -9.963 20.126 7.066 1.00 91.38 697 ALA A C 1
ATOM 5526 O O . ALA A 1 697 ? -9.636 20.461 8.205 1.00 91.38 697 ALA A O 1
ATOM 5527 N N . ILE A 1 698 ? -9.146 19.409 6.283 1.00 85.50 698 ILE A N 1
ATOM 5528 C CA . ILE A 1 698 ? -7.761 19.067 6.660 1.00 85.50 698 ILE A CA 1
ATOM 5529 C C . ILE A 1 698 ? -6.890 20.327 6.696 1.00 85.50 698 ILE A C 1
ATOM 5531 O O . ILE A 1 698 ? -6.186 20.546 7.681 1.00 85.50 698 ILE A O 1
ATOM 5535 N N . VAL A 1 699 ? -6.969 21.176 5.667 1.00 91.06 699 VAL A N 1
ATOM 5536 C CA . VAL A 1 699 ? -6.199 22.430 5.570 1.00 91.06 699 VAL A CA 1
ATOM 5537 C C . VAL A 1 699 ? -6.555 23.389 6.711 1.00 91.06 699 VAL A C 1
ATOM 5539 O O . VAL A 1 699 ? -5.662 23.950 7.347 1.00 91.06 699 VAL A O 1
ATOM 5542 N N . ASP A 1 700 ? -7.839 23.490 7.057 1.00 92.25 700 ASP A N 1
ATOM 5543 C CA . ASP A 1 700 ? -8.343 24.263 8.199 1.00 92.25 700 ASP A CA 1
ATOM 5544 C C . ASP A 1 700 ? -8.039 23.619 9.566 1.00 92.25 700 ASP A C 1
ATOM 5546 O O . ASP A 1 700 ? -8.440 24.150 10.605 1.00 92.25 700 ASP A O 1
ATOM 5550 N N . LYS A 1 701 ? -7.361 22.462 9.595 1.00 86.62 701 LYS A N 1
ATOM 5551 C CA . LYS A 1 701 ? -7.054 21.669 10.800 1.00 86.62 701 LYS A CA 1
ATOM 5552 C C . LYS A 1 701 ? -8.302 21.220 11.578 1.00 86.62 701 LYS A C 1
ATOM 5554 O O . LYS A 1 701 ? -8.239 20.937 12.775 1.00 86.62 701 LYS A O 1
ATOM 5559 N N . LYS A 1 702 ? -9.449 21.103 10.904 1.00 81.81 702 LYS A N 1
ATOM 5560 C CA . LYS A 1 702 ? -10.727 20.599 11.436 1.00 81.81 702 LYS A CA 1
ATOM 5561 C C . LYS A 1 702 ? -10.826 19.082 11.229 1.00 81.81 702 LYS A C 1
ATOM 5563 O O . LYS A 1 702 ? -11.724 18.584 10.550 1.00 81.81 702 LYS A O 1
ATOM 5568 N N . TYR A 1 703 ? -9.912 18.316 11.826 1.00 77.25 703 TYR A N 1
ATOM 5569 C CA . TYR A 1 703 ? -9.746 16.879 11.538 1.00 77.25 703 TYR A CA 1
ATOM 5570 C C . TYR A 1 703 ? -10.985 16.012 11.822 1.00 77.25 703 TYR A C 1
ATOM 5572 O O . TYR A 1 703 ? -11.245 15.040 11.108 1.00 77.25 703 TYR A O 1
ATOM 5580 N N . SER A 1 704 ? -11.790 16.370 12.825 1.00 72.19 704 SER A N 1
ATOM 5581 C CA . SER A 1 704 ? -13.056 15.683 13.123 1.00 72.19 704 SER A CA 1
ATOM 5582 C C . SER A 1 704 ? -14.088 15.896 12.012 1.00 72.19 704 SER A C 1
ATOM 5584 O O . SER A 1 704 ? -14.756 14.954 11.588 1.00 72.19 704 SER A O 1
ATOM 5586 N N . GLN A 1 705 ? -14.174 17.121 11.484 1.00 79.62 705 GLN A N 1
ATOM 5587 C CA . GLN A 1 705 ? -15.017 17.432 10.333 1.00 79.62 705 GLN A CA 1
ATOM 5588 C C . GLN A 1 705 ? -14.507 16.720 9.076 1.00 79.62 705 GLN A C 1
ATOM 5590 O O . GLN A 1 705 ? -15.307 16.113 8.373 1.00 79.62 705 GLN A O 1
ATOM 5595 N N . ALA A 1 706 ? -13.192 16.725 8.834 1.00 76.12 706 ALA A N 1
ATOM 5596 C CA . ALA A 1 706 ? -12.585 16.024 7.703 1.00 76.12 706 ALA A CA 1
ATOM 5597 C C . ALA A 1 706 ? -12.906 14.522 7.718 1.00 76.12 706 ALA A C 1
ATOM 5599 O O . ALA A 1 706 ? -13.309 13.958 6.701 1.00 76.12 706 ALA A O 1
ATOM 5600 N N . THR A 1 707 ? -12.807 13.888 8.892 1.00 76.12 707 THR A N 1
ATOM 5601 C CA . THR A 1 707 ? -13.145 12.469 9.079 1.00 76.12 707 THR A CA 1
ATOM 5602 C C . THR A 1 707 ? -14.623 12.210 8.783 1.00 76.12 707 THR A C 1
ATOM 5604 O O . THR A 1 707 ? -14.940 11.271 8.057 1.00 76.12 707 THR A O 1
ATOM 5607 N N . LYS A 1 708 ? -15.527 13.086 9.244 1.00 78.88 708 LYS A N 1
ATOM 5608 C CA . LYS A 1 708 ? -16.964 12.996 8.946 1.00 78.88 708 LYS A CA 1
ATOM 5609 C C . LYS A 1 708 ? -17.264 13.162 7.451 1.00 78.88 708 LYS A C 1
ATOM 5611 O O . LYS A 1 708 ? -18.045 12.392 6.898 1.00 78.88 708 LYS A O 1
ATOM 5616 N N . CYS A 1 709 ? -16.645 14.137 6.781 1.00 83.69 709 CYS A N 1
ATOM 5617 C CA . CYS A 1 709 ? -16.788 14.331 5.334 1.00 83.69 709 CYS A CA 1
ATOM 5618 C C . CYS A 1 709 ? -16.316 13.091 4.558 1.00 83.69 709 CYS A C 1
ATOM 5620 O O . CYS A 1 709 ? -17.040 12.604 3.692 1.00 83.69 709 CYS A O 1
ATOM 5622 N N . LYS A 1 710 ? -15.154 12.533 4.923 1.00 81.19 710 LYS A N 1
ATOM 5623 C CA . LYS A 1 710 ? -14.605 11.306 4.328 1.00 81.19 710 LYS A CA 1
ATOM 5624 C C . LYS A 1 710 ? -15.546 10.114 4.518 1.00 81.19 710 LYS A C 1
ATOM 5626 O O . LYS A 1 710 ? -15.874 9.445 3.543 1.00 81.19 710 LYS A O 1
ATOM 5631 N N . GLN A 1 711 ? -16.030 9.885 5.740 1.00 77.62 711 GLN A N 1
ATOM 5632 C CA . GLN A 1 711 ? -16.983 8.808 6.035 1.00 77.62 711 GLN A CA 1
ATOM 5633 C C . GLN A 1 711 ? -18.271 8.942 5.213 1.00 77.62 711 GLN A C 1
ATOM 5635 O O . GLN A 1 711 ? -18.750 7.950 4.673 1.00 77.62 711 GLN A O 1
ATOM 5640 N N . ASN A 1 712 ? -18.804 10.158 5.058 1.00 82.81 712 ASN A N 1
ATOM 5641 C CA . ASN A 1 712 ? -20.001 10.396 4.246 1.00 82.81 712 ASN A CA 1
ATOM 5642 C C . ASN A 1 712 ? -19.787 10.047 2.764 1.00 82.81 712 ASN A C 1
ATOM 5644 O O . ASN A 1 712 ? -20.691 9.501 2.130 1.00 82.81 712 ASN A O 1
ATOM 5648 N N . ILE A 1 713 ? -18.613 10.365 2.208 1.00 84.75 713 ILE A N 1
ATOM 5649 C CA . ILE A 1 713 ? -18.245 9.996 0.834 1.00 84.75 713 ILE A CA 1
ATOM 5650 C C . ILE A 1 713 ? -18.170 8.467 0.708 1.00 84.75 713 ILE A C 1
ATOM 5652 O O . ILE A 1 713 ? -18.795 7.894 -0.182 1.00 84.75 713 ILE A O 1
ATOM 5656 N N . GLU A 1 714 ? -17.461 7.800 1.622 1.00 76.75 714 GLU A N 1
ATOM 5657 C CA . GLU A 1 714 ? -17.276 6.341 1.615 1.00 76.75 714 GLU A CA 1
ATOM 5658 C C . GLU A 1 714 ? -18.590 5.572 1.819 1.00 76.75 714 GLU A C 1
ATOM 5660 O O . GLU A 1 714 ? -18.813 4.545 1.179 1.00 76.75 714 GLU A O 1
ATOM 5665 N N . GLU A 1 715 ? -19.483 6.063 2.679 1.00 74.88 715 GLU A N 1
ATOM 5666 C CA . GLU A 1 715 ? -20.809 5.473 2.886 1.00 74.88 715 GLU A CA 1
ATOM 5667 C C . GLU A 1 715 ? -21.689 5.631 1.641 1.00 74.88 715 GLU A C 1
ATOM 5669 O O . GLU A 1 715 ? -22.324 4.674 1.204 1.00 74.88 715 GLU A O 1
ATOM 5674 N N . ARG A 1 716 ? -21.668 6.808 0.998 1.00 80.56 716 ARG A N 1
ATOM 5675 C CA . ARG A 1 716 ? -22.394 7.035 -0.260 1.00 80.56 716 ARG A CA 1
ATOM 5676 C C . ARG A 1 716 ? -21.911 6.096 -1.368 1.00 80.56 716 ARG A C 1
ATOM 5678 O O . ARG A 1 716 ? -22.732 5.594 -2.132 1.00 80.56 716 ARG A O 1
ATOM 5685 N N . GLN A 1 717 ? -20.606 5.826 -1.436 1.00 76.25 717 GLN A N 1
ATOM 5686 C CA . GLN A 1 717 ? -20.053 4.831 -2.361 1.00 76.25 717 GLN A CA 1
ATOM 5687 C C . GLN A 1 717 ? -20.579 3.425 -2.076 1.00 76.25 717 GLN A C 1
ATOM 5689 O O . GLN A 1 717 ? -21.029 2.743 -2.999 1.00 76.25 717 GLN A O 1
ATOM 5694 N N . ARG A 1 718 ? -20.572 3.003 -0.804 1.00 75.88 718 ARG A N 1
ATOM 5695 C CA . ARG A 1 718 ? -21.103 1.698 -0.383 1.00 75.88 718 ARG A CA 1
ATOM 5696 C C . ARG A 1 718 ? -22.588 1.559 -0.716 1.00 75.88 718 ARG A C 1
ATOM 5698 O O . ARG A 1 718 ? -22.988 0.543 -1.282 1.00 75.88 718 ARG A O 1
ATOM 5705 N N . GLN A 1 719 ? -23.379 2.602 -0.471 1.00 77.56 719 GLN A N 1
ATOM 5706 C CA . GLN A 1 719 ? -24.794 2.627 -0.832 1.00 77.56 719 GLN A CA 1
ATOM 5707 C C . GLN A 1 719 ? -25.001 2.487 -2.347 1.00 77.56 719 GLN A C 1
ATOM 5709 O O . GLN A 1 719 ? -25.767 1.628 -2.779 1.00 77.56 719 GLN A O 1
ATOM 5714 N N . ARG A 1 720 ? -24.289 3.262 -3.177 1.00 81.50 720 ARG A N 1
ATOM 5715 C CA . ARG A 1 720 ? -24.411 3.156 -4.642 1.00 81.50 720 ARG A CA 1
ATOM 5716 C C . ARG A 1 720 ? -23.962 1.797 -5.174 1.00 81.50 720 ARG A C 1
ATOM 5718 O O . ARG A 1 720 ? -24.537 1.300 -6.138 1.00 81.50 720 ARG A O 1
ATOM 5725 N N . ALA A 1 721 ? -22.943 1.183 -4.575 1.00 75.44 721 ALA A N 1
ATOM 5726 C CA . ALA A 1 721 ? -22.541 -0.178 -4.919 1.00 75.44 721 ALA A CA 1
ATOM 5727 C C . ALA A 1 721 ? -23.662 -1.190 -4.613 1.00 75.44 721 ALA A C 1
ATOM 5729 O O . ALA A 1 721 ? -24.001 -1.995 -5.481 1.00 75.44 721 ALA A O 1
ATOM 5730 N N . ALA A 1 722 ? -24.293 -1.089 -3.438 1.00 73.44 722 ALA A N 1
ATOM 5731 C CA . ALA A 1 722 ? -25.427 -1.931 -3.057 1.00 73.44 722 ALA A CA 1
ATOM 5732 C C . ALA A 1 722 ? -26.649 -1.721 -3.972 1.00 73.44 722 ALA A C 1
ATOM 5734 O O . ALA A 1 722 ? -27.298 -2.686 -4.367 1.00 73.44 722 ALA A O 1
ATOM 5735 N N . GLU A 1 723 ? -26.940 -0.478 -4.366 1.00 83.12 723 GLU A N 1
ATOM 5736 C CA . GLU A 1 723 ? -28.022 -0.157 -5.306 1.00 83.12 723 GLU A CA 1
ATOM 5737 C C . GLU A 1 723 ? -27.783 -0.766 -6.694 1.00 83.12 723 GLU A C 1
ATOM 5739 O O . GLU A 1 723 ? -28.694 -1.374 -7.258 1.00 83.12 723 GLU A O 1
ATOM 5744 N N . ARG A 1 724 ? -26.559 -0.659 -7.234 1.00 83.19 724 ARG A N 1
ATOM 5745 C CA . ARG A 1 724 ? -26.188 -1.297 -8.512 1.00 83.19 724 ARG A CA 1
ATOM 5746 C C . ARG A 1 724 ? -26.326 -2.816 -8.432 1.00 83.19 724 ARG A C 1
ATOM 5748 O O . ARG A 1 724 ? -26.896 -3.426 -9.333 1.00 83.19 724 ARG A O 1
ATOM 5755 N N . GLN A 1 725 ? -25.875 -3.418 -7.330 1.00 77.88 725 GLN A N 1
ATOM 5756 C CA . GLN A 1 725 ? -26.013 -4.855 -7.094 1.00 77.88 725 GLN A CA 1
ATOM 5757 C C . GLN A 1 725 ? -27.487 -5.280 -7.027 1.00 77.88 725 GLN A C 1
ATOM 5759 O O . GLN A 1 725 ? -27.869 -6.251 -7.673 1.00 77.88 725 GLN A O 1
ATOM 5764 N N . ALA A 1 726 ? -28.331 -4.528 -6.316 1.00 82.06 726 ALA A N 1
ATOM 5765 C CA . ALA A 1 726 ? -29.764 -4.804 -6.218 1.00 82.06 726 ALA A CA 1
ATOM 5766 C C . ALA A 1 726 ? -30.479 -4.729 -7.581 1.00 82.06 726 ALA A C 1
ATOM 5768 O O . ALA A 1 726 ? -31.429 -5.474 -7.821 1.00 82.06 726 ALA A O 1
ATOM 5769 N N . LYS A 1 727 ? -30.011 -3.859 -8.485 1.00 87.81 727 LYS A N 1
ATOM 5770 C CA . LYS A 1 727 ? -30.535 -3.716 -9.853 1.00 87.81 727 LYS A CA 1
ATOM 5771 C C . LYS A 1 727 ? -29.887 -4.660 -10.875 1.00 87.81 727 LYS A C 1
ATOM 5773 O O . LYS A 1 727 ? -30.316 -4.671 -12.025 1.00 87.81 727 LYS A O 1
ATOM 5778 N N . ASN A 1 728 ? -28.889 -5.458 -10.479 1.00 83.88 728 ASN A N 1
ATOM 5779 C CA . ASN A 1 728 ? -28.029 -6.236 -11.383 1.00 83.88 728 ASN A CA 1
ATOM 5780 C C . ASN A 1 728 ? -27.382 -5.381 -12.492 1.00 83.88 728 ASN A C 1
ATOM 5782 O O . ASN A 1 728 ? -27.192 -5.835 -13.622 1.00 83.88 728 ASN A O 1
ATOM 5786 N N . GLU A 1 729 ? -27.050 -4.130 -12.177 1.00 84.12 729 GLU A N 1
ATOM 5787 C CA . GLU A 1 729 ? -26.378 -3.218 -13.098 1.00 84.12 729 GLU A CA 1
ATOM 5788 C C . GLU A 1 729 ? -24.865 -3.454 -13.067 1.00 84.12 729 GLU A C 1
ATOM 5790 O O . GLU A 1 729 ? -24.230 -3.447 -12.010 1.00 84.12 729 GLU A O 1
ATOM 5795 N N . ILE A 1 730 ? -24.269 -3.636 -14.245 1.00 80.81 730 ILE A N 1
ATOM 5796 C CA . ILE A 1 730 ? -22.818 -3.766 -14.394 1.00 80.81 730 ILE A CA 1
ATOM 5797 C C . ILE A 1 730 ? -22.222 -2.366 -14.537 1.00 80.81 730 ILE A C 1
ATOM 5799 O O . ILE A 1 730 ? -22.605 -1.608 -15.429 1.00 80.81 730 ILE A O 1
ATOM 5803 N N . TRP A 1 731 ? -21.260 -2.033 -13.676 1.00 84.25 731 TRP A N 1
ATOM 5804 C CA . TRP A 1 731 ? -20.506 -0.790 -13.801 1.00 84.25 731 TRP A CA 1
ATOM 5805 C C . TRP A 1 731 ? -19.672 -0.780 -15.088 1.00 84.25 731 TRP A C 1
ATOM 5807 O O . TRP A 1 731 ? -18.997 -1.757 -15.411 1.00 84.25 731 TRP A O 1
ATOM 5817 N N . GLN A 1 732 ? -19.680 0.351 -15.791 1.00 87.94 732 GLN A N 1
ATOM 5818 C CA . GLN A 1 732 ? -18.802 0.605 -16.926 1.00 87.94 732 GLN A CA 1
ATOM 5819 C C . GLN A 1 732 ? -18.139 1.969 -16.761 1.00 87.94 732 GLN A C 1
ATOM 5821 O O . GLN A 1 732 ? -18.868 2.939 -16.517 1.00 87.94 732 GLN A O 1
ATOM 5826 N N . PRO A 1 733 ? -16.815 2.072 -16.967 1.00 92.88 733 PRO A N 1
ATOM 5827 C CA . PRO A 1 733 ? -16.139 3.359 -16.974 1.00 92.88 733 PRO A CA 1
ATOM 5828 C C . PRO A 1 733 ? -16.729 4.316 -18.017 1.00 92.88 733 PRO A C 1
ATOM 5830 O O . PRO A 1 733 ? -17.424 3.919 -18.966 1.00 92.88 733 PRO A O 1
ATOM 5833 N N . ARG A 1 734 ? -16.482 5.606 -17.815 1.00 93.94 734 ARG A N 1
ATOM 5834 C CA . ARG A 1 734 ? -16.954 6.669 -18.702 1.00 93.94 734 ARG A CA 1
ATOM 5835 C C . ARG A 1 734 ? -15.958 6.948 -19.819 1.00 93.94 734 ARG A C 1
ATOM 5837 O O . ARG A 1 734 ? -16.345 7.035 -20.985 1.00 93.94 734 ARG A O 1
ATOM 5844 N N . PHE A 1 735 ? -14.687 7.106 -19.470 1.00 96.38 735 PHE A N 1
ATOM 5845 C CA . PHE A 1 735 ? -13.648 7.563 -20.391 1.00 96.38 735 PHE A CA 1
ATOM 5846 C C . PHE A 1 735 ? -12.838 6.420 -20.997 1.00 96.38 735 PHE A C 1
ATOM 5848 O O . PHE A 1 735 ? -12.172 6.622 -22.014 1.00 96.38 735 PHE A O 1
ATOM 5855 N N . PHE A 1 736 ? -12.950 5.220 -20.428 1.00 96.81 736 PHE A N 1
ATOM 5856 C CA . PHE A 1 736 ? -12.274 4.010 -20.888 1.00 96.81 736 PHE A CA 1
ATOM 5857 C C . PHE A 1 736 ? -13.272 2.915 -21.269 1.00 96.81 736 PHE A C 1
ATOM 5859 O O . PHE A 1 736 ? -14.369 2.845 -20.718 1.00 96.81 736 PHE A O 1
ATOM 5866 N N . THR A 1 737 ? -12.923 2.082 -22.250 1.00 93.88 737 THR A N 1
ATOM 5867 C CA . THR A 1 737 ? -13.839 1.058 -22.786 1.00 93.88 737 THR A CA 1
ATOM 5868 C C . THR A 1 737 ? -14.134 -0.054 -21.787 1.00 93.88 737 THR A C 1
ATOM 5870 O O . THR A 1 737 ? -15.243 -0.580 -21.772 1.00 93.88 737 THR A O 1
ATOM 5873 N N . ASP A 1 738 ? -13.159 -0.390 -20.943 1.00 89.75 738 ASP A N 1
ATOM 5874 C CA . ASP A 1 738 ? -13.199 -1.545 -20.054 1.00 89.75 738 ASP A CA 1
ATOM 5875 C C . ASP A 1 738 ? -12.609 -1.205 -18.687 1.00 89.75 738 ASP A C 1
ATOM 5877 O O . ASP A 1 738 ? -11.721 -0.357 -18.566 1.00 89.75 738 ASP A O 1
ATOM 5881 N N . ALA A 1 739 ? -13.077 -1.906 -17.650 1.00 85.50 739 ALA A N 1
ATOM 5882 C CA . ALA A 1 739 ? -12.581 -1.700 -16.294 1.00 85.50 739 ALA A CA 1
ATOM 5883 C C . ALA A 1 739 ? -11.113 -2.131 -16.128 1.00 85.50 739 ALA A C 1
ATOM 5885 O O . ALA A 1 739 ? -10.342 -1.468 -15.436 1.00 85.50 739 ALA A O 1
ATOM 5886 N N . VAL A 1 740 ? -10.747 -3.233 -16.787 1.00 88.12 740 VAL A N 1
ATOM 5887 C CA . VAL A 1 740 ? -9.398 -3.800 -16.910 1.00 88.12 740 VAL A CA 1
ATOM 5888 C C . VAL A 1 740 ? -9.290 -4.489 -18.273 1.00 88.12 740 VAL A C 1
ATOM 5890 O O . VAL A 1 740 ? -10.298 -4.969 -18.790 1.00 88.12 740 VAL A O 1
ATOM 5893 N N . THR A 1 741 ? -8.089 -4.594 -18.852 1.00 86.06 741 THR A N 1
ATOM 5894 C CA . THR A 1 741 ? -7.872 -5.382 -20.082 1.00 86.06 741 THR A CA 1
ATOM 5895 C C . THR A 1 741 ? -6.795 -6.452 -19.881 1.00 86.06 741 THR A C 1
ATOM 5897 O O . THR A 1 741 ? -5.837 -6.214 -19.143 1.00 86.06 741 THR A O 1
ATOM 5900 N N . PRO A 1 742 ? -6.889 -7.627 -20.541 1.00 76.69 742 PRO A N 1
ATOM 5901 C CA . PRO A 1 742 ? -5.880 -8.686 -20.410 1.00 76.69 742 PRO A CA 1
ATOM 5902 C C . PRO A 1 742 ? -4.476 -8.267 -20.860 1.00 76.69 742 PRO A C 1
ATOM 5904 O O . PRO A 1 742 ? -3.488 -8.827 -20.402 1.00 76.69 742 PRO A O 1
ATOM 5907 N N . LEU A 1 743 ? -4.393 -7.289 -21.767 1.00 84.56 743 LEU A N 1
ATOM 5908 C CA . LEU A 1 743 ? -3.134 -6.761 -22.295 1.00 84.56 743 LEU A CA 1
ATOM 5909 C C . LEU A 1 743 ? -2.603 -5.564 -21.494 1.00 84.56 743 LEU A C 1
ATOM 5911 O O . LEU A 1 743 ? -1.567 -5.017 -21.860 1.00 84.56 743 LEU A O 1
ATOM 5915 N N . GLY A 1 744 ? -3.309 -5.120 -20.445 1.00 90.06 744 GLY A N 1
ATOM 5916 C CA . GLY A 1 744 ? -2.916 -3.965 -19.628 1.00 90.06 744 GLY A CA 1
ATOM 5917 C C . GLY A 1 744 ? -2.990 -2.615 -20.355 1.00 90.06 744 GLY A C 1
ATOM 5918 O O . GLY A 1 744 ? -2.486 -1.614 -19.855 1.00 90.06 744 GLY A O 1
ATOM 5919 N N . LYS A 1 745 ? -3.607 -2.577 -21.540 1.00 94.62 745 LYS A N 1
ATOM 5920 C CA . LYS A 1 745 ? -3.720 -1.399 -22.410 1.00 94.62 745 LYS A CA 1
ATOM 5921 C C . LYS A 1 745 ? -5.170 -0.914 -22.405 1.00 94.62 745 LYS A C 1
ATOM 5923 O O . LYS A 1 745 ? -5.994 -1.550 -23.067 1.00 94.62 745 LYS A O 1
ATOM 5928 N N . PRO A 1 746 ? -5.517 0.143 -21.657 1.00 96.06 746 PRO A N 1
ATOM 5929 C CA . PRO A 1 746 ? -6.857 0.708 -21.720 1.00 96.06 746 PRO A CA 1
ATOM 5930 C C . PRO A 1 746 ? -7.062 1.483 -23.029 1.00 96.06 746 PRO A C 1
ATOM 5932 O O . PRO A 1 746 ? -6.165 2.186 -23.505 1.00 96.06 746 PRO A O 1
ATOM 5935 N N . GLU A 1 747 ? -8.254 1.372 -23.609 1.00 96.62 747 GLU A N 1
ATOM 5936 C CA . GLU A 1 747 ? -8.674 2.166 -24.765 1.00 96.62 747 GLU A CA 1
ATOM 5937 C C . GLU A 1 747 ? -9.644 3.260 -24.323 1.00 96.62 747 GLU A C 1
ATOM 5939 O O . GLU A 1 747 ? -10.460 3.061 -23.424 1.00 96.62 747 GLU A O 1
ATOM 5944 N N . LEU A 1 748 ? -9.563 4.423 -24.968 1.00 97.56 748 LEU A N 1
ATOM 5945 C CA . LEU A 1 748 ? -10.473 5.532 -24.693 1.00 97.56 748 LEU A CA 1
ATOM 5946 C C . LEU A 1 748 ? -11.831 5.309 -25.363 1.00 97.56 748 LEU A C 1
ATOM 5948 O O . LEU A 1 748 ? -11.910 4.897 -26.527 1.00 97.56 748 LEU A O 1
ATOM 5952 N N . THR A 1 749 ? -12.898 5.683 -24.663 1.00 96.94 749 THR A N 1
ATOM 5953 C CA . THR A 1 749 ? -14.214 5.902 -25.275 1.00 96.94 749 THR A CA 1
ATOM 5954 C C . THR A 1 749 ? -14.197 7.169 -26.131 1.00 96.94 749 THR A C 1
ATOM 5956 O O . THR A 1 749 ? -13.248 7.959 -26.103 1.00 96.94 749 THR A O 1
ATOM 5959 N N . GLU A 1 750 ? -15.270 7.406 -26.887 1.00 95.38 750 GLU A N 1
ATOM 5960 C CA . GLU A 1 750 ? -15.411 8.662 -27.629 1.00 95.38 750 GLU A CA 1
ATOM 5961 C C . GLU A 1 750 ? -15.456 9.883 -26.697 1.00 95.38 750 GLU A C 1
ATOM 5963 O O . GLU A 1 750 ? -14.831 10.907 -26.977 1.00 95.38 750 GLU A O 1
ATOM 5968 N N . GLU A 1 751 ? -16.098 9.749 -25.533 1.00 94.94 751 GLU A N 1
ATOM 5969 C CA . GLU A 1 751 ? -16.070 10.783 -24.497 1.00 94.94 751 GLU A CA 1
ATOM 5970 C C . GLU A 1 751 ? -14.659 11.004 -23.937 1.00 94.94 751 GLU A C 1
ATOM 5972 O O . GLU A 1 751 ? -14.256 12.153 -23.765 1.00 94.94 751 GLU A O 1
ATOM 5977 N N . GLY A 1 752 ? -13.879 9.939 -23.714 1.00 96.44 752 GLY A N 1
ATOM 5978 C CA . GLY A 1 752 ? -12.480 10.038 -23.279 1.00 96.44 752 GLY A CA 1
ATOM 5979 C C . GLY A 1 752 ? -11.607 10.810 -24.269 1.00 96.44 752 GLY A C 1
ATOM 5980 O O . GLY A 1 752 ? -10.867 11.718 -23.881 1.00 96.44 752 GLY A O 1
ATOM 5981 N N . ARG A 1 753 ? -11.750 10.526 -25.572 1.00 97.00 753 ARG A N 1
ATOM 5982 C CA . ARG A 1 753 ? -11.054 11.272 -26.637 1.00 97.00 753 ARG A CA 1
ATOM 5983 C C . ARG A 1 753 ? -11.477 12.736 -26.676 1.00 97.00 753 ARG A C 1
ATOM 5985 O O . ARG A 1 753 ? -10.624 13.616 -26.802 1.00 97.00 753 ARG A O 1
ATOM 5992 N N . LYS A 1 754 ? -12.780 13.012 -26.548 1.00 95.38 754 LYS A N 1
ATOM 5993 C CA . LYS A 1 754 ? -13.308 14.381 -26.505 1.00 95.38 754 LYS A CA 1
ATOM 5994 C C . LYS A 1 754 ? -12.771 15.148 -25.294 1.00 95.38 754 LYS A C 1
ATOM 5996 O O . LYS A 1 754 ? -12.350 16.288 -25.461 1.00 95.38 754 LYS A O 1
ATOM 6001 N N . ALA A 1 755 ? -12.717 14.522 -24.116 1.00 95.56 755 ALA A N 1
ATOM 6002 C CA . ALA A 1 755 ? -12.191 15.129 -22.895 1.00 95.56 755 ALA A CA 1
ATOM 6003 C C . ALA A 1 755 ? -10.704 15.510 -23.023 1.00 95.56 755 ALA A C 1
ATOM 6005 O O . ALA A 1 755 ? -10.336 16.638 -22.691 1.00 95.56 755 ALA A O 1
ATOM 6006 N N . LEU A 1 756 ? -9.861 14.621 -23.566 1.00 95.81 756 LEU A N 1
ATOM 6007 C CA . LEU A 1 756 ? -8.445 14.922 -23.837 1.00 95.81 756 LEU A CA 1
ATOM 6008 C C . LEU A 1 756 ? -8.271 16.030 -24.882 1.00 95.81 756 LEU A C 1
ATOM 6010 O O . LEU A 1 756 ? -7.476 16.949 -24.690 1.00 95.81 756 LEU A O 1
ATOM 6014 N N . LYS A 1 757 ? -9.045 15.990 -25.972 1.00 95.62 757 LYS A N 1
ATOM 6015 C CA . LYS A 1 757 ? -9.021 17.042 -26.997 1.00 95.62 757 LYS A CA 1
ATOM 6016 C C . LYS A 1 757 ? -9.462 18.398 -26.433 1.00 95.62 757 LYS A C 1
ATOM 6018 O O . LYS A 1 757 ? -8.898 19.426 -26.801 1.00 95.62 757 LYS A O 1
ATOM 6023 N N . GLY A 1 758 ? -10.444 18.399 -25.533 1.00 95.31 758 GLY A N 1
ATOM 6024 C CA . GLY A 1 758 ? -10.886 19.581 -24.798 1.00 95.31 758 GLY A CA 1
ATOM 6025 C C . GLY A 1 758 ? -9.765 20.184 -23.953 1.00 95.31 758 GLY A C 1
ATOM 6026 O O . GLY A 1 758 ? -9.442 21.358 -24.123 1.00 95.31 758 GLY A O 1
ATOM 6027 N N . LEU A 1 759 ? -9.082 19.366 -23.140 1.00 95.12 759 LEU A N 1
ATOM 6028 C CA . LEU A 1 759 ? -7.902 19.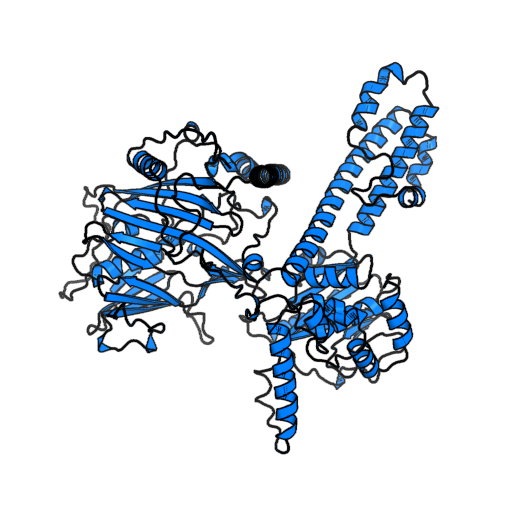792 -22.367 1.00 95.12 759 LEU A CA 1
ATOM 6029 C C . LEU A 1 759 ? -6.827 20.429 -23.252 1.00 95.12 759 LEU A C 1
ATOM 6031 O O . LEU A 1 759 ? -6.284 21.482 -22.915 1.00 95.12 759 LEU A O 1
ATOM 6035 N N . TYR A 1 760 ? -6.544 19.809 -24.399 1.00 95.44 760 TYR A N 1
ATOM 6036 C CA . TYR A 1 760 ? -5.567 20.323 -25.350 1.00 95.44 760 TYR A CA 1
ATOM 6037 C C . TYR A 1 760 ? -5.945 21.725 -25.864 1.00 95.44 760 TYR A C 1
ATOM 6039 O O . TYR A 1 760 ? -5.124 22.649 -25.839 1.00 95.44 760 TYR A O 1
ATOM 6047 N N . ASN A 1 761 ? -7.209 21.898 -26.255 1.00 94.94 761 ASN A N 1
ATOM 6048 C CA . ASN A 1 761 ? -7.745 23.146 -26.801 1.00 94.94 761 ASN A CA 1
ATOM 6049 C C . ASN A 1 761 ? -8.075 24.210 -25.737 1.00 94.94 761 ASN A C 1
ATOM 6051 O O . ASN A 1 761 ? -8.360 25.348 -26.098 1.00 94.94 761 ASN A O 1
ATOM 6055 N N . GLY A 1 762 ? -8.059 23.859 -24.447 1.00 92.75 762 GLY A N 1
ATOM 6056 C CA . GLY A 1 762 ? -8.536 24.729 -23.365 1.00 92.75 762 GLY A CA 1
ATOM 6057 C C . GLY A 1 762 ? -10.066 24.807 -23.250 1.00 92.75 762 GLY A C 1
ATOM 6058 O O . GLY A 1 762 ? -10.580 25.712 -22.597 1.00 92.75 762 GLY A O 1
ATOM 6059 N N . ASP A 1 763 ? -10.793 23.873 -23.868 1.00 94.25 763 ASP A N 1
ATOM 6060 C CA . ASP A 1 763 ? -12.239 23.703 -23.714 1.00 94.25 763 ASP A CA 1
ATOM 6061 C C . ASP A 1 763 ? -12.514 22.613 -22.671 1.00 94.25 763 ASP A C 1
ATOM 6063 O O . ASP A 1 763 ? -12.424 21.415 -22.941 1.00 94.25 763 ASP A O 1
ATOM 6067 N N . TYR A 1 764 ? -12.820 23.036 -21.446 1.00 92.94 764 TYR A N 1
ATOM 6068 C CA . TYR A 1 764 ? -13.004 22.130 -20.312 1.00 92.94 764 TYR A CA 1
ATOM 6069 C C . TYR A 1 764 ? -14.431 21.587 -20.169 1.00 92.94 764 TYR A C 1
ATOM 6071 O O . TYR A 1 764 ? -14.686 20.827 -19.227 1.00 92.94 764 TYR A O 1
ATOM 6079 N N . SER A 1 765 ? -15.345 21.961 -21.072 1.00 89.50 765 SER A N 1
ATOM 6080 C CA . SER A 1 765 ? -16.763 21.621 -20.973 1.00 89.50 765 SER A CA 1
ATOM 6081 C C . SER A 1 765 ? -16.997 20.105 -21.007 1.00 89.50 765 SER A C 1
ATOM 6083 O O . SER A 1 765 ? -16.581 19.395 -21.922 1.00 89.50 765 SER A O 1
ATOM 6085 N N . LEU A 1 766 ? -17.670 19.597 -19.974 1.00 90.38 766 LEU A N 1
ATOM 6086 C CA . LEU A 1 766 ? -18.177 18.232 -19.889 1.00 90.38 766 LEU A CA 1
ATOM 6087 C C . LEU A 1 766 ? -19.571 18.275 -19.268 1.00 90.38 766 LEU A C 1
ATOM 6089 O O . LEU A 1 766 ? -19.849 19.119 -18.420 1.00 90.38 766 LEU A O 1
ATOM 6093 N N . GLU A 1 767 ? -20.434 17.357 -19.682 1.00 88.69 767 GLU A N 1
ATOM 6094 C CA . GLU A 1 767 ? -21.751 17.183 -19.072 1.00 88.69 767 GLU A CA 1
ATOM 6095 C C . GLU A 1 767 ? -21.658 16.213 -17.890 1.00 88.69 767 GLU A C 1
ATOM 6097 O O . GLU A 1 767 ? -20.887 15.241 -17.918 1.00 88.69 767 GLU A O 1
ATOM 6102 N N . GLU A 1 768 ? -22.431 16.485 -16.838 1.00 87.38 768 GLU A N 1
ATOM 6103 C CA . GLU A 1 768 ? -22.554 15.587 -15.692 1.00 87.38 768 GLU A CA 1
ATOM 6104 C C . GLU A 1 768 ? -23.195 14.274 -16.158 1.00 87.38 768 GLU A C 1
ATOM 6106 O O . GLU A 1 768 ? -24.125 14.273 -16.964 1.00 87.38 768 GLU A O 1
ATOM 6111 N N . SER A 1 769 ? -22.687 13.136 -15.690 1.00 78.00 769 SER A N 1
ATOM 6112 C CA . SER A 1 769 ? -23.237 11.856 -16.127 1.00 78.00 769 SER A CA 1
ATOM 6113 C C . SER A 1 769 ? -24.569 11.568 -15.435 1.00 78.00 769 SER A C 1
ATOM 6115 O O . SER A 1 769 ? -24.622 11.498 -14.210 1.00 78.00 769 SER A O 1
ATOM 6117 N N . GLU A 1 770 ? -25.623 11.305 -16.210 1.00 67.12 770 GLU A N 1
ATOM 6118 C CA . GLU A 1 770 ? -26.938 10.910 -15.678 1.00 67.12 770 GLU A CA 1
ATOM 6119 C C . GLU A 1 770 ? -26.945 9.494 -15.069 1.00 67.12 770 GLU A C 1
ATOM 6121 O O . GLU A 1 770 ? -27.836 9.150 -14.295 1.00 67.12 770 GLU A O 1
ATOM 6126 N N . THR A 1 771 ? -25.957 8.658 -15.412 1.00 60.56 771 THR A N 1
ATOM 6127 C CA . THR A 1 771 ? -25.929 7.221 -15.070 1.00 60.56 771 THR A CA 1
ATOM 6128 C C . THR A 1 771 ? -24.609 6.736 -14.458 1.00 60.56 771 THR A C 1
ATOM 6130 O O . THR A 1 771 ? -24.593 5.686 -13.817 1.00 60.56 771 THR A O 1
ATOM 6133 N N . LYS A 1 772 ? -23.496 7.473 -14.610 1.00 59.22 772 LYS A N 1
ATOM 6134 C CA . LYS A 1 772 ? -22.129 6.991 -14.312 1.00 59.22 772 LYS A CA 1
ATOM 6135 C C . LYS A 1 772 ? -21.299 7.923 -13.412 1.00 59.22 772 LYS A C 1
ATOM 6137 O O . LYS A 1 772 ? -20.100 8.078 -13.618 1.00 59.22 772 LYS A O 1
ATOM 6142 N N . GLY A 1 773 ? -21.911 8.555 -12.412 1.00 54.34 773 GLY A N 1
ATOM 6143 C CA . GLY A 1 773 ? -21.182 9.335 -11.399 1.00 54.34 773 GLY A CA 1
ATOM 6144 C C . GLY A 1 773 ? -20.776 8.519 -10.162 1.00 54.34 773 GLY A C 1
ATOM 6145 O O . GLY A 1 773 ? -21.484 7.576 -9.780 1.00 54.34 773 GLY A O 1
ATOM 6146 N N . ALA A 1 774 ? -19.680 8.934 -9.509 1.00 47.41 774 ALA A N 1
ATOM 6147 C CA . ALA A 1 774 ? -19.259 8.491 -8.173 1.00 47.41 774 ALA A CA 1
ATOM 6148 C C . ALA A 1 774 ? -20.286 8.864 -7.106 1.00 47.41 774 ALA A C 1
ATOM 6150 O O . ALA A 1 774 ? -20.803 10.010 -7.091 1.00 47.41 774 ALA A O 1
#

Foldseek 3Di:
DDDPDDPPVPPQLAFDDPVRLVPALAFFADDPDQLLLQQLQVLLVWPQKGKDFQLALDPVSVVPFAPPFFKKKKKFQDDDDDLVQFDPFADQPQDAAAAPGPNCQSVNQVLNRQLQDPPIDRDDLSVVLSVVCRVPGNHVNNVSCSVRCSSRSSRCLLDTSNRSVVSVVVVVVVVVVVVVPPDDDDPPVPRVPGDMGMWMWGDHPQFIWIHGNNHRHIGTQGGHDPPDDCSVSCVVVVVVSQVVDDPPDPRMTMMTIHGQVLVVLLLVLLLLLLLLLVLVVVLVVPCVPCCVPCVVPLVVLCVVPDNAADVVSPRHNVSSVPRDHDPVSVCVVVDDPVRSSVVSSVSRVVSVVSVVVNVVSVVVSVVSVVVSCCSNGNGPQQVLQDDDDDFLLQADLAAPQRVDWQPQPVLLLLLAPVDPDPVQNVLSVVLSVLRRPCCQLPHADGHHDQAFAQFKAKWKDWDQNDDDRDDLDDDPDDDDPDDPPPPPDRDTWMKMKMKTQLDVRRTKMKIKIDTPVQQKIKIFMADWRWDDPRQKIKIAGRPQGQAMWMFRVVVVGFIKGKHAFIWIFHCSSVPRTHIATADWIKIDTQVSQKIKIKGFDDADDPDDPPQKIKMFIFGHHPVPDPDHDRVVDDLVGTQWIWIDGSSAWIWIGGRPPPDTDTSDGNPVRGGDDIGGADPVLDECSHRCNVLVQLSVCNVVVVSVSNSVSSVVSVVVSVVVVVVCVVVVHDAGHDQWGHSGDPVRGTDGDPVVVVCRVCNVVVNSHDDHDPPHGD

InterPro domains:
  IPR000648 Oxysterol-binding protein [PF01237] (387-691)
  IPR000648 Oxysterol-binding protein [PTHR10972] (375-738)
  IPR001578 Peptidase C12, ubiquitin carboxyl-terminal hydrolase [PF01088] (27-242)
  IPR001578 Peptidase C12, ubiquitin carboxyl-terminal hydrolase [PR00707] (29-46)
  IPR001578 Peptidase C12, ubiquitin carboxyl-terminal hydrolase [PR00707] (65-77)
  IPR001578 Peptidase C12, ubiquitin carboxyl-terminal hydrolase [PR00707] (99-116)
  IPR001578 Peptidase C12, ubiquitin carboxyl-terminal hydrolase [PS52048] (26-259)
  IPR018494 Oxysterol-binding protein, conserved site [PS01013] (500-510)
  IPR036959 Peptidase C12, ubiquitin carboxyl-terminal hydrolase superfamily [G3DSA:3.40.532.10] (18-261)
  IPR037239 Oxysterol-binding protein superfamily [SSF144000] (384-749)
  IPR038765 Papain-like cysteine peptidase superfamily [SSF54001] (24-260)

Organism: NCBI:txid656916

Mean predicted aligned error: 17.2 Å

Radius of gyration: 31.99 Å; Cα contacts (8 Å, |Δi|>4): 1313; chains: 1; bounding box: 84×74×84 Å